Protein AF-0000000078515571 (afdb_homodimer)

Radius of gyration: 32.02 Å; Cα contacts (8 Å, |Δi|>4): 1437; chains: 2; bounding box: 74×186×78 Å

Nearest PDB structures (foldseek):
  6ppr-assembly1_A  TM=2.287E-01  e=3.942E-01  Mycolicibacterium smegmatis
  6ppr-assembly1_A  TM=2.294E-01  e=5.950E-01  Mycolicibacterium smegmatis

Secondary structure (DSSP, 8-state):
---------------------------SS-SSHHHHHHHHHH----PPSS-----S---TT--GGG--GGG---PPPGGGGGG-HHHHHTTTEEEEEEE-SSHHHHHHHHHHHTT--HHHHHHHHHHHHH-HHHHHHHHHHHH-SSPPTTS----GGGHHHHHHHTTHHHHHHHHH------------------S---------------HHHHHHHHHHHHHHTT----------------------SS-HHHHHHHHHHHHHHHHHHHHHHHHTTTS--S-EEE---EEEEEEETTEEEEEEESEEEE-TT--EEEEEEEESS---TTTHHHHHHHHHHHHHHHHHHHHT--BSS-------------EEEEEEETTEEEEEEEE--HHHHHHHHH-S--S-TT-GGGSEEEEEEEEEETT-HHHHHHHHHHHHHHHHHHHHHHHHHHH-/---------------------------SS-SSHHHHHHHHHH----PPSS-----S---TT--GGG--GGG---PPPGGGGGG-HHHHHTTTEEEEEEE-SSHHHHHHHHHHHTT--HHHHHHHHHHHHH-HHHHHHHHHHHH-SSPPTTS----GGGHHHHHHHTTHHHHHHHHH------------------S-------------S-HHHHHHHHHHHHHHTT----------------------SS-HHHHHHHHHHHHHHHHHHHHHHHHTTTS--S-EEE---EEEEEEETTEEEEEEESEEEE-TT--EEEEEEEESS---TTTHHHHHHHHHHHHHHHHHHHHT--BSS-------------EEEEEEETTEEEEEEEE--HHHHHHHHH-S--S-TT-GGGSEEEEEEEEEETT-HHHHHHHHHHHHHHHHHHHHHHHHHHH-

Solvent-accessible surface area (backbone atoms only — not comparable to full-atom values): 50249 Å² total; per-residue (Å²): 136,82,79,73,74,74,74,73,71,72,72,77,76,74,72,68,73,74,72,75,76,70,79,67,76,69,50,82,60,34,60,43,40,65,50,36,52,53,48,20,64,68,36,39,29,61,80,44,75,72,82,58,88,49,58,92,44,51,65,68,67,37,35,24,73,79,42,40,44,39,52,34,30,43,57,40,50,52,94,53,39,64,76,34,57,18,58,52,51,30,68,38,60,26,48,40,74,48,77,44,87,43,63,70,57,35,50,50,50,51,38,58,73,65,63,60,53,68,68,42,49,53,51,19,50,54,48,55,73,57,33,60,43,57,51,42,42,37,50,46,24,61,77,37,42,78,38,63,74,79,61,69,57,85,38,30,50,43,14,57,40,52,53,50,53,31,45,47,60,61,46,27,35,73,73,65,66,47,61,74,76,65,80,67,84,74,69,74,76,73,70,81,73,73,80,76,81,70,78,75,71,80,71,82,80,70,83,64,64,61,61,59,57,56,46,46,50,40,47,46,57,60,43,58,71,61,71,73,82,72,88,71,95,56,90,67,74,78,49,58,64,64,83,68,83,72,80,74,66,76,62,70,61,60,58,45,40,51,50,48,22,46,53,48,41,51,31,50,35,49,44,55,32,49,74,45,53,72,53,81,57,76,55,44,52,38,63,50,70,44,80,32,55,29,35,34,37,47,21,47,39,56,35,74,37,55,17,27,33,24,40,88,88,65,48,77,61,29,41,27,42,63,39,50,50,61,85,40,77,87,47,35,36,41,52,50,53,35,52,50,51,45,49,48,14,46,52,28,52,75,52,56,50,47,44,67,63,48,51,84,55,36,58,61,72,58,72,89,68,69,48,40,34,42,33,34,26,53,61,30,33,30,46,32,37,51,46,80,36,70,47,22,50,44,30,70,48,69,40,47,88,57,73,58,74,70,36,62,48,47,21,40,38,32,36,43,40,41,72,32,37,77,46,34,29,70,40,42,52,52,46,53,37,50,52,43,23,50,52,51,50,51,45,52,54,51,53,52,62,70,74,105,134,83,79,74,76,76,73,75,72,74,72,77,78,76,72,69,75,73,74,76,76,71,79,68,78,68,49,83,62,34,59,43,39,64,52,36,52,53,47,21,63,67,36,38,28,62,80,44,77,69,82,60,89,49,58,93,46,52,63,69,65,38,35,23,72,78,43,40,45,38,53,34,30,43,57,39,50,51,93,52,39,61,76,33,57,19,59,52,51,31,67,39,60,26,47,39,74,47,78,44,88,43,65,69,56,36,52,49,49,51,39,58,73,65,64,62,51,68,68,40,48,52,49,19,50,54,49,56,72,58,32,59,43,56,50,43,44,38,50,47,24,62,76,38,42,78,39,64,73,80,60,68,56,85,37,30,53,43,14,57,39,53,55,50,54,29,46,48,58,60,46,26,36,71,74,65,67,47,61,74,79,66,78,65,84,74,70,74,75,74,72,81,72,75,79,75,83,70,77,74,73,79,72,81,79,70,81,63,66,58,64,60,56,56,46,47,48,41,48,46,57,59,44,58,70,62,70,72,81,70,90,65,94,58,89,68,74,77,49,57,69,63,83,69,81,71,76,73,64,75,64,69,61,60,55,47,41,52,50,50,23,46,53,49,42,52,32,50,35,49,44,56,30,51,75,44,54,71,52,81,58,76,54,44,51,39,66,49,69,45,81,31,54,29,34,35,35,46,22,48,37,56,34,75,38,56,18,27,32,24,39,87,86,64,48,76,60,29,41,26,43,64,39,50,52,61,82,39,77,89,47,34,36,41,51,50,53,35,50,50,51,44,52,49,13,45,51,30,53,74,55,55,50,47,43,66,63,48,50,84,54,34,57,58,70,58,70,89,68,69,48,40,34,42,33,34,25,54,60,30,33,31,46,33,38,51,46,82,38,69,45,24,51,43,29,70,47,69,38,49,88,58,73,61,74,68,37,62,49,49,21,40,38,33,35,43,38,41,71,34,38,76,46,35,29,68,41,42,52,53,46,53,38,51,52,42,22,48,53,53,50,52,46,52,53,50,53,52,63,70,75,104

Structure (mmCIF, N/CA/C/O backbone):
data_AF-0000000078515571-model_v1
#
loop_
_entity.id
_entity.type
_entity.pdbx_description
1 polymer 'Fungal-type protein kinase domain-containing protein'
#
loop_
_atom_site.group_PDB
_atom_site.id
_atom_site.type_symbol
_atom_site.label_atom_id
_atom_site.label_alt_id
_atom_site.label_comp_id
_atom_site.label_asym_id
_atom_site.label_entity_id
_atom_site.label_seq_id
_atom_site.pdbx_PDB_ins_code
_atom_site.Cartn_x
_atom_site.Cartn_y
_atom_site.Cartn_z
_atom_site.occupancy
_atom_site.B_iso_or_equiv
_atom_site.auth_seq_id
_atom_site.auth_comp_id
_atom_site.auth_asym_id
_atom_site.auth_atom_id
_atom_site.pdbx_PDB_model_num
ATOM 1 N N . MET A 1 1 ? 4.625 94.375 -12.891 1 25.77 1 MET A N 1
ATOM 2 C CA . MET A 1 1 ? 4.766 93.375 -11.828 1 25.77 1 MET A CA 1
ATOM 3 C C . MET A 1 1 ? 4.125 92 -12.234 1 25.77 1 MET A C 1
ATOM 5 O O . MET A 1 1 ? 2.902 91.938 -12.359 1 25.77 1 MET A O 1
ATOM 9 N N . ASP A 1 2 ? 4.746 91.375 -13.234 1 27.42 2 ASP A N 1
ATOM 10 C CA . ASP A 1 2 ? 4.445 90.25 -14.109 1 27.42 2 ASP A CA 1
ATOM 11 C C . ASP A 1 2 ? 4.305 89 -13.312 1 27.42 2 ASP A C 1
ATOM 13 O O . ASP A 1 2 ? 5.254 88.562 -12.656 1 27.42 2 ASP A O 1
ATOM 17 N N . LEU A 1 3 ? 3.184 88.938 -12.617 1 28.89 3 LEU A N 1
ATOM 18 C CA . LEU A 1 3 ? 2.787 87.812 -11.75 1 28.89 3 LEU A CA 1
ATOM 19 C C . LEU A 1 3 ? 2.891 86.5 -12.492 1 28.89 3 LEU A C 1
ATOM 21 O O . LEU A 1 3 ? 2.107 86.188 -13.406 1 28.89 3 LEU A O 1
ATOM 25 N N . SER A 1 4 ? 4.121 86.062 -12.805 1 28.28 4 SER A N 1
ATOM 26 C CA . SER A 1 4 ? 4.496 84.812 -13.453 1 28.28 4 SER A CA 1
ATOM 27 C C . SER A 1 4 ? 3.928 83.625 -12.711 1 28.28 4 SER A C 1
ATOM 29 O O . SER A 1 4 ? 4.23 83.438 -11.531 1 28.28 4 SER A O 1
ATOM 31 N N . THR A 1 5 ? 2.674 83.438 -12.867 1 29.8 5 THR A N 1
ATOM 32 C CA . THR A 1 5 ? 1.928 82.312 -12.289 1 29.8 5 THR A CA 1
ATOM 33 C C . THR A 1 5 ? 2.604 81 -12.617 1 29.8 5 THR A C 1
ATOM 35 O O . THR A 1 5 ? 2.625 80.562 -13.773 1 29.8 5 THR A O 1
ATOM 38 N N . SER A 1 6 ? 3.775 80.75 -12.109 1 27.47 6 SER A N 1
ATOM 39 C CA . SER A 1 6 ? 4.512 79.5 -12.312 1 27.47 6 SER A CA 1
ATOM 40 C C . SER A 1 6 ? 3.652 78.312 -11.977 1 27.47 6 SER A C 1
ATOM 42 O O . SER A 1 6 ? 3.129 78.188 -10.867 1 27.47 6 SER A O 1
ATOM 44 N N . SER A 1 7 ? 2.867 77.938 -12.914 1 27.05 7 SER A N 1
ATOM 45 C CA . SER A 1 7 ? 2.043 76.688 -12.805 1 27.05 7 SER A CA 1
ATOM 46 C C . SER A 1 7 ? 2.881 75.5 -12.422 1 27.05 7 SER A C 1
ATOM 48 O O . SER A 1 7 ? 3.779 75.062 -13.164 1 27.05 7 SER A O 1
ATOM 50 N N . LYS A 1 8 ? 3.27 75.438 -11.219 1 25.72 8 LYS A N 1
ATOM 51 C CA . LYS A 1 8 ? 3.957 74.25 -10.719 1 25.72 8 LYS A CA 1
ATOM 52 C C . LYS A 1 8 ? 3.26 72.938 -11.188 1 25.72 8 LYS A C 1
ATOM 54 O O . LYS A 1 8 ? 2.113 72.688 -10.812 1 25.72 8 LYS A O 1
ATOM 59 N N . ARG A 1 9 ? 3.619 72.5 -12.312 1 24.89 9 ARG A N 1
ATOM 60 C CA . ARG A 1 9 ? 3.205 71.188 -12.82 1 24.89 9 ARG A CA 1
ATOM 61 C C . ARG A 1 9 ? 3.387 70.125 -11.758 1 24.89 9 ARG A C 1
ATOM 63 O O . ARG A 1 9 ? 4.492 69.938 -11.25 1 24.89 9 ARG A O 1
ATOM 70 N N . ARG A 1 10 ? 2.365 69.938 -10.969 1 25.02 10 ARG A N 1
ATOM 71 C CA . ARG A 1 10 ? 2.377 68.875 -10.008 1 25.02 10 ARG A CA 1
ATOM 72 C C . ARG A 1 10 ? 2.932 67.562 -10.641 1 25.02 10 ARG A C 1
ATOM 74 O O . ARG A 1 10 ? 2.549 67.188 -11.75 1 25.02 10 ARG A O 1
ATOM 81 N N . SER A 1 11 ? 4.184 67.312 -10.391 1 27.19 11 SER A N 1
ATOM 82 C CA . SER A 1 11 ? 4.832 66.062 -10.836 1 27.19 11 SER A CA 1
ATOM 83 C C . SER A 1 11 ? 3.893 64.875 -10.711 1 27.19 11 SER A C 1
ATOM 85 O O . SER A 1 11 ? 3.062 64.812 -9.805 1 27.19 11 SER A O 1
ATOM 87 N N . PRO A 1 12 ? 3.592 64.188 -11.867 1 28.16 12 PRO A N 1
ATOM 88 C CA . PRO A 1 12 ? 2.717 63 -11.859 1 28.16 12 PRO A CA 1
ATOM 89 C C . PRO A 1 12 ? 3.035 62.031 -10.719 1 28.16 12 PRO A C 1
ATOM 91 O O . PRO A 1 12 ? 4.176 62 -10.25 1 28.16 12 PRO A O 1
ATOM 94 N N . TYR A 1 13 ? 2.121 61.906 -9.766 1 26.89 13 TYR A N 1
ATOM 95 C CA . TYR A 1 13 ? 2.158 60.906 -8.695 1 26.89 13 TYR A CA 1
ATOM 96 C C . TYR A 1 13 ? 2.75 59.594 -9.18 1 26.89 13 TYR A C 1
ATOM 98 O O . TYR A 1 13 ? 2.336 59.062 -10.219 1 26.89 13 TYR A O 1
ATOM 106 N N . HIS A 1 14 ? 4.012 59.406 -9.023 1 28.05 14 HIS A N 1
ATOM 107 C CA . HIS A 1 14 ? 4.617 58.094 -9.211 1 28.05 14 HIS A CA 1
ATOM 108 C C . HIS A 1 14 ? 3.695 56.969 -8.719 1 28.05 14 HIS A C 1
ATOM 110 O O . HIS A 1 14 ? 3.273 56.969 -7.559 1 28.05 14 HIS A O 1
ATOM 116 N N . LEU A 1 15 ? 2.875 56.469 -9.562 1 29.05 15 LEU A N 1
ATOM 117 C CA . LEU A 1 15 ? 2.139 55.25 -9.273 1 29.05 15 LEU A CA 1
ATOM 118 C C . LEU A 1 15 ? 3.008 54.25 -8.5 1 29.05 15 LEU A C 1
ATOM 120 O O . LEU A 1 15 ? 4.117 53.938 -8.93 1 29.05 15 LEU A O 1
ATOM 124 N N . ARG A 1 16 ? 2.904 54.281 -7.199 1 30.78 16 ARG A N 1
ATOM 125 C CA . ARG A 1 16 ? 3.549 53.25 -6.41 1 30.78 16 ARG A CA 1
ATOM 126 C C . ARG A 1 16 ? 3.49 51.906 -7.129 1 30.78 16 ARG A C 1
ATOM 128 O O . ARG A 1 16 ? 2.473 51.562 -7.734 1 30.78 16 ARG A O 1
ATOM 135 N N . PRO A 1 17 ? 4.625 51.5 -7.605 1 31.58 17 PRO A N 1
ATOM 136 C CA . PRO A 1 17 ? 4.551 50.156 -8.234 1 31.58 17 PRO A CA 1
ATOM 137 C C . PRO A 1 17 ? 3.586 49.219 -7.52 1 31.58 17 PRO A C 1
ATOM 139 O O . PRO A 1 17 ? 3.383 49.344 -6.309 1 31.58 17 PRO A O 1
ATOM 142 N N . SER A 1 18 ? 2.531 48.781 -8.227 1 29.52 18 SER A N 1
ATOM 143 C CA . SER A 1 18 ? 1.609 47.75 -7.754 1 29.52 18 SER A CA 1
ATOM 144 C C . SER A 1 18 ? 2.336 46.688 -6.945 1 29.52 18 SER A C 1
ATOM 146 O O . SER A 1 18 ? 3.408 46.219 -7.34 1 29.52 18 SER A O 1
ATOM 148 N N . LYS A 1 19 ? 2.207 46.719 -5.645 1 34.25 19 LYS A N 1
ATOM 149 C CA . LYS A 1 19 ? 2.605 45.594 -4.797 1 34.25 19 LYS A CA 1
ATOM 150 C C . LYS A 1 19 ? 2.535 44.281 -5.562 1 34.25 19 LYS A C 1
ATOM 152 O O . LYS A 1 19 ? 1.531 43.969 -6.215 1 34.25 19 LYS A O 1
ATOM 157 N N . SER A 1 20 ? 3.531 43.844 -6.098 1 34.34 20 SER A N 1
ATOM 158 C CA . SER A 1 20 ? 3.615 42.5 -6.711 1 34.34 20 SER A CA 1
ATOM 159 C C . SER A 1 20 ? 2.682 41.531 -6.027 1 34.34 20 SER A C 1
ATOM 161 O O . SER A 1 20 ? 2.729 41.375 -4.805 1 34.34 20 SER A O 1
ATOM 163 N N . GLU A 1 21 ? 1.4 41.375 -6.348 1 34.38 21 GLU A N 1
ATOM 164 C CA . GLU A 1 21 ? 0.427 40.344 -6.043 1 34.38 21 GLU A CA 1
ATOM 165 C C . GLU A 1 21 ? 1.118 39 -5.766 1 34.38 21 GLU A C 1
ATOM 167 O O . GLU A 1 21 ? 1.519 38.312 -6.695 1 34.38 21 GLU A O 1
ATOM 172 N N . GLU A 1 22 ? 2.156 38.875 -5 1 37.94 22 GLU A N 1
ATOM 173 C CA . GLU A 1 22 ? 2.598 37.594 -4.469 1 37.94 22 GLU A CA 1
ATOM 174 C C . GLU A 1 22 ? 1.439 36.594 -4.383 1 37.94 22 GLU A C 1
ATOM 176 O O . GLU A 1 22 ? 0.415 36.875 -3.758 1 37.94 22 GLU A O 1
ATOM 181 N N . ASP A 1 23 ? 1.099 35.906 -5.332 1 42.66 23 ASP A N 1
ATOM 182 C CA . ASP A 1 23 ? 0.073 34.906 -5.621 1 42.66 23 ASP A CA 1
ATOM 183 C C . ASP A 1 23 ? -0.23 34.062 -4.387 1 42.66 23 ASP A C 1
ATOM 185 O O . ASP A 1 23 ? 0.432 33.062 -4.145 1 42.66 23 ASP A O 1
ATOM 189 N N . GLU A 1 24 ? -0.408 34.594 -3.248 1 51.16 24 GLU A N 1
ATOM 190 C CA . GLU A 1 24 ? -0.956 33.875 -2.096 1 51.16 24 GLU A CA 1
ATOM 191 C C . GLU A 1 24 ? -2.129 33 -2.498 1 51.16 24 GLU A C 1
ATOM 193 O O . GLU A 1 24 ? -3.094 33.469 -3.104 1 51.16 24 GLU A O 1
ATOM 198 N N . MET A 1 25 ? -1.872 31.719 -2.707 1 57.31 25 MET A N 1
ATOM 199 C CA . MET A 1 25 ? -2.947 30.781 -3.008 1 57.31 25 MET A CA 1
ATOM 200 C C . MET A 1 25 ? -4.137 31 -2.08 1 57.31 25 MET A C 1
ATOM 202 O O . MET A 1 25 ? -3.984 30.984 -0.857 1 57.31 25 MET A O 1
ATOM 206 N N . GLU A 1 26 ? -5.141 31.641 -2.596 1 71 26 GLU A N 1
ATOM 207 C CA . GLU A 1 26 ? -6.398 31.688 -1.854 1 71 26 GLU A CA 1
ATOM 208 C C . GLU A 1 26 ? -6.902 30.266 -1.559 1 71 26 GLU A C 1
ATOM 210 O O . GLU A 1 26 ? -7.195 29.5 -2.479 1 71 26 GLU A O 1
ATOM 215 N N . LEU A 1 27 ? -6.871 29.891 -0.291 1 82.69 27 LEU A N 1
ATOM 216 C CA . LEU A 1 27 ? -7.199 28.531 0.107 1 82.69 27 LEU A CA 1
ATOM 217 C C . LEU A 1 27 ? -8.688 28.25 -0.073 1 82.69 27 LEU A C 1
ATOM 219 O O . LEU A 1 27 ? -9.094 27.109 -0.239 1 82.69 27 LEU A O 1
ATOM 223 N N . GLY A 1 28 ? -9.539 29.328 -0.109 1 86.62 28 GLY A N 1
ATOM 224 C CA . GLY A 1 28 ? -10.977 29.141 -0.272 1 86.62 28 GLY A CA 1
ATOM 225 C C . GLY A 1 28 ? -11.664 28.688 1.004 1 86.62 28 GLY A C 1
ATOM 226 O O . GLY A 1 28 ? -12.852 28.344 0.987 1 86.62 28 GLY A O 1
ATOM 227 N N . VAL A 1 29 ? -10.898 28.562 2.096 1 93.06 29 VAL A N 1
ATOM 228 C CA . VAL A 1 29 ? -11.422 28.25 3.422 1 93.06 29 VAL A CA 1
ATOM 229 C C . VAL A 1 29 ? -10.977 29.312 4.418 1 93.06 29 VAL A C 1
ATOM 231 O O . VAL A 1 29 ? -9.961 29.984 4.207 1 93.06 29 VAL A O 1
ATOM 234 N N . PRO A 1 30 ? -11.781 29.562 5.465 1 94.69 30 PRO A N 1
ATOM 235 C CA . PRO A 1 30 ? -11.422 30.625 6.395 1 94.69 30 PRO A CA 1
ATOM 236 C C . PRO A 1 30 ? -10.133 30.344 7.156 1 94.69 30 PRO A C 1
ATOM 238 O O . PRO A 1 30 ? -9.867 29.203 7.535 1 94.69 30 PRO A O 1
ATOM 241 N N . ASP A 1 31 ? -9.383 31.422 7.406 1 93.88 31 ASP A N 1
ATOM 242 C CA . ASP A 1 31 ? -8.125 31.297 8.133 1 93.88 31 ASP A CA 1
ATOM 243 C C . ASP A 1 31 ? -8.203 32 9.484 1 93.88 31 ASP A C 1
ATOM 245 O O . ASP A 1 31 ? -7.281 31.891 10.305 1 93.88 31 ASP A O 1
ATOM 249 N N . ARG A 1 32 ? -9.352 32.719 9.719 1 94.19 32 ARG A N 1
ATOM 250 C CA . ARG A 1 32 ? -9.594 33.438 10.969 1 94.19 32 ARG A CA 1
ATOM 251 C C . ARG A 1 32 ? -11.062 33.312 11.383 1 94.19 32 ARG A C 1
ATOM 253 O O . ARG A 1 32 ? -11.938 33.125 10.539 1 94.19 32 ARG A O 1
ATOM 260 N N . PRO A 1 33 ? -11.25 33.469 12.664 1 94.5 33 PRO A N 1
ATOM 261 C CA . PRO A 1 33 ? -12.625 33.344 13.148 1 94.5 33 PRO A CA 1
ATOM 262 C C . PRO A 1 33 ? -13.594 34.312 12.5 1 94.5 33 PRO A C 1
ATOM 264 O O . PRO A 1 33 ? -14.719 33.969 12.164 1 94.5 33 PRO A O 1
ATOM 267 N N . TYR A 1 34 ? -13.141 35.531 12.305 1 93.62 34 TYR A N 1
ATOM 268 C CA . TYR A 1 34 ? -14.047 36.531 11.727 1 93.62 34 TYR A CA 1
ATOM 269 C C . TYR A 1 34 ? -14.422 36.156 10.297 1 93.62 34 TYR A C 1
ATOM 271 O O . TYR A 1 34 ? -15.555 36.375 9.867 1 93.62 34 TYR A O 1
ATOM 279 N N . LYS A 1 35 ? -13.461 35.656 9.547 1 94.5 35 LYS A N 1
ATOM 280 C CA . LYS A 1 35 ? -13.758 35.219 8.195 1 94.5 35 LYS A CA 1
ATOM 281 C C . LYS A 1 35 ? -14.703 34 8.211 1 94.5 35 LYS A C 1
ATOM 283 O O . LYS A 1 35 ? -15.586 33.906 7.352 1 94.5 35 LYS A O 1
ATOM 288 N N . TRP A 1 36 ? -14.445 33.188 9.102 1 95.5 36 TRP A N 1
ATOM 289 C CA . TRP A 1 36 ? -15.352 32.062 9.25 1 95.5 36 TRP A CA 1
ATOM 290 C C . TRP A 1 36 ? -16.781 32.531 9.492 1 95.5 36 TRP A C 1
ATOM 292 O O . TRP A 1 36 ? -17.719 32.031 8.852 1 95.5 36 TRP A O 1
ATOM 302 N N . GLU A 1 37 ? -16.969 33.469 10.43 1 94.12 37 GLU A N 1
ATOM 303 C CA . GLU A 1 37 ? -18.297 34 10.742 1 94.12 37 GLU A CA 1
ATOM 304 C C . GLU A 1 37 ? -18.969 34.562 9.5 1 94.12 37 GLU A C 1
ATOM 306 O O . GLU A 1 37 ? -20.156 34.344 9.281 1 94.12 37 GLU A O 1
ATOM 311 N N . LYS A 1 38 ? -18.219 35.25 8.797 1 94.56 38 LYS A N 1
ATOM 312 C CA . LYS A 1 38 ? -18.734 35.844 7.57 1 94.56 38 LYS A CA 1
ATOM 313 C C . LYS A 1 38 ? -19.188 34.781 6.586 1 94.56 38 LYS A C 1
ATOM 315 O O . LYS A 1 38 ? -20.266 34.875 6.012 1 94.56 38 LYS A O 1
ATOM 320 N N . GLU A 1 39 ? -18.359 33.812 6.402 1 95.19 39 GLU A N 1
ATOM 321 C CA . GLU A 1 39 ? -18.672 32.75 5.457 1 95.19 39 GLU A CA 1
ATOM 322 C C . GLU A 1 39 ? -19.844 31.906 5.961 1 95.19 39 GLU A C 1
ATOM 324 O O . GLU A 1 39 ? -20.688 31.484 5.18 1 95.19 39 GLU A O 1
ATOM 329 N N . ALA A 1 40 ? -19.844 31.672 7.238 1 94.31 40 ALA A N 1
ATOM 330 C CA . ALA A 1 40 ? -20.906 30.859 7.836 1 94.31 40 ALA A CA 1
ATOM 331 C C . ALA A 1 40 ? -22.25 31.562 7.75 1 94.31 40 ALA A C 1
ATOM 333 O O . ALA A 1 40 ? -23.297 30.922 7.727 1 94.31 40 ALA A O 1
ATOM 334 N N . ALA A 1 41 ? -22.188 32.844 7.695 1 93.94 41 ALA A N 1
ATOM 335 C CA . ALA A 1 41 ? -23.406 33.625 7.582 1 93.94 41 ALA A CA 1
ATOM 336 C C . ALA A 1 41 ? -23.922 33.656 6.141 1 93.94 41 ALA A C 1
ATOM 338 O O . ALA A 1 41 ? -25.109 33.875 5.898 1 93.94 41 ALA A O 1
ATOM 339 N N . ARG A 1 42 ? -23.047 33.406 5.246 1 94.12 42 ARG A N 1
ATOM 340 C CA . ARG A 1 42 ? -23.406 33.531 3.834 1 94.12 42 ARG A CA 1
ATOM 341 C C . ARG A 1 42 ? -23.719 32.156 3.238 1 94.12 42 ARG A C 1
ATOM 343 O O . ARG A 1 42 ? -24.578 32.031 2.359 1 94.12 42 ARG A O 1
ATOM 350 N N . ALA A 1 43 ? -23 31.156 3.658 1 94.69 43 ALA A N 1
ATOM 351 C CA . ALA A 1 43 ? -23.172 29.812 3.105 1 94.69 43 ALA A CA 1
ATOM 352 C C . ALA A 1 43 ? -24.5 29.203 3.559 1 94.69 43 ALA A C 1
ATOM 354 O O . ALA A 1 43 ? -25.188 29.75 4.418 1 94.69 43 ALA A O 1
ATOM 355 N N . THR A 1 44 ? -24.828 28.078 2.873 1 93.31 44 THR A N 1
ATOM 356 C CA . THR A 1 44 ? -26.047 27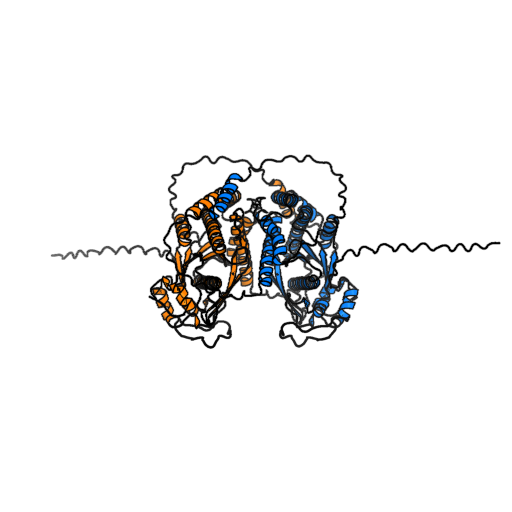.359 3.219 1 93.31 44 THR A CA 1
ATOM 357 C C . THR A 1 44 ? -25.797 25.859 3.242 1 93.31 44 THR A C 1
ATOM 359 O O . THR A 1 44 ? -24.906 25.359 2.557 1 93.31 44 THR A O 1
ATOM 362 N N . ILE A 1 45 ? -26.531 25.219 4.102 1 92.62 45 ILE A N 1
ATOM 363 C CA . ILE A 1 45 ? -26.516 23.75 4.121 1 92.62 45 ILE A CA 1
ATOM 364 C C . ILE A 1 45 ? -27.203 23.219 2.865 1 92.62 45 ILE A C 1
ATOM 366 O O . ILE A 1 45 ? -28.328 23.625 2.537 1 92.62 45 ILE A O 1
ATOM 370 N N . THR A 1 46 ? -26.5 22.359 2.15 1 87.56 46 THR A N 1
ATOM 371 C CA . THR A 1 46 ? -27 21.828 0.892 1 87.56 46 THR A CA 1
ATOM 372 C C . THR A 1 46 ? -27.266 20.328 1.004 1 87.56 46 THR A C 1
ATOM 374 O O . THR A 1 46 ? -26.812 19.688 1.953 1 87.56 46 THR A O 1
ATOM 377 N N . GLU A 1 47 ? -27.938 19.812 0.01 1 83 47 GLU A N 1
ATOM 378 C CA . GLU A 1 47 ? -28.281 18.391 -0.031 1 83 47 GLU A CA 1
ATOM 379 C C . GLU A 1 47 ? -27.047 17.547 -0.388 1 83 47 GLU A C 1
ATOM 381 O O . GLU A 1 47 ? -26.219 17.969 -1.188 1 83 47 GLU A O 1
ATOM 386 N N . PRO A 1 48 ? -26.953 16.391 0.344 1 78.44 48 PRO A N 1
ATOM 387 C CA . PRO A 1 48 ? -25.859 15.477 -0.035 1 78.44 48 PRO A CA 1
ATOM 388 C C . PRO A 1 48 ? -26 14.961 -1.466 1 78.44 48 PRO A C 1
ATOM 390 O O . PRO A 1 48 ? -27.125 14.875 -1.991 1 78.44 48 PRO A O 1
ATOM 393 N N . ARG A 1 49 ? -24.812 14.82 -2.188 1 66.31 49 ARG A N 1
ATOM 394 C CA . ARG A 1 49 ? -24.797 14.195 -3.506 1 66.31 49 ARG A CA 1
ATOM 395 C C . ARG A 1 49 ? -24.359 12.734 -3.416 1 66.31 49 ARG A C 1
ATOM 397 O O . ARG A 1 49 ? -23.406 12.406 -2.691 1 66.31 49 ARG A O 1
ATOM 404 N N . PRO A 1 50 ? -24.734 11.742 -4.277 1 59.38 50 PRO A N 1
ATOM 405 C CA . PRO A 1 50 ? -26.031 11.18 -4.652 1 59.38 50 PRO A CA 1
ATOM 406 C C . PRO A 1 50 ? -26.969 11.016 -3.459 1 59.38 50 PRO A C 1
ATOM 408 O O . PRO A 1 50 ? -26.516 11 -2.311 1 59.38 50 PRO A O 1
ATOM 411 N N . GLY A 1 51 ? -28.203 11.008 -3.701 1 55.16 51 GLY A N 1
ATOM 412 C CA . GLY A 1 51 ? -29.391 11.023 -2.855 1 55.16 51 GLY A CA 1
ATOM 413 C C . GLY A 1 51 ? -29.297 10.07 -1.678 1 55.16 51 GLY A C 1
ATOM 414 O O . GLY A 1 51 ? -30.078 9.125 -1.575 1 55.16 51 GLY A O 1
ATOM 415 N N . LYS A 1 52 ? -28.125 10.148 -0.983 1 55.09 52 LYS A N 1
ATOM 416 C CA . LYS A 1 52 ? -28.094 9.258 0.175 1 55.09 52 LYS A CA 1
ATOM 417 C C . LYS A 1 52 ? -29.188 9.633 1.177 1 55.09 52 LYS A C 1
ATOM 419 O O . LYS A 1 52 ? -29.484 10.82 1.354 1 55.09 52 LYS A O 1
ATOM 424 N N . PRO A 1 53 ? -29.891 8.617 1.546 1 53.97 53 PRO A N 1
ATOM 425 C CA . PRO A 1 53 ? -30.891 8.898 2.584 1 53.97 53 PRO A CA 1
ATOM 426 C C . PRO A 1 53 ? -30.297 9.641 3.779 1 53.97 53 PRO A C 1
ATOM 428 O O . PRO A 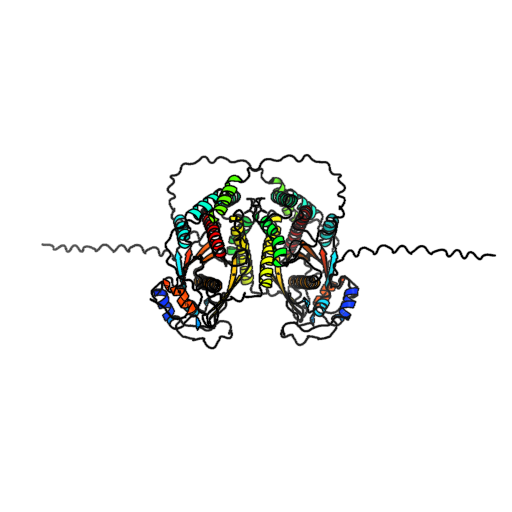1 53 ? -29.156 9.391 4.164 1 53.97 53 PRO A O 1
ATOM 431 N N . HIS A 1 54 ? -30.719 10.867 3.963 1 59.41 54 HIS A N 1
ATOM 432 C CA . HIS A 1 54 ? -30.281 11.625 5.125 1 59.41 54 HIS A CA 1
ATOM 433 C C . HIS A 1 54 ? -31.359 11.68 6.199 1 59.41 54 HIS A C 1
ATOM 435 O O . HIS A 1 54 ? -32.531 11.438 5.918 1 59.41 54 HIS A O 1
ATOM 441 N N . GLY A 1 55 ? -30.891 11.688 7.363 1 57.34 55 GLY A N 1
ATOM 442 C CA . GLY A 1 55 ? -31.812 11.734 8.492 1 57.34 55 GLY A CA 1
ATOM 443 C C . GLY A 1 55 ? -32.688 12.977 8.508 1 57.34 55 GLY A C 1
ATOM 444 O O . GLY A 1 55 ? -32.5 13.883 7.699 1 57.34 55 GLY A O 1
ATOM 445 N N . PRO A 1 56 ? -33.688 12.977 9.258 1 59.25 56 PRO A N 1
ATOM 446 C CA . PRO A 1 56 ? -34.656 14.062 9.391 1 59.25 56 PRO A CA 1
ATOM 447 C C . PRO A 1 56 ? -34.031 15.383 9.789 1 59.25 56 PRO A C 1
ATOM 449 O O . PRO A 1 56 ? -34.594 16.453 9.578 1 59.25 56 PRO A O 1
ATOM 452 N N . SER A 1 57 ? -32.812 15.328 10.203 1 66.94 57 SER A N 1
ATOM 453 C CA . SER A 1 57 ? -32.25 16.547 10.781 1 66.94 57 SER A CA 1
ATOM 454 C C . SER A 1 57 ? -31.328 17.25 9.789 1 66.94 57 SER A C 1
ATOM 456 O O . SER A 1 57 ? -30.203 17.625 10.117 1 66.94 57 SER A O 1
ATOM 458 N N . LEU A 1 58 ? -31.797 17.391 8.57 1 78.19 58 LEU A N 1
ATOM 459 C CA . LEU A 1 58 ? -31.031 18.156 7.594 1 78.19 58 LEU A CA 1
ATOM 460 C C . LEU A 1 58 ? -31.703 19.5 7.32 1 78.19 58 LEU A C 1
ATOM 462 O O . LEU A 1 58 ? -32.656 19.578 6.555 1 78.19 58 LEU A O 1
ATOM 466 N N . PRO A 1 59 ? -31.203 20.562 8.039 1 83.69 59 PRO A N 1
ATOM 467 C CA . PRO A 1 59 ? -31.812 21.891 7.859 1 83.69 59 PRO A CA 1
ATOM 468 C C . PRO A 1 59 ? -31.375 22.562 6.562 1 83.69 59 PRO A C 1
ATOM 470 O O . PRO A 1 59 ? -30.594 23.516 6.59 1 83.69 59 PRO A O 1
ATOM 473 N N . LEU A 1 60 ? -31.984 22.172 5.465 1 87.81 60 LEU A N 1
ATOM 474 C CA . LEU A 1 60 ? -31.625 22.672 4.145 1 87.81 60 LEU A CA 1
ATOM 475 C C . LEU A 1 60 ? -31.828 24.172 4.047 1 87.81 60 LEU A C 1
ATOM 477 O O . LEU A 1 60 ? -32.844 24.688 4.535 1 87.81 60 LEU A O 1
ATOM 481 N N . GLY A 1 61 ? -30.844 24.828 3.555 1 89.75 61 GLY A N 1
ATOM 482 C CA . GLY A 1 61 ? -30.969 26.266 3.32 1 89.75 61 GLY A CA 1
ATOM 483 C C . GLY A 1 61 ? -30.562 27.094 4.523 1 89.75 61 GLY A C 1
ATOM 484 O O . GLY A 1 61 ? -30.375 28.312 4.41 1 89.75 61 GLY A O 1
ATOM 485 N N . GLU A 1 62 ? -30.422 26.469 5.656 1 92.31 62 GLU A N 1
ATOM 486 C CA . GLU A 1 62 ? -30 27.188 6.859 1 92.31 62 GLU A CA 1
ATOM 487 C C . GLU A 1 62 ? -28.531 27.562 6.801 1 92.31 62 GLU A C 1
ATOM 489 O O . GLU A 1 62 ? -27.75 26.938 6.09 1 92.31 62 GLU A O 1
ATOM 494 N N . GLN A 1 63 ? -28.281 28.609 7.512 1 93.94 63 GLN A N 1
ATOM 495 C CA . GLN A 1 63 ? -26.891 29.047 7.609 1 93.94 63 GLN A CA 1
ATOM 496 C C . GLN A 1 63 ? -26.125 28.203 8.633 1 93.94 63 GLN A C 1
ATOM 498 O O . GLN A 1 63 ? -26.641 27.922 9.711 1 93.94 63 GLN A O 1
ATOM 503 N N . PRO A 1 64 ? -24.906 27.812 8.273 1 92.88 64 PRO A N 1
ATOM 504 C CA . PRO A 1 64 ? -24.094 27.047 9.211 1 92.88 64 PRO A CA 1
ATOM 505 C C . PRO A 1 64 ? -23.906 27.75 10.555 1 92.88 64 PRO A C 1
ATOM 507 O O . PRO A 1 64 ? -23.719 27.094 11.586 1 92.88 64 PRO A O 1
ATOM 510 N N . LEU A 1 65 ? -23.984 29.062 10.562 1 89.81 65 LEU A N 1
ATOM 511 C CA . LEU A 1 65 ? -23.828 29.844 11.789 1 89.81 65 LEU A CA 1
ATOM 512 C C . LEU A 1 65 ? -24.875 29.438 12.82 1 89.81 65 LEU A C 1
ATOM 514 O O . LEU A 1 65 ? -24.625 29.531 14.023 1 89.81 65 LEU A O 1
ATOM 518 N N . ASN A 1 66 ? -25.969 28.891 12.344 1 88.12 66 ASN A N 1
ATOM 519 C CA . ASN A 1 66 ? -27.094 28.609 13.211 1 88.12 66 ASN A CA 1
ATOM 520 C C . ASN A 1 66 ? -27.297 27.109 13.414 1 88.12 66 ASN A C 1
ATOM 522 O O . ASN A 1 66 ? -28.297 26.688 13.984 1 88.12 66 ASN A O 1
ATOM 526 N N . VAL A 1 67 ? -26.438 26.359 12.906 1 88.5 67 VAL A N 1
ATOM 527 C CA . VAL A 1 67 ? -26.594 24.922 12.961 1 88.5 67 VAL A CA 1
ATOM 528 C C . VAL A 1 67 ? -25.391 24.297 13.688 1 88.5 67 VAL A C 1
ATOM 530 O O . VAL A 1 67 ? -24.25 24.609 13.375 1 88.5 67 VAL A O 1
ATOM 533 N N . SER A 1 68 ? -25.719 23.5 14.648 1 85.31 68 SER A N 1
ATOM 534 C CA . SER A 1 68 ? -24.656 22.766 15.344 1 85.31 68 SER A CA 1
ATOM 535 C C . SER A 1 68 ? -24.203 21.547 14.547 1 85.31 68 SER A C 1
ATOM 537 O O . SER A 1 68 ? -25.016 20.875 13.906 1 85.31 68 SER A O 1
ATOM 539 N N . LEU A 1 69 ? -22.938 21.297 14.648 1 89.81 69 LEU A N 1
ATOM 540 C CA . LEU A 1 69 ? -22.375 20.109 14 1 89.81 69 LEU A CA 1
ATOM 541 C C . LEU A 1 69 ? -23.125 18.859 14.414 1 89.81 69 LEU A C 1
ATOM 543 O O . LEU A 1 69 ? -23.375 17.969 13.586 1 89.81 69 LEU A O 1
ATOM 547 N N . ARG A 1 70 ? -23.578 18.766 15.609 1 87.06 70 ARG A N 1
ATOM 548 C CA . ARG A 1 70 ? -24.203 17.578 16.172 1 87.06 70 ARG A CA 1
ATOM 549 C C . ARG A 1 70 ? -25.578 17.328 15.578 1 87.06 70 ARG A C 1
ATOM 551 O O . ARG A 1 70 ? -26.109 16.219 15.633 1 87.06 70 ARG A O 1
ATOM 558 N N . GLU A 1 71 ? -26.109 18.359 15.062 1 84.25 71 GLU A N 1
ATOM 559 C CA . GLU A 1 71 ? -27.469 18.25 14.562 1 84.25 71 GLU A CA 1
ATOM 560 C C . GLU A 1 71 ? -27.5 18.062 13.047 1 84.25 71 GLU A C 1
ATOM 562 O O . GLU A 1 71 ? -28.562 17.906 12.453 1 84.25 71 GLU A O 1
ATOM 567 N N . LEU A 1 72 ? -26.391 18.016 12.555 1 86.75 72 LEU A N 1
ATOM 568 C CA . LEU A 1 72 ? -26.312 18.078 11.102 1 86.75 72 LEU A CA 1
ATOM 569 C C . LEU A 1 72 ? -26.094 16.688 10.516 1 86.75 72 LEU A C 1
ATOM 571 O O . LEU A 1 72 ? -25.031 16.094 10.711 1 86.75 72 LEU A O 1
ATOM 575 N N . SER A 1 73 ? -27.031 16.156 9.789 1 84.94 73 SER A N 1
ATOM 576 C CA . SER A 1 73 ? -26.906 14.898 9.07 1 84.94 73 SER A CA 1
ATOM 577 C C . SER A 1 73 ? -26.641 15.133 7.586 1 84.94 73 SER A C 1
ATOM 579 O O . SER A 1 73 ? -26.406 16.266 7.168 1 84.94 73 SER A O 1
ATOM 581 N N . GLY A 1 74 ? -26.438 14.078 6.836 1 81.62 74 GLY A N 1
ATOM 582 C CA . GLY A 1 74 ? -26.391 14.188 5.387 1 81.62 74 GLY A CA 1
ATOM 583 C C . GLY A 1 74 ? -25 14.5 4.863 1 81.62 74 GLY A C 1
ATOM 584 O O . GLY A 1 74 ? -24.844 15.219 3.871 1 81.62 74 GLY A O 1
ATOM 585 N N . TRP A 1 75 ? -24.016 14.086 5.527 1 84.94 75 TRP A N 1
ATOM 586 C CA . TRP A 1 75 ? -22.641 14.312 5.094 1 84.94 75 TRP A CA 1
ATOM 587 C C . TRP A 1 75 ? -22.281 13.406 3.92 1 84.94 75 TRP A C 1
ATOM 589 O O . TRP A 1 75 ? -22.625 12.219 3.922 1 84.94 75 TRP A O 1
ATOM 599 N N . ASN A 1 76 ? -21.672 14.023 2.939 1 75.38 76 ASN A N 1
ATOM 600 C CA . ASN A 1 76 ? -21.094 13.227 1.861 1 75.38 76 ASN A CA 1
ATOM 601 C C . ASN A 1 76 ? -19.797 12.539 2.303 1 75.38 76 ASN A C 1
ATOM 603 O O . ASN A 1 76 ? -19.234 12.891 3.338 1 75.38 76 ASN A O 1
ATOM 607 N N . SER A 1 77 ? -19.422 11.578 1.411 1 71.75 77 SER A N 1
ATOM 608 C CA . SER A 1 77 ? -18.125 10.961 1.642 1 71.75 77 SER A CA 1
ATOM 609 C C . SER A 1 77 ? -17 11.961 1.44 1 71.75 77 SER A C 1
ATOM 611 O O . SER A 1 77 ? -17.219 13.062 0.931 1 71.75 77 SER A O 1
ATOM 613 N N . ALA A 1 78 ? -15.797 11.641 1.883 1 66.06 78 ALA A N 1
ATOM 614 C CA . ALA A 1 78 ? -14.625 12.516 1.855 1 66.06 78 ALA A CA 1
ATOM 615 C C . ALA A 1 78 ? -14.352 13.016 0.44 1 66.06 78 ALA A C 1
ATOM 617 O O . ALA A 1 78 ? -14.062 14.195 0.236 1 66.06 78 ALA A O 1
ATOM 618 N N . SER A 1 79 ? -14.562 12.188 -0.552 1 64.5 79 SER A N 1
ATOM 619 C CA . SER A 1 79 ? -14.203 12.547 -1.92 1 64.5 79 SER A CA 1
ATOM 620 C C . SER A 1 79 ? -15.219 13.508 -2.523 1 64.5 79 SER A C 1
ATOM 622 O O . SER A 1 79 ? -14.938 14.172 -3.523 1 64.5 79 SER A O 1
ATOM 624 N N . LYS A 1 80 ? -16.375 13.758 -1.829 1 72.75 80 LYS A N 1
ATOM 625 C CA . LYS A 1 80 ? -17.422 14.594 -2.398 1 72.75 80 LYS A CA 1
ATOM 626 C C . LYS A 1 80 ? -17.734 15.773 -1.483 1 72.75 80 LYS A C 1
ATOM 628 O O . LYS A 1 80 ? -18.703 16.5 -1.72 1 72.75 80 LYS A O 1
ATOM 633 N N . ILE A 1 81 ? -16.938 15.953 -0.534 1 79.88 81 ILE A N 1
ATOM 634 C CA . ILE A 1 81 ? -17.219 16.969 0.472 1 79.88 81 ILE A CA 1
ATOM 635 C C . ILE A 1 81 ? -17.094 18.359 -0.15 1 79.88 81 ILE A C 1
ATOM 637 O O . ILE A 1 81 ? -17.609 19.344 0.384 1 79.88 81 ILE A O 1
ATOM 641 N N . GLY A 1 82 ? -16.5 18.438 -1.282 1 79.25 82 GLY A N 1
ATOM 642 C CA . GLY A 1 82 ? -16.281 19.719 -1.937 1 79.25 82 GLY A CA 1
ATOM 643 C C . GLY A 1 82 ? -17.562 20.469 -2.223 1 79.25 82 GLY A C 1
ATOM 644 O O . GLY A 1 82 ? -17.562 21.703 -2.254 1 79.25 82 GLY A O 1
ATOM 645 N N . SER A 1 83 ? -18.594 19.766 -2.318 1 81.88 83 SER A N 1
ATOM 646 C CA . SER A 1 83 ? -19.859 20.391 -2.674 1 81.88 83 SER A CA 1
ATOM 647 C C . SER A 1 83 ? -20.656 20.797 -1.432 1 81.88 83 SER A C 1
ATOM 649 O O . SER A 1 83 ? -21.703 21.422 -1.533 1 81.88 83 SER A O 1
ATOM 651 N N . GLN A 1 84 ? -20.141 20.5 -0.325 1 90.25 84 GLN A N 1
ATOM 652 C CA . GLN A 1 84 ? -20.875 20.766 0.912 1 90.25 84 GLN A CA 1
ATOM 653 C C . GLN A 1 84 ? -20.078 21.703 1.818 1 90.25 84 GLN A C 1
ATOM 655 O O . GLN A 1 84 ? -19.859 21.406 2.992 1 90.25 84 GLN A O 1
ATOM 660 N N . TYR A 1 85 ? -19.906 22.859 1.296 1 92.81 85 TYR A N 1
ATOM 661 C CA . TYR A 1 85 ? -19.141 23.859 2.037 1 92.81 85 TYR A CA 1
ATOM 662 C C . TYR A 1 85 ? -19.859 24.266 3.312 1 92.81 85 TYR A C 1
ATOM 664 O O . TYR A 1 85 ? -19.234 24.5 4.348 1 92.81 85 TYR A O 1
ATOM 672 N N . GLY A 1 86 ? -21.156 24.359 3.27 1 93.31 86 GLY A N 1
ATOM 673 C CA . GLY A 1 86 ? -21.938 24.672 4.457 1 93.31 86 GLY A CA 1
ATOM 674 C C . GLY A 1 86 ? -21.766 23.672 5.574 1 93.31 86 GLY A C 1
ATOM 675 O O . GLY A 1 86 ? -21.609 24.031 6.742 1 93.31 86 GLY A O 1
ATOM 676 N N . HIS A 1 87 ? -21.781 22.438 5.195 1 92.25 87 HIS A N 1
ATOM 677 C CA . HIS A 1 87 ? -21.516 21.375 6.168 1 92.25 87 HIS A CA 1
ATOM 678 C C . HIS A 1 87 ? -20.141 21.531 6.812 1 92.25 87 HIS A C 1
ATOM 680 O O . HIS A 1 87 ? -20.016 21.469 8.039 1 92.25 87 HIS A O 1
ATOM 686 N N . PHE A 1 88 ? -19.219 21.859 6.012 1 94.12 88 PHE A N 1
ATOM 687 C CA . PHE A 1 88 ? -17.844 22 6.477 1 94.12 88 PHE A CA 1
ATOM 688 C C . PHE A 1 88 ? -17.719 23.125 7.492 1 94.12 88 PHE A C 1
ATOM 690 O O . PHE A 1 88 ? -17.031 22.984 8.5 1 94.12 88 PHE A O 1
ATOM 697 N N . LEU A 1 89 ? -18.391 24.141 7.238 1 94.69 89 LEU A N 1
ATOM 698 C CA . LEU A 1 89 ? -18.281 25.312 8.102 1 94.69 89 LEU A CA 1
ATOM 699 C C . LEU A 1 89 ? -18.828 25.031 9.492 1 94.69 89 LEU A C 1
ATOM 701 O O . LEU A 1 89 ? -18.438 25.672 10.469 1 94.69 89 LEU A O 1
ATOM 705 N N . THR A 1 90 ? -19.656 24.031 9.625 1 93.12 90 THR A N 1
ATOM 706 C CA . THR A 1 90 ? -20.188 23.688 10.938 1 93.12 90 THR A CA 1
ATOM 707 C C . THR A 1 90 ? -19.109 23.047 11.805 1 93.12 90 THR A C 1
ATOM 709 O O . THR A 1 90 ? -19.25 22.969 13.023 1 93.12 90 THR A O 1
ATOM 712 N N . THR A 1 91 ? -18.078 22.609 11.195 1 94.31 91 THR A N 1
ATOM 713 C CA . THR A 1 91 ? -16.984 22 11.945 1 94.31 91 THR A CA 1
ATOM 714 C C . THR A 1 91 ? -16.125 23.062 12.625 1 94.31 91 THR A C 1
ATOM 716 O O . THR A 1 91 ? -15.328 22.75 13.508 1 94.31 91 THR A O 1
ATOM 719 N N . LYS A 1 92 ? -16.141 24.297 12.148 1 95.06 92 LYS A N 1
ATOM 720 C CA . LYS A 1 92 ? -15.383 25.438 12.672 1 95.06 92 LYS A CA 1
ATOM 721 C C . LYS A 1 92 ? -13.875 25.219 12.5 1 95.06 92 LYS A C 1
ATOM 723 O O . LYS A 1 92 ? -13.086 25.609 13.359 1 95.06 92 LYS A O 1
ATOM 728 N N . ILE A 1 93 ? -13.477 24.625 11.414 1 95.88 93 ILE A N 1
ATOM 729 C CA . ILE A 1 93 ? -12.07 24.422 11.102 1 95.88 93 ILE A CA 1
ATOM 730 C C . ILE A 1 93 ? -11.508 25.656 10.398 1 95.88 93 ILE A C 1
ATOM 732 O O . ILE A 1 93 ? -12.125 26.172 9.469 1 95.88 93 ILE A O 1
ATOM 736 N N . LEU A 1 94 ? -10.398 26.094 10.883 1 96.25 94 LEU A N 1
ATOM 737 C CA . LEU A 1 94 ? -9.656 27.188 10.266 1 96.25 94 LEU A CA 1
ATOM 738 C C . LEU A 1 94 ? -8.367 26.688 9.633 1 96.25 94 LEU A C 1
ATOM 740 O O . LEU A 1 94 ? -7.711 25.797 10.18 1 96.25 94 LEU A O 1
ATOM 744 N N . TRP A 1 95 ? -7.969 27.219 8.508 1 95.62 95 TRP A N 1
ATOM 745 C CA . TRP A 1 95 ? -6.738 26.828 7.828 1 95.62 95 TRP A CA 1
ATOM 746 C C . TRP A 1 95 ? -5.777 28 7.707 1 95.62 95 TRP A C 1
ATOM 748 O O . TRP A 1 95 ? -6.121 29.031 7.125 1 95.62 95 TRP A O 1
ATOM 758 N N . LYS A 1 96 ? -4.633 27.797 8.234 1 91.12 96 LYS A N 1
ATOM 759 C CA . LYS A 1 96 ? -3.541 28.75 8.07 1 91.12 96 LYS A CA 1
ATOM 760 C C . LYS A 1 96 ? -2.453 28.188 7.16 1 91.12 96 LYS A C 1
ATOM 762 O O . LYS A 1 96 ? -2.061 27.031 7.293 1 91.12 96 LYS A O 1
ATOM 767 N N . TYR A 1 97 ? -2.168 28.922 6.152 1 85.12 97 TYR A N 1
ATOM 768 C CA . TYR A 1 97 ? -1.108 28.5 5.246 1 85.12 97 TYR A CA 1
ATOM 769 C C . TYR A 1 97 ? 0.11 29.406 5.359 1 85.12 97 TYR A C 1
ATOM 771 O O . TYR A 1 97 ? -0.017 30.641 5.332 1 85.12 97 TYR A O 1
ATOM 779 N N . SER A 1 98 ? 1.154 28.875 5.664 1 70.19 98 SER A N 1
ATOM 780 C CA . SER A 1 98 ? 2.418 29.609 5.676 1 70.19 98 SER A CA 1
ATOM 781 C C . SER A 1 98 ? 3.33 29.156 4.543 1 70.19 98 SER A C 1
ATOM 783 O O . SER A 1 98 ? 3.84 28.031 4.562 1 70.19 98 SER A O 1
ATOM 785 N N . GLN A 1 99 ? 3.195 29.875 3.488 1 65.06 99 GLN A N 1
ATOM 786 C CA . GLN A 1 99 ? 4.199 29.594 2.463 1 65.06 99 GLN A CA 1
ATOM 787 C C . GLN A 1 99 ? 5.582 30.062 2.91 1 65.06 99 GLN A C 1
ATOM 789 O O . GLN A 1 99 ? 5.773 31.219 3.264 1 65.06 99 GLN A O 1
ATOM 794 N N . VAL A 1 100 ? 6.301 29.219 3.316 1 60.19 100 VAL A N 1
ATOM 795 C CA . VAL A 1 100 ? 7.605 29.656 3.799 1 60.19 100 VAL A CA 1
ATOM 796 C C . VAL A 1 100 ? 8.617 29.609 2.658 1 60.19 100 VAL A C 1
ATOM 798 O O . VAL A 1 100 ? 8.914 28.531 2.125 1 60.19 100 VAL A O 1
ATOM 801 N N . LYS A 1 101 ? 8.859 30.734 2.193 1 62.34 101 LYS A N 1
ATOM 802 C CA . LYS A 1 101 ? 9.805 30.844 1.089 1 62.34 101 LYS A CA 1
ATOM 803 C C . LYS A 1 101 ? 11.203 30.406 1.517 1 62.34 101 LYS A C 1
ATOM 805 O O . LYS A 1 101 ? 11.953 29.844 0.721 1 62.34 101 LYS A O 1
ATOM 810 N N . ASP A 1 102 ? 11.414 30.656 2.73 1 80.38 102 ASP A N 1
ATOM 811 C CA . ASP A 1 102 ? 12.75 30.375 3.244 1 80.38 102 ASP A CA 1
ATOM 812 C C . ASP A 1 102 ? 12.758 29.078 4.051 1 80.38 102 ASP A C 1
ATOM 814 O O . ASP A 1 102 ? 11.938 28.891 4.953 1 80.38 102 ASP A O 1
ATOM 818 N N . LEU A 1 103 ? 13.664 28.203 3.68 1 81.19 103 LEU A N 1
ATOM 819 C CA . LEU A 1 103 ? 13.742 26.875 4.285 1 81.19 103 LEU A CA 1
ATOM 820 C C . LEU A 1 103 ? 13.992 26.984 5.785 1 81.19 103 LEU A C 1
ATOM 822 O O . LEU A 1 103 ? 13.438 26.188 6.562 1 81.19 103 LEU A O 1
ATOM 826 N N . ALA A 1 104 ? 14.883 27.906 6.113 1 80.69 104 ALA A N 1
ATOM 827 C CA . ALA A 1 104 ? 15.18 28.078 7.531 1 80.69 104 ALA A CA 1
ATOM 828 C C . ALA A 1 104 ? 13.93 28.469 8.312 1 80.69 104 ALA A C 1
ATOM 830 O O . ALA A 1 104 ? 13.672 27.922 9.391 1 80.69 104 ALA A O 1
ATOM 831 N N . ASN A 1 105 ? 13.227 29.344 7.734 1 80.06 105 ASN A N 1
ATOM 832 C CA . ASN A 1 105 ? 11.977 29.766 8.367 1 80.06 105 ASN A CA 1
ATOM 833 C C . ASN A 1 105 ? 10.953 28.625 8.359 1 80.06 105 ASN A C 1
ATOM 835 O O . ASN A 1 105 ? 10.188 28.484 9.32 1 80.06 105 ASN A O 1
ATOM 839 N N . MET A 1 106 ? 11.062 27.906 7.328 1 84.88 106 MET A N 1
ATOM 840 C CA . MET A 1 106 ? 10.148 26.766 7.25 1 84.88 106 MET A CA 1
ATOM 841 C C . MET A 1 106 ? 10.438 25.75 8.359 1 84.88 106 MET A C 1
ATOM 843 O O . MET A 1 106 ? 9.523 25.312 9.047 1 84.88 106 MET A O 1
ATOM 847 N N . ASN A 1 107 ? 11.656 25.516 8.516 1 88.25 107 ASN A N 1
ATOM 848 C CA . ASN A 1 107 ? 12.07 24.594 9.57 1 88.25 107 ASN A CA 1
ATOM 849 C C . ASN A 1 107 ? 11.641 25.078 10.945 1 88.25 107 ASN A C 1
ATOM 851 O O . ASN A 1 107 ? 11.125 24.312 11.758 1 88.25 107 ASN A O 1
ATOM 855 N N . THR A 1 108 ? 11.859 26.312 11.094 1 88.62 108 THR A N 1
ATOM 856 C CA . THR A 1 108 ? 11.5 26.906 12.367 1 88.62 108 THR A CA 1
ATOM 857 C C . THR A 1 108 ? 9.984 26.844 12.586 1 88.62 108 THR A C 1
ATOM 859 O O . THR A 1 108 ? 9.523 26.516 13.68 1 88.62 108 THR A O 1
ATOM 862 N N . ALA A 1 109 ? 9.305 27.188 11.555 1 89.31 109 ALA A N 1
ATOM 863 C CA . ALA A 1 109 ? 7.852 27.188 11.648 1 89.31 109 ALA A CA 1
ATOM 864 C C . ALA A 1 109 ? 7.316 25.797 11.969 1 89.31 109 ALA A C 1
ATOM 866 O O . ALA A 1 109 ? 6.418 25.641 12.797 1 89.31 109 ALA A O 1
ATOM 867 N N . VAL A 1 110 ? 7.855 24.797 11.328 1 92.94 110 VAL A N 1
ATOM 868 C CA . VAL A 1 110 ? 7.406 23.422 11.555 1 92.94 110 VAL A CA 1
ATOM 869 C C . VAL A 1 110 ? 7.777 23 12.977 1 92.94 110 VAL A C 1
ATOM 871 O O . VAL A 1 110 ? 6.961 22.391 13.68 1 92.94 110 VAL A O 1
ATOM 874 N N . CYS A 1 111 ? 8.938 23.344 13.414 1 93 111 CYS A N 1
ATOM 875 C CA . CYS A 1 111 ? 9.367 23 14.766 1 93 111 CYS A CA 1
ATOM 876 C C . CYS A 1 111 ? 8.445 23.625 15.812 1 93 111 CYS A C 1
ATOM 878 O O . CYS A 1 111 ? 8.094 22.984 16.797 1 93 111 CYS A O 1
ATOM 880 N N . GLU A 1 112 ? 8.078 24.828 15.586 1 91.12 112 GLU A N 1
ATOM 881 C CA . GLU A 1 112 ? 7.191 25.531 16.5 1 91.12 112 GLU A CA 1
ATOM 882 C C . GLU A 1 112 ? 5.793 24.922 16.484 1 91.12 112 GLU A C 1
ATOM 884 O O . GLU A 1 112 ? 5.195 24.688 17.547 1 91.12 112 GLU A O 1
ATOM 889 N N . ALA A 1 113 ? 5.355 24.688 15.289 1 92.06 113 ALA A N 1
ATOM 890 C CA . ALA A 1 113 ? 4.016 24.109 15.164 1 92.06 113 ALA A CA 1
ATOM 891 C C . ALA A 1 113 ? 3.939 22.734 15.836 1 92.06 113 ALA A C 1
ATOM 893 O O . ALA A 1 113 ? 2.918 22.391 16.438 1 92.06 113 ALA A O 1
ATOM 894 N N . LEU A 1 114 ? 5.035 22 15.742 1 93.31 114 LEU A N 1
ATOM 895 C CA . LEU A 1 114 ? 5.09 20.656 16.312 1 93.31 114 LEU A CA 1
ATOM 896 C C . LEU A 1 114 ? 5.5 20.719 17.781 1 93.31 114 LEU A C 1
ATOM 898 O O . LEU A 1 114 ? 5.508 19.688 18.469 1 93.31 114 LEU A O 1
ATOM 902 N N . ASP A 1 115 ? 5.852 21.891 18.266 1 90.12 115 ASP A N 1
ATOM 903 C CA . ASP A 1 115 ? 6.348 22.062 19.625 1 90.12 115 ASP A CA 1
ATOM 904 C C . ASP A 1 115 ? 7.457 21.047 19.938 1 90.12 115 ASP A C 1
ATOM 906 O O . ASP A 1 115 ? 7.379 20.312 20.922 1 90.12 115 ASP A O 1
ATOM 910 N N . LEU A 1 116 ? 8.406 20.953 19.031 1 92.88 116 LEU A N 1
ATOM 911 C CA . LEU A 1 116 ? 9.508 20.016 19.203 1 92.88 116 LEU A CA 1
ATOM 912 C C . LEU A 1 116 ? 10.484 20.5 20.266 1 92.88 116 LEU A C 1
ATOM 914 O O . LEU A 1 116 ? 11.047 21.578 20.156 1 92.88 116 LEU A O 1
ATOM 918 N N . PRO A 1 117 ? 10.711 19.703 21.281 1 92.06 117 PRO A N 1
ATOM 919 C CA . PRO A 1 117 ? 11.68 20.109 22.312 1 92.06 117 PRO A CA 1
ATOM 920 C C . PRO A 1 117 ? 13.117 20.062 21.812 1 92.06 117 PRO A C 1
ATOM 922 O O . PRO A 1 117 ? 13.422 19.344 20.859 1 92.06 117 PRO A O 1
ATOM 925 N N . ASN A 1 118 ? 13.977 20.734 22.484 1 92.38 118 ASN A N 1
ATOM 926 C CA . ASN A 1 118 ? 15.367 20.859 22.078 1 92.38 118 ASN A CA 1
ATOM 927 C C . ASN A 1 118 ? 16.078 19.5 22.094 1 92.38 118 ASN A C 1
ATOM 929 O O . ASN A 1 118 ? 16.891 19.203 21.234 1 92.38 118 ASN A O 1
ATOM 933 N N . TRP A 1 119 ? 15.805 18.672 23.047 1 90.94 119 TRP A N 1
ATOM 934 C CA . TRP A 1 119 ? 16.469 17.375 23.141 1 90.94 119 TRP A CA 1
ATOM 935 C C . TRP A 1 119 ? 16.109 16.5 21.938 1 90.94 119 TRP A C 1
ATOM 937 O O . TRP A 1 119 ? 16.953 15.766 21.422 1 90.94 119 TRP A O 1
ATOM 947 N N . ALA A 1 120 ? 14.852 16.531 21.5 1 91.69 120 ALA A N 1
ATOM 948 C CA . ALA A 1 120 ? 14.422 15.766 20.344 1 91.69 120 ALA A CA 1
ATOM 949 C C . ALA A 1 120 ? 15.117 16.25 19.062 1 91.69 120 ALA A C 1
ATOM 951 O O . ALA A 1 120 ? 15.523 15.453 18.234 1 91.69 120 ALA A O 1
ATOM 952 N N . LYS A 1 121 ? 15.242 17.562 18.969 1 93.56 121 LYS A N 1
ATOM 953 C CA . LYS A 1 121 ? 15.938 18.156 17.828 1 93.56 121 LYS A CA 1
ATOM 954 C C . LYS A 1 121 ? 17.406 17.734 17.797 1 93.56 121 LYS A C 1
ATOM 956 O O . LYS A 1 121 ? 17.922 17.359 16.734 1 93.56 121 LYS A O 1
ATOM 961 N N . ALA A 1 122 ? 18 17.812 18.906 1 92.62 122 ALA A N 1
ATOM 962 C CA . ALA A 1 122 ? 19.406 17.438 19 1 92.62 122 ALA A CA 1
ATOM 963 C C . ALA A 1 122 ? 19.594 15.961 18.656 1 92.62 122 ALA A C 1
ATOM 965 O O . ALA A 1 122 ? 20.531 15.602 17.938 1 92.62 122 ALA A O 1
ATOM 966 N N . THR A 1 123 ? 18.734 15.125 19.172 1 91.38 123 THR A N 1
ATOM 967 C CA . THR A 1 123 ? 18.812 13.688 18.891 1 91.38 123 THR A CA 1
ATOM 968 C C . THR A 1 123 ? 18.594 13.414 17.406 1 91.38 123 THR A C 1
ATOM 970 O O . THR A 1 123 ? 19.281 12.578 16.828 1 91.38 123 THR A O 1
ATOM 973 N N . ALA A 1 124 ? 17.609 14.047 16.844 1 94.12 124 ALA A N 1
ATOM 974 C CA . ALA A 1 124 ? 17.312 13.883 15.414 1 94.12 124 ALA A CA 1
ATOM 975 C C . ALA A 1 124 ? 18.516 14.297 14.562 1 94.12 124 ALA A C 1
ATOM 977 O O . ALA A 1 124 ? 18.844 13.625 13.586 1 94.12 124 ALA A O 1
ATOM 978 N N . GLN A 1 125 ? 19.141 15.414 14.953 1 91.94 125 GLN A N 1
ATOM 979 C CA . GLN A 1 125 ? 20.312 15.898 14.219 1 91.94 125 GLN A CA 1
ATOM 980 C C . GLN A 1 125 ? 21.453 14.883 14.266 1 91.94 125 GLN A C 1
ATOM 982 O O . GLN A 1 125 ? 22.094 14.633 13.258 1 91.94 125 GLN A O 1
ATOM 987 N N . GLU A 1 126 ? 21.672 14.383 15.367 1 89.5 126 GLU A N 1
ATOM 988 C CA . GLU A 1 126 ? 22.703 13.367 15.523 1 89.5 126 GLU A CA 1
ATOM 989 C C . GLU A 1 126 ? 22.391 12.117 14.711 1 89.5 126 GLU A C 1
ATOM 991 O O . GLU A 1 126 ? 23.266 11.547 14.062 1 89.5 126 GLU A O 1
ATOM 996 N N . TYR A 1 127 ? 21.141 11.703 14.727 1 91.19 127 TYR A N 1
ATOM 997 C CA . TYR A 1 127 ? 20.688 10.523 14.016 1 91.19 127 TYR A CA 1
ATOM 998 C C . TYR A 1 127 ? 20.891 10.672 12.508 1 91.19 127 TYR A C 1
ATOM 1000 O O . TYR A 1 127 ? 21.5 9.812 11.867 1 91.19 127 TYR A O 1
ATOM 1008 N N . VAL A 1 128 ? 20.422 11.789 11.977 1 92.81 128 VAL A N 1
ATOM 1009 C CA . VAL A 1 128 ? 20.453 11.961 10.531 1 92.81 128 VAL A CA 1
ATOM 1010 C C . VAL A 1 128 ? 21.891 12.148 10.07 1 92.81 128 VAL A C 1
ATOM 1012 O O . VAL A 1 128 ? 22.266 11.711 8.977 1 92.81 128 VAL A O 1
ATOM 1015 N N . SER A 1 129 ? 22.672 12.805 10.867 1 89.25 129 SER A N 1
ATOM 1016 C CA . SER A 1 129 ? 24.078 13.023 10.516 1 89.25 129 SER A CA 1
ATOM 1017 C C . SER A 1 129 ? 24.844 11.711 10.516 1 89.25 129 SER A C 1
ATOM 1019 O O . SER A 1 129 ? 25.828 11.562 9.781 1 89.25 129 SER A O 1
ATOM 1021 N N . GLY A 1 130 ? 24.406 10.781 11.281 1 88.25 130 GLY A N 1
ATOM 1022 C CA . GLY A 1 130 ? 25.109 9.516 11.391 1 88.25 130 GLY A CA 1
ATOM 1023 C C . GLY A 1 130 ? 24.547 8.453 10.453 1 88.25 130 GLY A C 1
ATOM 1024 O O . GLY A 1 130 ? 25.125 7.363 10.344 1 88.25 130 GLY A O 1
ATOM 1025 N N . TYR A 1 131 ? 23.516 8.766 9.797 1 91.88 131 TYR A N 1
ATOM 1026 C CA . TYR A 1 131 ? 22.875 7.801 8.914 1 91.88 131 TYR A CA 1
ATOM 1027 C C . TYR A 1 131 ? 23.422 7.891 7.5 1 91.88 131 TYR A C 1
ATOM 1029 O O . TYR A 1 131 ? 22.891 8.602 6.652 1 91.88 131 TYR A O 1
ATOM 1037 N N . GLY A 1 132 ? 24.469 7.078 7.219 1 90.12 132 GLY A N 1
ATOM 1038 C CA . GLY A 1 132 ? 25.219 7.137 5.98 1 90.12 132 GLY A CA 1
ATOM 1039 C C . GLY A 1 132 ? 24.344 7.016 4.742 1 90.12 132 GLY A C 1
ATOM 1040 O O . GLY A 1 132 ? 24.484 7.801 3.803 1 90.12 132 GLY A O 1
ATOM 1041 N N . ASP A 1 133 ? 23.438 6.027 4.699 1 92.62 133 ASP A N 1
ATOM 1042 C CA . ASP A 1 133 ? 22.578 5.832 3.533 1 92.62 133 ASP A CA 1
ATOM 1043 C C . ASP A 1 133 ? 21.703 7.059 3.283 1 92.62 133 ASP A C 1
ATOM 1045 O O . ASP A 1 133 ? 21.391 7.379 2.137 1 92.62 133 ASP A O 1
ATOM 1049 N N . TRP A 1 134 ? 21.312 7.738 4.402 1 95.44 134 TRP A N 1
ATOM 1050 C CA . TRP A 1 134 ? 20.547 8.977 4.266 1 95.44 134 TRP A CA 1
ATOM 1051 C C . TRP A 1 134 ? 21.375 10.062 3.604 1 95.44 134 TRP A C 1
ATOM 1053 O O . TRP A 1 134 ? 20.906 10.758 2.703 1 95.44 134 TRP A O 1
ATOM 1063 N N . SER A 1 135 ? 22.625 10.18 4.016 1 94.31 135 SER A N 1
ATOM 1064 C CA . SER A 1 135 ? 23.516 11.156 3.406 1 94.31 135 SER A CA 1
ATOM 1065 C C . SER A 1 135 ? 23.719 10.867 1.92 1 94.31 135 SER A C 1
ATOM 1067 O O . SER A 1 135 ? 23.75 11.797 1.105 1 94.31 135 SER A O 1
ATOM 1069 N N . GLN A 1 136 ? 23.781 9.609 1.614 1 94.44 136 GLN A N 1
ATOM 1070 C CA . GLN A 1 136 ? 23.938 9.227 0.214 1 94.44 136 GLN A CA 1
ATOM 1071 C C . GLN A 1 136 ? 22.688 9.594 -0.591 1 94.44 136 GLN A C 1
ATOM 1073 O O . GLN A 1 136 ? 22.797 10.031 -1.74 1 94.44 136 GLN A O 1
ATOM 1078 N N . PHE A 1 137 ? 21.641 9.367 0.035 1 96.75 137 PHE A N 1
ATOM 1079 C CA . PHE A 1 137 ? 20.359 9.711 -0.583 1 96.75 137 PHE A CA 1
ATOM 1080 C C . PHE A 1 137 ? 20.297 11.203 -0.881 1 96.75 137 PHE A C 1
ATOM 1082 O O . PHE A 1 137 ? 19.938 11.602 -1.991 1 96.75 137 PHE A O 1
ATOM 1089 N N . ILE A 1 138 ? 20.625 12.031 0.059 1 97.31 138 ILE A N 1
ATOM 1090 C CA . ILE A 1 138 ? 20.609 13.484 -0.083 1 97.31 138 ILE A CA 1
ATOM 1091 C C . ILE A 1 138 ? 21.609 13.914 -1.148 1 97.31 138 ILE A C 1
ATOM 1093 O O . ILE A 1 138 ? 21.312 14.758 -1.994 1 97.31 138 ILE A O 1
ATOM 1097 N N . ASP A 1 139 ? 22.75 13.328 -1.159 1 95.31 139 ASP A N 1
ATOM 1098 C CA . ASP A 1 139 ? 23.781 13.641 -2.145 1 95.31 139 ASP A CA 1
ATOM 1099 C C . ASP A 1 139 ? 23.312 13.305 -3.557 1 95.31 139 ASP A C 1
ATOM 1101 O O . ASP A 1 139 ? 23.609 14.031 -4.504 1 95.31 139 ASP A O 1
ATOM 1105 N N . HIS A 1 140 ? 22.672 12.18 -3.623 1 95.12 140 HIS A N 1
ATOM 1106 C CA . HIS A 1 140 ? 22.172 11.773 -4.934 1 95.12 140 HIS A CA 1
ATOM 1107 C C . HIS A 1 140 ? 21.156 12.781 -5.469 1 95.12 140 HIS A C 1
ATOM 1109 O O . HIS A 1 140 ? 21.172 13.102 -6.66 1 95.12 140 HIS A O 1
ATOM 1115 N N . ILE A 1 141 ? 20.266 13.25 -4.609 1 95.44 141 ILE A N 1
ATOM 1116 C CA . ILE A 1 141 ? 19.281 14.266 -5.016 1 95.44 141 ILE A CA 1
ATOM 1117 C C . ILE A 1 141 ? 20.016 15.531 -5.465 1 95.44 141 ILE A C 1
ATOM 1119 O O . ILE A 1 141 ? 19.625 16.156 -6.445 1 95.44 141 ILE A O 1
ATOM 1123 N N . ALA A 1 142 ? 21 15.906 -4.699 1 94.75 142 ALA A N 1
ATOM 1124 C CA . ALA A 1 142 ? 21.75 17.109 -5.027 1 94.75 142 ALA A CA 1
ATOM 1125 C C . ALA A 1 142 ? 22.375 17 -6.418 1 94.75 142 ALA A C 1
ATOM 1127 O O . ALA A 1 142 ? 22.391 17.984 -7.168 1 94.75 142 ALA A O 1
ATOM 1128 N N . LYS A 1 143 ? 22.828 15.875 -6.785 1 92.38 143 LYS A N 1
ATOM 1129 C CA . LYS A 1 143 ? 23.484 15.648 -8.07 1 92.38 143 LYS A CA 1
ATOM 1130 C C . LYS A 1 143 ? 22.469 15.438 -9.188 1 92.38 143 LYS A C 1
ATOM 1132 O O . LYS A 1 143 ? 22.672 15.883 -10.312 1 92.38 143 LYS A O 1
ATOM 1137 N N . TYR A 1 144 ? 21.422 14.656 -8.789 1 91.44 144 TYR A N 1
ATOM 1138 C CA . TYR A 1 144 ? 20.391 14.305 -9.766 1 91.44 144 TYR A CA 1
ATOM 1139 C C . TYR A 1 144 ? 19 14.617 -9.227 1 91.44 144 TYR A C 1
ATOM 1141 O O . TYR A 1 144 ? 18.25 13.711 -8.859 1 91.44 144 TYR A O 1
ATOM 1149 N N . PRO A 1 145 ? 18.625 15.836 -9.25 1 86.69 145 PRO A N 1
ATOM 1150 C CA . PRO A 1 145 ? 17.312 16.172 -8.695 1 86.69 145 PRO A CA 1
ATOM 1151 C C . PRO A 1 145 ? 16.172 15.414 -9.375 1 86.69 145 PRO A C 1
ATOM 1153 O O . PRO A 1 145 ? 15.359 14.789 -8.695 1 86.69 145 PRO A O 1
ATOM 1156 N N . ILE A 1 146 ? 16.203 15.477 -10.68 1 80.94 146 ILE A N 1
ATOM 1157 C CA . ILE A 1 146 ? 15.25 14.672 -11.438 1 80.94 146 ILE A CA 1
ATOM 1158 C C . ILE A 1 146 ? 15.984 13.516 -12.125 1 80.94 146 ILE A C 1
ATOM 1160 O O . ILE A 1 146 ? 16.578 13.703 -13.188 1 80.94 146 ILE A O 1
ATOM 1164 N N . ALA A 1 147 ? 16.016 12.469 -11.422 1 76.81 147 ALA A N 1
ATOM 1165 C CA . ALA A 1 147 ? 16.734 11.32 -11.961 1 76.81 147 ALA A CA 1
ATOM 1166 C C . ALA A 1 147 ? 16 10.734 -13.164 1 76.81 147 ALA A C 1
ATOM 1168 O O . ALA A 1 147 ? 14.773 10.719 -13.211 1 76.81 147 ALA A O 1
ATOM 1169 N N . LYS A 1 148 ? 16.75 10.367 -14.156 1 74.62 148 LYS A N 1
ATOM 1170 C CA . LYS A 1 148 ? 16.172 9.711 -15.32 1 74.62 148 LYS A CA 1
ATOM 1171 C C . LYS A 1 148 ? 15.711 8.297 -14.977 1 74.62 148 LYS A C 1
ATOM 1173 O O . LYS A 1 148 ? 16.484 7.492 -14.453 1 74.62 148 LYS A O 1
ATOM 1178 N N . PRO A 1 149 ? 14.445 8.141 -15.344 1 68.88 149 PRO A N 1
ATOM 1179 C CA . PRO A 1 149 ? 13.961 6.781 -15.086 1 68.88 149 PRO A CA 1
ATOM 1180 C C . PRO A 1 149 ? 14.742 5.719 -15.852 1 68.88 149 PRO A C 1
ATOM 1182 O O . PRO A 1 149 ? 15.164 5.953 -16.984 1 68.88 149 PRO A O 1
ATOM 1185 N N . GLY A 1 150 ? 15.117 4.621 -15.25 1 66.75 150 GLY A N 1
ATOM 1186 C CA . GLY A 1 150 ? 15.781 3.527 -15.938 1 66.75 150 GLY A CA 1
ATOM 1187 C C . GLY A 1 150 ? 17.25 3.391 -15.562 1 66.75 150 GLY A C 1
ATOM 1188 O O . GLY A 1 150 ? 17.844 2.33 -15.75 1 66.75 150 GLY A O 1
ATOM 1189 N N . ASN A 1 151 ? 17.766 4.523 -15.117 1 73.06 151 ASN A N 1
ATOM 1190 C CA . ASN A 1 151 ? 19.125 4.398 -14.633 1 73.06 151 ASN A CA 1
ATOM 1191 C C . ASN A 1 151 ? 19.172 3.75 -13.258 1 73.06 151 ASN A C 1
ATOM 1193 O O . ASN A 1 151 ? 18.422 4.125 -12.359 1 73.06 151 ASN A O 1
ATOM 1197 N N . PRO A 1 152 ? 19.984 2.725 -13.234 1 75.38 152 PRO A N 1
ATOM 1198 C CA . PRO A 1 152 ? 20.062 2.053 -11.93 1 75.38 152 PRO A CA 1
ATOM 1199 C C . PRO A 1 152 ? 20.562 2.971 -10.82 1 75.38 152 PRO A C 1
ATOM 1201 O O . PRO A 1 152 ? 21.547 3.686 -11.008 1 75.38 152 PRO A O 1
ATOM 1204 N N . ILE A 1 153 ? 19.875 3.043 -9.797 1 83.38 153 ILE A N 1
ATOM 1205 C CA . ILE A 1 153 ? 20.234 3.83 -8.617 1 83.38 153 ILE A CA 1
ATOM 1206 C C . ILE A 1 153 ? 20.562 2.898 -7.457 1 83.38 153 ILE A C 1
ATOM 1208 O O . ILE A 1 153 ? 19.703 2.148 -6.988 1 83.38 153 ILE A O 1
ATOM 1212 N N . LEU A 1 154 ? 21.812 2.814 -7.062 1 88.62 154 LEU A N 1
ATOM 1213 C CA . LEU A 1 154 ? 22.219 2.029 -5.906 1 88.62 154 LEU A CA 1
ATOM 1214 C C . LEU A 1 154 ? 22.859 2.92 -4.84 1 88.62 154 LEU A C 1
ATOM 1216 O O . LEU A 1 154 ? 24.062 3.16 -4.863 1 88.62 154 LEU A O 1
ATOM 1220 N N . ILE A 1 155 ? 22.031 3.354 -3.945 1 92.25 155 ILE A N 1
ATOM 1221 C CA . ILE A 1 155 ? 22.484 4.277 -2.908 1 92.25 155 ILE A CA 1
ATOM 1222 C C . ILE A 1 155 ? 22.078 3.74 -1.535 1 92.25 155 ILE A C 1
ATOM 1224 O O . ILE A 1 155 ? 21.562 4.484 -0.696 1 92.25 155 ILE A O 1
ATOM 1228 N N . GLY A 1 156 ? 22.188 2.422 -1.382 1 93.56 156 GLY A N 1
ATOM 1229 C CA . GLY A 1 156 ? 21.891 1.82 -0.092 1 93.56 156 GLY A CA 1
ATOM 1230 C C . GLY A 1 156 ? 20.406 1.618 0.143 1 93.56 156 GLY A C 1
ATOM 1231 O O . GLY A 1 156 ? 19.672 1.217 -0.766 1 93.56 156 GLY A O 1
ATOM 1232 N N . ALA A 1 157 ? 19.953 1.872 1.34 1 95 157 ALA A N 1
ATOM 1233 C CA . ALA A 1 157 ? 18.594 1.549 1.773 1 95 157 ALA A CA 1
ATOM 1234 C C . ALA A 1 157 ? 17.562 2.359 0.995 1 95 157 ALA A C 1
ATOM 1236 O O . ALA A 1 157 ? 16.391 1.993 0.944 1 95 157 ALA A O 1
ATOM 1237 N N . PHE A 1 158 ? 18 3.469 0.351 1 96.56 158 PHE A N 1
ATOM 1238 C CA . PHE A 1 158 ? 17.062 4.383 -0.277 1 96.56 158 PHE A CA 1
ATOM 1239 C C . PHE A 1 158 ? 17.016 4.168 -1.785 1 96.56 158 PHE A C 1
ATOM 1241 O O . PHE A 1 158 ? 16.375 4.934 -2.51 1 96.56 158 PHE A O 1
ATOM 1248 N N . SER A 1 159 ? 17.656 3.086 -2.299 1 94.5 159 SER A N 1
ATOM 1249 C CA . SER A 1 159 ? 17.797 2.859 -3.732 1 94.5 159 SER A CA 1
ATOM 1250 C C . SER A 1 159 ? 16.438 2.748 -4.422 1 94.5 159 SER A C 1
ATOM 1252 O O . SER A 1 159 ? 16.172 3.455 -5.395 1 94.5 159 SER A O 1
ATOM 1254 N N . SER A 1 160 ? 15.602 1.862 -3.893 1 93.56 160 SER A N 1
ATOM 1255 C CA . SER A 1 160 ? 14.297 1.66 -4.512 1 93.56 160 SER A CA 1
ATOM 1256 C C . SER A 1 160 ? 13.43 2.906 -4.391 1 93.56 160 SER A C 1
ATOM 1258 O O . SER A 1 160 ? 12.664 3.229 -5.305 1 93.56 160 SER A O 1
ATOM 1260 N N . ILE A 1 161 ? 13.555 3.627 -3.291 1 95.12 161 ILE A N 1
ATOM 1261 C CA . ILE A 1 161 ? 12.766 4.832 -3.041 1 95.12 161 ILE A CA 1
ATOM 1262 C C . ILE A 1 161 ? 13.117 5.898 -4.074 1 95.12 161 ILE A C 1
ATOM 1264 O O . ILE A 1 161 ? 12.227 6.523 -4.66 1 95.12 161 ILE A O 1
ATOM 1268 N N . ARG A 1 162 ? 14.367 6.059 -4.285 1 94.75 162 ARG A N 1
ATOM 1269 C CA . ARG A 1 162 ? 14.82 7.062 -5.242 1 94.75 162 ARG A CA 1
ATOM 1270 C C . ARG A 1 162 ? 14.367 6.719 -6.656 1 94.75 162 ARG A C 1
ATOM 1272 O O . ARG A 1 162 ? 13.992 7.602 -7.426 1 94.75 162 ARG A O 1
ATOM 1279 N N . ASP A 1 163 ? 14.445 5.5 -6.996 1 92.31 163 ASP A N 1
ATOM 1280 C CA . ASP A 1 163 ? 13.953 5.055 -8.297 1 92.31 163 ASP A CA 1
ATOM 1281 C C . ASP A 1 163 ? 12.461 5.344 -8.445 1 92.31 163 ASP A C 1
ATOM 1283 O O . ASP A 1 163 ? 12.023 5.828 -9.492 1 92.31 163 ASP A O 1
ATOM 1287 N N . GLN A 1 164 ? 11.711 5.023 -7.422 1 91.44 164 GLN A N 1
ATOM 1288 C CA . GLN A 1 164 ? 10.273 5.285 -7.43 1 91.44 164 GLN A CA 1
ATOM 1289 C C . GLN A 1 164 ? 9.984 6.777 -7.582 1 91.44 164 GLN A C 1
ATOM 1291 O O . GLN A 1 164 ? 9.102 7.168 -8.352 1 91.44 164 GLN A O 1
ATOM 1296 N N . GLN A 1 165 ? 10.719 7.598 -6.875 1 93 165 GLN A N 1
ATOM 1297 C CA . GLN A 1 165 ? 10.523 9.039 -6.91 1 93 165 GLN A CA 1
ATOM 1298 C C . GLN A 1 165 ? 10.82 9.602 -8.297 1 93 165 GLN A C 1
ATOM 1300 O O . GLN A 1 165 ? 10.172 10.555 -8.742 1 93 165 GLN A O 1
ATOM 1305 N N . SER A 1 166 ? 11.781 9.062 -8.945 1 88.88 166 SER A N 1
ATOM 1306 C CA . SER A 1 166 ? 12.188 9.555 -10.258 1 88.88 166 SER A CA 1
ATOM 1307 C C . SER A 1 166 ? 11.07 9.398 -11.281 1 88.88 166 SER A C 1
ATOM 1309 O O . SER A 1 166 ? 11.094 10.047 -12.336 1 88.88 166 SER A O 1
ATOM 1311 N N . ARG A 1 167 ? 10.125 8.633 -10.969 1 86 167 ARG A N 1
ATOM 1312 C CA . ARG A 1 167 ? 9.07 8.336 -11.93 1 86 167 ARG A CA 1
ATOM 1313 C C . ARG A 1 167 ? 7.84 9.203 -11.688 1 86 167 ARG A C 1
ATOM 1315 O O . ARG A 1 167 ? 6.914 9.227 -12.5 1 86 167 ARG A O 1
ATOM 1322 N N . ILE A 1 168 ? 7.832 9.938 -10.594 1 88.44 168 ILE A N 1
ATOM 1323 C CA . ILE A 1 168 ? 6.633 10.656 -10.188 1 88.44 168 ILE A CA 1
ATOM 1324 C C . ILE A 1 168 ? 6.395 11.836 -11.125 1 88.44 168 ILE A C 1
ATOM 1326 O O . ILE A 1 168 ? 5.297 12 -11.656 1 88.44 168 ILE A O 1
ATOM 1330 N N . GLU A 1 169 ? 7.363 12.625 -11.391 1 80.31 169 GLU A N 1
ATOM 1331 C CA . GLU A 1 169 ? 7.176 13.844 -12.172 1 80.31 169 GLU A CA 1
ATOM 1332 C C . GLU A 1 169 ? 6.762 13.523 -13.609 1 80.31 169 GLU A C 1
ATOM 1334 O O . GLU A 1 169 ? 5.836 14.141 -14.141 1 80.31 169 GLU A O 1
ATOM 1339 N N . GLY A 1 170 ? 7.473 12.641 -14.195 1 77.62 170 GLY A N 1
ATOM 1340 C CA . GLY A 1 170 ? 7.117 12.258 -15.555 1 77.62 170 GLY A CA 1
ATOM 1341 C C . GLY A 1 170 ? 5.676 11.797 -15.688 1 77.62 170 GLY A C 1
ATOM 1342 O O . GLY A 1 170 ? 4.988 12.164 -16.641 1 77.62 170 GLY A O 1
ATOM 1343 N N . ALA A 1 171 ? 5.273 11.117 -14.742 1 78.56 171 ALA A N 1
ATOM 1344 C CA . ALA A 1 171 ? 3.9 10.617 -14.766 1 78.56 171 ALA A CA 1
ATOM 1345 C C . ALA A 1 171 ? 2.904 11.758 -14.578 1 78.56 171 ALA A C 1
ATOM 1347 O O . ALA A 1 171 ? 1.838 11.773 -15.195 1 78.56 171 ALA A O 1
ATOM 1348 N N . CYS A 1 172 ? 3.248 12.711 -13.719 1 81.44 172 CYS A N 1
ATOM 1349 C CA . CYS A 1 172 ? 2.371 13.852 -13.492 1 81.44 172 CYS A CA 1
ATOM 1350 C C . CYS A 1 172 ? 2.156 14.641 -14.773 1 81.44 172 CYS A C 1
ATOM 1352 O O . CYS A 1 172 ? 1.032 15.047 -15.078 1 81.44 172 CYS A O 1
ATOM 1354 N N . VAL A 1 173 ? 3.184 14.773 -15.5 1 76.94 173 VAL A N 1
ATOM 1355 C CA . VAL A 1 173 ? 3.127 15.547 -16.734 1 76.94 173 VAL A CA 1
ATOM 1356 C C . VAL A 1 173 ? 2.393 14.75 -17.812 1 76.94 173 VAL A C 1
ATOM 1358 O O . VAL A 1 173 ? 1.481 15.266 -18.453 1 76.94 173 VAL A O 1
ATOM 1361 N N . GLU A 1 174 ? 2.725 13.578 -17.922 1 75.12 174 GLU A N 1
ATOM 1362 C CA . GLU A 1 174 ? 2.199 12.734 -18.984 1 75.12 174 GLU A CA 1
ATOM 1363 C C . GLU A 1 174 ? 0.717 12.438 -18.781 1 75.12 174 GLU A C 1
ATOM 1365 O O . GLU A 1 174 ? -0.069 12.469 -19.719 1 75.12 174 GLU A O 1
ATOM 1370 N N . LEU A 1 175 ? 0.442 12.227 -17.562 1 73.12 175 LEU A N 1
ATOM 1371 C CA . LEU A 1 175 ? -0.91 11.742 -17.297 1 73.12 175 LEU A CA 1
ATOM 1372 C C . LEU A 1 175 ? -1.868 12.914 -17.094 1 73.12 175 LEU A C 1
ATOM 1374 O O . LEU A 1 175 ? -3.043 12.836 -17.453 1 73.12 175 LEU A O 1
ATOM 1378 N N . PHE A 1 176 ? -1.283 14.023 -16.516 1 73.38 176 PHE A N 1
ATOM 1379 C CA . PHE A 1 176 ? -2.225 15.031 -16.047 1 73.38 176 PHE A CA 1
ATOM 1380 C C . PHE A 1 176 ? -1.836 16.406 -16.547 1 73.38 176 PHE A C 1
ATOM 1382 O O . PHE A 1 176 ? -2.547 17.391 -16.297 1 73.38 176 PHE A O 1
ATOM 1389 N N . GLY A 1 177 ? -0.757 16.453 -17.266 1 74.94 177 GLY A N 1
ATOM 1390 C CA . GLY A 1 177 ? -0.274 17.766 -17.656 1 74.94 177 GLY A CA 1
ATOM 1391 C C . GLY A 1 177 ? 0.092 18.641 -16.484 1 74.94 177 GLY A C 1
ATOM 1392 O O . GLY A 1 177 ? 0.104 19.875 -16.594 1 74.94 177 GLY A O 1
ATOM 1393 N N . ASP A 1 178 ? 0.192 18.031 -15.32 1 77.62 178 ASP A N 1
ATOM 1394 C CA . ASP A 1 178 ? 0.499 18.703 -14.062 1 77.62 178 ASP A CA 1
ATOM 1395 C C . ASP A 1 178 ? 1.999 18.953 -13.93 1 77.62 178 ASP A C 1
ATOM 1397 O O . ASP A 1 178 ? 2.787 18 -13.836 1 77.62 178 ASP A O 1
ATOM 1401 N N . ARG A 1 179 ? 2.354 20.156 -14.172 1 69.75 179 ARG A N 1
ATOM 1402 C CA . ARG A 1 179 ? 3.752 20.531 -14.008 1 69.75 179 ARG A CA 1
ATOM 1403 C C . ARG A 1 179 ? 3.996 21.141 -12.633 1 69.75 179 ARG A C 1
ATOM 1405 O O . ARG A 1 179 ? 3.135 21.828 -12.094 1 69.75 179 ARG A O 1
ATOM 1412 N N . PRO A 1 180 ? 5.035 20.609 -12.125 1 63.06 180 PRO A N 1
ATOM 1413 C CA . PRO A 1 180 ? 5.305 21.234 -10.828 1 63.06 180 PRO A CA 1
ATOM 1414 C C . PRO A 1 180 ? 5.281 22.766 -10.891 1 63.06 180 PRO A C 1
ATOM 1416 O O . PRO A 1 180 ? 5.598 23.344 -11.938 1 63.06 180 PRO A O 1
ATOM 1419 N N . PRO A 1 181 ? 4.438 23.422 -10.094 1 53.16 181 PRO A N 1
ATOM 1420 C CA . PRO A 1 181 ? 4.535 24.891 -10.125 1 53.16 181 PRO A CA 1
ATOM 1421 C C . PRO A 1 181 ? 5.973 25.391 -10.281 1 53.16 181 PRO A C 1
ATOM 1423 O O . PRO A 1 181 ? 6.906 24.734 -9.805 1 53.16 181 PRO A O 1
ATOM 1426 N N . SER A 1 182 ? 6.277 25.891 -11.516 1 41.97 182 SER A N 1
ATOM 1427 C CA . SER A 1 182 ? 7.582 26.469 -11.82 1 41.97 182 SER A CA 1
ATOM 1428 C C . SER A 1 182 ? 8.273 26.984 -10.555 1 41.97 182 SER A C 1
ATOM 1430 O O . SER A 1 182 ? 7.617 27.5 -9.656 1 41.97 182 SER A O 1
ATOM 1432 N N . PRO A 1 183 ? 9.43 26.469 -10.32 1 36 183 PRO A N 1
ATOM 1433 C CA . PRO A 1 183 ? 10.094 27.281 -9.297 1 36 183 PRO A CA 1
ATOM 1434 C C . PRO A 1 183 ? 9.719 28.75 -9.367 1 36 183 PRO A C 1
ATOM 1436 O O . PRO A 1 183 ? 9.883 29.375 -10.422 1 36 183 PRO A O 1
ATOM 1439 N N . ILE A 1 184 ? 8.766 29.422 -9.125 1 29.45 184 ILE A N 1
ATOM 1440 C CA . ILE A 1 184 ? 8.844 30.875 -9.062 1 29.45 184 ILE A CA 1
ATOM 1441 C C . ILE A 1 184 ? 10.305 31.312 -8.969 1 29.45 184 ILE A C 1
ATOM 1443 O O . ILE A 1 184 ? 11.164 30.531 -8.555 1 29.45 184 ILE A O 1
ATOM 1447 N N . ALA A 1 185 ? 10.602 32.844 -8.805 1 29.78 185 ALA A N 1
ATOM 1448 C CA . ALA A 1 185 ? 11.812 33.594 -8.469 1 29.78 185 ALA A CA 1
ATOM 1449 C C . ALA A 1 185 ? 12.578 32.938 -7.336 1 29.78 185 ALA A C 1
ATOM 1451 O O . ALA A 1 185 ? 12.102 32.875 -6.199 1 29.78 185 ALA A O 1
ATOM 1452 N N . LYS A 1 186 ? 13.367 32.031 -7.406 1 31.45 186 LYS A N 1
ATOM 1453 C CA . LYS A 1 186 ? 14.562 32.062 -6.559 1 31.45 186 LYS A CA 1
ATOM 1454 C C . LYS A 1 186 ? 14.945 33.5 -6.203 1 31.45 186 LYS A C 1
ATOM 1456 O O . LYS A 1 186 ? 15.609 34.188 -6.988 1 31.45 186 LYS A O 1
ATOM 1461 N N . LYS A 1 187 ? 14.258 34.375 -5.668 1 30.16 187 LYS A N 1
ATOM 1462 C CA . LYS A 1 187 ? 15.047 35.25 -4.801 1 30.16 187 LYS A CA 1
ATOM 1463 C C . LYS A 1 187 ? 16.062 34.469 -4.004 1 30.16 187 LYS A C 1
ATOM 1465 O O . LYS A 1 187 ? 15.719 33.469 -3.34 1 30.16 187 LYS A O 1
ATOM 1470 N N . ARG A 1 188 ? 17.344 34.5 -4.301 1 28.3 188 ARG A N 1
ATOM 1471 C CA . ARG A 1 188 ? 18.594 34.125 -3.656 1 28.3 188 ARG A CA 1
ATOM 1472 C C . ARG A 1 188 ? 18.438 34.094 -2.139 1 28.3 188 ARG A C 1
ATOM 1474 O O . ARG A 1 188 ? 18.312 35.125 -1.506 1 28.3 188 ARG A O 1
ATOM 1481 N N . ARG A 1 189 ? 17.672 33.312 -1.575 1 30.25 189 ARG A N 1
ATOM 1482 C CA . ARG A 1 189 ? 18.031 33.219 -0.162 1 30.25 189 ARG A CA 1
ATOM 1483 C C . ARG A 1 189 ? 19.547 33.281 0.024 1 30.25 189 ARG A C 1
ATOM 1485 O O . ARG A 1 189 ? 20.266 32.406 -0.501 1 30.25 189 ARG A O 1
ATOM 1492 N N . ARG A 1 190 ? 20.188 34.438 0.093 1 24.25 190 ARG A N 1
ATOM 1493 C CA . ARG A 1 190 ? 21.594 34.75 0.375 1 24.25 190 ARG A CA 1
ATOM 1494 C C . ARG A 1 190 ? 22.156 33.844 1.451 1 24.25 190 ARG A C 1
ATOM 1496 O O . ARG A 1 190 ? 21.688 33.844 2.592 1 24.25 190 ARG A O 1
ATOM 1503 N N . LEU A 1 191 ? 22.484 32.625 1.212 1 26.22 191 LEU A N 1
ATOM 1504 C CA . LEU A 1 191 ? 23.438 32 2.109 1 26.22 191 LEU A CA 1
ATOM 1505 C C . LEU A 1 191 ? 24.562 32.938 2.482 1 26.22 191 LEU A C 1
ATOM 1507 O O . LEU A 1 191 ? 25.281 33.438 1.608 1 26.22 191 LEU A O 1
ATOM 1511 N N . THR A 1 192 ? 24.484 33.781 3.436 1 22.92 192 THR A N 1
ATOM 1512 C CA . THR A 1 192 ? 25.734 34.25 4.02 1 22.92 192 THR A CA 1
ATOM 1513 C C . THR A 1 192 ? 26.703 33.094 4.238 1 22.92 192 THR A C 1
ATOM 1515 O O . THR A 1 192 ? 26.359 32.094 4.867 1 22.92 192 THR A O 1
ATOM 1518 N N . ASN A 1 193 ? 27.797 32.906 3.436 1 24.77 193 ASN A N 1
ATOM 1519 C CA . ASN A 1 193 ? 28.984 32.094 3.174 1 24.77 193 ASN A CA 1
ATOM 1520 C C . ASN A 1 193 ? 29.859 31.969 4.418 1 24.77 193 ASN A C 1
ATOM 1522 O O . ASN A 1 193 ? 31.062 31.688 4.312 1 24.77 193 ASN A O 1
ATOM 1526 N N . THR A 1 194 ? 29.594 32.219 5.637 1 23.42 194 THR A N 1
ATOM 1527 C CA . THR A 1 194 ? 30.844 32.281 6.387 1 23.42 194 THR A CA 1
ATOM 1528 C C . THR A 1 194 ? 31.547 30.922 6.371 1 23.42 194 THR A C 1
ATOM 1530 O O . THR A 1 194 ? 32.688 30.797 6.812 1 23.42 194 THR A O 1
ATOM 1533 N N . SER A 1 195 ? 30.875 29.812 6.691 1 22.28 195 SER A N 1
ATOM 1534 C CA . SER A 1 195 ? 31.766 28.828 7.309 1 22.28 195 SER A CA 1
ATOM 1535 C C . SER A 1 195 ? 32.75 28.266 6.293 1 22.28 195 SER A C 1
ATOM 1537 O O . SER A 1 195 ? 32.5 28.281 5.09 1 22.28 195 SER A O 1
ATOM 1539 N N . SER A 1 196 ? 34.062 28.031 6.719 1 21.73 196 SER A N 1
ATOM 1540 C CA . SER A 1 196 ? 35.344 27.547 6.156 1 21.73 196 SER A CA 1
ATOM 1541 C C . SER A 1 196 ? 35.125 26.281 5.332 1 21.73 196 SER A C 1
ATOM 1543 O O . SER A 1 196 ? 34.219 25.484 5.621 1 21.73 196 SER A O 1
ATOM 1545 N N . PRO A 1 197 ? 35.75 26.266 4.148 1 24.14 197 PRO A N 1
ATOM 1546 C CA . PRO A 1 197 ? 35.812 25.219 3.123 1 24.14 197 PRO A CA 1
ATOM 1547 C C . PRO A 1 197 ? 36.25 23.875 3.686 1 24.14 197 PRO A C 1
ATOM 1549 O O . PRO A 1 197 ? 37.406 23.719 4.086 1 24.14 197 PRO A O 1
ATOM 1552 N N . GLY A 1 198 ? 35.719 23.406 4.801 1 21.48 198 GLY A N 1
ATOM 1553 C CA . GLY A 1 198 ? 36.438 22.203 5.207 1 21.48 198 GLY A CA 1
ATOM 1554 C C . GLY A 1 198 ? 36.656 21.234 4.07 1 21.48 198 GLY A C 1
ATOM 1555 O O . GLY A 1 198 ? 35.938 21.25 3.072 1 21.48 198 GLY A O 1
ATOM 1556 N N . GLN A 1 199 ? 37.906 20.781 3.908 1 22.45 199 GLN A N 1
ATOM 1557 C CA . GLN A 1 199 ? 38.531 19.828 2.994 1 22.45 199 GLN A CA 1
ATOM 1558 C C . GLN A 1 199 ? 37.656 18.609 2.76 1 22.45 199 GLN A C 1
ATOM 1560 O O . GLN A 1 199 ? 37.188 17.984 3.713 1 22.45 199 GLN A O 1
ATOM 1565 N N . LEU A 1 200 ? 37 18.672 1.67 1 21.69 200 LEU A N 1
ATOM 1566 C CA . LEU A 1 200 ? 36.281 17.578 1.036 1 21.69 200 LEU A CA 1
ATOM 1567 C C . LEU A 1 200 ? 37.062 16.281 1.065 1 21.69 200 LEU A C 1
ATOM 1569 O O . LEU A 1 200 ? 38.094 16.172 0.381 1 21.69 200 LEU A O 1
ATOM 1573 N N . MET A 1 201 ? 37.406 15.82 2.301 1 20.53 201 MET A N 1
ATOM 1574 C CA . MET A 1 201 ? 38.156 14.555 2.219 1 20.53 201 MET A CA 1
ATOM 1575 C C . MET A 1 201 ? 37.469 13.594 1.259 1 20.53 201 MET A C 1
ATOM 1577 O O . MET A 1 201 ? 36.219 13.555 1.184 1 20.53 201 MET A O 1
ATOM 1581 N N . THR A 1 202 ? 38.125 13.258 0.13 1 22.28 202 THR A N 1
ATOM 1582 C CA . THR A 1 202 ? 37.938 12.305 -0.964 1 22.28 202 THR A CA 1
ATOM 1583 C C . THR A 1 202 ? 37.562 10.93 -0.432 1 22.28 202 THR A C 1
ATOM 1585 O O . THR A 1 202 ? 38.406 10.227 0.147 1 22.28 202 THR A O 1
ATOM 1588 N N . SER A 1 203 ? 36.688 10.844 0.452 1 23.38 203 SER A N 1
ATOM 1589 C CA . SER A 1 203 ? 36.5 9.531 1.064 1 23.38 203 SER A CA 1
ATOM 1590 C C . SER A 1 203 ? 36.438 8.43 0.009 1 23.38 203 SER A C 1
ATOM 1592 O O . SER A 1 203 ? 36.188 8.703 -1.164 1 23.38 203 SER A O 1
ATOM 1594 N N . GLY A 1 204 ? 36.812 7.121 0.402 1 22.8 204 GLY A N 1
ATOM 1595 C CA . GLY A 1 204 ? 37.156 5.812 -0.134 1 22.8 204 GLY A CA 1
ATOM 1596 C C . GLY A 1 204 ? 36.094 5.254 -1.071 1 22.8 204 GLY A C 1
ATOM 1597 O O . GLY A 1 204 ? 34.938 5.676 -1.035 1 22.8 204 GLY A O 1
ATOM 1598 N N . THR A 1 205 ? 36.594 4.727 -2.236 1 23.41 205 THR A N 1
ATOM 1599 C CA . THR A 1 205 ? 36.188 4.012 -3.441 1 23.41 205 THR A CA 1
ATOM 1600 C C . THR A 1 205 ? 35.25 2.854 -3.09 1 23.41 205 THR A C 1
ATOM 1602 O O . THR A 1 205 ? 35.688 1.88 -2.463 1 23.41 205 THR A O 1
ATOM 1605 N N . THR A 1 206 ? 34.219 3.053 -2.459 1 26.14 206 THR A N 1
ATOM 1606 C CA . THR A 1 206 ? 33.438 1.83 -2.35 1 26.14 206 THR A CA 1
ATOM 1607 C C . THR A 1 206 ? 33.375 1.108 -3.693 1 26.14 206 THR A C 1
ATOM 1609 O O . THR A 1 206 ? 33.219 1.744 -4.738 1 26.14 206 THR A O 1
ATOM 1612 N N . THR A 1 207 ? 34.031 -0.038 -3.844 1 26.2 207 THR A N 1
ATOM 1613 C CA . THR A 1 207 ? 34.094 -0.923 -5 1 26.2 207 THR A CA 1
ATOM 1614 C C . THR A 1 207 ? 32.688 -1.065 -5.625 1 26.2 207 THR A C 1
ATOM 1616 O O . THR A 1 207 ? 31.75 -1.468 -4.949 1 26.2 207 THR A O 1
ATOM 1619 N N . PRO A 1 208 ? 32.375 -0.193 -6.566 1 29.2 208 PRO A N 1
ATOM 1620 C CA . PRO A 1 208 ? 31.172 -0.166 -7.406 1 29.2 208 PRO A CA 1
ATOM 1621 C C . PRO A 1 208 ? 30.703 -1.562 -7.809 1 29.2 208 PRO A C 1
ATOM 1623 O O . PRO A 1 208 ? 31.5 -2.5 -7.844 1 29.2 208 PRO A O 1
ATOM 1626 N N . PHE A 1 209 ? 29.656 -2.045 -7.504 1 32.75 209 PHE A N 1
ATOM 1627 C CA . PHE A 1 209 ? 29 -3.104 -8.258 1 32.75 209 PHE A CA 1
ATOM 1628 C C . PHE A 1 209 ? 29.484 -3.117 -9.703 1 32.75 209 PHE A C 1
ATOM 1630 O O . PHE A 1 209 ? 29.578 -2.066 -10.344 1 32.75 209 PHE A O 1
ATOM 1637 N N . THR A 1 210 ? 30.391 -3.939 -10.133 1 37.22 210 THR A N 1
ATOM 1638 C CA . THR A 1 210 ? 31.109 -3.826 -11.398 1 37.22 210 THR A CA 1
ATOM 1639 C C . THR A 1 210 ? 30.156 -3.418 -12.516 1 37.22 210 THR A C 1
ATOM 1641 O O . THR A 1 210 ? 29.172 -4.109 -12.781 1 37.22 210 THR A O 1
ATOM 1644 N N . ALA A 1 211 ? 29.844 -2.107 -12.766 1 38.38 211 ALA A N 1
ATOM 1645 C CA . ALA A 1 211 ? 29.219 -1.459 -13.914 1 38.38 211 ALA A CA 1
ATOM 1646 C C . ALA A 1 211 ? 29.281 -2.348 -15.148 1 38.38 211 ALA A C 1
ATOM 1648 O O . ALA A 1 211 ? 28.359 -2.371 -15.961 1 38.38 211 ALA A O 1
ATOM 1649 N N . GLU A 1 212 ? 30.297 -3.092 -15.062 1 44.41 212 GLU A N 1
ATOM 1650 C CA . GLU A 1 212 ? 30.5 -3.879 -16.266 1 44.41 212 GLU A CA 1
ATOM 1651 C C . GLU A 1 212 ? 29.469 -5 -16.391 1 44.41 212 GLU A C 1
ATOM 1653 O O . GLU A 1 212 ? 28.922 -5.227 -17.469 1 44.41 212 GLU A O 1
ATOM 1658 N N . LYS A 1 213 ? 29.25 -5.629 -15.281 1 44.47 213 LYS A N 1
ATOM 1659 C CA . LYS A 1 213 ? 28.297 -6.738 -15.352 1 44.47 213 LYS A CA 1
ATOM 1660 C C . LYS A 1 213 ? 26.875 -6.227 -15.586 1 44.47 213 LYS A C 1
ATOM 1662 O O . LYS A 1 213 ? 26.125 -6.809 -16.375 1 44.47 213 LYS A O 1
ATOM 1667 N N . LEU A 1 214 ? 26.5 -5.168 -14.867 1 49.03 214 LEU A N 1
ATOM 1668 C CA . LEU A 1 214 ? 25.203 -4.57 -15.109 1 49.03 214 LEU A CA 1
ATOM 1669 C C . LEU A 1 214 ? 25.062 -4.117 -16.562 1 49.03 214 LEU A C 1
ATOM 1671 O O . LEU A 1 214 ? 24 -4.258 -17.172 1 49.03 214 LEU A O 1
ATOM 1675 N N . GLU A 1 215 ? 26.156 -3.576 -17 1 51.66 215 GLU A N 1
ATOM 1676 C CA . GLU A 1 215 ? 26.156 -3.176 -18.391 1 51.66 215 GLU A CA 1
ATOM 1677 C C . GLU A 1 215 ? 25.938 -4.379 -19.312 1 51.66 215 GLU A C 1
ATOM 1679 O O . GLU A 1 215 ? 25.219 -4.289 -20.312 1 51.66 215 GLU A O 1
ATOM 1684 N N . ARG A 1 216 ? 26.516 -5.449 -18.891 1 50.41 216 ARG A N 1
ATOM 1685 C CA . ARG A 1 216 ? 26.359 -6.645 -19.719 1 50.41 216 ARG A CA 1
ATOM 1686 C C . ARG A 1 216 ? 24.938 -7.164 -19.672 1 50.41 216 ARG A C 1
ATOM 1688 O O . ARG A 1 216 ? 24.359 -7.516 -20.703 1 50.41 216 ARG A O 1
ATOM 1695 N N . VAL A 1 217 ? 24.469 -7.164 -18.531 1 51.56 217 VAL A N 1
ATOM 1696 C CA . VAL A 1 217 ? 23.094 -7.648 -18.375 1 51.56 217 VAL A CA 1
ATOM 1697 C C . VAL A 1 217 ? 22.125 -6.695 -19.062 1 51.56 217 VAL A C 1
ATOM 1699 O O . VAL A 1 217 ? 21.219 -7.133 -19.781 1 51.56 217 VAL A O 1
ATOM 1702 N N . THR A 1 218 ? 22.406 -5.461 -18.844 1 54.41 218 THR A N 1
ATOM 1703 C CA . THR A 1 218 ? 21.578 -4.461 -19.5 1 54.41 218 THR A CA 1
ATOM 1704 C C . THR A 1 218 ? 21.672 -4.582 -21.016 1 54.41 218 THR A C 1
ATOM 1706 O O . THR A 1 218 ? 20.672 -4.516 -21.719 1 54.41 218 THR A O 1
ATOM 1709 N N . ARG A 1 219 ? 22.906 -4.711 -21.438 1 52.97 219 ARG A N 1
ATOM 1710 C CA . ARG A 1 219 ? 23.141 -4.867 -22.875 1 52.97 219 ARG A CA 1
ATOM 1711 C C . ARG A 1 219 ? 22.469 -6.133 -23.406 1 52.97 219 ARG A C 1
ATOM 1713 O O . ARG A 1 219 ? 21.859 -6.121 -24.484 1 52.97 219 ARG A O 1
ATOM 1720 N N . ARG A 1 220 ? 22.578 -7.125 -22.672 1 49.59 220 ARG A N 1
ATOM 1721 C CA . ARG A 1 220 ? 21.969 -8.383 -23.078 1 49.59 220 ARG A CA 1
ATOM 1722 C C . ARG A 1 220 ? 20.438 -8.281 -23.094 1 49.59 220 ARG A C 1
ATOM 1724 O O . ARG A 1 220 ? 19.797 -8.781 -24.016 1 49.59 220 ARG A O 1
ATOM 1731 N N . LEU A 1 221 ? 20.062 -7.715 -22.109 1 51.03 221 LEU A N 1
ATOM 1732 C CA . LEU A 1 221 ? 18.609 -7.57 -22.031 1 51.03 221 LEU A CA 1
ATOM 1733 C C . LEU A 1 221 ? 18.094 -6.633 -23.109 1 51.03 221 LEU A C 1
ATOM 1735 O O . LEU A 1 221 ? 17.016 -6.852 -23.672 1 51.03 221 LEU A O 1
ATOM 1739 N N . GLN A 1 222 ? 18.859 -5.594 -23.297 1 49.72 222 GLN A N 1
ATOM 1740 C CA . GLN A 1 222 ? 18.516 -4.711 -24.406 1 49.72 222 GLN A CA 1
ATOM 1741 C C . GLN A 1 222 ? 18.594 -5.438 -25.75 1 49.72 222 GLN A C 1
ATOM 1743 O O . GLN A 1 222 ? 17.797 -5.191 -26.656 1 49.72 222 GLN A O 1
ATOM 1748 N N . ASN A 1 223 ? 19.625 -6.277 -25.875 1 45.38 223 ASN A N 1
ATOM 1749 C CA . ASN A 1 223 ? 19.828 -7.023 -27.109 1 45.38 223 ASN A CA 1
ATOM 1750 C C . ASN A 1 223 ? 18.828 -8.18 -27.234 1 45.38 223 ASN A C 1
ATOM 1752 O O . ASN A 1 223 ? 18.672 -8.758 -28.312 1 45.38 223 ASN A O 1
ATOM 1756 N N . LEU A 1 224 ? 18.5 -8.664 -26.266 1 42.47 224 LEU A N 1
ATOM 1757 C CA . LEU A 1 224 ? 17.5 -9.711 -26.359 1 42.47 224 LEU A CA 1
ATOM 1758 C C . LEU A 1 224 ? 16.266 -9.211 -27.125 1 42.47 224 LEU A C 1
ATOM 1760 O O . LEU A 1 224 ? 15.523 -10.008 -27.703 1 42.47 224 LEU A O 1
ATOM 1764 N N . THR A 1 225 ? 16.062 -7.93 -27.078 1 38.19 225 THR A N 1
ATOM 1765 C CA . THR A 1 225 ? 14.969 -7.488 -27.938 1 38.19 225 THR A CA 1
ATOM 1766 C C . THR A 1 225 ? 15.312 -7.727 -29.406 1 38.19 225 THR A C 1
ATOM 1768 O O . THR A 1 225 ? 14.422 -7.805 -30.266 1 38.19 225 THR A O 1
ATOM 1771 N N . LEU A 1 226 ? 16.562 -7.66 -29.781 1 30.42 226 LEU A N 1
ATOM 1772 C CA . LEU A 1 226 ? 16.844 -7.609 -31.203 1 30.42 226 LEU A CA 1
ATOM 1773 C C . LEU A 1 226 ? 16.906 -9.016 -31.797 1 30.42 226 LEU A C 1
ATOM 1775 O O . LEU A 1 226 ? 16.828 -9.18 -33 1 30.42 226 LEU A O 1
ATOM 1779 N N . GLU A 1 227 ? 17.469 -10 -31.219 1 29.25 227 GLU A N 1
ATOM 1780 C CA . GLU A 1 227 ? 17.734 -11.18 -32.031 1 29.25 227 GLU A CA 1
ATOM 1781 C C . GLU A 1 227 ? 16.453 -11.969 -32.281 1 29.25 227 GLU A C 1
ATOM 1783 O O . GLU A 1 227 ? 15.859 -12.531 -31.359 1 29.25 227 GLU A O 1
ATOM 1788 N N . SER A 1 228 ? 15.688 -11.625 -33.375 1 29.64 228 SER A N 1
ATOM 1789 C CA . SER A 1 228 ? 14.609 -12.312 -34.094 1 29.64 228 SER A CA 1
ATOM 1790 C C . SER A 1 228 ? 15.055 -13.688 -34.562 1 29.64 228 SER A C 1
ATOM 1792 O O . SER A 1 228 ? 15.664 -13.82 -35.625 1 29.64 228 SER A O 1
ATOM 1794 N N . ARG A 1 229 ? 15.766 -14.609 -34.062 1 25.98 229 ARG A N 1
ATOM 1795 C CA . ARG A 1 229 ? 15.891 -15.805 -34.906 1 25.98 229 ARG A CA 1
ATOM 1796 C C . ARG A 1 229 ? 14.516 -16.328 -35.312 1 25.98 229 ARG A C 1
ATOM 1798 O O . ARG A 1 229 ? 13.562 -16.266 -34.531 1 25.98 229 ARG A O 1
ATOM 1805 N N . GLU A 1 230 ? 14.352 -16.828 -36.719 1 24.81 230 GLU A N 1
ATOM 1806 C CA . GLU A 1 230 ? 13.438 -17.328 -37.75 1 24.81 230 GLU A CA 1
ATOM 1807 C C . GLU A 1 230 ? 12.766 -18.625 -37.281 1 24.81 230 GLU A C 1
ATOM 1809 O O . GLU A 1 230 ? 11.93 -19.172 -38 1 24.81 230 GLU A O 1
ATOM 1814 N N . THR A 1 231 ? 13.312 -19.547 -36.625 1 24.5 231 THR A N 1
ATOM 1815 C CA . THR A 1 231 ? 12.789 -20.844 -37.031 1 24.5 231 THR A CA 1
ATOM 1816 C C . THR A 1 231 ? 11.266 -20.859 -37 1 24.5 231 THR A C 1
ATOM 1818 O O . THR A 1 231 ? 10.656 -20.078 -36.281 1 24.5 231 THR A O 1
ATOM 1821 N N . ASP A 1 232 ? 10.586 -21.984 -37.812 1 22.7 232 ASP A N 1
ATOM 1822 C CA . ASP A 1 232 ? 9.445 -22.375 -38.625 1 22.7 232 ASP A CA 1
ATOM 1823 C C . ASP A 1 232 ? 8.156 -22.391 -37.812 1 22.7 232 ASP A C 1
ATOM 1825 O O . ASP A 1 232 ? 7.125 -21.891 -38.281 1 22.7 232 ASP A O 1
ATOM 1829 N N . ASN A 1 233 ? 7.883 -23.625 -37.125 1 22.36 233 ASN A N 1
ATOM 1830 C CA . ASN A 1 233 ? 6.586 -24.266 -37.312 1 22.36 233 ASN A CA 1
ATOM 1831 C C . ASN A 1 233 ? 5.445 -23.391 -36.812 1 22.36 233 ASN A C 1
ATOM 1833 O O . ASN A 1 233 ? 5.391 -23.062 -35.625 1 22.36 233 ASN A O 1
ATOM 1837 N N . THR A 1 234 ? 4.742 -22.703 -37.781 1 23.8 234 THR A N 1
ATOM 1838 C CA . THR A 1 234 ? 3.66 -21.75 -38 1 23.8 234 THR A CA 1
ATOM 1839 C C . THR A 1 234 ? 2.35 -22.281 -37.406 1 23.8 234 THR A C 1
ATOM 1841 O O . THR A 1 234 ? 1.272 -21.781 -37.75 1 23.8 234 THR A O 1
ATOM 1844 N N . GLY A 1 235 ? 2.148 -23.422 -36.906 1 22.67 235 GLY A N 1
ATOM 1845 C CA . GLY A 1 235 ? 0.716 -23.672 -36.875 1 22.67 235 GLY A CA 1
ATOM 1846 C C . GLY A 1 235 ? -0.085 -22.5 -36.344 1 22.67 235 GLY A C 1
ATOM 1847 O O . GLY A 1 235 ? 0.088 -22.078 -35.219 1 22.67 235 GLY A O 1
ATOM 1848 N N . GLY A 1 236 ? -0.387 -21.609 -37.375 1 23.11 236 GLY A N 1
ATOM 1849 C CA . GLY A 1 236 ? -1.037 -20.312 -37.5 1 23.11 236 GLY A CA 1
ATOM 1850 C C . GLY A 1 236 ? -2.424 -20.281 -36.875 1 23.11 236 GLY A C 1
ATOM 1851 O O . GLY A 1 236 ? -3.322 -21 -37.344 1 23.11 236 GLY A O 1
ATOM 1852 N N . PHE A 1 237 ? -2.543 -20.453 -35.688 1 22.73 237 PHE A N 1
ATOM 1853 C CA . PHE A 1 237 ? -3.939 -20.156 -35.406 1 22.73 237 PHE A CA 1
ATOM 1854 C C . PHE A 1 237 ? -4.305 -18.75 -35.844 1 22.73 237 PHE A C 1
ATOM 1856 O O . PHE A 1 237 ? -3.529 -17.797 -35.688 1 22.73 237 PHE A O 1
ATOM 1863 N N . THR A 1 238 ? -4.848 -18.703 -37.062 1 20.92 238 THR A N 1
ATOM 1864 C CA . THR A 1 238 ? -5.461 -17.547 -37.719 1 20.92 238 THR A CA 1
ATOM 1865 C C . THR A 1 238 ? -6.379 -16.812 -36.75 1 20.92 238 THR A C 1
ATOM 1867 O O . THR A 1 238 ? -7.34 -17.391 -36.219 1 20.92 238 THR A O 1
ATOM 1870 N N . ALA A 1 239 ? -5.77 -16.016 -36.031 1 23.56 239 ALA A N 1
ATOM 1871 C CA . ALA A 1 239 ? -6.52 -15.188 -35.094 1 23.56 239 ALA A CA 1
ATOM 1872 C C . ALA A 1 239 ? -7.375 -14.164 -35.844 1 23.56 239 ALA A C 1
ATOM 1874 O O . ALA A 1 239 ? -6.883 -13.461 -36.719 1 23.56 239 ALA A O 1
ATOM 1875 N N . LEU A 1 240 ? -8.516 -14.594 -36.094 1 20.92 240 LEU A N 1
ATOM 1876 C CA . LEU A 1 240 ? -9.477 -13.617 -36.594 1 20.92 240 LEU A CA 1
ATOM 1877 C C . LEU A 1 240 ? -9.648 -12.477 -35.594 1 20.92 240 LEU A C 1
ATOM 1879 O O . LEU A 1 240 ? -10.062 -12.703 -34.469 1 20.92 240 LEU A O 1
ATOM 1883 N N . VAL A 1 241 ? -8.711 -11.57 -35.531 1 22.75 241 VAL A N 1
ATOM 1884 C CA . VAL A 1 241 ? -8.688 -10.414 -34.656 1 22.75 241 VAL A CA 1
ATOM 1885 C C . VAL A 1 241 ? -9.797 -9.438 -35.031 1 22.75 241 VAL A C 1
ATOM 1887 O O . VAL A 1 241 ? -9.773 -8.852 -36.125 1 22.75 241 VAL A O 1
ATOM 1890 N N . THR A 1 242 ? -11.047 -9.852 -34.844 1 22.38 242 THR A N 1
ATOM 1891 C CA . THR A 1 242 ? -11.953 -8.727 -35.094 1 22.38 242 THR A CA 1
ATOM 1892 C C . THR A 1 242 ? -11.734 -7.633 -34.031 1 22.38 242 THR A C 1
ATOM 1894 O O . THR A 1 242 ? -11.422 -7.926 -32.875 1 22.38 242 THR A O 1
ATOM 1897 N N . SER A 1 243 ? -11.5 -6.355 -34.375 1 23.92 243 SER A N 1
ATOM 1898 C CA . SER A 1 243 ? -11.234 -5.059 -33.781 1 23.92 243 SER A CA 1
ATOM 1899 C C . SER A 1 243 ? -12.281 -4.707 -32.719 1 23.92 243 SER A C 1
ATOM 1901 O O . SER A 1 243 ? -13.383 -4.277 -33.062 1 23.92 243 SER A O 1
ATOM 1903 N N . ILE A 1 244 ? -12.781 -5.602 -32 1 23.73 244 ILE A N 1
ATOM 1904 C CA . ILE A 1 244 ? -13.844 -5.039 -31.172 1 23.73 244 ILE A CA 1
ATOM 1905 C C . ILE A 1 244 ? -13.25 -4.031 -30.188 1 23.73 244 ILE A C 1
ATOM 1907 O O . ILE A 1 244 ? -12.289 -4.336 -29.484 1 23.73 244 ILE A O 1
ATOM 1911 N N . ARG A 1 245 ? -13.664 -2.836 -30.266 1 24.78 245 ARG A N 1
ATOM 1912 C CA . ARG A 1 245 ? -13.414 -1.66 -29.438 1 24.78 245 ARG A CA 1
ATOM 1913 C C . ARG A 1 245 ? -13.797 -1.926 -27.984 1 24.78 245 ARG A C 1
ATOM 1915 O O . ARG A 1 245 ? -14.977 -2.111 -27.672 1 24.78 245 ARG A O 1
ATOM 1922 N N . ILE A 1 246 ? -13.203 -2.736 -27.266 1 25.66 246 ILE A N 1
ATOM 1923 C CA . ILE A 1 246 ? -13.375 -2.936 -25.828 1 25.66 246 ILE A CA 1
ATOM 1924 C C . ILE A 1 246 ? -13.5 -1.582 -25.125 1 25.66 246 ILE A C 1
ATOM 1926 O O . ILE A 1 246 ? -12.578 -0.761 -25.188 1 25.66 246 ILE A O 1
ATOM 1930 N N . LYS A 1 247 ? -14.672 -1.18 -24.875 1 28.8 247 LYS A N 1
ATOM 1931 C CA . LYS A 1 247 ? -14.898 -0.002 -24.047 1 28.8 247 LYS A CA 1
ATOM 1932 C C . LYS A 1 247 ? -14.109 -0.086 -22.734 1 28.8 247 LYS A C 1
ATOM 1934 O O . LYS A 1 247 ? -14.148 -1.105 -22.047 1 28.8 247 LYS A O 1
ATOM 1939 N N . LYS A 1 248 ? -13.125 0.668 -22.531 1 33 248 LYS A N 1
ATOM 1940 C CA . LYS A 1 248 ? -12.164 0.922 -21.453 1 33 248 LYS A CA 1
ATOM 1941 C C . LYS A 1 248 ? -12.883 1.147 -20.125 1 33 248 LYS A C 1
ATOM 1943 O O . LYS A 1 248 ? -13.758 2.01 -20.016 1 33 248 LYS A O 1
ATOM 1948 N N . PRO A 1 249 ? -13.195 0.163 -19.234 1 34.44 249 PRO A N 1
ATOM 1949 C CA . PRO A 1 249 ? -13.914 0.34 -17.969 1 34.44 249 PRO A CA 1
ATOM 1950 C C . PRO A 1 249 ? -13.859 1.775 -17.453 1 34.44 249 PRO A C 1
ATOM 1952 O O . PRO A 1 249 ? -13.117 2.6 -18 1 34.44 249 PRO A O 1
ATOM 1955 N N . PHE A 1 250 ? -13.773 2.02 -15.961 1 36.25 250 PHE A N 1
ATOM 1956 C CA . PHE A 1 250 ? -13.812 3.357 -15.383 1 36.25 250 PHE A CA 1
ATOM 1957 C C . PHE A 1 250 ? -12.969 4.328 -16.203 1 36.25 250 PHE A C 1
ATOM 1959 O O . PHE A 1 250 ? -11.969 3.936 -16.797 1 36.25 250 PHE A O 1
ATOM 1966 N N . GLY A 1 251 ? -13.523 5.383 -16.547 1 44.06 251 GLY A N 1
ATOM 1967 C CA . GLY A 1 251 ? -12.859 6.395 -17.344 1 44.06 251 GLY A CA 1
ATOM 1968 C C . GLY A 1 251 ? -11.383 6.551 -17.016 1 44.06 251 GLY A C 1
ATOM 1969 O O . GLY A 1 251 ? -11 6.492 -15.844 1 44.06 251 GLY A O 1
ATOM 1970 N N . ASN A 1 252 ? -10.43 6.27 -17.953 1 59.78 252 ASN A N 1
ATOM 1971 C CA . ASN A 1 252 ? -8.992 6.121 -18.141 1 59.78 252 ASN A CA 1
ATOM 1972 C C . ASN A 1 252 ? -8.203 7.074 -17.25 1 59.78 252 ASN A C 1
ATOM 1974 O O . ASN A 1 252 ? -7.203 6.684 -16.641 1 59.78 252 ASN A O 1
ATOM 1978 N N . SER A 1 253 ? -9.023 8.117 -16.906 1 67.38 253 SER A N 1
ATOM 1979 C CA . SER A 1 253 ? -8.211 9.125 -16.234 1 67.38 253 SER A CA 1
ATOM 1980 C C . SER A 1 253 ? -8.211 8.922 -14.727 1 67.38 253 SER A C 1
ATOM 1982 O O . SER A 1 253 ? -7.176 9.055 -14.07 1 67.38 253 SER A O 1
ATOM 1984 N N . GLU A 1 254 ? -9.438 8.445 -14.211 1 73 254 GLU A N 1
ATOM 1985 C CA . GLU A 1 254 ? -9.531 8.242 -12.773 1 73 254 GLU A CA 1
ATOM 1986 C C . GLU A 1 254 ? -8.734 7.023 -12.328 1 73 254 GLU A C 1
ATOM 1988 O O . GLU A 1 254 ? -8.094 7.047 -11.273 1 73 254 GLU A O 1
ATOM 1993 N N . ALA A 1 255 ? -8.781 6.059 -13.094 1 71 255 ALA A N 1
ATOM 1994 C CA . ALA A 1 255 ? -8.008 4.859 -12.797 1 71 255 ALA A CA 1
ATOM 1995 C C . ALA A 1 255 ? -6.508 5.148 -12.844 1 71 255 ALA A C 1
ATOM 1997 O O . ALA A 1 255 ? -5.75 4.68 -11.992 1 71 255 ALA A O 1
ATOM 1998 N N . LYS A 1 256 ? -6.191 5.961 -13.773 1 77.12 256 LYS A N 1
ATOM 1999 C CA . LYS A 1 256 ? -4.793 6.355 -13.891 1 77.12 256 LYS A CA 1
ATOM 2000 C C . LYS A 1 256 ? -4.355 7.203 -12.703 1 77.12 256 LYS A C 1
ATOM 2002 O O . LYS A 1 256 ? -3.24 7.051 -12.195 1 77.12 256 LYS A O 1
ATOM 2007 N N . LYS A 1 257 ? -5.258 8.008 -12.312 1 83.25 257 LYS A N 1
ATOM 2008 C CA . LYS A 1 257 ? -4.969 8.859 -11.164 1 83.25 257 LYS A CA 1
ATOM 2009 C C . LYS A 1 257 ? -4.789 8.031 -9.898 1 83.25 257 LYS A C 1
ATOM 2011 O O . LYS A 1 257 ? -3.859 8.266 -9.125 1 83.25 257 LYS A O 1
ATOM 2016 N N . ARG A 1 258 ? -5.57 7.141 -9.742 1 79.19 258 ARG A N 1
ATOM 2017 C CA . ARG A 1 258 ? -5.488 6.277 -8.57 1 79.19 258 ARG A CA 1
ATOM 2018 C C . ARG A 1 258 ? -4.199 5.461 -8.586 1 79.19 258 ARG A C 1
ATOM 2020 O O . ARG A 1 258 ? -3.559 5.289 -7.543 1 79.19 258 ARG A O 1
ATOM 2027 N N . THR A 1 259 ? -3.895 5.035 -9.734 1 79.31 259 THR A N 1
ATOM 2028 C CA . THR A 1 259 ? -2.668 4.262 -9.883 1 79.31 259 THR A CA 1
ATOM 2029 C C . THR A 1 259 ? -1.446 5.121 -9.562 1 79.31 259 THR A C 1
ATOM 2031 O O . THR A 1 259 ? -0.526 4.668 -8.875 1 79.31 259 THR A O 1
ATOM 2034 N N . HIS A 1 260 ? -1.476 6.25 -10.078 1 86.88 260 HIS A N 1
ATOM 2035 C CA . HIS A 1 260 ? -0.361 7.16 -9.836 1 86.88 260 HIS A CA 1
ATOM 2036 C C . HIS A 1 260 ? -0.279 7.543 -8.359 1 86.88 260 HIS A C 1
ATOM 2038 O O . HIS A 1 260 ? 0.815 7.629 -7.797 1 86.88 260 HIS A O 1
ATOM 2044 N N . GLU A 1 261 ? -1.385 7.734 -7.781 1 88.31 261 GLU A N 1
ATOM 2045 C CA . GLU A 1 261 ? -1.449 8.047 -6.355 1 88.31 261 GLU A CA 1
ATOM 2046 C C . GLU A 1 261 ? -0.877 6.914 -5.512 1 88.31 261 GLU A C 1
ATOM 2048 O O . GLU A 1 261 ? -0.163 7.156 -4.539 1 88.31 261 GLU A O 1
ATOM 2053 N N . ALA A 1 262 ? -1.177 5.77 -5.859 1 84.12 262 ALA A N 1
ATOM 2054 C CA . ALA A 1 262 ? -0.674 4.605 -5.137 1 84.12 262 ALA A CA 1
ATOM 2055 C C . ALA A 1 262 ? 0.847 4.523 -5.219 1 84.12 262 ALA A C 1
ATOM 2057 O O . ALA A 1 262 ? 1.508 4.133 -4.25 1 84.12 262 ALA A O 1
ATOM 2058 N N . LYS A 1 263 ? 1.374 4.84 -6.363 1 88.06 263 LYS A N 1
ATOM 2059 C CA . LYS A 1 263 ? 2.822 4.84 -6.539 1 88.06 263 LYS A CA 1
ATOM 2060 C C . LYS A 1 263 ? 3.484 5.895 -5.66 1 88.06 263 LYS A C 1
ATOM 2062 O O . LYS A 1 263 ? 4.531 5.645 -5.059 1 88.06 263 LYS A O 1
ATOM 2067 N N . ILE A 1 264 ? 2.861 7.004 -5.633 1 93.38 264 ILE A N 1
ATOM 2068 C CA . ILE A 1 264 ? 3.381 8.062 -4.777 1 93.38 264 ILE A CA 1
ATOM 2069 C C . ILE A 1 264 ? 3.32 7.629 -3.316 1 93.38 264 ILE A C 1
ATOM 2071 O O . ILE A 1 264 ? 4.285 7.801 -2.568 1 93.38 264 ILE A O 1
ATOM 2075 N N . ASN A 1 265 ? 2.244 7.059 -2.949 1 91.75 265 ASN A N 1
ATOM 2076 C CA . ASN A 1 265 ? 2.076 6.617 -1.568 1 91.75 265 ASN A CA 1
ATOM 2077 C C . ASN A 1 265 ? 3.129 5.582 -1.179 1 91.75 265 ASN A C 1
ATOM 2079 O O . ASN A 1 265 ? 3.699 5.652 -0.088 1 91.75 265 ASN A O 1
ATOM 2083 N N . MET A 1 266 ? 3.373 4.684 -2.053 1 89.94 266 MET A N 1
ATOM 2084 C CA . MET A 1 266 ? 4.375 3.656 -1.79 1 89.94 266 MET A CA 1
ATOM 2085 C C . MET A 1 266 ? 5.746 4.285 -1.556 1 89.94 266 MET A C 1
ATOM 2087 O O . MET A 1 266 ? 6.434 3.945 -0.589 1 89.94 266 MET A O 1
ATOM 2091 N N . SER A 1 267 ? 6.117 5.137 -2.447 1 94.12 267 SER A N 1
ATOM 2092 C CA . SER A 1 267 ? 7.406 5.809 -2.318 1 94.12 267 SER A CA 1
ATOM 2093 C C . SER A 1 267 ? 7.477 6.629 -1.034 1 94.12 267 SER A C 1
ATOM 2095 O O . SER A 1 267 ? 8.516 6.656 -0.366 1 94.12 267 SER A O 1
ATOM 2097 N N . PHE A 1 268 ? 6.375 7.266 -0.743 1 96.88 268 PHE A N 1
ATOM 2098 C CA . PHE A 1 268 ? 6.312 8.148 0.412 1 96.88 268 PHE A CA 1
ATOM 2099 C C . PHE A 1 268 ? 6.43 7.359 1.709 1 96.88 268 PHE A C 1
ATOM 2101 O O . PHE A 1 268 ? 7.242 7.691 2.574 1 96.88 268 PHE A O 1
ATOM 2108 N N . VAL A 1 269 ? 5.688 6.348 1.878 1 95.19 269 VAL A N 1
ATOM 2109 C CA . VAL A 1 269 ? 5.699 5.531 3.088 1 95.19 269 VAL A CA 1
ATOM 2110 C C . VAL A 1 269 ? 7.055 4.848 3.236 1 95.19 269 VAL A C 1
ATOM 2112 O O . VAL A 1 269 ? 7.602 4.77 4.34 1 95.19 269 VAL A O 1
ATOM 2115 N N . ASN A 1 270 ? 7.578 4.348 2.117 1 95.12 270 ASN A N 1
ATOM 2116 C CA . ASN A 1 270 ? 8.898 3.729 2.168 1 95.12 270 ASN A CA 1
ATOM 2117 C C . ASN A 1 270 ? 9.969 4.723 2.611 1 95.12 270 ASN A C 1
ATOM 2119 O O . ASN A 1 270 ? 10.906 4.355 3.324 1 95.12 270 ASN A O 1
ATOM 2123 N N . LEU A 1 271 ? 9.836 5.906 2.125 1 97.88 271 LEU A N 1
ATOM 2124 C CA . LEU A 1 271 ? 10.766 6.949 2.537 1 97.88 271 LEU A CA 1
ATOM 2125 C C . LEU A 1 271 ? 10.711 7.164 4.047 1 97.88 271 LEU A C 1
ATOM 2127 O O . LEU A 1 271 ? 11.742 7.152 4.719 1 97.88 271 LEU A O 1
ATOM 2131 N N . LEU A 1 272 ? 9.523 7.34 4.559 1 98.06 272 LEU A N 1
ATOM 2132 C CA . LEU A 1 272 ? 9.344 7.598 5.984 1 98.06 272 LEU A CA 1
ATOM 2133 C C . LEU A 1 272 ? 9.844 6.418 6.812 1 98.06 272 LEU A C 1
ATOM 2135 O O . LEU A 1 272 ? 10.531 6.609 7.82 1 98.06 272 LEU A O 1
ATOM 2139 N N . TYR A 1 273 ? 9.516 5.223 6.348 1 95.31 273 TYR A N 1
ATOM 2140 C CA . TYR A 1 273 ? 9.953 4.012 7.035 1 95.31 273 TYR A CA 1
ATOM 2141 C C . TYR A 1 273 ? 11.477 3.93 7.074 1 95.31 273 TYR A C 1
ATOM 2143 O O . TYR A 1 273 ? 12.055 3.646 8.125 1 95.31 273 TYR A O 1
ATOM 2151 N N . THR A 1 274 ? 12.102 4.18 5.973 1 96.31 274 THR A N 1
ATOM 2152 C CA . THR A 1 274 ? 13.539 3.988 5.832 1 96.31 274 THR A CA 1
ATOM 2153 C C . THR A 1 274 ? 14.305 5.09 6.555 1 96.31 274 THR A C 1
ATOM 2155 O O . THR A 1 274 ? 15.375 4.848 7.113 1 96.31 274 THR A O 1
ATOM 2158 N N . ILE A 1 275 ? 13.758 6.324 6.539 1 96.81 275 ILE A N 1
ATOM 2159 C CA . ILE A 1 275 ? 14.375 7.406 7.297 1 96.81 275 ILE A CA 1
ATOM 2160 C C . ILE A 1 275 ? 14.469 7.02 8.773 1 96.81 275 ILE A C 1
ATOM 2162 O O . ILE A 1 275 ? 15.453 7.332 9.438 1 96.81 275 ILE A O 1
ATOM 2166 N N . CYS A 1 276 ? 13.5 6.324 9.258 1 95 276 CYS A N 1
ATOM 2167 C CA . CYS A 1 276 ? 13.414 6.023 10.68 1 95 276 CYS A CA 1
ATOM 2168 C C . CYS A 1 276 ? 13.852 4.594 10.969 1 95 276 CYS A C 1
ATOM 2170 O O . CYS A 1 276 ? 13.633 4.074 12.062 1 95 276 CYS A O 1
ATOM 2172 N N . LEU A 1 277 ? 14.422 3.949 10.039 1 92.44 277 LEU A N 1
ATOM 2173 C CA . LEU A 1 277 ? 14.734 2.525 10.07 1 92.44 277 LEU A CA 1
ATOM 2174 C C . LEU A 1 277 ? 15.562 2.178 11.305 1 92.44 277 LEU A C 1
ATOM 2176 O O . LEU A 1 277 ? 15.312 1.165 11.961 1 92.44 277 LEU A O 1
ATOM 2180 N N . LEU A 1 278 ? 16.484 2.984 11.656 1 88.94 278 LEU A N 1
ATOM 2181 C CA . LEU A 1 278 ? 17.469 2.645 12.688 1 88.94 278 LEU A CA 1
ATOM 2182 C C . LEU A 1 278 ? 17.031 3.174 14.047 1 88.94 278 LEU A C 1
ATOM 2184 O O . LEU A 1 278 ? 17.719 2.953 15.047 1 88.94 278 LEU A O 1
ATOM 2188 N N . LEU A 1 279 ? 15.906 3.893 14.078 1 89 279 LEU A N 1
ATOM 2189 C CA . LEU A 1 279 ? 15.406 4.426 15.344 1 89 279 LEU A CA 1
ATOM 2190 C C . LEU A 1 279 ? 14.875 3.309 16.234 1 89 279 LEU A C 1
ATOM 2192 O O . LEU A 1 279 ? 14.125 2.443 15.766 1 89 279 LEU A O 1
ATOM 2196 N N . PRO A 1 280 ? 15.32 3.314 17.438 1 85.12 280 PRO A N 1
ATOM 2197 C CA . PRO A 1 280 ? 14.734 2.344 18.375 1 85.12 280 PRO A CA 1
ATOM 2198 C C . PRO A 1 280 ? 13.328 2.727 18.812 1 85.12 280 PRO A C 1
ATOM 2200 O O . PRO A 1 280 ? 13.141 3.188 19.953 1 85.12 280 PRO A O 1
ATOM 2203 N N . THR A 1 281 ? 12.422 2.631 18.016 1 88.44 281 THR A N 1
ATOM 2204 C CA . THR A 1 281 ? 11.039 3.002 18.281 1 88.44 281 THR A CA 1
ATOM 2205 C C . THR A 1 281 ? 10.102 1.832 18 1 88.44 281 THR A C 1
ATOM 2207 O O . THR A 1 281 ? 10.359 1.028 17.109 1 88.44 281 THR A O 1
ATOM 2210 N N . GLU A 1 282 ? 9.102 1.757 18.766 1 87.62 282 GLU A N 1
ATOM 2211 C CA . GLU A 1 282 ? 8.062 0.755 18.531 1 87.62 282 GLU A CA 1
ATOM 2212 C C . GLU A 1 282 ? 7.031 1.24 17.516 1 87.62 282 GLU A C 1
ATOM 2214 O O . GLU A 1 282 ? 6.238 0.449 17 1 87.62 282 GLU A O 1
ATOM 2219 N N . LEU A 1 283 ? 7.086 2.533 17.25 1 92.25 283 LEU A N 1
ATOM 2220 C CA . LEU A 1 283 ? 6.199 3.09 16.234 1 92.25 283 LEU A CA 1
ATOM 2221 C C . LEU A 1 283 ? 6.75 2.842 14.828 1 92.25 283 LEU A C 1
ATOM 2223 O O . LEU A 1 283 ? 7.957 2.932 14.609 1 92.25 283 LEU A O 1
ATOM 2227 N N . LYS A 1 284 ? 5.879 2.514 13.93 1 90.62 284 LYS A N 1
ATOM 2228 C CA . LYS A 1 284 ? 6.324 2.24 12.57 1 90.62 284 LYS A CA 1
ATOM 2229 C C . LYS A 1 284 ? 5.445 2.955 11.547 1 90.62 284 LYS A C 1
ATOM 2231 O O . LYS A 1 284 ? 4.227 3.037 11.719 1 90.62 284 LYS A O 1
ATOM 2236 N N . TRP A 1 285 ? 6.105 3.467 10.562 1 93.62 285 TRP A N 1
ATOM 2237 C CA . TRP A 1 285 ? 5.395 4.031 9.414 1 93.62 285 TRP A CA 1
ATOM 2238 C C . TRP A 1 285 ? 4.844 2.928 8.523 1 93.62 285 TRP A C 1
ATOM 2240 O O . TRP A 1 285 ? 5.551 1.975 8.188 1 93.62 285 TRP A O 1
ATOM 2250 N N . ASP A 1 286 ? 3.643 3.002 8.195 1 87.75 286 ASP A N 1
ATOM 2251 C CA . ASP A 1 286 ? 3.066 1.959 7.355 1 87.75 286 ASP A CA 1
ATOM 2252 C C . ASP A 1 286 ? 1.997 2.529 6.426 1 87.75 286 ASP A C 1
ATOM 2254 O O . ASP A 1 286 ? 1.564 3.672 6.598 1 87.75 286 ASP A O 1
ATOM 2258 N N . SER A 1 287 ? 1.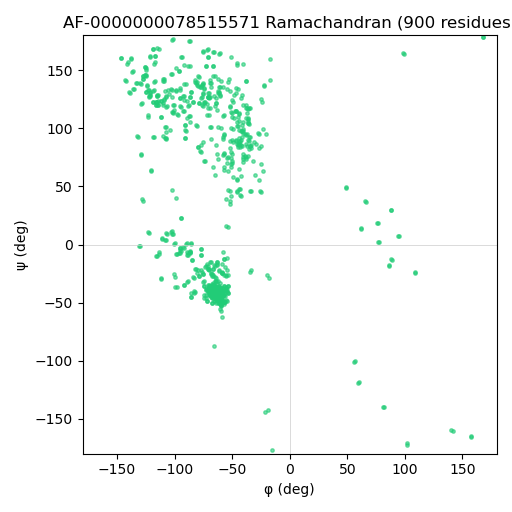7 1.8 5.371 1 84.5 287 SER A N 1
ATOM 2259 C CA . SER A 1 287 ? 0.735 2.211 4.359 1 84.5 287 SER A CA 1
ATOM 2260 C C . SER A 1 287 ? -0.647 1.635 4.645 1 84.5 287 SER A C 1
ATOM 2262 O O . SER A 1 287 ? -1.484 1.537 3.744 1 84.5 287 SER A O 1
ATOM 2264 N N . LEU A 1 288 ? -0.874 1.31 5.836 1 77.56 288 LEU A N 1
ATOM 2265 C CA . LEU A 1 288 ? -2.172 0.727 6.16 1 77.56 288 LEU A CA 1
ATOM 2266 C C . LEU A 1 288 ? -3.275 1.775 6.074 1 77.56 288 LEU A C 1
ATOM 2268 O O . LEU A 1 288 ? -3.162 2.852 6.668 1 77.56 288 LEU A O 1
ATOM 2272 N N . GLN A 1 289 ? -4.25 1.371 5.297 1 76.12 289 GLN A N 1
ATOM 2273 C CA . GLN A 1 289 ? -5.414 2.25 5.242 1 76.12 289 GLN A CA 1
ATOM 2274 C C . GLN A 1 289 ? -6.242 2.148 6.52 1 76.12 289 GLN A C 1
ATOM 2276 O O . GLN A 1 289 ? -6.531 1.047 6.992 1 76.12 289 GLN A O 1
ATOM 2281 N N . HIS A 1 290 ? -6.422 3.199 7.168 1 76.88 290 HIS A N 1
ATOM 2282 C CA . HIS A 1 290 ? -7.227 3.256 8.383 1 76.88 290 HIS A CA 1
ATOM 2283 C C . HIS A 1 290 ? -8.547 3.98 8.133 1 76.88 290 HIS A C 1
ATOM 2285 O O . HIS A 1 290 ? -8.57 5.02 7.473 1 76.88 290 HIS A O 1
ATOM 2291 N N . HIS A 1 291 ? -9.555 3.305 8.625 1 77.25 291 HIS A N 1
ATOM 2292 C CA . HIS A 1 291 ? -10.875 3.914 8.547 1 77.25 291 HIS A CA 1
ATOM 2293 C C . HIS A 1 291 ? -11.148 4.793 9.766 1 77.25 291 HIS A C 1
ATOM 2295 O O . HIS A 1 291 ? -11.055 4.328 10.906 1 77.25 291 HIS A O 1
ATOM 2301 N N . LEU A 1 292 ? -11.352 6.012 9.469 1 80.62 292 LEU A N 1
ATOM 2302 C CA . LEU A 1 292 ? -11.719 6.965 10.516 1 80.62 292 LEU A CA 1
ATOM 2303 C C . LEU A 1 292 ? -13.188 7.352 10.406 1 80.62 292 LEU A C 1
ATOM 2305 O O . LEU A 1 292 ? -13.68 7.652 9.32 1 80.62 292 LEU A O 1
ATOM 2309 N N . ASN A 1 293 ? -13.836 7.199 11.508 1 79.12 293 ASN A N 1
ATOM 2310 C CA . ASN A 1 293 ? -15.266 7.523 11.531 1 79.12 293 ASN A CA 1
ATOM 2311 C C . ASN A 1 293 ? -15.555 8.688 12.477 1 79.12 293 ASN A C 1
ATOM 2313 O O . ASN A 1 293 ? -15.164 8.656 13.641 1 79.12 293 ASN A O 1
ATOM 2317 N N . LEU A 1 294 ? -16.078 9.641 11.859 1 83 294 LEU A N 1
ATOM 2318 C CA . LEU A 1 294 ? -16.656 10.727 12.656 1 83 294 LEU A CA 1
ATOM 2319 C C . LEU A 1 294 ? -18.141 10.484 12.914 1 83 294 LEU A C 1
ATOM 2321 O O . LEU A 1 294 ? -18.922 10.352 11.969 1 83 294 LEU A O 1
ATOM 2325 N N . HIS A 1 295 ? -18.469 10.289 14.148 1 84.56 295 HIS A N 1
ATOM 2326 C CA . HIS A 1 295 ? -19.859 10.148 14.555 1 84.56 295 HIS A CA 1
ATOM 2327 C C . HIS A 1 295 ? -20.156 11.023 15.766 1 84.56 295 HIS A C 1
ATOM 2329 O O . HIS A 1 295 ? -20.062 10.578 16.906 1 84.56 295 HIS A O 1
ATOM 2335 N N . ILE A 1 296 ? -20.625 12.172 15.461 1 84.38 296 ILE A N 1
ATOM 2336 C CA . ILE A 1 296 ? -20.984 13.148 16.484 1 84.38 296 ILE A CA 1
ATOM 2337 C C . ILE A 1 296 ? -22.438 13.555 16.312 1 84.38 296 ILE A C 1
ATOM 2339 O O . ILE A 1 296 ? -22.781 14.297 15.375 1 84.38 296 ILE A O 1
ATOM 2343 N N . GLY A 1 297 ? -23.234 13.109 17.25 1 82.38 297 GLY A N 1
ATOM 2344 C CA . GLY A 1 297 ? -24.641 13.359 17.047 1 82.38 297 GLY A CA 1
ATOM 2345 C C . GLY A 1 297 ? -25.172 12.727 15.773 1 82.38 297 GLY A C 1
ATOM 2346 O O . GLY A 1 297 ? -25.031 11.523 15.57 1 82.38 297 GLY A O 1
ATOM 2347 N N . GLU A 1 298 ? -25.641 13.672 14.945 1 82.56 298 GLU A N 1
ATOM 2348 C CA . GLU A 1 298 ? -26.188 13.203 13.672 1 82.56 298 GLU A CA 1
ATOM 2349 C C . GLU A 1 298 ? -25.141 13.266 12.562 1 82.56 298 GLU A C 1
ATOM 2351 O O . GLU A 1 298 ? -25.375 12.766 11.461 1 82.56 298 GLU A O 1
ATOM 2356 N N . ALA A 1 299 ? -24.062 13.852 12.938 1 86.19 299 ALA A N 1
ATOM 2357 C CA . ALA A 1 299 ? -23 13.984 11.93 1 86.19 299 ALA A CA 1
ATOM 2358 C C . ALA A 1 299 ? -22.234 12.68 11.75 1 86.19 299 ALA A C 1
ATOM 2360 O O . ALA A 1 299 ? -21.719 12.117 12.719 1 86.19 299 ALA A O 1
ATOM 2361 N N . GLU A 1 300 ? -22.266 12.203 10.492 1 83.75 300 GLU A N 1
ATOM 2362 C CA . GLU A 1 300 ? -21.531 10.984 10.156 1 83.75 300 GLU A CA 1
ATOM 2363 C C . GLU A 1 300 ? -20.641 11.188 8.938 1 83.75 300 GLU A C 1
ATOM 2365 O O . GLU A 1 300 ? -21.125 11.594 7.875 1 83.75 300 GLU A O 1
ATOM 2370 N N . TYR A 1 301 ? -19.391 10.945 9.227 1 83.44 301 TYR A N 1
ATOM 2371 C CA . TYR A 1 301 ? -18.391 11.078 8.172 1 83.44 301 TYR A CA 1
ATOM 2372 C C . TYR A 1 301 ? -17.359 9.953 8.25 1 83.44 301 TYR A C 1
ATOM 2374 O O . TYR A 1 301 ? -16.922 9.578 9.344 1 83.44 301 TYR A O 1
ATOM 2382 N N . LYS A 1 302 ? -17.172 9.375 7.055 1 81.75 302 LYS A N 1
ATOM 2383 C CA . LYS A 1 302 ? -16.172 8.312 6.977 1 81.75 302 LYS A CA 1
ATOM 2384 C C . LYS A 1 302 ? -15.008 8.727 6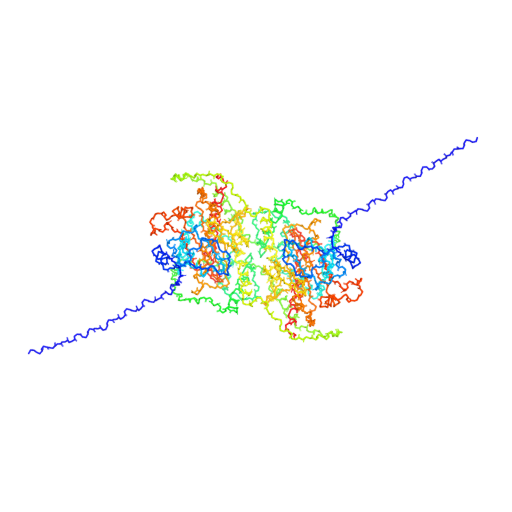.078 1 81.75 302 LYS A C 1
ATOM 2386 O O . LYS A 1 302 ? -15.219 9.281 5 1 81.75 302 LYS A O 1
ATOM 2391 N N . ALA A 1 303 ? -13.836 8.547 6.691 1 81.31 303 ALA A N 1
ATOM 2392 C CA . ALA A 1 303 ? -12.617 8.844 5.945 1 81.31 303 ALA A CA 1
ATOM 2393 C C . ALA A 1 303 ? -11.648 7.668 5.984 1 81.31 303 ALA A C 1
ATOM 2395 O O . ALA A 1 303 ? -11.594 6.934 6.973 1 81.31 303 ALA A O 1
ATOM 2396 N N . ILE A 1 304 ? -10.977 7.477 4.82 1 82.12 304 ILE A N 1
ATOM 2397 C CA . ILE A 1 304 ? -9.906 6.488 4.75 1 82.12 304 ILE A CA 1
ATOM 2398 C C . ILE A 1 304 ? -8.57 7.191 4.504 1 82.12 304 ILE A C 1
ATOM 2400 O O . ILE A 1 304 ? -8.43 7.949 3.539 1 82.12 304 ILE A O 1
ATOM 2404 N N . VAL A 1 305 ? -7.672 7.027 5.387 1 87.06 305 VAL A N 1
ATOM 2405 C CA . VAL A 1 305 ? -6.375 7.672 5.227 1 87.06 305 VAL A CA 1
ATOM 2406 C C . VAL A 1 305 ? -5.398 6.711 4.551 1 87.06 305 VAL A C 1
ATOM 2408 O O . VAL A 1 305 ? -5.594 5.496 4.586 1 87.06 305 VAL A O 1
ATOM 2411 N N . ASP A 1 306 ? -4.32 7.211 3.982 1 87.94 306 ASP A N 1
ATOM 2412 C CA . ASP A 1 306 ? -3.424 6.457 3.113 1 87.94 306 ASP A CA 1
ATOM 2413 C C . ASP A 1 306 ? -2.33 5.766 3.924 1 87.94 306 ASP A C 1
ATOM 2415 O O . ASP A 1 306 ? -1.568 4.957 3.387 1 87.94 306 ASP A O 1
ATOM 2419 N N . GLY A 1 307 ? -2.205 6.047 5.164 1 91.5 307 GLY A N 1
ATOM 2420 C CA . GLY A 1 307 ? -1.206 5.473 6.051 1 91.5 307 GLY A CA 1
ATOM 2421 C C . GLY A 1 307 ? -0.924 6.328 7.27 1 91.5 307 GLY A C 1
ATOM 2422 O O . GLY A 1 307 ? -1.763 7.137 7.676 1 91.5 307 GLY A O 1
ATOM 2423 N N . GLY A 1 308 ? 0.191 5.984 7.934 1 94.12 308 GLY A N 1
ATOM 2424 C CA . GLY A 1 308 ? 0.561 6.777 9.094 1 94.12 308 GLY A CA 1
ATOM 2425 C C . GLY A 1 308 ? 1.654 6.141 9.93 1 94.12 308 GLY A C 1
ATOM 2426 O O . GLY A 1 308 ? 2.279 5.168 9.5 1 94.12 308 GLY A O 1
ATOM 2427 N N . LEU A 1 309 ? 1.98 6.871 10.922 1 95.75 309 LEU A N 1
ATOM 2428 C CA . LEU A 1 309 ? 2.766 6.316 12.016 1 95.75 309 LEU A CA 1
ATOM 2429 C C . LEU A 1 309 ? 1.869 5.602 13.023 1 95.75 309 LEU A C 1
ATOM 2431 O O . LEU A 1 309 ? 0.904 6.18 13.523 1 95.75 309 LEU A O 1
ATOM 2435 N N . VAL A 1 310 ? 2.178 4.336 13.227 1 91.12 310 VAL A N 1
ATOM 2436 C CA . VAL A 1 310 ? 1.257 3.523 14.016 1 91.12 310 VAL A CA 1
ATOM 2437 C C . VAL A 1 310 ? 2.006 2.867 15.172 1 91.12 310 VAL A C 1
ATOM 2439 O O . VAL A 1 310 ? 3.195 2.559 15.055 1 91.12 310 VAL A O 1
ATOM 2442 N N . ASP A 1 311 ? 1.311 2.719 16.266 1 88.75 311 ASP A N 1
ATOM 2443 C CA . ASP A 1 311 ? 1.882 2.004 17.406 1 88.75 311 ASP A CA 1
ATOM 2444 C C . ASP A 1 311 ? 1.622 0.504 17.297 1 88.75 311 ASP A C 1
ATOM 2446 O O . ASP A 1 311 ? 0.99 0.045 16.344 1 88.75 311 ASP A O 1
ATOM 2450 N N . PRO A 1 312 ? 2.154 -0.307 18.203 1 80.31 312 PRO A N 1
ATOM 2451 C CA . PRO A 1 312 ? 2.021 -1.763 18.109 1 80.31 312 PRO A CA 1
ATOM 2452 C C . PRO A 1 312 ? 0.568 -2.227 18.172 1 80.31 312 PRO A C 1
ATOM 2454 O O . PRO A 1 312 ? 0.244 -3.314 17.688 1 80.31 312 PRO A O 1
ATOM 2457 N N . ASP A 1 313 ? -0.321 -1.406 18.734 1 77.31 313 ASP A N 1
ATOM 2458 C CA . ASP A 1 313 ? -1.73 -1.768 18.859 1 77.31 313 ASP A CA 1
ATOM 2459 C C . ASP A 1 313 ? -2.514 -1.343 17.609 1 77.31 313 ASP A C 1
ATOM 2461 O O . ASP A 1 313 ? -3.707 -1.627 17.5 1 77.31 313 ASP A O 1
ATOM 2465 N N . GLY A 1 314 ? -1.843 -0.648 16.781 1 78.25 314 GLY A N 1
ATOM 2466 C CA . GLY A 1 314 ? -2.484 -0.245 15.539 1 78.25 314 GLY A CA 1
ATOM 2467 C C . GLY A 1 314 ? -3.1 1.141 15.609 1 78.25 314 GLY A C 1
ATOM 2468 O O . GLY A 1 314 ? -3.775 1.572 14.672 1 78.25 314 GLY A O 1
ATOM 2469 N N . GLU A 1 315 ? -2.885 1.826 16.625 1 83.81 315 GLU A N 1
ATOM 2470 C CA . GLU A 1 315 ? -3.428 3.176 16.766 1 83.81 315 GLU A CA 1
ATOM 2471 C C . GLU A 1 315 ? -2.553 4.195 16.047 1 83.81 315 GLU A C 1
ATOM 2473 O O . GLU A 1 315 ? -1.323 4.129 16.109 1 83.81 315 GLU A O 1
ATOM 2478 N N . MET A 1 316 ? -3.197 5.109 15.453 1 89.5 316 MET A N 1
ATOM 2479 C CA . MET A 1 316 ? -2.502 6.121 14.656 1 89.5 316 MET A CA 1
ATOM 2480 C C . MET A 1 316 ? -1.879 7.184 15.555 1 89.5 316 MET A C 1
ATOM 2482 O O . MET A 1 316 ? -2.518 7.66 16.5 1 89.5 316 MET A O 1
ATOM 2486 N N . GLN A 1 317 ? -0.681 7.492 15.211 1 92.31 317 GLN A N 1
ATOM 2487 C CA . GLN A 1 317 ? 0.022 8.57 15.898 1 92.31 317 GLN A CA 1
ATOM 2488 C C . GLN A 1 317 ? 0.239 9.766 14.977 1 92.31 317 GLN A C 1
ATOM 2490 O O . GLN A 1 317 ? 0.398 10.891 15.445 1 92.31 317 GLN A O 1
ATOM 2495 N N . VAL A 1 318 ? 0.359 9.523 13.727 1 96 318 VAL A N 1
ATOM 2496 C CA . VAL A 1 318 ? 0.452 10.508 12.656 1 96 318 VAL A CA 1
ATOM 2497 C C . VAL A 1 318 ? -0.312 10.016 11.43 1 96 318 VAL A C 1
ATOM 2499 O O . VAL A 1 318 ? -0.283 8.828 11.109 1 96 318 VAL A O 1
ATOM 2502 N N . LEU A 1 319 ? -1.006 10.914 10.734 1 96 319 LEU A N 1
ATOM 2503 C CA . LEU A 1 319 ? -1.737 10.547 9.523 1 96 319 LEU A CA 1
ATOM 2504 C C . LEU A 1 319 ? -0.907 10.836 8.281 1 96 319 LEU A C 1
ATOM 2506 O O . LEU A 1 319 ? -0.091 11.758 8.273 1 96 319 LEU A O 1
ATOM 2510 N N . LEU A 1 320 ? -1.136 10.039 7.277 1 96.69 320 LEU A N 1
ATOM 2511 C CA . LEU A 1 320 ? -0.586 10.312 5.953 1 96.69 320 LEU A CA 1
ATOM 2512 C C . LEU A 1 320 ? -1.702 10.523 4.934 1 96.69 320 LEU A C 1
ATOM 2514 O O . LEU A 1 320 ? -2.734 9.852 4.988 1 96.69 320 LEU A O 1
ATOM 2518 N N . GLU A 1 321 ? -1.5 11.461 4.07 1 94.25 321 GLU A N 1
ATOM 2519 C CA . GLU A 1 321 ? -2.391 11.727 2.943 1 94.25 321 GLU A CA 1
ATOM 2520 C C . GLU A 1 321 ? -1.601 11.961 1.657 1 94.25 321 GLU A C 1
ATOM 2522 O O . GLU A 1 321 ? -0.601 12.68 1.659 1 94.25 321 GLU A O 1
ATOM 2527 N N . VAL A 1 322 ? -2.055 11.305 0.595 1 94.31 322 VAL A N 1
ATOM 2528 C CA . VAL A 1 322 ? -1.331 11.422 -0.666 1 94.31 322 VAL A CA 1
ATOM 2529 C C . VAL A 1 322 ? -2.303 11.789 -1.786 1 94.31 322 VAL A C 1
ATOM 2531 O O . VAL A 1 322 ? -3.436 11.305 -1.816 1 94.31 322 VAL A O 1
ATOM 2534 N N . LYS A 1 323 ? -1.875 12.695 -2.645 1 90.62 323 LYS A N 1
ATOM 2535 C CA . LYS A 1 323 ? -2.598 13.039 -3.867 1 90.62 323 LYS A CA 1
ATOM 2536 C C . LYS A 1 323 ? -1.699 12.898 -5.094 1 90.62 323 LYS A C 1
ATOM 2538 O O . LYS A 1 323 ? -0.489 13.117 -5.008 1 90.62 323 LYS A O 1
ATOM 2543 N N . ALA A 1 324 ? -2.35 12.633 -6.215 1 90.75 324 ALA A N 1
ATOM 2544 C CA . ALA A 1 324 ? -1.628 12.375 -7.457 1 90.75 324 ALA A CA 1
ATOM 2545 C C . ALA A 1 324 ? -1.083 13.664 -8.055 1 90.75 324 ALA A C 1
ATOM 2547 O O . ALA A 1 324 ? -0.098 13.648 -8.797 1 90.75 324 ALA A O 1
ATOM 2548 N N . MET A 1 325 ? -1.732 14.766 -7.73 1 90.81 325 MET A N 1
ATOM 2549 C CA . MET A 1 325 ? -1.386 16.031 -8.367 1 90.81 325 MET A CA 1
ATOM 2550 C C . MET A 1 325 ? -0.973 17.062 -7.328 1 90.81 325 MET A C 1
ATOM 2552 O O . MET A 1 325 ? -1.272 16.922 -6.141 1 90.81 325 MET A O 1
ATOM 2556 N N . HIS A 1 326 ? -0.296 18.047 -7.875 1 90.62 326 HIS A N 1
ATOM 2557 C CA . HIS A 1 326 ? 0.073 19.172 -7.02 1 90.62 326 HIS A CA 1
ATOM 2558 C C . HIS A 1 326 ? -1.158 19.953 -6.566 1 90.62 326 HIS A C 1
ATOM 2560 O O . HIS A 1 326 ? -2.213 19.875 -7.199 1 90.62 326 HIS A O 1
ATOM 2566 N N . LEU A 1 327 ? -0.923 20.547 -5.441 1 86.75 327 LEU A N 1
ATOM 2567 C CA . LEU A 1 327 ? -1.976 21.438 -4.98 1 86.75 327 LEU A CA 1
ATOM 2568 C C . LEU A 1 327 ? -2.154 22.609 -5.941 1 86.75 327 LEU A C 1
ATOM 2570 O O . LEU A 1 327 ? -1.175 23.234 -6.348 1 86.75 327 LEU A O 1
ATOM 2574 N N . SER A 1 328 ? -3.344 22.734 -6.441 1 83.75 328 SER A N 1
ATOM 2575 C CA . SER A 1 328 ? -3.656 23.844 -7.344 1 83.75 328 SER A CA 1
ATOM 2576 C C . SER A 1 328 ? -4.75 24.734 -6.77 1 83.75 328 SER A C 1
ATOM 2578 O O . SER A 1 328 ? -5.414 24.359 -5.797 1 83.75 328 SER A O 1
ATOM 2580 N N . SER A 1 329 ? -4.887 25.828 -7.395 1 80.81 329 SER A N 1
ATOM 2581 C CA . SER A 1 329 ? -5.91 26.781 -6.957 1 80.81 329 SER A CA 1
ATOM 2582 C C . SER A 1 329 ? -7.309 26.203 -7.129 1 80.81 329 SER A C 1
ATOM 2584 O O . SER A 1 329 ? -8.219 26.5 -6.352 1 80.81 329 SER A O 1
ATOM 2586 N N . SER A 1 330 ? -7.422 25.344 -8.062 1 80.25 330 SER A N 1
ATOM 2587 C CA . SER A 1 330 ? -8.742 24.797 -8.352 1 80.25 330 SER A CA 1
ATOM 2588 C C . SER A 1 330 ? -9.094 23.656 -7.395 1 80.25 330 SER A C 1
ATOM 2590 O O . SER A 1 330 ? -10.273 23.391 -7.145 1 80.25 330 SER A O 1
ATOM 2592 N N . SER A 1 331 ? -8.109 23.078 -6.816 1 84.06 331 SER A N 1
ATOM 2593 C CA . SER A 1 331 ? -8.398 21.875 -6.039 1 84.06 331 SER A CA 1
ATOM 2594 C C . SER A 1 331 ? -8.117 22.094 -4.555 1 84.06 331 SER A C 1
ATOM 2596 O O . SER A 1 331 ? -8.539 21.297 -3.713 1 84.06 331 SER A O 1
ATOM 2598 N N . VAL A 1 332 ? -7.512 23.156 -4.211 1 88.69 332 VAL A N 1
ATOM 2599 C CA . VAL A 1 332 ? -6.973 23.359 -2.869 1 88.69 332 VAL A CA 1
ATOM 2600 C C . VAL A 1 332 ? -8.109 23.375 -1.854 1 88.69 332 VAL A C 1
ATOM 2602 O O . VAL A 1 332 ? -8.008 22.781 -0.779 1 88.69 332 VAL A O 1
ATOM 2605 N N . LYS A 1 333 ? -9.164 24.094 -2.189 1 90.5 333 LYS A N 1
ATOM 2606 C CA . LYS A 1 333 ? -10.289 24.219 -1.263 1 90.5 333 LYS A CA 1
ATOM 2607 C C . LYS A 1 333 ? -10.836 22.844 -0.891 1 90.5 333 LYS A C 1
ATOM 2609 O O . LYS A 1 333 ? -10.992 22.531 0.292 1 90.5 333 LYS A O 1
ATOM 2614 N N . GLU A 1 334 ? -11.062 22.078 -1.844 1 90.19 334 GLU A N 1
ATOM 2615 C CA . GLU A 1 334 ? -11.625 20.75 -1.624 1 90.19 334 GLU A CA 1
ATOM 2616 C C . GLU A 1 334 ? -10.664 19.859 -0.838 1 90.19 334 GLU A C 1
ATOM 2618 O O . GLU A 1 334 ? -11.086 19.109 0.05 1 90.19 334 GLU A O 1
ATOM 2623 N N . VAL A 1 335 ? -9.445 19.922 -1.125 1 90.94 335 VAL A N 1
ATOM 2624 C CA . VAL A 1 335 ? -8.43 19.109 -0.468 1 90.94 335 VAL A CA 1
ATOM 2625 C C . VAL A 1 335 ? -8.344 19.484 1.01 1 90.94 335 VAL A C 1
ATOM 2627 O O . VAL A 1 335 ? -8.273 18.609 1.877 1 90.94 335 VAL A O 1
ATOM 2630 N N . LEU A 1 336 ? -8.414 20.766 1.251 1 93.25 336 LEU A N 1
ATOM 2631 C CA . LEU A 1 336 ? -8.297 21.234 2.627 1 93.25 336 LEU A CA 1
ATOM 2632 C C . LEU A 1 336 ? -9.531 20.844 3.438 1 93.25 336 LEU A C 1
ATOM 2634 O O . LEU A 1 336 ? -9.414 20.484 4.609 1 93.25 336 LEU A O 1
ATOM 2638 N N . MET A 1 337 ? -10.68 20.922 2.793 1 93.5 337 MET A N 1
ATOM 2639 C CA . MET A 1 337 ? -11.891 20.469 3.467 1 93.5 337 MET A CA 1
ATOM 2640 C C . MET A 1 337 ? -11.781 19 3.836 1 93.5 337 MET A C 1
ATOM 2642 O O . MET A 1 337 ? -12.086 18.609 4.969 1 93.5 337 MET A O 1
ATOM 2646 N N . GLN A 1 338 ? -11.312 18.234 2.932 1 91.19 338 GLN A N 1
ATOM 2647 C CA . GLN A 1 338 ? -11.18 16.797 3.156 1 91.19 338 GLN A CA 1
ATOM 2648 C C . GLN A 1 338 ? -10.195 16.5 4.285 1 91.19 338 GLN A C 1
ATOM 2650 O O . GLN A 1 338 ? -10.5 15.719 5.188 1 91.19 338 GLN A O 1
ATOM 2655 N N . GLN A 1 339 ? -9.102 17.141 4.27 1 93.19 339 GLN A N 1
ATOM 2656 C CA . GLN A 1 339 ? -8.062 16.906 5.27 1 93.19 339 GLN A CA 1
ATOM 2657 C C . GLN A 1 339 ? -8.508 17.391 6.645 1 93.19 339 GLN A C 1
ATOM 2659 O O . GLN A 1 339 ? -8.18 16.781 7.66 1 93.19 339 GLN A O 1
ATOM 2664 N N . GLY A 1 340 ? -9.18 18.484 6.613 1 93.5 340 GLY A N 1
ATOM 2665 C CA . GLY A 1 340 ? -9.734 18.953 7.875 1 93.5 340 GLY A CA 1
ATOM 2666 C C . GLY A 1 340 ? -10.672 17.938 8.516 1 93.5 340 GLY A C 1
ATOM 2667 O O . GLY A 1 340 ? -10.586 17.672 9.719 1 93.5 340 GLY A O 1
ATOM 2668 N N . LEU A 1 341 ? -11.516 17.391 7.734 1 93 341 LEU A N 1
ATOM 2669 C CA . LEU A 1 341 ? -12.477 16.406 8.242 1 93 341 LEU A CA 1
ATOM 2670 C C . LEU A 1 341 ? -11.773 15.133 8.672 1 93 341 LEU A C 1
ATOM 2672 O O . LEU A 1 341 ? -12.195 14.477 9.633 1 93 341 LEU A O 1
ATOM 2676 N N . GLU A 1 342 ? -10.75 14.758 7.91 1 92.62 342 GLU A N 1
ATOM 2677 C CA . GLU A 1 342 ? -9.961 13.594 8.305 1 92.62 342 GLU A CA 1
ATOM 2678 C C . GLU A 1 342 ? -9.312 13.797 9.664 1 92.62 342 GLU A C 1
ATOM 2680 O O . GLU A 1 342 ? -9.352 12.914 10.523 1 92.62 342 GLU A O 1
ATOM 2685 N N . MET A 1 343 ? -8.773 14.938 9.82 1 94.19 343 MET A N 1
ATOM 2686 C CA . MET A 1 343 ? -8.156 15.281 11.102 1 94.19 343 MET A CA 1
ATOM 2687 C C . MET A 1 343 ? -9.195 15.266 12.219 1 94.19 343 MET A C 1
ATOM 2689 O O . MET A 1 343 ? -8.953 14.703 13.297 1 94.19 343 MET A O 1
ATOM 2693 N N . LEU A 1 344 ? -10.32 15.844 11.938 1 92.56 344 LEU A N 1
ATOM 2694 C CA . LEU A 1 344 ? -11.391 15.891 12.93 1 92.56 344 LEU A CA 1
ATOM 2695 C C . LEU A 1 344 ? -11.852 14.484 13.289 1 92.56 344 LEU A C 1
ATOM 2697 O O . LEU A 1 344 ? -12.078 14.18 14.469 1 92.56 344 LEU A O 1
ATOM 2701 N N . ALA A 1 345 ? -12.008 13.688 12.305 1 90.88 345 ALA A N 1
ATOM 2702 C CA . ALA A 1 345 ? -12.406 12.305 12.555 1 90.88 345 ALA A CA 1
ATOM 2703 C C . ALA A 1 345 ? -11.383 11.594 13.43 1 90.88 345 ALA A C 1
ATOM 2705 O O . ALA A 1 345 ? -11.75 10.844 14.336 1 90.88 345 ALA A O 1
ATOM 2706 N N . TRP A 1 346 ? -10.156 11.797 13.148 1 91.69 346 TRP A N 1
ATOM 2707 C CA . TRP A 1 346 ? -9.094 11.195 13.938 1 91.69 346 TRP A CA 1
ATOM 2708 C C . TRP A 1 346 ? -9.141 11.688 15.383 1 91.69 346 TRP A C 1
ATOM 2710 O O . TRP A 1 346 ? -9.086 10.883 16.312 1 91.69 346 TRP A O 1
ATOM 2720 N N . ILE A 1 347 ? -9.266 12.945 15.555 1 88.5 347 ILE A N 1
ATOM 2721 C CA . ILE A 1 347 ? -9.305 13.562 16.875 1 88.5 347 ILE A CA 1
ATOM 2722 C C . ILE A 1 347 ? -10.492 13 17.672 1 88.5 347 ILE A C 1
ATOM 2724 O O . ILE A 1 347 ? -10.328 12.555 18.812 1 88.5 347 ILE A O 1
ATOM 2728 N N . THR A 1 348 ? -11.633 12.953 17.078 1 87.31 348 THR A N 1
ATOM 2729 C CA . THR A 1 348 ? -12.844 12.539 17.781 1 87.31 348 THR A CA 1
ATOM 2730 C C . THR A 1 348 ? -12.797 11.047 18.109 1 87.31 348 THR A C 1
ATOM 2732 O O . THR A 1 348 ? -13.258 10.617 19.172 1 87.31 348 THR A O 1
ATOM 2735 N N . THR A 1 349 ? -12.227 10.32 17.188 1 81.75 349 THR A N 1
ATOM 2736 C CA . THR A 1 349 ? -12.07 8.891 17.438 1 81.75 349 THR A CA 1
ATOM 2737 C C . THR A 1 349 ? -11.086 8.641 18.562 1 81.75 349 THR A C 1
ATOM 2739 O O . THR A 1 349 ? -11.344 7.828 19.469 1 81.75 349 THR A O 1
ATOM 2742 N N . THR A 1 350 ? -10.008 9.305 18.516 1 81.12 350 THR A N 1
ATOM 2743 C CA . THR A 1 350 ? -8.953 9.117 19.516 1 81.12 350 THR A CA 1
ATOM 2744 C C . THR A 1 350 ? -9.414 9.578 20.891 1 81.12 350 THR A C 1
ATOM 2746 O O . THR A 1 350 ? -9.117 8.93 21.891 1 81.12 350 THR A O 1
ATOM 2749 N N . LEU A 1 351 ? -10.188 10.68 20.922 1 79.81 351 LEU A N 1
ATOM 2750 C CA . LEU A 1 351 ? -10.625 11.258 22.188 1 79.81 351 LEU A CA 1
ATOM 2751 C C . LEU A 1 351 ? -11.906 10.586 22.672 1 79.81 351 LEU A C 1
ATOM 2753 O O . LEU A 1 351 ? -12.391 10.891 23.766 1 79.81 351 LEU A O 1
ATOM 2757 N N . GLY A 1 352 ? -12.438 9.742 21.812 1 75.88 352 GLY A N 1
ATOM 2758 C CA . GLY A 1 352 ? -13.648 9.031 22.203 1 75.88 352 GLY A CA 1
ATOM 2759 C C . GLY A 1 352 ? -14.891 9.898 22.141 1 75.88 352 GLY A C 1
ATOM 2760 O O . GLY A 1 352 ? -15.867 9.633 22.844 1 75.88 352 GLY A O 1
ATOM 2761 N N . ILE A 1 353 ? -14.797 10.984 21.422 1 79.88 353 ILE A N 1
ATOM 2762 C CA . ILE A 1 353 ? -15.969 11.836 21.219 1 79.88 353 ILE A CA 1
ATOM 2763 C C . ILE A 1 353 ? -16.859 11.242 20.125 1 79.88 353 ILE A C 1
ATOM 2765 O O . ILE A 1 353 ? -16.656 11.531 18.938 1 79.88 353 ILE A O 1
ATOM 2769 N N . GLN A 1 354 ? -17.734 10.273 20.5 1 77.5 354 GLN A N 1
ATOM 2770 C CA . GLN A 1 354 ? -18.594 9.578 19.547 1 77.5 354 GLN A CA 1
ATOM 2771 C C . GLN A 1 354 ? -20 9.398 20.094 1 77.5 354 GLN A C 1
ATOM 2773 O O . GLN A 1 354 ? -20.203 9.383 21.312 1 77.5 354 GLN A O 1
ATOM 2778 N N . GLY A 1 355 ? -21 9.156 19.219 1 72.44 355 GLY A N 1
ATOM 2779 C CA . GLY A 1 355 ? -22.344 8.773 19.625 1 72.44 355 GLY A CA 1
ATOM 2780 C C . GLY A 1 355 ? -23.312 9.945 19.641 1 72.44 355 GLY A C 1
ATOM 2781 O O . GLY A 1 355 ? -22.938 11.078 19.344 1 72.44 355 GLY A O 1
ATOM 2782 N N . PRO A 1 356 ? -24.641 9.5 19.703 1 64.56 356 PRO A N 1
ATOM 2783 C CA . PRO A 1 356 ? -25.734 10.477 19.625 1 64.56 356 PRO A CA 1
ATOM 2784 C C . PRO A 1 356 ? -25.688 11.5 20.766 1 64.56 356 PRO A C 1
ATOM 2786 O O . PRO A 1 356 ? -26.031 12.664 20.562 1 64.56 356 PRO A O 1
ATOM 2789 N N . LYS A 1 357 ? -25.688 10.82 22.031 1 57.41 357 LYS A N 1
ATOM 2790 C CA . LYS A 1 357 ? -25.625 11.734 23.172 1 57.41 357 LYS A CA 1
ATOM 2791 C C . LYS A 1 357 ? -24.172 12.023 23.562 1 57.41 357 LYS A C 1
ATOM 2793 O O . LYS A 1 357 ? -23.297 11.164 23.406 1 57.41 357 LYS A O 1
ATOM 2798 N N . GLY A 1 358 ? -23.766 13.148 23.312 1 49.47 358 GLY A N 1
ATOM 2799 C CA . GLY A 1 358 ? -22.375 13.414 23.672 1 49.47 358 GLY A CA 1
ATOM 2800 C C . GLY A 1 358 ? -21.984 12.805 25.016 1 49.47 358 GLY A C 1
ATOM 2801 O O . GLY A 1 358 ? -22.609 13.086 26.031 1 49.47 358 GLY A O 1
ATOM 2802 N N . PRO A 1 359 ? -21.734 11.492 25 1 45 359 PRO A N 1
ATOM 2803 C CA . PRO A 1 359 ? -21.328 11.18 26.375 1 45 359 PRO A CA 1
ATOM 2804 C C . PRO A 1 359 ? -20.469 12.281 27 1 45 359 PRO A C 1
ATOM 2806 O O . PRO A 1 359 ? -19.875 13.086 26.281 1 45 359 PRO A O 1
ATOM 2809 N N . ARG A 1 360 ? -20.797 12.445 28.266 1 41.69 360 ARG A N 1
ATOM 2810 C CA . ARG A 1 360 ? -19.844 13.227 29.047 1 41.69 360 ARG A CA 1
ATOM 2811 C C . ARG A 1 360 ? -18.406 12.859 28.688 1 41.69 360 ARG A C 1
ATOM 2813 O O . ARG A 1 360 ? -18 11.703 28.828 1 41.69 360 ARG A O 1
ATOM 2820 N N . VAL A 1 361 ? -17.938 13.266 27.578 1 43.84 361 VAL A N 1
ATOM 2821 C CA . VAL A 1 361 ? -16.594 13.109 27.047 1 43.84 361 VAL A CA 1
ATOM 2822 C C . VAL A 1 361 ? -15.578 13.156 28.172 1 43.84 361 VAL A C 1
ATOM 2824 O O . VAL A 1 361 ? -15.586 14.086 28.984 1 43.84 361 VAL A O 1
ATOM 2827 N N . GLN A 1 362 ? -15.352 12.047 28.797 1 39.66 362 GLN A N 1
ATOM 2828 C CA . GLN A 1 362 ? -14.133 12.133 29.594 1 39.66 362 GLN A CA 1
ATOM 2829 C C . GLN A 1 362 ? -12.969 12.656 28.766 1 39.66 362 GLN A C 1
ATOM 2831 O O . GLN A 1 362 ? -12.562 12.023 27.781 1 39.66 362 GLN A O 1
ATOM 2836 N N . ILE A 1 363 ? -12.961 13.961 28.562 1 41.16 363 ILE A N 1
ATOM 2837 C CA . ILE A 1 363 ? -11.742 14.531 28 1 41.16 363 ILE A CA 1
ATOM 2838 C C . ILE A 1 363 ? -10.523 13.836 28.594 1 41.16 363 ILE A C 1
ATOM 2840 O O . ILE A 1 363 ? -10.281 13.922 29.812 1 41.16 363 ILE A O 1
ATOM 2844 N N . ILE A 1 364 ? -10.258 12.656 28.219 1 39.97 364 ILE A N 1
ATOM 2845 C CA . ILE A 1 364 ? -9 12.055 28.656 1 39.97 364 ILE A CA 1
ATOM 2846 C C . ILE A 1 364 ? -7.848 13.016 28.391 1 39.97 364 ILE A C 1
ATOM 2848 O O . ILE A 1 364 ? -7.703 13.531 27.266 1 39.97 364 ILE A O 1
ATOM 2852 N N . HIS A 1 365 ? -7.453 13.703 29.453 1 39.44 365 HIS A N 1
ATOM 2853 C CA . HIS A 1 365 ? -6.207 14.461 29.391 1 39.44 365 HIS A CA 1
ATOM 2854 C C . HIS A 1 365 ? -5.105 13.648 28.719 1 39.44 365 HIS A C 1
ATOM 2856 O O . HIS A 1 365 ? -4.422 12.859 29.375 1 39.44 365 HIS A O 1
ATOM 2862 N N . SER A 1 366 ? -5.387 12.984 27.688 1 43.25 366 SER A N 1
ATOM 2863 C CA . SER A 1 366 ? -4.203 12.383 27.094 1 43.25 366 SER A CA 1
ATOM 2864 C C . SER A 1 366 ? -3.109 13.422 26.859 1 43.25 366 SER A C 1
ATOM 2866 O O . SER A 1 366 ? -3.4 14.594 26.609 1 43.25 366 SER A O 1
ATOM 2868 N N . PRO A 1 367 ? -1.9 13.234 27.516 1 46.19 367 PRO A N 1
ATOM 2869 C CA . PRO A 1 367 ? -0.782 14.102 27.141 1 46.19 367 PRO A CA 1
ATOM 2870 C C . PRO A 1 367 ? -0.942 14.695 25.734 1 46.19 367 PRO A C 1
ATOM 2872 O O . PRO A 1 367 ? -1.642 14.117 24.906 1 46.19 367 PRO A O 1
ATOM 2875 N N . ILE A 1 368 ? -0.607 15.984 25.719 1 52.31 368 ILE A N 1
ATOM 2876 C CA . ILE A 1 368 ? -0.593 16.828 24.531 1 52.31 368 ILE A CA 1
ATOM 2877 C C . ILE A 1 368 ? -0.198 16.016 23.312 1 52.31 368 ILE A C 1
ATOM 2879 O O . ILE A 1 368 ? 0.933 15.523 23.219 1 52.31 368 ILE A O 1
ATOM 2883 N N . ARG A 1 369 ? -1.148 15.375 22.781 1 68.75 369 ARG A N 1
ATOM 2884 C CA . ARG A 1 369 ? -0.932 14.68 21.516 1 68.75 369 ARG A CA 1
ATOM 2885 C C . ARG A 1 369 ? -0.802 15.664 20.359 1 68.75 369 ARG A C 1
ATOM 2887 O O . ARG A 1 369 ? -1.521 16.672 20.312 1 68.75 369 ARG A O 1
ATOM 2894 N N . ARG A 1 370 ? 0.263 15.539 19.812 1 86.44 370 ARG A N 1
ATOM 2895 C CA . ARG A 1 370 ? 0.438 16.281 18.578 1 86.44 370 ARG A CA 1
ATOM 2896 C C . ARG A 1 370 ? -0.408 15.695 17.453 1 86.44 370 ARG A C 1
ATOM 2898 O O . ARG A 1 370 ? -0.29 14.508 17.141 1 86.44 370 ARG A O 1
ATOM 2905 N N . TRP A 1 371 ? -1.305 16.531 17.016 1 93.75 371 TRP A N 1
ATOM 2906 C CA . TRP A 1 371 ? -2.143 16.125 15.891 1 93.75 371 TRP A CA 1
ATOM 2907 C C . TRP A 1 371 ? -1.503 16.516 14.562 1 93.75 371 TRP A C 1
ATOM 2909 O O . TRP A 1 371 ? -1.635 17.656 14.117 1 93.75 371 TRP A O 1
ATOM 2919 N N . VAL A 1 372 ? -0.826 15.531 13.969 1 96.94 372 VAL A N 1
ATOM 2920 C CA . VAL A 1 372 ? -0.021 15.844 12.797 1 96.94 372 VAL A CA 1
ATOM 2921 C C . VAL A 1 372 ? -0.453 14.953 11.625 1 96.94 372 VAL A C 1
ATOM 2923 O O . VAL A 1 372 ? -0.757 13.773 11.82 1 96.94 372 VAL A O 1
ATOM 2926 N N . MET A 1 373 ? -0.553 15.547 10.5 1 97.19 373 MET A N 1
ATOM 2927 C CA . MET A 1 373 ? -0.719 14.859 9.219 1 97.19 373 MET A CA 1
ATOM 2928 C C . MET A 1 373 ? 0.402 15.227 8.258 1 97.19 373 MET A C 1
ATOM 2930 O O . MET A 1 373 ? 0.773 16.391 8.141 1 97.19 373 MET A O 1
ATOM 2934 N N . LEU A 1 374 ? 1.056 14.242 7.707 1 97.94 374 LEU A N 1
ATOM 2935 C CA . LEU A 1 374 ? 1.968 14.453 6.59 1 97.94 374 LEU A CA 1
ATOM 2936 C C . LEU A 1 374 ? 1.268 14.203 5.262 1 97.94 374 LEU A C 1
ATOM 2938 O O . LEU A 1 374 ? 0.667 13.141 5.062 1 97.94 374 LEU A O 1
ATOM 2942 N N . ALA A 1 375 ? 1.343 15.18 4.398 1 96.75 375 ALA A N 1
ATOM 2943 C CA . ALA A 1 375 ? 0.677 15.055 3.105 1 96.75 375 ALA A CA 1
ATOM 2944 C C . ALA A 1 375 ? 1.667 15.227 1.957 1 96.75 375 ALA A C 1
ATOM 2946 O O . ALA A 1 375 ? 2.516 16.125 1.996 1 96.75 375 ALA A O 1
ATOM 2947 N N . GLN A 1 376 ? 1.581 14.344 1.021 1 96.69 376 GLN A N 1
ATOM 2948 C CA . GLN A 1 376 ? 2.363 14.531 -0.198 1 96.69 376 GLN A CA 1
ATOM 2949 C C . GLN A 1 376 ? 1.455 14.742 -1.405 1 96.69 376 GLN A C 1
ATOM 2951 O O . GLN A 1 376 ? 0.594 13.914 -1.697 1 96.69 376 GLN A O 1
ATOM 2956 N N . TYR A 1 377 ? 1.651 15.867 -2.082 1 94 377 TYR A N 1
ATOM 2957 C CA . TYR A 1 377 ? 1.016 16.188 -3.354 1 94 377 TYR A CA 1
ATOM 2958 C C . TYR A 1 377 ? 2.016 16.109 -4.5 1 94 377 TYR A C 1
ATOM 2960 O O . TYR A 1 377 ? 2.771 17.047 -4.742 1 94 377 TYR A O 1
ATOM 2968 N N . ALA A 1 378 ? 1.921 14.969 -5.23 1 94.19 378 ALA A N 1
ATOM 2969 C CA . ALA A 1 378 ? 2.875 14.703 -6.305 1 94.19 378 ALA A CA 1
ATOM 2970 C C . ALA A 1 378 ? 4.309 14.75 -5.789 1 94.19 378 ALA A C 1
ATOM 2972 O O . ALA A 1 378 ? 4.746 13.859 -5.062 1 94.19 378 ALA A O 1
ATOM 2973 N N . THR A 1 379 ? 5.02 15.898 -6.035 1 94.31 379 THR A N 1
ATOM 2974 C CA . THR A 1 379 ? 6.434 15.953 -5.68 1 94.31 379 THR A CA 1
ATOM 2975 C C . THR A 1 379 ? 6.652 16.828 -4.457 1 94.31 379 THR A C 1
ATOM 2977 O O . THR A 1 379 ? 7.793 17.125 -4.082 1 94.31 379 THR A O 1
ATOM 2980 N N . GLN A 1 380 ? 5.555 17.266 -3.777 1 94 380 GLN A N 1
ATOM 2981 C CA . GLN A 1 380 ? 5.633 18.219 -2.67 1 94 380 GLN A CA 1
ATOM 2982 C C . GLN A 1 380 ? 5.051 17.625 -1.393 1 94 380 GLN A C 1
ATOM 2984 O O . GLN A 1 380 ? 3.945 17.078 -1.404 1 94 380 GLN A O 1
ATOM 2989 N N . ILE A 1 381 ? 5.805 17.734 -0.292 1 96.25 381 ILE A N 1
ATOM 2990 C CA . ILE A 1 381 ? 5.363 17.203 0.995 1 96.25 381 ILE A CA 1
ATOM 2991 C C . ILE A 1 381 ? 5.02 18.359 1.935 1 96.25 381 ILE A C 1
ATOM 2993 O O . ILE A 1 381 ? 5.723 19.375 1.964 1 96.25 381 ILE A O 1
ATOM 2997 N N . TYR A 1 382 ? 3.975 18.234 2.707 1 95.12 382 TYR A N 1
ATOM 2998 C CA . TYR A 1 382 ? 3.521 19.234 3.664 1 95.12 382 TYR A CA 1
ATOM 2999 C C . TYR A 1 382 ? 3.336 18.625 5.047 1 95.12 382 TYR A C 1
ATOM 3001 O O . TYR A 1 382 ? 2.943 17.453 5.172 1 95.12 382 TYR A O 1
ATOM 3009 N N . PHE A 1 383 ? 3.65 19.438 6.062 1 96.38 383 PHE A N 1
ATOM 3010 C CA . PHE A 1 383 ? 3.207 19.172 7.422 1 96.38 383 PHE A CA 1
ATOM 3011 C C . PHE A 1 383 ? 1.881 19.859 7.711 1 96.38 383 PHE A C 1
ATOM 3013 O O . PHE A 1 383 ? 1.727 21.062 7.438 1 96.38 383 PHE A O 1
ATOM 3020 N N . ILE A 1 384 ? 0.978 19.109 8.172 1 96.44 384 ILE A N 1
ATOM 3021 C CA . ILE A 1 384 ? -0.291 19.672 8.625 1 96.44 384 ILE A CA 1
ATOM 3022 C C . ILE A 1 384 ? -0.454 19.438 10.125 1 96.44 384 ILE A C 1
ATOM 3024 O O . ILE A 1 384 ? -0.422 18.297 10.586 1 96.44 384 ILE A O 1
ATOM 3028 N N . VAL A 1 385 ? -0.631 20.5 10.852 1 96 385 VAL A N 1
ATOM 3029 C CA . VAL A 1 385 ? -0.703 20.406 12.305 1 96 385 VAL A CA 1
ATOM 3030 C C . VAL A 1 385 ? -2.004 21.047 12.797 1 96 385 VAL A C 1
ATOM 3032 O O . VAL A 1 385 ? -2.365 22.141 12.383 1 96 385 VAL A O 1
ATOM 3035 N N . ALA A 1 386 ? -2.689 20.312 13.648 1 95.31 386 ALA A N 1
ATOM 3036 C CA . ALA A 1 386 ? -3.922 20.844 14.234 1 95.31 386 ALA A CA 1
ATOM 3037 C C . ALA A 1 386 ? -3.691 21.312 15.664 1 95.31 386 ALA A C 1
ATOM 3039 O O . ALA A 1 386 ? -3.025 20.641 16.453 1 95.31 386 ALA A O 1
ATOM 3040 N N . GLU A 1 387 ? -4.195 22.469 15.914 1 91.56 387 GLU A N 1
ATOM 3041 C CA . GLU A 1 387 ? -4.23 23 17.266 1 91.56 387 GLU A CA 1
ATOM 3042 C C . GLU A 1 387 ? -5.613 22.844 17.891 1 91.56 387 GLU A C 1
ATOM 3044 O O . GLU A 1 387 ? -6.598 23.375 17.391 1 91.56 387 GLU A O 1
ATOM 3049 N N . LEU A 1 388 ? -5.586 22.141 18.938 1 89.25 388 LEU A N 1
ATOM 3050 C CA . LEU A 1 388 ? -6.84 21.797 19.609 1 89.25 388 LEU A CA 1
ATOM 3051 C C . LEU A 1 388 ? -6.91 22.422 20.984 1 89.25 388 LEU A C 1
ATOM 3053 O O . LEU A 1 388 ? -5.973 22.297 21.781 1 89.25 388 LEU A O 1
ATOM 3057 N N . HIS A 1 389 ? -8.008 23.125 21.234 1 84.31 389 HIS A N 1
ATOM 3058 C CA . HIS A 1 389 ? -8.227 23.75 22.531 1 84.31 389 HIS A CA 1
ATOM 3059 C C . HIS A 1 389 ? -9.453 23.156 23.219 1 84.31 389 HIS A C 1
ATOM 3061 O O . HIS A 1 389 ? -10.305 22.562 22.578 1 84.31 389 HIS A O 1
ATOM 3067 N N . GLU A 1 390 ? -9.547 23.359 24.484 1 81.31 390 GLU A N 1
ATOM 3068 C CA . GLU A 1 390 ? -10.648 22.828 25.281 1 81.31 390 GLU A CA 1
ATOM 3069 C C . GLU A 1 390 ? -11.984 23.406 24.828 1 81.31 390 GLU A C 1
ATOM 3071 O O . GLU A 1 390 ? -13.008 22.719 24.875 1 81.31 390 GLU A O 1
ATOM 3076 N N . GLU A 1 391 ? -11.922 24.641 24.484 1 83.5 391 GLU A N 1
ATOM 3077 C CA . GLU A 1 391 ? -13.148 25.297 24.047 1 83.5 391 GLU A CA 1
ATOM 3078 C C . GLU A 1 391 ? -13.734 24.594 22.812 1 83.5 391 GLU A C 1
ATOM 3080 O O . GLU A 1 391 ? -14.953 24.484 22.688 1 83.5 391 GLU A O 1
ATOM 3085 N N . TYR A 1 392 ? -12.891 24.188 21.984 1 89.19 392 TYR A N 1
ATOM 3086 C CA . TYR A 1 392 ? -13.359 23.484 20.797 1 89.19 392 TYR A CA 1
ATOM 3087 C C . TYR A 1 392 ? -13.891 22.109 21.141 1 89.19 392 TYR A C 1
ATOM 3089 O O . TYR A 1 392 ? -14.859 21.641 20.531 1 89.19 392 TYR A O 1
ATOM 3097 N N . ILE A 1 393 ? -13.273 21.453 22 1 86.25 393 ILE A N 1
ATOM 3098 C CA . ILE A 1 393 ? -13.742 20.156 22.453 1 86.25 393 ILE A CA 1
ATOM 3099 C C . ILE A 1 393 ? -15.148 20.281 23.016 1 86.25 393 ILE A C 1
ATOM 3101 O O . ILE A 1 393 ? -16 19.438 22.766 1 86.25 393 ILE A O 1
ATOM 3105 N N . GLU A 1 394 ? -15.328 21.312 23.781 1 82 394 GLU A N 1
ATOM 3106 C CA . GLU A 1 394 ? -16.656 21.562 24.328 1 82 394 GLU A CA 1
ATOM 3107 C C . GLU A 1 394 ? -17.688 21.703 23.203 1 82 394 GLU A C 1
ATOM 3109 O O . GLU A 1 394 ? -18.812 21.219 23.328 1 82 394 GLU A O 1
ATOM 3114 N N . TYR A 1 395 ? -17.25 22.422 22.25 1 85.56 395 TYR A N 1
ATOM 3115 C CA . TYR A 1 395 ? -18.125 22.578 21.094 1 85.56 395 TYR A CA 1
ATOM 3116 C C . TYR A 1 395 ? -18.5 21.234 20.5 1 85.56 395 TYR A C 1
ATOM 3118 O O . TYR A 1 395 ? -19.656 20.984 20.156 1 85.56 395 TYR A O 1
ATOM 3126 N N . LEU A 1 396 ? -17.578 20.344 20.359 1 86.88 396 LEU A N 1
ATOM 3127 C CA . LEU A 1 396 ? -17.797 19.031 19.781 1 86.88 396 LEU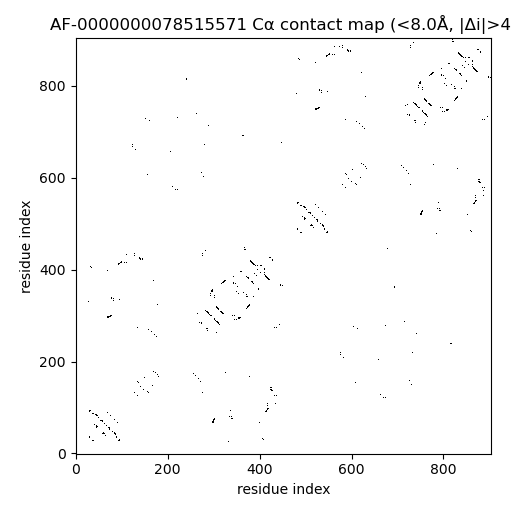 A CA 1
ATOM 3128 C C . LEU A 1 396 ? -18.719 18.188 20.656 1 86.88 396 LEU A C 1
ATOM 3130 O O . LEU A 1 396 ? -19.516 17.406 20.141 1 86.88 396 LEU A O 1
ATOM 3134 N N . VAL A 1 397 ? -18.594 18.359 21.906 1 83.19 397 VAL A N 1
ATOM 3135 C CA . VAL A 1 397 ? -19.297 17.5 22.859 1 83.19 397 VAL A CA 1
ATOM 3136 C C . VAL A 1 397 ? -20.703 18.047 23.094 1 83.19 397 VAL A C 1
ATOM 3138 O O . VAL A 1 397 ? -21.672 17.281 23.109 1 83.19 397 VAL A O 1
ATOM 3141 N N . ILE A 1 398 ? -20.781 19.344 23.281 1 77.88 398 ILE A N 1
ATOM 3142 C CA . ILE A 1 398 ? -22.047 19.922 23.734 1 77.88 398 ILE A CA 1
ATOM 3143 C C . ILE A 1 398 ? -22.797 20.547 22.547 1 77.88 398 ILE A C 1
ATOM 3145 O O . ILE A 1 398 ? -24.031 20.578 22.531 1 77.88 398 ILE A O 1
ATOM 3149 N N . GLY A 1 399 ? -22.141 20.922 21.594 1 75.19 399 GLY A N 1
ATOM 3150 C CA . GLY A 1 399 ? -22.766 21.531 20.422 1 75.19 399 GLY A CA 1
ATOM 3151 C C . GLY A 1 399 ? -22.984 23.016 20.562 1 75.19 399 GLY A C 1
ATOM 3152 O O . GLY A 1 399 ? -23.391 23.688 19.609 1 75.19 399 GLY A O 1
ATOM 3153 N N . THR A 1 400 ? -22.938 23.453 21.734 1 67.5 400 THR A N 1
ATOM 3154 C CA . THR A 1 400 ? -23.266 24.859 21.922 1 67.5 400 THR A CA 1
ATOM 3155 C C . THR A 1 400 ? -22 25.719 21.844 1 67.5 400 THR A C 1
ATOM 3157 O O . THR A 1 400 ? -20.891 25.234 22.109 1 67.5 400 THR A O 1
ATOM 3160 N N . ARG A 1 401 ? -22.125 26.859 21.156 1 61.69 401 ARG A N 1
ATOM 3161 C CA . ARG A 1 401 ? -21.062 27.859 21.078 1 61.69 401 ARG A CA 1
ATOM 3162 C C . ARG A 1 401 ? -20.656 28.344 22.469 1 61.69 401 ARG A C 1
ATOM 3164 O O . ARG A 1 401 ? -21.5 28.828 23.219 1 61.69 401 ARG A O 1
ATOM 3171 N N . SER A 1 402 ? -19.641 27.656 23 1 59.16 402 SER A N 1
ATOM 3172 C CA . SER A 1 402 ? -19.188 28.234 24.266 1 59.16 402 SER A CA 1
ATOM 3173 C C . SER A 1 402 ? -18.062 29.234 24.031 1 59.16 402 SER A C 1
ATOM 3175 O O . SER A 1 402 ? -17.141 28.984 23.25 1 59.16 402 SER A O 1
ATOM 3177 N N . GLY A 1 403 ? -18.25 30.469 24.5 1 65.06 403 GLY A N 1
ATOM 3178 C CA . GLY A 1 403 ? -17.203 31.469 24.531 1 65.06 403 GLY A CA 1
ATOM 3179 C C . GLY A 1 403 ? -17.328 32.469 23.406 1 65.06 403 GLY A C 1
ATOM 3180 O O . GLY A 1 403 ? -18.344 32.531 22.703 1 65.06 403 GLY A O 1
ATOM 3181 N N . ASN A 1 404 ? -16.328 33.281 23.266 1 76.19 404 ASN A N 1
ATOM 3182 C CA . ASN A 1 404 ? -16.234 34.312 22.234 1 76.19 404 ASN A CA 1
ATOM 3183 C C . ASN A 1 404 ? -16 33.688 20.859 1 76.19 404 ASN A C 1
ATOM 3185 O O . ASN A 1 404 ? -14.984 33.031 20.625 1 76.19 404 ASN A O 1
ATOM 3189 N N . PRO A 1 405 ? -17.047 33.812 20 1 74.81 405 PRO A N 1
ATOM 3190 C CA . PRO A 1 405 ? -16.922 33.219 18.672 1 74.81 405 PRO A CA 1
ATOM 3191 C C . PRO A 1 405 ? -15.719 33.719 17.891 1 74.81 405 PRO A C 1
ATOM 3193 O O . PRO A 1 405 ? -15.281 33.094 16.922 1 74.81 405 PRO A O 1
ATOM 3196 N N . LEU A 1 406 ? -15.266 34.812 18.328 1 83.75 406 LEU A N 1
ATOM 3197 C CA . LEU A 1 406 ? -14.133 35.406 17.625 1 83.75 406 LEU A CA 1
ATOM 3198 C C . LEU A 1 406 ? -12.812 34.906 18.203 1 83.75 406 LEU A C 1
ATOM 3200 O O . LEU A 1 406 ? -11.742 35.25 17.688 1 83.75 406 LEU A O 1
ATOM 3204 N N . ASP A 1 407 ? -12.977 34.062 19.141 1 88.5 407 ASP A N 1
ATOM 3205 C CA . ASP A 1 407 ? -11.789 33.438 19.719 1 88.5 407 ASP A CA 1
ATOM 3206 C C . ASP A 1 407 ? -11.367 32.188 18.922 1 88.5 407 ASP A C 1
ATOM 3208 O O . ASP A 1 407 ? -12.172 31.281 18.719 1 88.5 407 ASP A O 1
ATOM 3212 N N . SER A 1 408 ? -10.102 32.219 18.547 1 89.56 408 SER A N 1
ATOM 3213 C CA . SER A 1 408 ? -9.57 31.125 17.766 1 89.56 408 SER A CA 1
ATOM 3214 C C . SER A 1 408 ? -9.617 29.812 18.562 1 89.56 408 SER A C 1
ATOM 3216 O O . SER A 1 408 ? -9.609 28.734 17.969 1 89.56 408 SER A O 1
ATOM 3218 N N . LYS A 1 409 ? -9.766 29.922 19.844 1 89.06 409 LYS A N 1
ATOM 3219 C CA . LYS A 1 409 ? -9.758 28.734 20.688 1 89.06 409 LYS A CA 1
ATOM 3220 C C . LYS A 1 409 ? -11.047 27.938 20.516 1 89.06 409 LYS A C 1
ATOM 3222 O O . LYS A 1 409 ? -11.102 26.766 20.891 1 89.06 409 LYS A O 1
ATOM 3227 N N . THR A 1 410 ? -12.047 28.562 20 1 91 410 THR A N 1
ATOM 3228 C CA . THR A 1 410 ? -13.32 27.875 19.797 1 91 410 THR A CA 1
ATOM 3229 C C . THR A 1 410 ? -13.32 27.141 18.469 1 91 410 THR A C 1
ATOM 3231 O O . THR A 1 410 ? -14.336 26.547 18.078 1 91 410 THR A O 1
ATOM 3234 N N . HIS A 1 411 ? -12.195 27.25 17.766 1 94.62 411 HIS A N 1
ATOM 3235 C CA . HIS A 1 411 ? -12.031 26.625 16.453 1 94.62 411 HIS A CA 1
ATOM 3236 C C . HIS A 1 411 ? -10.922 25.578 16.484 1 94.62 411 HIS A C 1
ATOM 3238 O O . HIS A 1 411 ? -10.102 25.562 17.406 1 94.62 411 HIS A O 1
ATOM 3244 N N . LEU A 1 412 ? -11 24.672 15.578 1 94.94 412 LEU A N 1
ATOM 3245 C CA . LEU A 1 412 ? -9.852 23.828 15.273 1 94.94 412 LEU A CA 1
ATOM 3246 C C . LEU A 1 412 ? -8.961 24.484 14.227 1 94.94 412 LEU A C 1
ATOM 3248 O O . LEU A 1 412 ? -9.328 24.578 13.055 1 94.94 412 LEU A O 1
ATOM 3252 N N . THR A 1 413 ? -7.809 24.891 14.641 1 95.38 413 THR A N 1
ATOM 3253 C CA . THR A 1 413 ? -6.922 25.594 13.711 1 95.38 413 THR A CA 1
ATOM 3254 C C . THR A 1 413 ? -5.934 24.609 13.078 1 95.38 413 THR A C 1
ATOM 3256 O O . THR A 1 413 ? -5.152 23.969 13.781 1 95.38 413 THR A O 1
ATOM 3259 N N . MET A 1 414 ? -5.996 24.5 11.789 1 95.88 414 MET A N 1
ATOM 3260 C CA . MET A 1 414 ? -5.086 23.688 10.992 1 95.88 414 MET A CA 1
ATOM 3261 C C . MET A 1 414 ? -3.988 24.531 10.367 1 95.88 414 MET A C 1
ATOM 3263 O O . MET A 1 414 ? -4.27 25.578 9.773 1 95.88 414 MET A O 1
ATOM 3267 N N . GLN A 1 415 ? -2.779 24.125 10.461 1 94.06 415 GLN A N 1
ATOM 3268 C CA . GLN A 1 415 ? -1.658 24.797 9.82 1 94.06 415 GLN A CA 1
ATOM 3269 C C . GLN A 1 415 ? -1.073 23.938 8.695 1 94.06 415 GLN A C 1
ATOM 3271 O O . GLN A 1 415 ? -0.732 22.781 8.906 1 94.06 415 GLN A O 1
ATOM 3276 N N . LEU A 1 416 ? -1.044 24.484 7.562 1 93.88 416 LEU A N 1
ATOM 3277 C CA . LEU A 1 416 ? -0.399 23.875 6.41 1 93.88 416 LEU A CA 1
ATOM 3278 C C . LEU A 1 416 ? 1.007 24.438 6.211 1 93.88 416 LEU A C 1
ATOM 3280 O O . LEU A 1 416 ? 1.171 25.594 5.852 1 93.88 416 LEU A O 1
ATOM 3284 N N . LEU A 1 417 ? 2.018 23.609 6.414 1 92.88 417 LEU A N 1
ATOM 3285 C CA . LEU A 1 417 ? 3.402 24.078 6.367 1 92.88 417 LEU A CA 1
ATOM 3286 C C . LEU A 1 417 ? 4.176 23.359 5.266 1 92.88 417 LEU A C 1
ATOM 3288 O O . LEU A 1 417 ? 4.172 22.125 5.199 1 92.88 417 LEU A O 1
ATOM 3292 N N . GLY A 1 418 ? 4.887 24.031 4.465 1 90.25 418 GLY A N 1
ATOM 3293 C CA . GLY A 1 418 ? 5.617 23.516 3.314 1 90.25 418 GLY A CA 1
ATOM 3294 C C . GLY A 1 418 ? 5.582 24.469 2.123 1 90.25 418 GLY A C 1
ATOM 3295 O O . GLY A 1 418 ? 5.379 25.672 2.283 1 90.25 418 GLY A O 1
ATOM 3296 N N . PRO A 1 419 ? 5.855 23.875 1.026 1 90.88 419 PRO A N 1
ATOM 3297 C CA . PRO A 1 419 ? 6.129 22.484 0.675 1 90.88 419 PRO A CA 1
ATOM 3298 C C . PRO A 1 419 ? 7.605 22.125 0.804 1 90.88 419 PRO A C 1
ATOM 3300 O O . PRO A 1 419 ? 8.461 23 0.811 1 90.88 419 PRO A O 1
ATOM 3303 N N . PHE A 1 420 ? 7.887 20.828 1.044 1 94.19 420 PHE A N 1
ATOM 3304 C CA . PHE A 1 420 ? 9.203 20.234 0.86 1 94.19 420 PHE A CA 1
ATOM 3305 C C . PHE A 1 420 ? 9.258 19.438 -0.442 1 94.19 420 PHE A C 1
ATOM 3307 O O . PHE A 1 420 ? 8.578 18.422 -0.584 1 94.19 420 PHE A O 1
ATOM 3314 N N . SER A 1 421 ? 10.047 19.891 -1.35 1 93.38 421 SER A N 1
ATOM 3315 C CA . SER A 1 421 ? 10.172 19.188 -2.625 1 93.38 421 SER A CA 1
ATOM 3316 C C . SER A 1 421 ? 11.031 17.938 -2.484 1 93.38 421 SER A C 1
ATOM 3318 O O . SER A 1 421 ? 12.133 17.984 -1.935 1 93.38 421 SER A O 1
ATOM 3320 N N . ILE A 1 422 ? 10.594 16.844 -3.107 1 95.44 422 ILE A N 1
ATOM 3321 C CA . ILE A 1 422 ? 11.336 15.594 -3.025 1 95.44 422 ILE A CA 1
ATOM 3322 C C . ILE A 1 422 ? 12.547 15.656 -3.959 1 95.44 422 ILE A C 1
ATOM 3324 O O . ILE A 1 422 ? 13.422 14.789 -3.906 1 95.44 422 ILE A O 1
ATOM 3328 N N . TYR A 1 423 ? 12.688 16.75 -4.734 1 93.25 423 TYR A N 1
ATOM 3329 C CA . TYR A 1 423 ? 13.789 16.875 -5.684 1 93.25 423 TYR A CA 1
ATOM 3330 C C . TYR A 1 423 ? 14.797 17.906 -5.211 1 93.25 423 TYR A C 1
ATOM 3332 O O . TYR A 1 423 ? 15.742 18.25 -5.93 1 93.25 423 TYR A O 1
ATOM 3340 N N . SER A 1 424 ? 14.578 18.438 -4.059 1 93.19 424 SER A N 1
ATOM 3341 C CA . SER A 1 424 ? 15.523 19.375 -3.453 1 93.19 424 SER A CA 1
ATOM 3342 C C . SER A 1 424 ? 16.281 18.719 -2.305 1 93.19 424 SER A C 1
ATOM 3344 O O . SER A 1 424 ? 15.695 18.359 -1.288 1 93.19 424 SER A O 1
ATOM 3346 N N . ALA A 1 425 ? 17.578 18.688 -2.502 1 95.19 425 ALA A N 1
ATOM 3347 C CA . ALA A 1 425 ? 18.422 18.062 -1.481 1 95.19 425 ALA A CA 1
ATOM 3348 C C . ALA A 1 425 ? 18.281 18.781 -0.143 1 95.19 425 ALA A C 1
ATOM 3350 O O . ALA A 1 425 ? 18.156 18.141 0.904 1 95.19 425 ALA A O 1
ATOM 3351 N N . GLU A 1 426 ? 18.297 20.078 -0.156 1 93 426 GLU A N 1
ATOM 3352 C CA . GLU A 1 426 ? 18.219 20.875 1.069 1 93 426 GLU A CA 1
ATOM 3353 C C . GLU A 1 426 ? 16.875 20.688 1.76 1 93 426 GLU A C 1
ATOM 3355 O O . GLU A 1 426 ? 16.812 20.547 2.982 1 93 426 GLU A O 1
ATOM 3360 N N . GLU A 1 427 ? 15.859 20.688 0.984 1 94.25 427 GLU A N 1
ATOM 3361 C CA . GLU A 1 427 ? 14.523 20.531 1.552 1 94.25 427 GLU A CA 1
ATOM 3362 C C . GLU A 1 427 ? 14.328 19.125 2.104 1 94.25 427 GLU A C 1
ATOM 3364 O O . GLU A 1 427 ? 13.719 18.938 3.162 1 94.25 427 GLU A O 1
ATOM 3369 N N . MET A 1 428 ? 14.883 18.141 1.42 1 95.94 428 MET A N 1
ATOM 3370 C CA . MET A 1 428 ? 14.766 16.766 1.895 1 95.94 428 MET A CA 1
ATOM 3371 C C . MET A 1 428 ? 15.602 16.547 3.156 1 95.94 428 MET A C 1
ATOM 3373 O O . MET A 1 428 ? 15.219 15.781 4.035 1 95.94 428 MET A O 1
ATOM 3377 N N . ARG A 1 429 ? 16.719 17.219 3.211 1 95.38 429 ARG A N 1
ATOM 3378 C CA . ARG A 1 429 ? 17.5 17.156 4.434 1 95.38 429 ARG A CA 1
ATOM 3379 C C . ARG A 1 429 ? 16.719 17.688 5.625 1 95.38 429 ARG A C 1
ATOM 3381 O O . ARG A 1 429 ? 16.703 17.078 6.691 1 95.38 429 ARG A O 1
ATOM 3388 N N . ALA A 1 430 ? 16.125 18.828 5.414 1 94.88 430 ALA A N 1
ATOM 3389 C CA . ALA A 1 430 ? 15.289 19.422 6.461 1 94.88 430 ALA A CA 1
ATOM 3390 C C . ALA A 1 430 ? 14.109 18.516 6.809 1 94.88 430 ALA A C 1
ATOM 3392 O O . ALA A 1 430 ? 13.805 18.312 7.984 1 94.88 430 ALA A O 1
ATOM 3393 N N . PHE A 1 431 ? 13.547 18.031 5.805 1 96.81 431 PHE A N 1
ATOM 3394 C CA . PHE A 1 431 ? 12.391 17.156 5.988 1 96.81 431 PHE A CA 1
ATOM 3395 C C . PHE A 1 431 ? 12.766 15.922 6.812 1 96.81 431 PHE A C 1
ATOM 3397 O O . PHE A 1 431 ? 12.047 15.555 7.742 1 96.81 431 PHE A O 1
ATOM 3404 N N . GLY A 1 432 ? 13.852 15.227 6.41 1 97.38 432 GLY A N 1
ATOM 3405 C CA . GLY A 1 432 ? 14.305 14.062 7.16 1 97.38 432 GLY A CA 1
ATOM 3406 C C . GLY A 1 432 ? 14.531 14.352 8.633 1 97.38 432 GLY A C 1
ATOM 3407 O O . GLY A 1 432 ? 14.125 13.57 9.492 1 97.38 432 GLY A O 1
ATOM 3408 N N . PHE A 1 433 ? 15.125 15.508 8.867 1 96.38 433 PHE A N 1
ATOM 3409 C CA . PHE A 1 433 ? 15.359 15.945 10.234 1 96.38 433 PHE A CA 1
ATOM 3410 C C . PHE A 1 433 ? 14.047 16.094 10.992 1 96.38 433 PHE A C 1
ATOM 3412 O O . PHE A 1 433 ? 13.914 15.594 12.117 1 96.38 433 PHE A O 1
ATOM 3419 N N . LEU A 1 434 ? 13.109 16.703 10.414 1 97 434 LEU A N 1
ATOM 3420 C CA . LEU A 1 434 ? 11.828 16.969 11.055 1 97 434 LEU A CA 1
ATOM 3421 C C . LEU A 1 434 ? 11.055 15.672 11.297 1 97 434 LEU A C 1
ATOM 3423 O O . LEU A 1 434 ? 10.43 15.508 12.344 1 97 434 LEU A O 1
ATOM 3427 N N . VAL A 1 435 ? 11.109 14.773 10.336 1 97.81 435 VAL A N 1
ATOM 3428 C CA . VAL A 1 435 ? 10.391 13.5 10.445 1 97.81 435 VAL A CA 1
ATOM 3429 C C . VAL A 1 435 ? 10.977 12.68 11.594 1 97.81 435 VAL A C 1
ATOM 3431 O O . VAL A 1 435 ? 10.234 12.078 12.375 1 97.81 435 VAL A O 1
ATOM 3434 N N . VAL A 1 436 ? 12.266 12.641 11.656 1 97 436 VAL A N 1
ATOM 3435 C CA . VAL A 1 436 ? 12.93 11.898 12.727 1 97 436 VAL A CA 1
ATOM 3436 C C . VAL A 1 436 ? 12.57 12.508 14.078 1 97 436 VAL A C 1
ATOM 3438 O O . VAL A 1 436 ? 12.211 11.789 15.016 1 97 436 VAL A O 1
ATOM 3441 N N . ALA A 1 437 ? 12.648 13.812 14.164 1 96.31 437 ALA A N 1
ATOM 3442 C CA . ALA A 1 437 ? 12.312 14.484 15.414 1 96.31 437 ALA A CA 1
ATOM 3443 C C . ALA A 1 437 ? 10.867 14.211 15.812 1 96.31 437 ALA A C 1
ATOM 3445 O O . ALA A 1 437 ? 10.578 13.922 16.969 1 96.31 437 ALA A O 1
ATOM 3446 N N . LEU A 1 438 ? 10 14.312 14.867 1 96.44 438 LEU A N 1
ATOM 3447 C CA . LEU A 1 438 ? 8.586 14.031 15.102 1 96.44 438 LEU A CA 1
ATOM 3448 C C . LEU A 1 438 ? 8.391 12.609 15.617 1 96.44 438 LEU A C 1
ATOM 3450 O O . LEU A 1 438 ? 7.656 12.383 16.578 1 96.44 438 LEU A O 1
ATOM 3454 N N . THR A 1 439 ? 9.023 11.648 14.93 1 96.19 439 THR A N 1
ATOM 3455 C CA . THR A 1 439 ? 8.883 10.242 15.297 1 96.19 439 THR A CA 1
ATOM 3456 C C . THR A 1 439 ? 9.383 10.008 16.719 1 96.19 439 THR A C 1
ATOM 3458 O O . THR A 1 439 ? 8.75 9.273 17.484 1 96.19 439 THR A O 1
ATOM 3461 N N . ILE A 1 440 ? 10.453 10.656 17.078 1 93.69 440 ILE A N 1
ATOM 3462 C CA . ILE A 1 440 ? 11.039 10.531 18.406 1 93.69 440 ILE A CA 1
ATOM 3463 C C . ILE A 1 440 ? 10.062 11.07 19.453 1 93.69 440 ILE A C 1
ATOM 3465 O O . ILE A 1 440 ? 9.797 10.406 20.453 1 93.69 440 ILE A O 1
ATOM 3469 N N . VAL A 1 441 ? 9.508 12.18 19.234 1 92.75 441 VAL A N 1
ATOM 3470 C CA . VAL A 1 441 ? 8.641 12.812 20.234 1 92.75 441 VAL A CA 1
ATOM 3471 C C . VAL A 1 441 ? 7.332 12.039 20.344 1 92.75 441 VAL A C 1
ATOM 3473 O O . VAL A 1 441 ? 6.797 11.859 21.438 1 92.75 441 VAL A O 1
ATOM 3476 N N . GLN A 1 442 ? 6.812 11.625 19.203 1 93.25 442 GLN A N 1
ATOM 3477 C CA . GLN A 1 442 ? 5.594 10.82 19.234 1 93.25 442 GLN A CA 1
ATOM 3478 C C . GLN A 1 442 ? 5.805 9.531 20.031 1 93.25 442 GLN A C 1
ATOM 3480 O O . GLN A 1 442 ? 4.914 9.094 20.75 1 93.25 442 GLN A O 1
ATOM 3485 N N . HIS A 1 443 ? 6.93 8.93 19.844 1 91.81 443 HIS A N 1
ATOM 3486 C CA . HIS A 1 443 ? 7.246 7.711 20.578 1 91.81 443 HIS A CA 1
ATOM 3487 C C . HIS A 1 443 ? 7.293 7.977 22.094 1 91.81 443 HIS A C 1
ATOM 3489 O O . HIS A 1 443 ? 6.766 7.191 22.875 1 91.81 443 HIS A O 1
ATOM 3495 N N . ARG A 1 444 ? 7.949 8.992 22.453 1 87.31 444 ARG A N 1
ATOM 3496 C CA . ARG A 1 444 ? 8.031 9.359 23.859 1 87.31 444 ARG A CA 1
ATOM 3497 C C . ARG A 1 444 ? 6.641 9.602 24.453 1 87.31 444 ARG A C 1
ATOM 3499 O O . ARG A 1 444 ? 6.328 9.109 25.531 1 87.31 444 ARG A O 1
ATOM 3506 N N . ASP A 1 445 ? 5.895 10.398 23.734 1 83.31 445 ASP A N 1
ATOM 3507 C CA . ASP A 1 445 ? 4.551 10.711 24.219 1 83.31 445 ASP A CA 1
ATOM 3508 C C . ASP A 1 445 ? 3.701 9.445 24.328 1 83.31 445 ASP A C 1
ATOM 3510 O O . ASP A 1 445 ? 2.918 9.297 25.266 1 83.31 445 ASP A O 1
ATOM 3514 N N . TRP A 1 446 ? 3.83 8.602 23.375 1 86.19 446 TRP A N 1
ATOM 3515 C CA . TRP A 1 446 ? 3.117 7.328 23.375 1 86.19 446 TRP A CA 1
ATOM 3516 C C . TRP A 1 446 ? 3.547 6.469 24.562 1 86.19 446 TRP A C 1
ATOM 3518 O O . TRP A 1 446 ? 2.707 5.895 25.25 1 86.19 446 TRP A O 1
ATOM 3528 N N . LYS A 1 447 ? 4.793 6.34 24.828 1 84.75 447 LYS A N 1
ATOM 3529 C CA . LYS A 1 447 ? 5.285 5.562 25.953 1 84.75 447 LYS A CA 1
ATOM 3530 C C . LYS A 1 447 ? 4.746 6.117 27.281 1 84.75 447 LYS A C 1
ATOM 3532 O O . LYS A 1 447 ? 4.367 5.352 28.172 1 84.75 447 LYS A O 1
ATOM 3537 N N . LYS A 1 448 ? 4.742 7.359 27.375 1 79.44 448 LYS A N 1
ATOM 3538 C CA . LYS A 1 448 ? 4.227 8.008 28.578 1 79.44 448 LYS A CA 1
ATOM 3539 C C . LYS A 1 448 ? 2.746 7.699 28.781 1 79.44 448 LYS A C 1
ATOM 3541 O O . LYS A 1 448 ? 2.289 7.535 29.906 1 79.44 448 LYS A O 1
ATOM 3546 N N . SER A 1 449 ? 2.07 7.645 27.719 1 75.62 449 SER A N 1
ATOM 3547 C CA . SER A 1 449 ? 0.637 7.379 27.797 1 75.62 449 SER A CA 1
ATOM 3548 C C . SER A 1 449 ? 0.363 5.953 28.266 1 75.62 449 SER A C 1
ATOM 3550 O O . SER A 1 449 ? -0.706 5.664 28.797 1 75.62 449 SER A O 1
ATOM 3552 N N . LYS A 1 450 ? 1.264 5.059 28.062 1 76.81 450 LYS A N 1
ATOM 3553 C CA . LYS A 1 450 ? 1.096 3.672 28.5 1 76.81 450 LYS A CA 1
ATOM 3554 C C . LYS A 1 450 ? 1.485 3.502 29.969 1 76.81 450 LYS A C 1
ATOM 3556 O O . LYS A 1 450 ? 1.036 2.564 30.625 1 76.81 450 LYS A O 1
ATOM 3561 N N . GLU A 1 451 ? 2.316 4.223 30.484 1 68.56 451 GLU A N 1
ATOM 3562 C CA . GLU A 1 451 ? 2.742 4.156 31.875 1 68.56 451 GLU A CA 1
ATOM 3563 C C . GLU A 1 451 ? 1.72 4.82 32.781 1 68.56 451 GLU A C 1
ATOM 3565 O O . GLU A 1 451 ? 1.591 4.441 33.969 1 68.56 451 GLU A O 1
ATOM 3570 N N . ASP A 1 452 ? 1.029 5.719 32.281 1 56.78 452 ASP A N 1
ATOM 3571 C CA . ASP A 1 452 ? 0.006 6.371 33.094 1 56.78 452 ASP A CA 1
ATOM 3572 C C . ASP A 1 452 ? -1.291 5.566 33.094 1 56.78 452 ASP A C 1
ATOM 3574 O O . ASP A 1 452 ? -1.994 5.508 34.125 1 56.78 452 ASP A O 1
ATOM 3578 N N . MET B 1 1 ? 0.589 -93.875 20.859 1 26.8 1 MET B N 1
ATOM 3579 C CA . MET B 1 1 ? 0.948 -93.125 19.641 1 26.8 1 MET B CA 1
ATOM 3580 C C . MET B 1 1 ? 0.522 -91.688 19.703 1 26.8 1 MET B C 1
ATOM 3582 O O . MET B 1 1 ? -0.671 -91.375 19.703 1 26.8 1 MET B O 1
ATOM 3586 N N . ASP B 1 2 ? 1.21 -90.938 20.594 1 28.45 2 ASP B N 1
ATOM 3587 C CA . ASP B 1 2 ? 1.059 -89.625 21.203 1 28.45 2 ASP B CA 1
ATOM 3588 C C . ASP B 1 2 ? 1.124 -88.5 20.156 1 28.45 2 ASP B C 1
ATOM 3590 O O . ASP B 1 2 ? 2.129 -88.375 19.453 1 28.45 2 ASP B O 1
ATOM 3594 N N . LEU B 1 3 ? -0.003 -88.312 19.422 1 27.78 3 LEU B N 1
ATOM 3595 C CA . LEU B 1 3 ? -0.268 -87.375 18.312 1 27.78 3 LEU B CA 1
ATOM 3596 C C . LEU B 1 3 ? 0.13 -86 18.672 1 27.78 3 LEU B C 1
ATOM 3598 O O . LEU B 1 3 ? -0.508 -85.312 19.516 1 27.78 3 LEU B O 1
ATOM 3602 N N . SER B 1 4 ? 1.451 -85.688 18.797 1 28.2 4 SER B N 1
ATOM 3603 C CA . SER B 1 4 ? 2.131 -84.438 19.109 1 28.2 4 SER B CA 1
ATOM 3604 C C . SER B 1 4 ? 1.759 -83.312 18.125 1 28.2 4 SER B C 1
ATOM 3606 O O . SER B 1 4 ? 2.129 -83.438 16.953 1 28.2 4 SER B O 1
ATOM 3608 N N . THR B 1 5 ? 0.498 -82.938 18.141 1 29.09 5 THR B N 1
ATOM 3609 C CA . THR B 1 5 ? -0.054 -81.938 17.234 1 29.09 5 THR B CA 1
ATOM 3610 C C . THR B 1 5 ? 0.758 -80.625 17.297 1 29.09 5 THR B C 1
ATOM 3612 O O . THR B 1 5 ? 0.826 -80 18.344 1 29.09 5 THR B O 1
ATOM 3615 N N . SER B 1 6 ? 1.939 -80.625 16.688 1 27.7 6 SER B N 1
ATOM 3616 C CA . SER B 1 6 ? 2.869 -79.5 16.547 1 27.7 6 SER B CA 1
ATOM 3617 C C . SER B 1 6 ? 2.166 -78.25 16.016 1 27.7 6 SER B C 1
ATOM 3619 O O . SER B 1 6 ? 1.661 -78.25 14.891 1 27.7 6 SER B O 1
ATOM 3621 N N . SER B 1 7 ? 1.337 -77.625 16.859 1 26.45 7 SER B N 1
ATOM 3622 C CA . SER B 1 7 ? 0.609 -76.438 16.453 1 26.45 7 SER B CA 1
ATOM 3623 C C . SER B 1 7 ? 1.561 -75.312 15.969 1 26.45 7 SER B C 1
ATOM 3625 O O . SER B 1 7 ? 2.41 -74.875 16.719 1 26.45 7 SER B O 1
ATOM 3627 N N . LYS B 1 8 ? 2.035 -75.438 14.75 1 25.12 8 LYS B N 1
ATOM 3628 C CA . LYS B 1 8 ? 2.836 -74.438 14.094 1 25.12 8 LYS B CA 1
ATOM 3629 C C . LYS B 1 8 ? 2.238 -73.062 14.32 1 25.12 8 LYS B C 1
ATOM 3631 O O . LYS B 1 8 ? 1.137 -72.75 13.852 1 25.12 8 LYS B O 1
ATOM 3636 N N . ARG B 1 9 ? 2.617 -72.438 15.383 1 26.14 9 ARG B N 1
ATOM 3637 C CA . ARG B 1 9 ? 2.285 -71.062 15.688 1 26.14 9 ARG B CA 1
ATOM 3638 C C . ARG B 1 9 ? 2.578 -70.125 14.5 1 26.14 9 ARG B C 1
ATOM 3640 O O . ARG B 1 9 ? 3.719 -70.062 14.039 1 26.14 9 ARG B O 1
ATOM 3647 N N . ARG B 1 10 ? 1.575 -70 13.641 1 25.73 10 ARG B N 1
ATOM 3648 C CA . ARG B 1 10 ? 1.658 -69.062 12.523 1 25.73 10 ARG B CA 1
ATOM 3649 C C . ARG B 1 10 ? 2.275 -67.75 12.969 1 25.73 10 ARG B C 1
ATOM 3651 O O . ARG B 1 10 ? 1.926 -67.188 14.023 1 25.73 10 ARG B O 1
ATOM 3658 N N . SER B 1 11 ? 3.533 -67.562 12.625 1 27.5 11 SER B N 1
ATOM 3659 C CA . SER B 1 11 ? 4.273 -66.312 12.891 1 27.5 11 SER B CA 1
ATOM 3660 C C . SER B 1 11 ? 3.412 -65.125 12.633 1 27.5 11 SER B C 1
ATOM 3662 O O . SER B 1 11 ? 2.578 -65.125 11.727 1 27.5 11 SER B O 1
ATOM 3664 N N . PRO B 1 12 ? 3.17 -64.25 13.703 1 27.92 12 PRO B N 1
ATOM 3665 C CA . PRO B 1 12 ? 2.35 -63.062 13.586 1 27.92 12 PRO B CA 1
ATOM 3666 C C . PRO B 1 12 ? 2.701 -62.25 12.352 1 27.92 12 PRO B C 1
ATOM 3668 O O . PRO B 1 12 ? 3.84 -62.281 11.875 1 27.92 12 PRO B O 1
ATOM 3671 N N . TYR B 1 13 ? 1.775 -62.125 11.367 1 27.08 13 TYR B N 1
ATOM 3672 C CA . TYR B 1 13 ? 1.828 -61.25 10.203 1 27.08 13 TYR B CA 1
ATOM 3673 C C . TYR B 1 13 ? 2.467 -59.906 10.555 1 27.08 13 TYR B C 1
ATOM 3675 O O . TYR B 1 13 ? 2.098 -59.281 11.547 1 27.08 13 TYR B O 1
ATOM 3683 N N . HIS B 1 14 ? 3.742 -59.75 10.328 1 28.12 14 HIS B N 1
ATOM 3684 C CA . HIS B 1 14 ? 4.414 -58.469 10.367 1 28.12 14 HIS B CA 1
ATOM 3685 C C . HIS B 1 14 ? 3.531 -57.375 9.789 1 28.12 14 HIS B C 1
ATOM 3687 O O . HIS B 1 14 ? 3.117 -57.438 8.625 1 28.12 14 HIS B O 1
ATOM 3693 N N . LEU B 1 15 ? 2.695 -56.781 10.57 1 28.98 15 LEU B N 1
ATOM 3694 C CA . LEU B 1 15 ? 1.979 -55.562 10.188 1 28.98 15 LEU B CA 1
ATOM 3695 C C . LEU B 1 15 ? 2.881 -54.625 9.391 1 28.98 15 LEU B C 1
ATOM 3697 O O . LEU B 1 15 ? 3.971 -54.281 9.844 1 28.98 15 LEU B O 1
ATOM 3701 N N . ARG B 1 16 ? 2.807 -54.719 8.062 1 30.94 16 ARG B N 1
ATOM 3702 C CA . ARG B 1 16 ? 3.473 -53.719 7.215 1 30.94 16 ARG B CA 1
ATOM 3703 C C . ARG B 1 16 ? 3.4 -52.344 7.82 1 30.94 16 ARG B C 1
ATOM 3705 O O . ARG B 1 16 ? 2.361 -51.938 8.359 1 30.94 16 ARG B O 1
ATOM 3712 N N . PRO B 1 17 ? 4.531 -51.875 8.281 1 31.33 17 PRO B N 1
ATOM 3713 C CA . PRO B 1 17 ? 4.465 -50.531 8.836 1 31.33 17 PRO B CA 1
ATOM 3714 C C . PRO B 1 17 ? 3.533 -49.594 8.047 1 31.33 17 PRO B C 1
ATOM 3716 O O . PRO B 1 17 ? 3.371 -49.781 6.832 1 31.33 17 PRO B O 1
ATOM 3719 N N . SER B 1 18 ? 2.449 -49.094 8.672 1 29.14 18 SER B N 1
ATOM 3720 C CA . SER B 1 18 ? 1.547 -48.094 8.141 1 29.14 18 SER B CA 1
ATOM 3721 C C . SER B 1 18 ? 2.309 -47.062 7.32 1 29.14 18 SER B C 1
ATOM 3723 O O . SER B 1 18 ? 3.359 -46.562 7.746 1 29.14 18 SER B O 1
ATOM 3725 N N . LYS B 1 19 ? 2.229 -47.125 6.012 1 34.25 19 LYS B N 1
ATOM 3726 C CA . LYS B 1 19 ? 2.662 -46.031 5.121 1 34.25 19 LYS B CA 1
ATOM 3727 C C . LYS B 1 19 ? 2.557 -44.688 5.805 1 34.25 19 LYS B C 1
ATOM 3729 O O . LYS B 1 19 ? 1.521 -44.344 6.387 1 34.25 19 LYS B O 1
ATOM 3734 N N . SER B 1 20 ? 3.535 -44.188 6.355 1 34.03 20 SER B N 1
ATOM 3735 C CA . SER B 1 20 ? 3.607 -42.844 6.918 1 34.03 20 SER B CA 1
ATOM 3736 C C . SER B 1 20 ? 2.711 -41.875 6.148 1 34.03 20 SER B C 1
ATOM 3738 O O . SER B 1 20 ? 2.793 -41.812 4.922 1 34.03 20 SER B O 1
ATOM 3740 N N . GLU B 1 21 ? 1.434 -41.688 6.449 1 33.56 21 GLU B N 1
ATOM 3741 C CA . GLU B 1 21 ? 0.505 -40.625 6.07 1 33.56 21 GLU B CA 1
ATOM 3742 C C . GLU B 1 21 ? 1.247 -39.344 5.746 1 33.56 21 GLU B C 1
ATOM 3744 O O . GLU B 1 21 ? 1.646 -38.594 6.652 1 33.56 21 GLU B O 1
ATOM 3749 N N . GLU B 1 22 ? 2.299 -39.281 5.012 1 37.84 22 GLU B N 1
ATOM 3750 C CA . GLU B 1 22 ? 2.758 -38.031 4.43 1 37.84 22 GLU B CA 1
ATOM 3751 C C . GLU B 1 22 ? 1.596 -37.062 4.227 1 37.84 22 GLU B C 1
ATOM 3753 O O . GLU B 1 22 ? 0.62 -37.375 3.547 1 37.84 22 GLU B O 1
ATOM 3758 N N . ASP B 1 23 ? 1.161 -36.344 5.129 1 42.38 23 ASP B N 1
ATOM 3759 C CA . ASP B 1 23 ? 0.098 -35.344 5.293 1 42.38 23 ASP B CA 1
ATOM 3760 C C . ASP B 1 23 ? -0.092 -34.531 4.023 1 42.38 23 ASP B C 1
ATOM 3762 O O . ASP B 1 23 ? 0.585 -33.531 3.824 1 42.38 23 ASP B O 1
ATOM 3766 N N . GLU B 1 24 ? -0.153 -35.062 2.875 1 50.91 24 GLU B N 1
ATOM 3767 C CA . GLU B 1 24 ? -0.618 -34.375 1.671 1 50.91 24 GLU B CA 1
ATOM 3768 C C . GLU B 1 24 ? -1.831 -33.5 1.968 1 50.91 24 GLU B C 1
ATOM 3770 O O . GLU B 1 24 ? -2.834 -33.969 2.502 1 50.91 24 GLU B O 1
ATOM 3775 N N . MET B 1 25 ? -1.609 -32.219 2.17 1 57.34 25 MET B N 1
ATOM 3776 C CA . MET B 1 25 ? -2.713 -31.281 2.385 1 57.34 25 MET B CA 1
ATOM 3777 C C . MET B 1 25 ? -3.826 -31.516 1.367 1 57.34 25 MET B C 1
ATOM 3779 O O . MET B 1 25 ? -3.58 -31.5 0.16 1 57.34 25 MET B O 1
ATOM 3783 N N . GLU B 1 26 ? -4.859 -32.156 1.797 1 71.25 26 GLU B N 1
ATOM 3784 C CA . GLU B 1 26 ? -6.055 -32.219 0.958 1 71.25 26 GLU B CA 1
ATOM 3785 C C . GLU B 1 26 ? -6.551 -30.812 0.631 1 71.25 26 GLU B C 1
ATOM 3787 O O . GLU B 1 26 ? -6.918 -30.047 1.531 1 71.25 26 GLU B O 1
ATOM 3792 N N . LEU B 1 27 ? -6.426 -30.422 -0.628 1 82.69 27 LEU B N 1
ATOM 3793 C CA . LEU B 1 27 ? -6.742 -29.062 -1.046 1 82.69 27 LEU B CA 1
ATOM 3794 C C . LEU B 1 27 ? -8.242 -28.812 -0.982 1 82.69 27 LEU B C 1
ATOM 3796 O O . LEU B 1 27 ? -8.68 -27.656 -0.854 1 82.69 27 LEU B O 1
ATOM 3800 N N . GLY B 1 28 ? -9.086 -29.875 -1.001 1 86.88 28 GLY B N 1
ATOM 3801 C CA . GLY B 1 28 ? -10.523 -29.719 -0.948 1 86.88 28 GLY B CA 1
ATOM 3802 C C . GLY B 1 28 ? -11.125 -29.281 -2.275 1 86.88 28 GLY B C 1
ATOM 3803 O O . GLY B 1 28 ? -12.32 -28.969 -2.354 1 86.88 28 GLY B O 1
ATOM 3804 N N . VAL B 1 29 ? -10.297 -29.141 -3.305 1 93.12 29 VAL B N 1
ATOM 3805 C CA . VAL B 1 29 ? -10.727 -28.844 -4.668 1 93.12 29 VAL B CA 1
ATOM 3806 C C . VAL B 1 29 ? -10.188 -29.906 -5.625 1 93.12 29 VAL B C 1
ATOM 3808 O O . VAL B 1 29 ? -9.188 -30.562 -5.336 1 93.12 29 VAL B O 1
ATOM 3811 N N . PRO B 1 30 ? -10.891 -30.141 -6.73 1 94.75 30 PRO B N 1
ATOM 3812 C CA . PRO B 1 30 ? -10.445 -31.219 -7.633 1 94.75 30 PRO B CA 1
ATOM 3813 C C . PRO B 1 30 ? -9.102 -30.906 -8.289 1 94.75 30 PRO B C 1
ATOM 3815 O O . PRO B 1 30 ? -8.836 -29.766 -8.648 1 94.75 30 PRO B O 1
ATOM 3818 N N . ASP B 1 31 ? -8.328 -31.969 -8.484 1 93.94 31 ASP B N 1
ATOM 3819 C CA . ASP B 1 31 ? -7.016 -31.844 -9.109 1 93.94 31 ASP B CA 1
ATOM 3820 C C . ASP B 1 31 ? -6.98 -32.531 -10.469 1 93.94 31 ASP B C 1
ATOM 3822 O O . ASP B 1 31 ? -6.004 -32.438 -11.211 1 93.94 31 ASP B O 1
ATOM 3826 N N . ARG B 1 32 ? -8.094 -33.281 -10.797 1 94.25 32 ARG B N 1
ATOM 3827 C CA . ARG B 1 32 ? -8.242 -34 -12.062 1 94.25 32 ARG B CA 1
ATOM 3828 C C . ARG B 1 32 ? -9.664 -33.906 -12.586 1 94.25 32 ARG B C 1
ATOM 3830 O O . ARG B 1 32 ? -10.609 -33.719 -11.812 1 94.25 32 ARG B O 1
ATOM 3837 N N . PRO B 1 33 ? -9.75 -34.094 -13.867 1 94.5 33 PRO B N 1
ATOM 3838 C CA . PRO B 1 33 ? -11.086 -33.969 -14.461 1 94.5 33 PRO B CA 1
ATOM 3839 C C . PRO B 1 33 ? -12.086 -34.938 -13.883 1 94.5 33 PRO B C 1
ATOM 3841 O O . PRO B 1 33 ? -13.242 -34.594 -13.633 1 94.5 33 PRO B O 1
ATOM 3844 N N . TYR B 1 34 ? -11.656 -36.156 -13.656 1 93.75 34 TYR B N 1
ATOM 3845 C CA . TYR B 1 34 ? -12.594 -37.156 -13.156 1 93.75 34 TYR B CA 1
ATOM 3846 C C . TYR B 1 34 ? -13.07 -36.781 -11.75 1 93.75 34 TYR B C 1
ATOM 3848 O O . TYR B 1 34 ? -14.234 -37.031 -11.406 1 93.75 34 TYR B O 1
ATOM 3856 N N . LYS B 1 35 ? -12.172 -36.312 -10.93 1 94.56 35 LYS B N 1
ATOM 3857 C CA . LYS B 1 35 ? -12.57 -35.844 -9.594 1 94.56 35 LYS B CA 1
ATOM 3858 C C . LYS B 1 35 ? -13.531 -34.656 -9.688 1 94.56 35 LYS B C 1
ATOM 3860 O O . LYS B 1 35 ? -14.477 -34.562 -8.898 1 94.56 35 LYS B O 1
ATOM 3865 N N . TRP B 1 36 ? -13.227 -33.812 -10.555 1 95.44 36 TRP B N 1
ATOM 3866 C CA . TRP B 1 36 ? -14.141 -32.688 -10.781 1 95.44 36 TRP B CA 1
ATOM 3867 C C . TRP B 1 36 ? -15.539 -33.188 -11.125 1 95.44 36 TRP B C 1
ATOM 3869 O O . TRP B 1 36 ? -16.531 -32.719 -10.562 1 95.44 36 TRP B O 1
ATOM 3879 N N . GLU B 1 37 ? -15.633 -34.125 -12.078 1 94.12 37 GLU B N 1
ATOM 3880 C CA . GLU B 1 37 ? -16.922 -34.656 -12.492 1 94.12 37 GLU B CA 1
ATOM 3881 C C . GLU B 1 37 ? -17.688 -35.25 -11.312 1 94.12 37 GLU B C 1
ATOM 3883 O O . GLU B 1 37 ? -18.891 -35.031 -11.18 1 94.12 37 GLU B O 1
ATOM 3888 N N . LYS B 1 38 ? -16.969 -35.938 -10.547 1 94.44 38 LYS B N 1
ATOM 3889 C CA . LYS B 1 38 ? -17.594 -36.562 -9.367 1 94.44 38 LYS B CA 1
ATOM 3890 C C . LYS B 1 38 ? -18.125 -35.469 -8.422 1 94.44 38 LYS B C 1
ATOM 3892 O O . LYS B 1 38 ? -19.25 -35.594 -7.926 1 94.44 38 LYS B O 1
ATOM 3897 N N . GLU B 1 39 ? -17.328 -34.5 -8.172 1 95.19 39 GLU B N 1
ATOM 3898 C CA . GLU B 1 39 ? -17.719 -33.469 -7.25 1 95.19 39 GLU B CA 1
ATOM 3899 C C . GLU B 1 39 ? -18.859 -32.625 -7.84 1 95.19 39 GLU B C 1
ATOM 3901 O O . GLU B 1 39 ? -19.766 -32.219 -7.121 1 95.19 39 GLU B O 1
ATOM 3906 N N . ALA B 1 40 ? -18.781 -32.375 -9.117 1 94.19 40 ALA B N 1
ATOM 3907 C CA . ALA B 1 40 ? -19.797 -31.562 -9.797 1 94.19 40 ALA B CA 1
ATOM 3908 C C . ALA B 1 40 ? -21.141 -32.312 -9.812 1 94.19 40 ALA B C 1
ATOM 3910 O O . ALA B 1 40 ? -22.203 -31.672 -9.875 1 94.19 40 ALA B O 1
ATOM 3911 N N . ALA B 1 41 ? -21.047 -33.562 -9.734 1 94 41 ALA B N 1
ATOM 3912 C CA . ALA B 1 41 ? -22.266 -34.375 -9.711 1 94 41 ALA B CA 1
ATOM 3913 C C . ALA B 1 41 ? -22.875 -34.406 -8.312 1 94 41 ALA B C 1
ATOM 3915 O O . ALA B 1 41 ? -24.078 -34.656 -8.164 1 94 41 ALA B O 1
ATOM 3916 N N . ARG B 1 42 ? -22.094 -34.188 -7.359 1 94.25 42 ARG B N 1
ATOM 3917 C CA . ARG B 1 42 ? -22.547 -34.312 -5.977 1 94.25 42 ARG B CA 1
ATOM 3918 C C . ARG B 1 42 ? -22.922 -32.938 -5.402 1 94.25 42 ARG B C 1
ATOM 3920 O O . ARG B 1 42 ? -23.844 -32.844 -4.598 1 94.25 42 ARG B O 1
ATOM 3927 N N . ALA B 1 43 ? -22.203 -31.922 -5.773 1 94.81 43 ALA B N 1
ATOM 3928 C CA . ALA B 1 43 ? -22.438 -30.578 -5.238 1 94.81 43 ALA B CA 1
ATOM 3929 C C . ALA B 1 43 ? -23.719 -29.984 -5.793 1 94.81 43 ALA B C 1
ATOM 3931 O O . ALA B 1 43 ? -24.344 -30.547 -6.699 1 94.81 43 ALA B O 1
ATOM 3932 N N . THR B 1 44 ? -24.141 -28.859 -5.145 1 93.5 44 THR B N 1
ATOM 3933 C CA . THR B 1 44 ? -25.328 -28.156 -5.582 1 93.5 44 THR B CA 1
ATOM 3934 C C . THR B 1 44 ? -25.094 -26.641 -5.594 1 93.5 44 THR B C 1
ATOM 3936 O O . THR B 1 44 ? -24.25 -26.141 -4.855 1 93.5 44 THR B O 1
ATOM 3939 N N . ILE B 1 45 ? -25.781 -26.031 -6.5 1 92.81 45 ILE B N 1
ATOM 3940 C CA . ILE B 1 45 ? -25.797 -24.562 -6.516 1 92.81 45 ILE B CA 1
ATOM 3941 C C . ILE B 1 45 ? -26.578 -24.047 -5.309 1 92.81 45 ILE B C 1
ATOM 3943 O O . ILE B 1 45 ? -27.703 -24.469 -5.059 1 92.81 45 ILE B O 1
ATOM 3947 N N . THR B 1 46 ? -25.922 -23.156 -4.547 1 87.62 46 THR B N 1
ATOM 3948 C CA . THR B 1 46 ? -26.531 -22.641 -3.328 1 87.62 46 THR B CA 1
ATOM 3949 C C . THR B 1 46 ? -26.797 -21.141 -3.455 1 87.62 46 THR B C 1
ATOM 3951 O O . THR B 1 46 ? -26.281 -20.484 -4.367 1 87.62 46 THR B O 1
ATOM 3954 N N . GLU B 1 47 ? -27.547 -20.625 -2.516 1 83.19 47 GLU B N 1
ATOM 3955 C CA . GLU B 1 47 ? -27.891 -19.203 -2.5 1 83.19 47 GLU B CA 1
ATOM 3956 C C . GLU B 1 47 ? -26.719 -18.359 -2.049 1 83.19 47 GLU B C 1
ATOM 3958 O O . GLU B 1 47 ? -25.938 -18.766 -1.187 1 83.19 47 GLU B O 1
ATOM 3963 N N . PRO B 1 48 ? -26.547 -17.219 -2.766 1 78.75 48 PRO B N 1
ATOM 3964 C CA . PRO B 1 48 ? -25.5 -16.297 -2.297 1 78.75 48 PRO B CA 1
ATOM 3965 C C . PRO B 1 48 ? -25.75 -15.805 -0.875 1 78.75 48 PRO B C 1
ATOM 3967 O O . PRO B 1 48 ? -26.906 -15.742 -0.432 1 78.75 48 PRO B O 1
ATOM 3970 N N . ARG B 1 49 ? -24.594 -15.695 -0.053 1 66.69 49 ARG B N 1
ATOM 3971 C CA . ARG B 1 49 ? -24.703 -15.102 1.278 1 66.69 49 ARG B CA 1
ATOM 3972 C C . ARG B 1 49 ? -24.438 -13.602 1.233 1 66.69 49 ARG B C 1
ATOM 3974 O O . ARG B 1 49 ? -23.547 -13.141 0.507 1 66.69 49 ARG B O 1
ATOM 3981 N N . PRO B 1 50 ? -24.922 -12.773 2.121 1 60.5 50 PRO B N 1
ATOM 3982 C CA . PRO B 1 50 ? -26.141 -11.977 2.318 1 60.5 50 PRO B CA 1
ATOM 3983 C C . PRO B 1 50 ? -26.953 -11.797 1.032 1 60.5 50 PRO B C 1
ATOM 3985 O O . PRO B 1 50 ? -26.391 -11.859 -0.065 1 60.5 50 PRO B O 1
ATOM 3988 N N . GLY B 1 51 ? -28.219 -11.836 1.17 1 55.03 51 GLY B N 1
ATOM 3989 C CA . GLY B 1 51 ? -29.328 -11.867 0.232 1 55.03 51 GLY B CA 1
ATOM 3990 C C . GLY B 1 51 ? -29.156 -10.906 -0.934 1 55.03 51 GLY B C 1
ATOM 3991 O O . GLY B 1 51 ? -29.984 -10.023 -1.153 1 55.03 51 GLY B O 1
ATOM 3992 N N . LYS B 1 52 ? -27.891 -10.977 -1.545 1 55.22 52 LYS B N 1
ATOM 3993 C CA . LYS B 1 52 ? -27.781 -10.086 -2.699 1 55.22 52 LYS B CA 1
ATOM 3994 C C . LYS B 1 52 ? -28.797 -10.469 -3.777 1 55.22 52 LYS B C 1
ATOM 3996 O O . LYS B 1 52 ? -29.078 -11.648 -3.982 1 55.22 52 LYS B O 1
ATOM 4001 N N . PRO B 1 53 ? -29.5 -9.453 -4.207 1 54.72 53 PRO B N 1
ATOM 4002 C CA . PRO B 1 53 ? -30.422 -9.75 -5.309 1 54.72 53 PRO B CA 1
ATOM 4003 C C . PRO B 1 53 ? -29.734 -10.484 -6.465 1 54.72 53 PRO B C 1
ATOM 4005 O O . PRO B 1 53 ? -28.562 -10.219 -6.766 1 54.72 53 PRO B O 1
ATOM 4008 N N . HIS B 1 54 ? -30.125 -11.719 -6.691 1 59.66 54 HIS B N 1
ATOM 4009 C CA . HIS B 1 54 ? -29.594 -12.477 -7.816 1 59.66 54 HIS B CA 1
ATOM 4010 C C . HIS B 1 54 ? -30.594 -12.547 -8.961 1 59.66 54 HIS B C 1
ATOM 4012 O O . HIS B 1 54 ? -31.797 -12.32 -8.758 1 59.66 54 HIS B O 1
ATOM 4018 N N . GLY B 1 55 ? -30.062 -12.562 -10.094 1 57.78 55 GLY B N 1
ATOM 4019 C CA . GLY B 1 55 ? -30.906 -12.625 -11.281 1 57.78 55 GLY B CA 1
ATOM 4020 C C . GLY B 1 55 ? -31.766 -13.883 -11.344 1 57.78 55 GLY B C 1
ATOM 4021 O O . GLY B 1 55 ? -31.609 -14.781 -10.516 1 57.78 55 GLY B O 1
ATOM 4022 N N . PRO B 1 56 ? -32.719 -13.891 -12.125 1 59.56 56 PRO B N 1
ATOM 4023 C CA . PRO B 1 56 ? -33.688 -14.992 -12.305 1 59.56 56 PRO B CA 1
ATOM 4024 C C . PRO B 1 56 ? -33 -16.312 -12.68 1 59.56 56 PRO B C 1
ATOM 4026 O O . PRO B 1 56 ? -33.562 -17.391 -12.508 1 59.56 56 PRO B O 1
ATOM 4029 N N . SER B 1 57 ? -31.797 -16.25 -13.016 1 67.38 57 SER B N 1
ATOM 4030 C CA . SER B 1 57 ? -31.156 -17.438 -13.57 1 67.38 57 SER B CA 1
ATOM 4031 C C . SER B 1 57 ? -30.344 -18.172 -12.516 1 67.38 57 SER B C 1
ATOM 4033 O O . SER B 1 57 ? -29.234 -18.641 -12.797 1 67.38 57 SER B O 1
ATOM 4035 N N . LEU B 1 58 ? -30.859 -18.25 -11.312 1 78.94 58 LEU B N 1
ATOM 4036 C CA . LEU B 1 58 ? -30.141 -19.016 -10.297 1 78.94 58 LEU B CA 1
ATOM 4037 C C . LEU B 1 58 ? -30.812 -20.359 -10.07 1 78.94 58 LEU B C 1
ATOM 4039 O O . LEU B 1 58 ? -31.828 -20.453 -9.383 1 78.94 58 LEU B O 1
ATOM 4043 N N . PRO B 1 59 ? -30.25 -21.422 -10.727 1 84.12 59 PRO B N 1
ATOM 4044 C CA . PRO B 1 59 ? -30.844 -22.75 -10.586 1 84.12 59 PRO B CA 1
ATOM 4045 C C . PRO B 1 59 ? -30.484 -23.422 -9.266 1 84.12 59 PRO B C 1
ATOM 4047 O O . PRO B 1 59 ? -29.703 -24.375 -9.242 1 84.12 59 PRO B O 1
ATOM 4050 N N . LEU B 1 60 ? -31.172 -23.047 -8.227 1 88.06 60 LEU B N 1
ATOM 4051 C CA . LEU B 1 60 ? -30.891 -23.547 -6.883 1 88.06 60 LEU B CA 1
ATOM 4052 C C . LEU B 1 60 ? -31.094 -25.062 -6.801 1 88.06 60 LEU B C 1
ATOM 4054 O O . LEU B 1 60 ? -32.062 -25.594 -7.352 1 88.06 60 LEU B O 1
ATOM 4058 N N . GLY B 1 61 ? -30.125 -25.688 -6.238 1 90.25 61 GLY B N 1
ATOM 4059 C CA . GLY B 1 61 ? -30.234 -27.125 -6.012 1 90.25 61 GLY B CA 1
ATOM 4060 C C . GLY B 1 61 ? -29.75 -27.953 -7.184 1 90.25 61 GLY B C 1
ATOM 4061 O O . GLY B 1 61 ? -29.531 -29.156 -7.055 1 90.25 61 GLY B O 1
ATOM 4062 N N . GLU B 1 62 ? -29.531 -27.344 -8.312 1 92.44 62 GLU B N 1
ATOM 4063 C CA . GLU B 1 62 ? -29.031 -28.047 -9.484 1 92.44 62 GLU B CA 1
ATOM 4064 C C . GLU B 1 62 ? -27.547 -28.406 -9.312 1 92.44 62 GLU B C 1
ATOM 4066 O O . GLU B 1 62 ? -26.828 -27.75 -8.555 1 92.44 62 GLU B O 1
ATOM 4071 N N . GLN B 1 63 ? -27.219 -29.438 -10.016 1 94.06 63 GLN B N 1
ATOM 4072 C CA . GLN B 1 63 ? -25.828 -29.844 -10.008 1 94.06 63 GLN B CA 1
ATOM 4073 C C . GLN B 1 63 ? -25 -29 -10.969 1 94.06 63 GLN B C 1
ATOM 4075 O O . GLN B 1 63 ? -25.438 -28.719 -12.086 1 94.06 63 GLN B O 1
ATOM 4080 N N . PRO B 1 64 ? -23.812 -28.609 -10.516 1 92.88 64 PRO B N 1
ATOM 4081 C CA . PRO B 1 64 ? -22.938 -27.812 -11.391 1 92.88 64 PRO B CA 1
ATOM 4082 C C . PRO B 1 64 ? -22.641 -28.516 -12.719 1 92.88 64 PRO B C 1
ATOM 4084 O O . PRO B 1 64 ? -22.391 -27.859 -13.727 1 92.88 64 PRO B O 1
ATOM 4087 N N . LEU B 1 65 ? -22.703 -29.828 -12.734 1 89.94 65 LEU B N 1
ATOM 4088 C CA . LEU B 1 65 ? -22.453 -30.609 -13.938 1 89.94 65 LEU B CA 1
ATOM 4089 C C . LEU B 1 65 ? -23.422 -30.219 -15.047 1 89.94 65 LEU B C 1
ATOM 4091 O O . LEU B 1 65 ? -23.078 -30.312 -16.234 1 89.94 65 LEU B O 1
ATOM 4095 N N . ASN B 1 66 ? -24.547 -29.688 -14.648 1 88.12 66 ASN B N 1
ATOM 4096 C CA . ASN B 1 66 ? -25.625 -29.422 -15.602 1 88.12 66 ASN B CA 1
ATOM 4097 C C . ASN B 1 66 ? -25.828 -27.922 -15.812 1 88.12 66 ASN B C 1
ATOM 4099 O O . ASN B 1 66 ? -26.797 -27.5 -16.453 1 88.12 66 ASN B O 1
ATOM 4103 N N . VAL B 1 67 ? -25.016 -27.156 -15.25 1 88.62 67 VAL B N 1
ATOM 4104 C CA . VAL B 1 67 ? -25.188 -25.719 -15.305 1 88.62 67 VAL B CA 1
ATOM 4105 C C . VAL B 1 67 ? -23.953 -25.078 -15.945 1 88.62 67 VAL B C 1
ATOM 4107 O O . VAL B 1 67 ? -22.812 -25.375 -15.539 1 88.62 67 VAL B O 1
ATOM 4110 N N . SER B 1 68 ? -24.203 -24.297 -16.922 1 85.19 68 SER B N 1
ATOM 4111 C CA . SER B 1 68 ? -23.109 -23.547 -17.547 1 85.19 68 SER B CA 1
ATOM 4112 C C . SER B 1 68 ? -22.734 -22.328 -16.719 1 85.19 68 SER B C 1
ATOM 4114 O O . SER B 1 68 ? -23.594 -21.672 -16.156 1 85.19 68 SER B O 1
ATOM 4116 N N . LEU B 1 69 ? -21.469 -22.062 -16.734 1 89.75 69 LEU B N 1
ATOM 4117 C CA . LEU B 1 69 ? -20.969 -20.875 -16.047 1 89.75 69 LEU B CA 1
ATOM 4118 C C . LEU B 1 69 ? -21.703 -19.625 -16.516 1 89.75 69 LEU B C 1
ATOM 4120 O O . LEU B 1 69 ? -22.016 -18.75 -15.719 1 89.75 69 LEU B O 1
ATOM 4124 N N . ARG B 1 70 ? -22.062 -19.531 -17.75 1 87.06 70 ARG B N 1
ATOM 4125 C CA . ARG B 1 70 ? -22.641 -18.344 -18.375 1 87.06 70 ARG B CA 1
ATOM 4126 C C . ARG B 1 70 ? -24.062 -18.125 -17.875 1 87.06 70 ARG B C 1
ATOM 4128 O O . ARG B 1 70 ? -24.594 -17.016 -17.984 1 87.06 70 ARG B O 1
ATOM 4135 N N . GLU B 1 71 ? -24.625 -19.141 -17.391 1 84.25 71 GLU B N 1
ATOM 4136 C CA . GLU B 1 71 ? -26.016 -19.047 -17 1 84.25 71 GLU B CA 1
ATOM 4137 C C . GLU B 1 71 ? -26.156 -18.859 -15.492 1 84.25 71 GLU B C 1
ATOM 4139 O O . GLU B 1 71 ? -27.266 -18.719 -14.984 1 84.25 71 GLU B O 1
ATOM 4144 N N . LEU B 1 72 ? -25.094 -18.812 -14.914 1 86.94 72 LEU B N 1
ATOM 4145 C CA . LEU B 1 72 ? -25.141 -18.875 -13.453 1 86.94 72 LEU B CA 1
ATOM 4146 C C . LEU B 1 72 ? -24.984 -17.469 -12.859 1 86.94 72 LEU B C 1
ATOM 4148 O O . LEU B 1 72 ? -23.922 -16.859 -12.984 1 86.94 72 LEU B O 1
ATOM 4152 N N . SER B 1 73 ? -25.969 -16.953 -12.195 1 85 73 SER B N 1
ATOM 4153 C CA . SER B 1 73 ? -25.922 -15.695 -11.469 1 85 73 SER B CA 1
ATOM 4154 C C . SER B 1 73 ? -25.766 -15.922 -9.969 1 85 73 SER B C 1
ATOM 4156 O O . SER B 1 73 ? -25.516 -17.047 -9.531 1 85 73 SER B O 1
ATOM 4158 N N . GLY B 1 74 ? -25.625 -14.867 -9.203 1 81.94 74 GLY B N 1
ATOM 4159 C CA . GLY B 1 74 ? -25.672 -14.977 -7.75 1 81.94 74 GLY B CA 1
ATOM 4160 C C . GLY B 1 74 ? -24.328 -15.273 -7.133 1 81.94 74 GLY B C 1
ATOM 4161 O O . GLY B 1 74 ? -24.234 -16 -6.141 1 81.94 74 GLY B O 1
ATOM 4162 N N . TRP B 1 75 ? -23.312 -14.844 -7.723 1 84.94 75 TRP B N 1
ATOM 4163 C CA . TRP B 1 75 ? -21.969 -15.055 -7.191 1 84.94 75 TRP B CA 1
ATOM 4164 C C . TRP B 1 75 ? -21.703 -14.148 -5.996 1 84.94 75 TRP B C 1
ATOM 4166 O O . TRP B 1 75 ? -22.047 -12.961 -6.02 1 84.94 75 TRP B O 1
ATOM 4176 N N . ASN B 1 76 ? -21.141 -14.727 -4.969 1 75 76 ASN B N 1
ATOM 4177 C CA . ASN B 1 76 ? -20.641 -13.93 -3.854 1 75 76 ASN B CA 1
ATOM 4178 C C . ASN B 1 76 ? -19.328 -13.234 -4.207 1 75 76 ASN B C 1
ATOM 4180 O O . ASN B 1 76 ? -18.688 -13.57 -5.207 1 75 76 ASN B O 1
ATOM 4184 N N . SER B 1 77 ? -19.047 -12.266 -3.297 1 71.75 77 SER B N 1
ATOM 4185 C CA . SER B 1 77 ? -17.734 -11.648 -3.438 1 71.75 77 SER B CA 1
ATOM 4186 C C . SER B 1 77 ? -16.609 -12.641 -3.156 1 71.75 77 SER B C 1
ATOM 4188 O O . SER B 1 77 ? -16.859 -13.742 -2.664 1 71.75 77 SER B O 1
ATOM 4190 N N . ALA B 1 78 ? -15.391 -12.305 -3.516 1 65.81 78 ALA B N 1
ATOM 4191 C CA . ALA B 1 78 ? -14.227 -13.18 -3.406 1 65.81 78 ALA B CA 1
ATOM 4192 C C . ALA B 1 78 ? -14.047 -13.672 -1.974 1 65.81 78 ALA B C 1
ATOM 4194 O O . ALA B 1 78 ? -13.781 -14.859 -1.749 1 65.81 78 ALA B O 1
ATOM 4195 N N . SER B 1 79 ? -14.328 -12.852 -0.996 1 64.44 79 SER B N 1
ATOM 4196 C CA . SER B 1 79 ? -14.062 -13.203 0.394 1 64.44 79 SER B CA 1
ATOM 4197 C C . SER B 1 79 ? -15.117 -14.18 0.925 1 64.44 79 SER B C 1
ATOM 4199 O O . SER B 1 79 ? -14.898 -14.844 1.939 1 64.44 79 SER B O 1
ATOM 4201 N N . LYS B 1 80 ? -16.203 -14.414 0.142 1 72.38 80 LYS B N 1
ATOM 4202 C CA . LYS B 1 80 ? -17.297 -15.258 0.638 1 72.38 80 LYS B CA 1
ATOM 4203 C C . LYS B 1 80 ? -17.531 -16.453 -0.291 1 72.38 80 LYS B C 1
ATOM 4205 O O . LYS B 1 80 ? -18.5 -17.188 -0.119 1 72.38 80 LYS B O 1
ATOM 4210 N N . ILE B 1 81 ? -16.656 -16.625 -1.184 1 80.12 81 ILE B N 1
ATOM 4211 C CA . ILE B 1 81 ? -16.859 -17.641 -2.203 1 80.12 81 ILE B CA 1
ATOM 4212 C C . ILE B 1 81 ? -16.75 -19.031 -1.569 1 80.12 81 ILE B C 1
ATOM 4214 O O . ILE B 1 81 ? -17.234 -20.016 -2.137 1 80.12 81 ILE B O 1
ATOM 4218 N N . GLY B 1 82 ? -16.234 -19.109 -0.404 1 79.38 82 GLY B N 1
ATOM 4219 C CA . GLY B 1 82 ? -16.062 -20.391 0.269 1 79.38 82 GLY B CA 1
ATOM 4220 C C . GLY B 1 82 ? -17.344 -21.141 0.469 1 79.38 82 GLY B C 1
ATOM 4221 O O . GLY B 1 82 ? -17.359 -22.375 0.507 1 79.38 82 GLY B O 1
ATOM 4222 N N . SER B 1 83 ? -18.391 -20.453 0.492 1 81.62 83 SER B N 1
ATOM 4223 C CA . SER B 1 83 ? -19.672 -21.078 0.762 1 81.62 83 SER B CA 1
ATOM 4224 C C . SER B 1 83 ? -20.375 -21.5 -0.531 1 81.62 83 SER B C 1
ATOM 4226 O O . SER B 1 83 ? -21.422 -22.141 -0.5 1 81.62 83 SER B O 1
ATOM 4228 N N . GLN B 1 84 ? -19.781 -21.203 -1.611 1 90.12 84 GLN B N 1
ATOM 4229 C CA . GLN B 1 84 ? -20.422 -21.484 -2.893 1 90.12 84 GLN B CA 1
ATOM 4230 C C . GLN B 1 84 ? -19.562 -22.422 -3.736 1 90.12 84 GLN B C 1
ATOM 4232 O O . GLN B 1 84 ? -19.25 -22.125 -4.891 1 90.12 84 GLN B O 1
ATOM 4237 N N . TYR B 1 85 ? -19.406 -23.578 -3.209 1 92.81 85 TYR B N 1
ATOM 4238 C CA . TYR B 1 85 ? -18.578 -24.562 -3.889 1 92.81 85 TYR B CA 1
ATOM 4239 C C . TYR B 1 85 ? -19.203 -24.984 -5.215 1 92.81 85 TYR B C 1
ATOM 4241 O O . TYR B 1 85 ? -18.484 -25.203 -6.203 1 92.81 85 TYR B O 1
ATOM 4249 N N . GLY B 1 86 ? -20.484 -25.094 -5.266 1 93.38 86 GLY B N 1
ATOM 4250 C CA . GLY B 1 86 ? -21.172 -25.406 -6.508 1 93.38 86 GLY B CA 1
ATOM 4251 C C . GLY B 1 86 ? -20.922 -24.406 -7.609 1 93.38 86 GLY B C 1
ATOM 4252 O O . GLY B 1 86 ? -20.688 -24.766 -8.758 1 93.38 86 GLY B O 1
ATOM 4253 N N . HIS B 1 87 ? -20.984 -23.172 -7.238 1 92.31 87 HIS B N 1
ATOM 4254 C CA . HIS B 1 87 ? -20.656 -22.109 -8.188 1 92.31 87 HIS B CA 1
ATOM 4255 C C . HIS B 1 87 ? -19.25 -22.25 -8.727 1 92.31 87 HIS B C 1
ATOM 4257 O O . HIS B 1 87 ? -19.016 -22.172 -9.938 1 92.31 87 HIS B O 1
ATOM 4263 N N . PHE B 1 88 ? -18.375 -22.562 -7.859 1 94.19 88 PHE B N 1
ATOM 4264 C CA . PHE B 1 88 ? -16.969 -22.672 -8.219 1 94.19 88 PHE B CA 1
ATOM 4265 C C . PHE B 1 88 ? -16.75 -23.797 -9.219 1 94.19 88 PHE B C 1
ATOM 4267 O O . PHE B 1 88 ? -15.992 -23.656 -10.18 1 94.19 88 PHE B O 1
ATOM 4274 N N . LEU B 1 89 ? -17.438 -24.844 -9.016 1 94.69 89 LEU B N 1
ATOM 4275 C CA . LEU B 1 89 ? -17.234 -26.016 -9.859 1 94.69 89 LEU B CA 1
ATOM 4276 C C . LEU B 1 89 ? -17.688 -25.719 -11.289 1 94.69 89 LEU B C 1
ATOM 4278 O O . LEU B 1 89 ? -17.219 -26.375 -12.234 1 94.69 89 LEU B O 1
ATOM 4282 N N . THR B 1 90 ? -18.516 -24.75 -11.477 1 93.06 90 THR B N 1
ATOM 4283 C CA . THR B 1 90 ? -18.953 -24.406 -12.828 1 93.06 90 THR B CA 1
ATOM 4284 C C . THR B 1 90 ? -17.812 -23.766 -13.617 1 93.06 90 THR B C 1
ATOM 4286 O O . THR B 1 90 ? -17.875 -23.672 -14.844 1 93.06 90 THR B O 1
ATOM 4289 N N . THR B 1 91 ? -16.828 -23.297 -12.938 1 94.19 91 THR B N 1
ATOM 4290 C CA . THR B 1 91 ? -15.688 -22.672 -13.602 1 94.19 91 THR B CA 1
ATOM 4291 C C . THR B 1 91 ? -14.773 -23.734 -14.219 1 94.19 91 THR B C 1
ATOM 4293 O O . THR B 1 91 ? -13.914 -23.406 -15.039 1 94.19 91 THR B O 1
ATOM 4296 N N . LYS B 1 92 ? -14.797 -24.969 -13.734 1 95 92 LYS B N 1
ATOM 4297 C CA . LYS B 1 92 ? -13.984 -26.094 -14.195 1 95 92 LYS B CA 1
ATOM 4298 C C . LYS B 1 92 ? -12.508 -25.859 -13.914 1 95 92 LYS B C 1
ATOM 4300 O O . LYS B 1 92 ? -11.648 -26.234 -14.711 1 95 92 LYS B O 1
ATOM 4305 N N . ILE B 1 93 ? -12.195 -25.25 -12.812 1 95.75 93 ILE B N 1
ATOM 4306 C CA . ILE B 1 93 ? -10.82 -25.031 -12.398 1 95.75 93 ILE B CA 1
ATOM 4307 C C . ILE B 1 93 ? -10.297 -26.25 -11.648 1 95.75 93 ILE B C 1
ATOM 4309 O O . ILE B 1 93 ? -10.977 -26.781 -10.766 1 95.75 93 ILE B O 1
ATOM 4313 N N . LEU B 1 94 ? -9.141 -26.688 -12.047 1 96.25 94 LEU B N 1
ATOM 4314 C CA . LEU B 1 94 ? -8.43 -27.766 -11.375 1 96.25 94 LEU B CA 1
ATOM 4315 C C . LEU B 1 94 ? -7.199 -27.234 -10.641 1 96.25 94 LEU B C 1
ATOM 4317 O O . LEU B 1 94 ? -6.512 -26.344 -11.148 1 96.25 94 LEU B O 1
ATOM 4321 N N . TRP B 1 95 ? -6.895 -27.766 -9.484 1 95.69 95 TRP B N 1
ATOM 4322 C CA . TRP B 1 95 ? -5.727 -27.344 -8.719 1 95.69 95 TRP B CA 1
ATOM 4323 C C . TRP B 1 95 ? -4.762 -28.516 -8.523 1 95.69 95 TRP B C 1
ATOM 4325 O O . TRP B 1 95 ? -5.129 -29.547 -7.957 1 95.69 95 TRP B O 1
ATOM 4335 N N . LYS B 1 96 ? -3.592 -28.281 -8.977 1 91.31 96 LYS B N 1
ATOM 4336 C CA . LYS B 1 96 ? -2.506 -29.234 -8.742 1 91.31 96 LYS B CA 1
ATOM 4337 C C . LYS B 1 96 ? -1.492 -28.656 -7.75 1 91.31 96 LYS B C 1
ATOM 4339 O O . LYS B 1 96 ? -1.118 -27.484 -7.84 1 91.31 96 LYS B O 1
ATOM 4344 N N . TYR B 1 97 ? -1.266 -29.391 -6.734 1 85.31 97 TYR B N 1
ATOM 4345 C CA . TYR B 1 97 ? -0.279 -28.969 -5.754 1 85.31 97 TYR B CA 1
ATOM 4346 C C . TYR B 1 97 ? 0.955 -29.859 -5.789 1 85.31 97 TYR B C 1
ATOM 4348 O O . TYR B 1 97 ? 0.841 -31.078 -5.758 1 85.31 97 TYR B O 1
ATOM 4356 N N . SER B 1 98 ? 2.004 -29.312 -6.035 1 69.44 98 SER B N 1
ATOM 4357 C CA . SER B 1 98 ? 3.273 -30.016 -5.965 1 69.44 98 SER B CA 1
ATOM 4358 C C . SER B 1 98 ? 4.094 -29.578 -4.758 1 69.44 98 SER B C 1
ATOM 4360 O O . SER B 1 98 ? 4.586 -28.438 -4.723 1 69.44 98 SER B O 1
ATOM 4362 N N . GLN B 1 99 ? 3.896 -30.297 -3.713 1 64.44 99 GLN B N 1
ATOM 4363 C CA . GLN B 1 99 ? 4.812 -30.031 -2.611 1 64.44 99 GLN B CA 1
ATOM 4364 C C . GLN B 1 99 ? 6.234 -30.469 -2.957 1 64.44 99 GLN B C 1
ATOM 4366 O O . GLN B 1 99 ? 6.465 -31.609 -3.326 1 64.44 99 GLN B O 1
ATOM 4371 N N . VAL B 1 100 ? 6.973 -29.594 -3.283 1 59.66 100 VAL B N 1
ATOM 4372 C CA . VAL B 1 100 ? 8.32 -30 -3.662 1 59.66 100 VAL B CA 1
ATOM 4373 C C . VAL B 1 100 ? 9.234 -29.969 -2.438 1 59.66 100 VAL B C 1
ATOM 4375 O O . VAL B 1 100 ? 9.461 -28.906 -1.852 1 59.66 100 VAL B O 1
ATOM 4378 N N . LYS B 1 101 ? 9.453 -31.094 -1.985 1 61.94 101 LYS B N 1
ATOM 4379 C CA . LYS B 1 101 ? 10.305 -31.234 -0.804 1 61.94 101 LYS B CA 1
ATOM 4380 C C . LYS B 1 101 ? 11.727 -30.766 -1.091 1 61.94 101 LYS B C 1
ATOM 4382 O O . LYS B 1 101 ? 12.398 -30.219 -0.21 1 61.94 101 LYS B O 1
ATOM 4387 N N . ASP B 1 102 ? 12.047 -30.969 -2.301 1 80.38 102 ASP B N 1
ATOM 4388 C CA . ASP B 1 102 ? 13.422 -30.625 -2.68 1 80.38 102 ASP B CA 1
ATOM 4389 C C . ASP B 1 102 ? 13.469 -29.328 -3.482 1 80.38 102 ASP B C 1
ATOM 4391 O O . ASP B 1 102 ? 12.703 -29.156 -4.438 1 80.38 102 ASP B O 1
ATOM 4395 N N . LEU B 1 103 ? 14.328 -28.438 -3.045 1 81.12 103 LEU B N 1
ATOM 4396 C CA . LEU B 1 103 ? 14.438 -27.109 -3.646 1 81.12 103 LEU B CA 1
ATOM 4397 C C . LEU B 1 103 ? 14.789 -27.219 -5.125 1 81.12 103 LEU B C 1
ATOM 4399 O O . LEU B 1 103 ? 14.281 -26.438 -5.941 1 81.12 103 LEU B O 1
ATOM 4403 N N . ALA B 1 104 ? 15.711 -28.125 -5.395 1 80.31 104 ALA B N 1
ATOM 4404 C CA . ALA B 1 104 ? 16.109 -28.297 -6.789 1 80.31 104 ALA B CA 1
ATOM 4405 C C . ALA B 1 104 ? 14.922 -28.703 -7.656 1 80.31 104 ALA B C 1
ATOM 4407 O O . ALA B 1 104 ? 14.734 -28.172 -8.75 1 80.31 104 ALA B O 1
ATOM 4408 N N . ASN B 1 105 ? 14.195 -29.609 -7.133 1 79.44 105 ASN B N 1
ATOM 4409 C CA . ASN B 1 105 ? 13 -30.031 -7.848 1 79.44 105 ASN B CA 1
ATOM 4410 C C . ASN B 1 105 ? 11.961 -28.922 -7.926 1 79.44 105 ASN B C 1
ATOM 4412 O O . ASN B 1 105 ? 11.266 -28.781 -8.938 1 79.44 105 ASN B O 1
ATOM 4416 N N . MET B 1 106 ? 11.984 -28.172 -6.879 1 84.88 106 MET B N 1
ATOM 4417 C CA . MET B 1 106 ? 11.055 -27.031 -6.867 1 84.88 106 MET B CA 1
ATOM 4418 C C . MET B 1 106 ? 11.422 -26.031 -7.953 1 84.88 106 MET B C 1
ATOM 4420 O O . MET B 1 106 ? 10.555 -25.594 -8.711 1 84.88 106 MET B O 1
ATOM 4424 N N . ASN B 1 107 ? 12.648 -25.781 -8.023 1 88.12 107 ASN B N 1
ATOM 4425 C CA . ASN B 1 107 ? 13.133 -24.844 -9.039 1 88.12 107 ASN B CA 1
ATOM 4426 C C . ASN B 1 107 ? 12.812 -25.344 -10.445 1 88.12 107 ASN B C 1
ATOM 4428 O O . ASN B 1 107 ? 12.352 -24.578 -11.289 1 88.12 107 ASN B O 1
ATOM 4432 N N . THR B 1 108 ? 13.055 -26.578 -10.562 1 88.75 108 THR B N 1
ATOM 4433 C CA . THR B 1 108 ? 12.797 -27.188 -11.867 1 88.75 108 THR B CA 1
ATOM 4434 C C . THR B 1 108 ? 11.312 -27.141 -12.203 1 88.75 108 THR B C 1
ATOM 4436 O O . THR B 1 108 ? 10.93 -26.797 -13.32 1 88.75 108 THR B O 1
ATOM 4439 N N . ALA B 1 109 ? 10.562 -27.5 -11.219 1 89.44 109 ALA B N 1
ATOM 4440 C CA . ALA B 1 109 ? 9.117 -27.516 -11.43 1 89.44 109 ALA B CA 1
ATOM 4441 C C . ALA B 1 109 ? 8.586 -26.125 -11.789 1 89.44 109 ALA B C 1
ATOM 4443 O O . ALA B 1 109 ? 7.754 -25.984 -12.68 1 89.44 109 ALA B O 1
ATOM 4444 N N . VAL B 1 110 ? 9.055 -25.109 -11.102 1 93 110 VAL B N 1
ATOM 4445 C CA . VAL B 1 110 ? 8.609 -23.75 -11.375 1 93 110 VAL B CA 1
ATOM 4446 C C . VAL B 1 110 ? 9.086 -23.312 -12.758 1 93 110 VAL B C 1
ATOM 4448 O O . VAL B 1 110 ? 8.32 -22.734 -13.531 1 93 110 VAL B O 1
ATOM 4451 N N . CYS B 1 111 ? 10.281 -23.641 -13.109 1 93 111 CYS B N 1
ATOM 4452 C CA . CYS B 1 111 ? 10.812 -23.297 -14.43 1 93 111 CYS B CA 1
ATOM 4453 C C . CYS B 1 111 ? 9.977 -23.938 -15.531 1 93 111 CYS B C 1
ATOM 4455 O O . CYS B 1 111 ? 9.695 -23.297 -16.547 1 93 111 CYS B O 1
ATOM 4457 N N . GLU B 1 112 ? 9.617 -25.156 -15.328 1 91 112 GLU B N 1
ATOM 4458 C CA . GLU B 1 112 ? 8.812 -25.875 -16.312 1 91 112 GLU B CA 1
ATOM 4459 C C . GLU B 1 112 ? 7.406 -25.281 -16.406 1 91 112 GLU B C 1
ATOM 4461 O O . GLU B 1 112 ? 6.895 -25.062 -17.516 1 91 112 GLU B O 1
ATOM 4466 N N . ALA B 1 113 ? 6.875 -25.047 -15.258 1 92.06 113 ALA B N 1
ATOM 4467 C CA . ALA B 1 113 ? 5.523 -24.484 -15.234 1 92.06 113 ALA B CA 1
ATOM 4468 C C . ALA B 1 113 ? 5.48 -23.125 -15.914 1 92.06 113 ALA B C 1
ATOM 4470 O O . ALA B 1 113 ? 4.504 -22.797 -16.594 1 92.06 113 ALA B O 1
ATOM 4471 N N . LEU B 1 114 ? 6.547 -22.375 -15.734 1 93.25 114 LEU B N 1
ATOM 4472 C CA . LEU B 1 114 ? 6.625 -21.031 -16.312 1 93.25 114 LEU B CA 1
ATOM 4473 C C . LEU B 1 114 ? 7.152 -21.078 -17.734 1 93.25 114 LEU B C 1
ATOM 4475 O O . LEU B 1 114 ? 7.211 -20.062 -18.422 1 93.25 114 LEU B O 1
ATOM 4479 N N . ASP B 1 115 ? 7.559 -22.25 -18.188 1 90.25 115 ASP B N 1
ATOM 4480 C CA . ASP B 1 115 ? 8.164 -22.422 -19.5 1 90.25 115 ASP B CA 1
ATOM 4481 C C . ASP B 1 115 ? 9.281 -21.391 -19.719 1 90.25 115 ASP B C 1
ATOM 4483 O O . ASP B 1 115 ? 9.273 -20.656 -20.719 1 90.25 115 ASP B O 1
ATOM 4487 N N . LEU B 1 116 ? 10.156 -21.281 -18.766 1 92.88 116 LEU B N 1
ATOM 4488 C CA . LEU B 1 116 ? 11.25 -20.312 -18.844 1 92.88 116 LEU B CA 1
ATOM 4489 C C . LEU B 1 116 ? 12.312 -20.781 -19.828 1 92.88 116 LEU B C 1
ATOM 4491 O O . LEU B 1 116 ? 12.891 -21.859 -19.672 1 92.88 116 LEU B O 1
ATOM 4495 N N . PRO B 1 117 ? 12.617 -19.984 -20.828 1 92.12 117 PRO B N 1
ATOM 4496 C CA . PRO B 1 117 ? 13.664 -20.375 -21.766 1 92.12 117 PRO B CA 1
ATOM 4497 C C . PRO B 1 117 ? 15.062 -20.312 -21.156 1 92.12 117 PRO B C 1
ATOM 4499 O O . PRO B 1 117 ? 15.281 -19.594 -20.188 1 92.12 117 PRO B O 1
ATOM 4502 N N . ASN B 1 118 ? 15.977 -20.984 -21.781 1 92.38 118 ASN B N 1
ATOM 4503 C CA . ASN B 1 118 ? 17.344 -21.078 -21.266 1 92.38 118 ASN B CA 1
ATOM 4504 C C . ASN B 1 118 ? 18.016 -19.703 -21.234 1 92.38 118 ASN B C 1
ATOM 4506 O O . ASN B 1 118 ? 18.766 -19.406 -20.297 1 92.38 118 ASN B O 1
ATOM 4510 N N . TRP B 1 119 ? 17.812 -18.891 -22.203 1 90.88 119 TRP B N 1
ATOM 4511 C CA . TRP B 1 119 ? 18.453 -17.578 -22.234 1 90.88 119 TRP B CA 1
ATOM 4512 C C . TRP B 1 119 ? 17.984 -16.719 -21.062 1 90.88 119 TRP B C 1
ATOM 4514 O O . TRP B 1 119 ? 18.781 -15.969 -20.5 1 90.88 119 TRP B O 1
ATOM 4524 N N . ALA B 1 120 ? 16.703 -16.766 -20.734 1 91.81 120 ALA B N 1
ATOM 4525 C CA . ALA B 1 120 ? 16.188 -16 -19.609 1 91.81 120 ALA B CA 1
ATOM 4526 C C . ALA B 1 120 ? 16.781 -16.484 -18.297 1 91.81 120 ALA B C 1
ATOM 4528 O O . ALA B 1 120 ? 17.109 -15.672 -17.422 1 91.81 120 ALA B O 1
ATOM 4529 N N . LYS B 1 121 ? 16.922 -17.781 -18.172 1 93.5 121 LYS B N 1
ATOM 4530 C CA . LYS B 1 121 ? 17.516 -18.375 -16.984 1 93.5 121 LYS B CA 1
ATOM 4531 C C . LYS B 1 121 ? 18.984 -17.938 -16.844 1 93.5 121 LYS B C 1
ATOM 4533 O O . LYS B 1 121 ? 19.406 -17.562 -15.75 1 93.5 121 LYS B O 1
ATOM 4538 N N . ALA B 1 122 ? 19.672 -18 -17.891 1 92.44 122 ALA B N 1
ATOM 4539 C CA . ALA B 1 122 ? 21.078 -17.609 -17.891 1 92.44 122 ALA B CA 1
ATOM 4540 C C . ALA B 1 122 ? 21.219 -16.141 -17.531 1 92.44 122 ALA B C 1
ATOM 4542 O O . ALA B 1 122 ? 22.094 -15.766 -16.734 1 92.44 122 ALA B O 1
ATOM 4543 N N . THR B 1 123 ? 20.391 -15.305 -18.109 1 91.38 123 THR B N 1
ATOM 4544 C CA . THR B 1 123 ? 20.422 -13.875 -17.828 1 91.38 123 THR B CA 1
ATOM 4545 C C . THR B 1 123 ? 20.078 -13.594 -16.359 1 91.38 123 THR B C 1
ATOM 4547 O O . THR B 1 123 ? 20.719 -12.758 -15.727 1 91.38 123 THR B O 1
ATOM 4550 N N . ALA B 1 124 ? 19.062 -14.25 -15.875 1 94.31 124 ALA B N 1
ATOM 4551 C CA . ALA B 1 124 ? 18.656 -14.086 -14.477 1 94.31 124 ALA B CA 1
ATOM 4552 C C . ALA B 1 124 ? 19.781 -14.492 -13.539 1 94.31 124 ALA B C 1
ATOM 4554 O O . ALA B 1 124 ? 20.047 -13.812 -12.539 1 94.31 124 ALA B O 1
ATOM 4555 N N . GLN B 1 125 ? 20.469 -15.602 -13.875 1 91.94 125 GLN B N 1
ATOM 4556 C CA . GLN B 1 125 ? 21.578 -16.078 -13.055 1 91.94 125 GLN B CA 1
ATOM 4557 C C . GLN B 1 125 ? 22.703 -15.039 -13.023 1 91.94 125 GLN B C 1
ATOM 4559 O O . GLN B 1 125 ? 23.266 -14.773 -11.961 1 91.94 125 GLN B O 1
ATOM 4564 N N . GLU B 1 126 ? 23 -14.539 -14.109 1 89.62 126 GLU B N 1
ATOM 4565 C CA . GLU B 1 126 ? 24.031 -13.508 -14.18 1 89.62 126 GLU B CA 1
ATOM 4566 C C . GLU B 1 126 ? 23.625 -12.266 -13.398 1 89.62 126 GLU B C 1
ATOM 4568 O O . GLU B 1 126 ? 24.438 -11.68 -12.688 1 89.62 126 GLU B O 1
ATOM 4573 N N . TYR B 1 127 ? 22.375 -11.859 -13.508 1 91.19 127 TYR B N 1
ATOM 4574 C CA . TYR B 1 127 ? 21.844 -10.68 -12.836 1 91.19 127 TYR B CA 1
ATOM 4575 C C . TYR B 1 127 ? 21.938 -10.82 -11.32 1 91.19 127 TYR B C 1
ATOM 4577 O O . TYR B 1 127 ? 22.484 -9.953 -10.641 1 91.19 127 TYR B O 1
ATOM 4585 N N . VAL B 1 128 ? 21.453 -11.945 -10.812 1 92.88 128 VAL B N 1
ATOM 4586 C CA . VAL B 1 128 ? 21.375 -12.117 -9.367 1 92.88 128 VAL B CA 1
ATOM 4587 C C . VAL B 1 128 ? 22.781 -12.281 -8.797 1 92.88 128 VAL B C 1
ATOM 4589 O O . VAL B 1 128 ? 23.062 -11.836 -7.68 1 92.88 128 VAL B O 1
ATOM 4592 N N . SER B 1 129 ? 23.641 -12.914 -9.539 1 89.25 129 SER B N 1
ATOM 4593 C CA . SER B 1 129 ? 25.016 -13.109 -9.086 1 89.25 129 SER B CA 1
ATOM 4594 C C . SER B 1 129 ? 25.766 -11.789 -9.031 1 89.25 129 SER B C 1
ATOM 4596 O O . SER B 1 129 ? 26.688 -11.625 -8.234 1 89.25 129 SER B O 1
ATOM 4598 N N . GLY B 1 130 ? 25.359 -10.875 -9.828 1 88.31 130 GLY B N 1
ATOM 4599 C CA . GLY B 1 130 ? 26.047 -9.594 -9.891 1 88.31 130 GLY B CA 1
ATOM 4600 C C . GLY B 1 130 ? 25.422 -8.539 -9.008 1 88.31 130 GLY B C 1
ATOM 4601 O O . GLY B 1 130 ? 25.969 -7.441 -8.852 1 88.31 130 GLY B O 1
ATOM 4602 N N . TYR B 1 131 ? 24.344 -8.859 -8.422 1 91.94 131 TYR B N 1
ATOM 4603 C CA . TYR B 1 131 ? 23.609 -7.906 -7.598 1 91.94 131 TYR B CA 1
ATOM 4604 C C . TYR B 1 131 ? 24.062 -7.992 -6.145 1 91.94 131 TYR B C 1
ATOM 4606 O O . TYR B 1 131 ? 23.469 -8.719 -5.344 1 91.94 131 TYR B O 1
ATOM 4614 N N . GLY B 1 132 ? 25.062 -7.16 -5.777 1 90.19 132 GLY B N 1
ATOM 4615 C CA . GLY B 1 132 ? 25.719 -7.211 -4.48 1 90.19 132 GLY B CA 1
ATOM 4616 C C . GLY B 1 132 ? 24.766 -7.105 -3.314 1 90.19 132 GLY B C 1
ATOM 4617 O O . GLY B 1 132 ? 24.844 -7.891 -2.367 1 90.19 132 GLY B O 1
ATOM 4618 N N . ASP B 1 133 ? 23.828 -6.133 -3.34 1 92.81 133 ASP B N 1
ATOM 4619 C CA . ASP B 1 133 ? 22.891 -5.949 -2.244 1 92.81 133 ASP B CA 1
ATOM 4620 C C . ASP B 1 133 ? 22 -7.188 -2.066 1 92.81 133 ASP B C 1
ATOM 4622 O O . ASP B 1 133 ? 21.609 -7.516 -0.947 1 92.81 133 ASP B O 1
ATOM 4626 N N . TRP B 1 134 ? 21.734 -7.867 -3.209 1 95.5 134 TRP B N 1
ATOM 4627 C CA . TRP B 1 134 ? 20.969 -9.109 -3.133 1 95.5 134 TRP B CA 1
ATOM 4628 C C . TRP B 1 134 ? 21.766 -10.188 -2.406 1 95.5 134 TRP B C 1
ATOM 4630 O O . TRP B 1 134 ? 21.234 -10.891 -1.547 1 95.5 134 TRP B O 1
ATOM 4640 N N . SER B 1 135 ? 23.031 -10.289 -2.721 1 94.44 135 SER B N 1
ATOM 4641 C CA . SER B 1 135 ? 23.891 -11.25 -2.041 1 94.44 135 SER B CA 1
ATOM 4642 C C . SER B 1 135 ? 23.969 -10.961 -0.545 1 94.44 135 SER B C 1
ATOM 4644 O O . SER B 1 135 ? 23.953 -11.891 0.272 1 94.44 135 SER B O 1
ATOM 4646 N N . GLN B 1 136 ? 24 -9.703 -0.239 1 94.62 136 GLN B N 1
ATOM 4647 C CA . GLN B 1 136 ? 24.031 -9.32 1.168 1 94.62 136 GLN B CA 1
ATOM 4648 C C . GLN B 1 136 ? 22.734 -9.703 1.874 1 94.62 136 GLN B C 1
ATOM 4650 O O . GLN B 1 136 ? 22.75 -10.141 3.029 1 94.62 136 GLN B O 1
ATOM 4655 N N . PHE B 1 137 ? 21.734 -9.508 1.168 1 96.81 137 PHE B N 1
ATOM 4656 C CA . PHE B 1 137 ? 20.406 -9.867 1.688 1 96.81 137 PHE B CA 1
ATOM 4657 C C . PHE B 1 137 ? 20.344 -11.359 1.981 1 96.81 137 PHE B C 1
ATOM 4659 O O . PHE B 1 137 ? 19.906 -11.766 3.062 1 96.81 137 PHE B O 1
ATOM 4666 N N . ILE B 1 138 ? 20.766 -12.172 1.065 1 97.38 138 ILE B N 1
ATOM 4667 C CA . ILE B 1 138 ? 20.75 -13.625 1.207 1 97.38 138 ILE B CA 1
ATOM 4668 C C . ILE B 1 138 ? 21.688 -14.039 2.346 1 97.38 138 ILE B C 1
ATOM 4670 O O . ILE B 1 138 ? 21.328 -14.891 3.166 1 97.38 138 ILE B O 1
ATOM 4674 N N . ASP B 1 139 ? 22.797 -13.438 2.449 1 95.5 139 ASP B N 1
ATOM 4675 C CA . ASP B 1 139 ? 23.75 -13.734 3.51 1 95.5 139 ASP B CA 1
ATOM 4676 C C . ASP B 1 139 ? 23.172 -13.406 4.883 1 95.5 139 ASP B C 1
ATOM 4678 O O . ASP B 1 139 ? 23.406 -14.133 5.852 1 95.5 139 ASP B O 1
ATOM 4682 N N . HIS B 1 140 ? 22.516 -12.297 4.898 1 95.19 140 HIS B N 1
ATOM 4683 C CA . HIS B 1 140 ? 21.906 -11.898 6.164 1 95.19 140 HIS B CA 1
ATOM 4684 C C . HIS B 1 140 ? 20.875 -12.922 6.621 1 95.19 140 HIS B C 1
ATOM 4686 O O . HIS B 1 140 ? 20.797 -13.242 7.809 1 95.19 140 HIS B O 1
ATOM 4692 N N . ILE B 1 141 ? 20.062 -13.406 5.703 1 95.38 141 ILE B N 1
ATOM 4693 C CA . ILE B 1 141 ? 19.078 -14.43 6.035 1 95.38 141 ILE B CA 1
ATOM 4694 C C . ILE B 1 141 ? 19.781 -15.68 6.539 1 95.38 141 ILE B C 1
ATOM 4696 O O . ILE B 1 141 ? 19.328 -16.328 7.492 1 95.38 141 ILE B O 1
ATOM 4700 N N . ALA B 1 142 ? 20.828 -16.047 5.852 1 94.88 142 ALA B N 1
ATOM 4701 C CA . ALA B 1 142 ? 21.578 -17.234 6.234 1 94.88 142 ALA B CA 1
ATOM 4702 C C . ALA B 1 142 ? 22.094 -17.125 7.672 1 94.88 142 ALA B C 1
ATOM 4704 O O . ALA B 1 142 ? 22.062 -18.109 8.422 1 94.88 142 ALA B O 1
ATOM 4705 N N . LYS B 1 143 ? 22.484 -15.984 8.07 1 92.5 143 LYS B N 1
ATOM 4706 C CA . LYS B 1 143 ? 23.047 -15.75 9.406 1 92.5 143 LYS B CA 1
ATOM 4707 C C . LYS B 1 143 ? 21.938 -15.562 10.438 1 92.5 143 LYS B C 1
ATOM 4709 O O . LYS B 1 143 ? 22.078 -16 11.578 1 92.5 143 LYS B O 1
ATOM 4714 N N . TYR B 1 144 ? 20.922 -14.789 9.945 1 91.56 144 TYR B N 1
ATOM 4715 C CA . TYR B 1 144 ? 19.812 -14.453 10.844 1 91.56 144 TYR B CA 1
ATOM 4716 C C . TYR B 1 144 ? 18.469 -14.781 10.195 1 91.56 144 TYR B C 1
ATOM 4718 O O . TYR B 1 144 ? 17.734 -13.883 9.797 1 91.56 144 TYR B O 1
ATOM 4726 N N . PRO B 1 145 ? 18.125 -16.016 10.18 1 87 145 PRO B N 1
ATOM 4727 C CA . PRO B 1 145 ? 16.859 -16.375 9.523 1 87 145 PRO B CA 1
ATOM 4728 C C . PRO B 1 145 ? 15.664 -15.625 10.109 1 87 145 PRO B C 1
ATOM 4730 O O . PRO B 1 145 ? 14.891 -15.008 9.375 1 87 145 PRO B O 1
ATOM 4733 N N . ILE B 1 146 ? 15.562 -15.688 11.414 1 81.44 146 ILE B N 1
ATOM 4734 C CA . ILE B 1 146 ? 14.547 -14.898 12.102 1 81.44 146 ILE B CA 1
ATOM 4735 C C . ILE B 1 146 ? 15.211 -13.734 12.844 1 81.44 146 ILE B C 1
ATOM 4737 O O . ILE B 1 146 ? 15.727 -13.914 13.945 1 81.44 146 ILE B O 1
ATOM 4741 N N . ALA B 1 147 ? 15.297 -12.68 12.148 1 77.19 147 ALA B N 1
ATOM 4742 C CA . ALA B 1 147 ? 15.961 -11.523 12.742 1 77.19 147 ALA B CA 1
ATOM 4743 C C . ALA B 1 147 ? 15.133 -10.953 13.891 1 77.19 147 ALA B C 1
ATOM 4745 O O . ALA B 1 147 ? 13.906 -10.969 13.844 1 77.19 147 ALA B O 1
ATOM 4746 N N . LYS B 1 148 ? 15.805 -10.578 14.93 1 75 148 LYS B N 1
ATOM 4747 C CA . LYS B 1 148 ? 15.125 -9.938 16.047 1 75 148 LYS B CA 1
ATOM 4748 C C . LYS B 1 148 ? 14.672 -8.523 15.688 1 75 148 LYS B C 1
ATOM 4750 O O . LYS B 1 148 ? 15.469 -7.707 15.227 1 75 148 LYS B O 1
ATOM 4755 N N . PRO B 1 149 ? 13.383 -8.391 15.945 1 69.31 149 PRO B N 1
ATOM 4756 C CA . PRO B 1 149 ? 12.891 -7.035 15.664 1 69.31 149 PRO B CA 1
ATOM 4757 C C . PRO B 1 149 ? 13.602 -5.969 16.5 1 69.31 149 PRO B C 1
ATOM 4759 O O . PRO B 1 149 ? 13.922 -6.207 17.656 1 69.31 149 PRO B O 1
ATOM 4762 N N . GLY B 1 150 ? 14 -4.844 15.93 1 67.06 150 GLY B N 1
ATOM 4763 C CA . GLY B 1 150 ? 14.602 -3.748 16.672 1 67.06 150 GLY B CA 1
ATOM 4764 C C . GLY B 1 150 ? 16.094 -3.586 16.406 1 67.06 150 GLY B C 1
ATOM 4765 O O . GLY B 1 150 ? 16.656 -2.518 16.641 1 67.06 150 GLY B O 1
ATOM 4766 N N . ASN B 1 151 ? 16.656 -4.707 16 1 73.38 151 ASN B N 1
ATOM 4767 C CA . ASN B 1 151 ? 18.047 -4.566 15.617 1 73.38 151 ASN B CA 1
ATOM 4768 C C . ASN B 1 151 ? 18.203 -3.918 14.242 1 73.38 151 ASN B C 1
ATOM 4770 O O . ASN B 1 151 ? 17.516 -4.305 13.297 1 73.38 151 ASN B O 1
ATOM 4774 N N . PRO B 1 152 ? 18.969 -2.887 14.281 1 75.69 152 PRO B N 1
ATOM 4775 C CA . PRO B 1 152 ? 19.125 -2.211 12.992 1 75.69 152 PRO B CA 1
ATOM 4776 C C . PRO B 1 152 ? 19.734 -3.119 11.922 1 75.69 152 PRO B C 1
ATOM 4778 O O . PRO B 1 152 ? 20.719 -3.818 12.18 1 75.69 152 PRO B O 1
ATOM 4781 N N . ILE B 1 153 ? 19.141 -3.193 10.844 1 83.5 153 ILE B N 1
ATOM 4782 C CA . ILE B 1 153 ? 19.594 -3.975 9.695 1 83.5 153 ILE B CA 1
ATOM 4783 C C . ILE B 1 153 ? 20 -3.037 8.562 1 83.5 153 ILE B C 1
ATOM 4785 O O . ILE B 1 153 ? 19.172 -2.295 8.031 1 83.5 153 ILE B O 1
ATOM 4789 N N . LEU B 1 154 ? 21.25 -2.934 8.266 1 88.81 154 LEU B N 1
ATOM 4790 C CA . LEU B 1 154 ? 21.75 -2.143 7.145 1 88.81 154 LEU B CA 1
ATOM 4791 C C . LEU B 1 154 ? 22.469 -3.025 6.137 1 88.81 154 LEU B C 1
ATOM 4793 O O . LEU B 1 154 ? 23.688 -3.244 6.25 1 88.81 154 LEU B O 1
ATOM 4797 N N . ILE B 1 155 ? 21.734 -3.473 5.184 1 92.38 155 ILE B N 1
ATOM 4798 C CA . ILE B 1 155 ? 22.266 -4.391 4.188 1 92.38 155 ILE B CA 1
ATOM 4799 C C . ILE B 1 155 ? 21.984 -3.857 2.785 1 92.38 155 ILE B C 1
ATOM 4801 O O . ILE B 1 155 ? 21.547 -4.605 1.909 1 92.38 155 ILE B O 1
ATOM 4805 N N . GLY B 1 156 ? 22.078 -2.547 2.643 1 93.56 156 GLY B N 1
ATOM 4806 C CA . GLY B 1 156 ? 21.875 -1.948 1.332 1 93.56 156 GLY B CA 1
ATOM 4807 C C . GLY B 1 156 ? 20.406 -1.765 0.981 1 93.56 156 GLY B C 1
ATOM 4808 O O . GLY B 1 156 ? 19.609 -1.373 1.83 1 93.56 156 GLY B O 1
ATOM 4809 N N . ALA B 1 157 ? 20.047 -2.033 -0.257 1 94.88 157 ALA B N 1
ATOM 4810 C CA . ALA B 1 157 ? 18.734 -1.729 -0.796 1 94.88 157 ALA B CA 1
ATOM 4811 C C . ALA B 1 157 ? 17.641 -2.555 -0.101 1 94.88 157 ALA B C 1
ATOM 4813 O O . ALA B 1 157 ? 16.469 -2.205 -0.143 1 94.88 157 ALA B O 1
ATOM 4814 N N . PHE B 1 158 ? 18.047 -3.646 0.584 1 96.62 158 PHE B N 1
ATOM 4815 C CA . PHE B 1 158 ? 17.062 -4.574 1.137 1 96.62 158 PHE B CA 1
ATOM 4816 C C . PHE B 1 158 ? 16.906 -4.355 2.637 1 96.62 158 PHE B C 1
ATOM 4818 O O . PHE B 1 158 ? 16.219 -5.129 3.307 1 96.62 158 PHE B O 1
ATOM 4825 N N . SER B 1 159 ? 17.5 -3.279 3.199 1 94.62 159 SER B N 1
ATOM 4826 C CA . SER B 1 159 ? 17.531 -3.051 4.641 1 94.62 159 SER B CA 1
ATOM 4827 C C . SER B 1 159 ? 16.125 -2.959 5.219 1 94.62 159 SER B C 1
ATOM 4829 O O . SER B 1 159 ? 15.789 -3.668 6.172 1 94.62 159 SER B O 1
ATOM 4831 N N . SER B 1 160 ? 15.305 -2.082 4.617 1 93.62 160 SER B N 1
ATOM 4832 C CA . SER B 1 160 ? 13.953 -1.899 5.137 1 93.62 160 SER B CA 1
ATOM 4833 C C . SER B 1 160 ? 13.117 -3.158 4.949 1 93.62 160 SER B C 1
ATOM 4835 O O . SER B 1 160 ? 12.289 -3.492 5.801 1 93.62 160 SER B O 1
ATOM 4837 N N . ILE B 1 161 ? 13.328 -3.871 3.871 1 95.19 161 ILE B N 1
ATOM 4838 C CA . ILE B 1 161 ? 12.586 -5.086 3.564 1 95.19 161 ILE B CA 1
ATOM 4839 C C . ILE B 1 161 ? 12.875 -6.152 4.621 1 95.19 161 ILE B C 1
ATOM 4841 O O . ILE B 1 161 ? 11.953 -6.789 5.137 1 95.19 161 ILE B O 1
ATOM 4845 N N . ARG B 1 162 ? 14.109 -6.297 4.922 1 94.81 162 ARG B N 1
ATOM 4846 C CA . ARG B 1 162 ? 14.508 -7.297 5.906 1 94.81 162 ARG B CA 1
ATOM 4847 C C . ARG B 1 162 ? 13.953 -6.961 7.285 1 94.81 162 ARG B C 1
ATOM 4849 O O . ARG B 1 162 ? 13.523 -7.852 8.023 1 94.81 162 ARG B O 1
ATOM 4856 N N . ASP B 1 163 ? 13.984 -5.742 7.625 1 92.38 163 ASP B N 1
ATOM 4857 C CA . ASP B 1 163 ? 13.391 -5.305 8.883 1 92.38 163 ASP B CA 1
ATOM 4858 C C . ASP B 1 163 ? 11.898 -5.621 8.93 1 92.38 163 ASP B C 1
ATOM 4860 O O . ASP B 1 163 ? 11.391 -6.125 9.93 1 92.38 163 ASP B O 1
ATOM 4864 N N . GLN B 1 164 ? 11.211 -5.316 7.855 1 91.56 164 GLN B N 1
ATOM 4865 C CA . GLN B 1 164 ? 9.781 -5.602 7.762 1 91.56 164 GLN B CA 1
ATOM 4866 C C . GLN B 1 164 ? 9.508 -7.098 7.891 1 91.56 164 GLN B C 1
ATOM 4868 O O . GLN B 1 164 ? 8.586 -7.508 8.594 1 91.56 164 GLN B O 1
ATOM 4873 N N . GLN B 1 165 ? 10.312 -7.902 7.23 1 93 165 GLN B N 1
ATOM 4874 C CA . GLN B 1 165 ? 10.133 -9.352 7.25 1 93 165 GLN B CA 1
ATOM 4875 C C . GLN B 1 165 ? 10.336 -9.906 8.656 1 93 165 GLN B C 1
ATOM 4877 O O . GLN B 1 165 ? 9.68 -10.875 9.047 1 93 165 GLN B O 1
ATOM 4882 N N . SER B 1 166 ? 11.234 -9.344 9.375 1 89 166 SER B N 1
ATOM 4883 C CA . SER B 1 166 ? 11.555 -9.836 10.719 1 89 166 SER B CA 1
ATOM 4884 C C . SER B 1 166 ? 10.367 -9.703 11.656 1 89 166 SER B C 1
ATOM 4886 O O . SER B 1 166 ? 10.32 -10.344 12.703 1 89 166 SER B O 1
ATOM 4888 N N . ARG B 1 167 ? 9.422 -8.953 11.266 1 86.12 167 ARG B N 1
ATOM 4889 C CA . ARG B 1 167 ? 8.297 -8.672 12.148 1 86.12 167 ARG B CA 1
ATOM 4890 C C . ARG B 1 167 ? 7.102 -9.555 11.812 1 86.12 167 ARG B C 1
ATOM 4892 O O . ARG B 1 167 ? 6.117 -9.586 12.555 1 86.12 167 ARG B O 1
ATOM 4899 N N . ILE B 1 168 ? 7.18 -10.281 10.734 1 88.56 168 ILE B N 1
ATOM 4900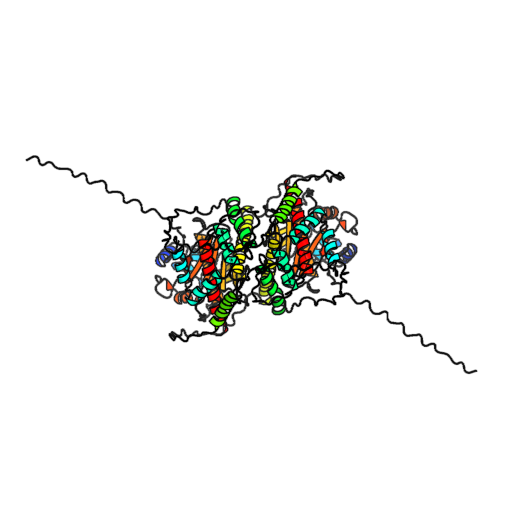 C CA . ILE B 1 168 ? 6.027 -11.016 10.234 1 88.56 168 ILE B CA 1
ATOM 4901 C C . ILE B 1 168 ? 5.73 -12.203 11.148 1 88.56 168 ILE B C 1
ATOM 4903 O O . ILE B 1 168 ? 4.598 -12.375 11.602 1 88.56 168 ILE B O 1
ATOM 4907 N N . GLU B 1 169 ? 6.688 -12.969 11.484 1 80.25 169 GLU B N 1
ATOM 4908 C CA . GLU B 1 169 ? 6.457 -14.188 12.25 1 80.25 169 GLU B CA 1
ATOM 4909 C C . GLU B 1 169 ? 5.934 -13.875 13.648 1 80.25 169 GLU B C 1
ATOM 4911 O O . GLU B 1 169 ? 4.984 -14.5 14.117 1 80.25 169 GLU B O 1
ATOM 4916 N N . GLY B 1 170 ? 6.598 -12.969 14.289 1 77.56 170 GLY B N 1
ATOM 4917 C CA . GLY B 1 170 ? 6.141 -12.594 15.617 1 77.56 170 GLY B CA 1
ATOM 4918 C C . GLY B 1 170 ? 4.688 -12.156 15.648 1 77.56 170 GLY B C 1
ATOM 4919 O O . GLY B 1 170 ? 3.941 -12.531 16.547 1 77.56 170 GLY B O 1
ATOM 4920 N N . ALA B 1 171 ? 4.336 -11.484 14.68 1 79 171 ALA B N 1
ATOM 4921 C CA . ALA B 1 171 ? 2.955 -11.008 14.602 1 79 171 ALA B CA 1
ATOM 4922 C C . ALA B 1 171 ? 1.993 -12.164 14.344 1 79 171 ALA B C 1
ATOM 4924 O O . ALA B 1 171 ? 0.887 -12.195 14.891 1 79 171 ALA B O 1
ATOM 4925 N N . CYS B 1 172 ? 2.406 -13.102 13.523 1 81.5 172 CYS B N 1
ATOM 4926 C CA . CYS B 1 172 ? 1.565 -14.258 13.234 1 81.5 172 CYS B CA 1
ATOM 4927 C C . CYS B 1 172 ? 1.271 -15.047 14.5 1 81.5 172 CYS B C 1
ATOM 4929 O O . CYS B 1 172 ? 0.134 -15.469 14.727 1 81.5 172 CYS B O 1
ATOM 4931 N N . VAL B 1 173 ? 2.248 -15.188 15.281 1 77 173 VAL B N 1
ATOM 4932 C CA . VAL B 1 173 ? 2.117 -15.961 16.516 1 77 173 VAL B CA 1
ATOM 4933 C C . VAL B 1 173 ? 1.29 -15.18 17.531 1 77 173 VAL B C 1
ATOM 4935 O O . VAL B 1 173 ? 0.347 -15.719 18.109 1 77 173 VAL B O 1
ATOM 4938 N N . GLU B 1 174 ? 1.594 -14.008 17.656 1 75 174 GLU B N 1
ATOM 4939 C CA . GLU B 1 174 ? 0.976 -13.18 18.688 1 75 174 GLU B CA 1
ATOM 4940 C C . GLU B 1 174 ? -0.492 -12.906 18.375 1 75 174 GLU B C 1
ATOM 4942 O O . GLU B 1 174 ? -1.344 -12.961 19.266 1 75 174 GLU B O 1
ATOM 4947 N N . LEU B 1 175 ? -0.674 -12.68 17.141 1 72.81 175 LEU B N 1
ATOM 4948 C CA . LEU B 1 175 ? -2.01 -12.227 16.781 1 72.81 175 LEU B CA 1
ATOM 4949 C C . LEU B 1 175 ? -2.932 -13.406 16.5 1 72.81 175 LEU B C 1
ATOM 4951 O O . LEU B 1 175 ? -4.133 -13.344 16.766 1 72.81 175 LEU B O 1
ATOM 4955 N N . PHE B 1 176 ? -2.287 -14.516 15.969 1 73.38 176 PHE B N 1
ATOM 4956 C CA . PHE B 1 176 ? -3.174 -15.531 15.422 1 73.38 176 PHE B CA 1
ATOM 4957 C C . PHE B 1 176 ? -2.805 -16.922 15.953 1 73.38 176 PHE B C 1
ATOM 4959 O O . PHE B 1 176 ? -3.477 -17.906 15.648 1 73.38 176 PHE B O 1
ATOM 4966 N N . GLY B 1 177 ? -1.785 -16.938 16.75 1 74.69 177 GLY B N 1
ATOM 4967 C CA . GLY B 1 177 ? -1.316 -18.25 17.188 1 74.69 177 GLY B CA 1
ATOM 4968 C C . GLY B 1 177 ? -0.852 -19.125 16.031 1 74.69 177 GLY B C 1
ATOM 4969 O O . GLY B 1 177 ? -0.824 -20.344 16.141 1 74.69 177 GLY B O 1
ATOM 4970 N N . ASP B 1 178 ? -0.669 -18.5 14.891 1 76.88 178 ASP B N 1
ATOM 4971 C CA . ASP B 1 178 ? -0.261 -19.172 13.656 1 76.88 178 ASP B CA 1
ATOM 4972 C C . ASP B 1 178 ? 1.248 -19.391 13.625 1 76.88 178 ASP B C 1
ATOM 4974 O O . ASP B 1 178 ? 2.027 -18.438 13.609 1 76.88 178 ASP B O 1
ATOM 4978 N N . ARG B 1 179 ? 1.607 -20.594 13.891 1 69.12 179 ARG B N 1
ATOM 4979 C CA . ARG B 1 179 ? 3.021 -20.953 13.82 1 69.12 179 ARG B CA 1
ATOM 4980 C C . ARG B 1 179 ? 3.365 -21.562 12.469 1 69.12 179 ARG B C 1
ATOM 4982 O O . ARG B 1 179 ? 2.553 -22.281 11.883 1 69.12 179 ARG B O 1
ATOM 4989 N N . PRO B 1 180 ? 4.426 -21.047 12.039 1 62.84 180 PRO B N 1
ATOM 4990 C CA . PRO B 1 180 ? 4.793 -21.672 10.766 1 62.84 180 PRO B CA 1
ATOM 4991 C C . PRO B 1 180 ? 4.785 -23.203 10.836 1 62.84 180 PRO B C 1
ATOM 4993 O O . PRO B 1 180 ? 5.035 -23.766 11.898 1 62.84 180 PRO B O 1
ATOM 4996 N N . PRO B 1 181 ? 4.035 -23.891 9.961 1 53.41 181 PRO B N 1
ATOM 4997 C CA . PRO B 1 181 ? 4.148 -25.344 10 1 53.41 181 PRO B CA 1
ATOM 4998 C C . PRO B 1 181 ? 5.574 -25.812 10.266 1 53.41 181 PRO B C 1
ATOM 5000 O O . PRO B 1 181 ? 6.535 -25.156 9.867 1 53.41 181 PRO B O 1
ATOM 5003 N N . SER B 1 182 ? 5.797 -26.375 11.516 1 42.12 182 SER B N 1
ATOM 5004 C CA . SER B 1 182 ? 7.078 -26.953 11.922 1 42.12 182 SER B CA 1
ATOM 5005 C C . SER B 1 182 ? 7.887 -27.422 10.719 1 42.12 182 SER B C 1
ATOM 5007 O O . SER B 1 182 ? 7.32 -27.906 9.742 1 42.12 182 SER B O 1
ATOM 5009 N N . PRO B 1 183 ? 9.094 -26.922 10.633 1 36.03 183 PRO B N 1
ATOM 5010 C CA . PRO B 1 183 ? 9.859 -27.672 9.633 1 36.03 183 PRO B CA 1
ATOM 5011 C C . PRO B 1 183 ? 9.516 -29.156 9.625 1 36.03 183 PRO B C 1
ATOM 5013 O O . PRO B 1 183 ? 9.5 -29.797 10.672 1 36.03 183 PRO B O 1
ATOM 5016 N N . ILE B 1 184 ? 8.664 -29.844 9.148 1 29.89 184 ILE B N 1
ATOM 5017 C CA . ILE B 1 184 ? 8.828 -31.297 9.047 1 29.89 184 ILE B CA 1
ATOM 5018 C C . ILE B 1 184 ? 10.305 -31.656 9.203 1 29.89 184 ILE B C 1
ATOM 5020 O O . ILE B 1 184 ? 11.18 -30.875 8.836 1 29.89 184 ILE B O 1
ATOM 5024 N N . ALA B 1 185 ? 10.711 -32.969 9.57 1 29.89 185 ALA B N 1
ATOM 5025 C CA . ALA B 1 185 ? 12.023 -33.594 9.477 1 29.89 185 ALA B CA 1
ATOM 5026 C C . ALA B 1 185 ? 12.781 -33.125 8.234 1 29.89 185 ALA B C 1
ATOM 5028 O O . ALA B 1 185 ? 12.32 -33.312 7.109 1 29.89 185 ALA B O 1
ATOM 5029 N N . LYS B 1 186 ? 13.555 -32.188 8.219 1 31.39 186 LYS B N 1
ATOM 5030 C CA . LYS B 1 186 ? 14.695 -32.156 7.309 1 31.39 186 LYS B CA 1
ATOM 5031 C C . LYS B 1 186 ? 15.18 -33.562 7.012 1 31.39 186 LYS B C 1
ATOM 5033 O O . LYS B 1 186 ? 15.852 -34.188 7.836 1 31.39 186 LYS B O 1
ATOM 5038 N N . LYS B 1 187 ? 14.602 -34.562 6.496 1 28.66 187 LYS B N 1
ATOM 5039 C CA . LYS B 1 187 ? 15.523 -35.375 5.719 1 28.66 187 LYS B CA 1
ATOM 5040 C C . LYS B 1 187 ? 16.547 -34.531 4.988 1 28.66 187 LYS B C 1
ATOM 5042 O O . LYS B 1 187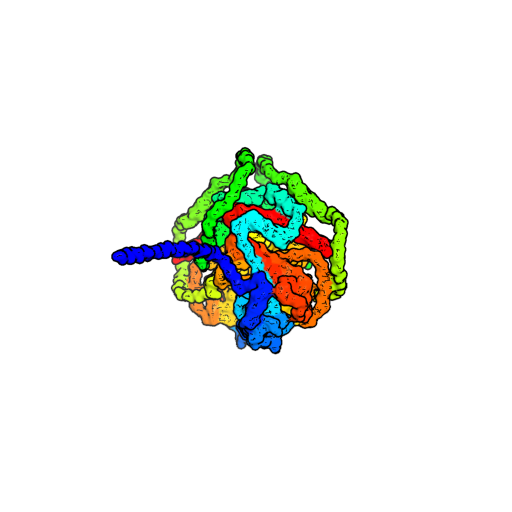 ? 16.188 -33.594 4.238 1 28.66 187 LYS B O 1
ATOM 5047 N N . ARG B 1 188 ? 17.734 -34.438 5.371 1 28.59 188 ARG B N 1
ATOM 5048 C CA . ARG B 1 188 ? 19 -33.969 4.793 1 28.59 188 ARG B CA 1
ATOM 5049 C C . ARG B 1 188 ? 18.953 -34.062 3.27 1 28.59 188 ARG B C 1
ATOM 5051 O O . ARG B 1 188 ? 18.953 -35.125 2.695 1 28.59 188 ARG B O 1
ATOM 5058 N N . ARG B 1 189 ? 18.188 -33.281 2.607 1 29.81 189 ARG B N 1
ATOM 5059 C CA . ARG B 1 189 ? 18.531 -33.219 1.192 1 29.81 189 ARG B CA 1
ATOM 5060 C C . ARG B 1 189 ? 20.047 -33.312 0.998 1 29.81 189 ARG B C 1
ATOM 5062 O O . ARG B 1 189 ? 20.781 -32.469 1.527 1 29.81 189 ARG B O 1
ATOM 5069 N N . ARG B 1 190 ? 20.656 -34.438 0.864 1 24.97 190 ARG B N 1
ATOM 5070 C CA . ARG B 1 190 ? 22.047 -34.75 0.592 1 24.97 190 ARG B CA 1
ATOM 5071 C C . ARG B 1 190 ? 22.641 -33.812 -0.442 1 24.97 190 ARG B C 1
ATOM 5073 O O . ARG B 1 190 ? 22.203 -33.781 -1.595 1 24.97 190 ARG B O 1
ATOM 5080 N N . LEU B 1 191 ? 22.969 -32.594 -0.15 1 26.8 191 LEU B N 1
ATOM 5081 C CA . LEU B 1 191 ? 23.922 -31.906 -0.995 1 26.8 191 LEU B CA 1
ATOM 5082 C C . LEU B 1 191 ? 25.094 -32.812 -1.35 1 26.8 191 LEU B C 1
ATOM 5084 O O . LEU B 1 191 ? 25.797 -33.281 -0.463 1 26.8 191 LEU B O 1
ATOM 5088 N N . THR B 1 192 ? 25.109 -33.594 -2.309 1 22.94 192 THR B N 1
ATOM 5089 C CA . THR B 1 192 ? 26.391 -34.031 -2.846 1 22.94 192 THR B CA 1
ATOM 5090 C C . THR B 1 192 ? 27.344 -32.844 -3.008 1 22.94 192 THR B C 1
ATOM 5092 O O . THR B 1 192 ? 27.016 -31.859 -3.652 1 22.94 192 THR B O 1
ATOM 5095 N N . ASN B 1 193 ? 28.375 -32.656 -2.15 1 25.19 193 ASN B N 1
ATOM 5096 C CA . ASN B 1 193 ? 29.516 -31.797 -1.817 1 25.19 193 ASN B CA 1
ATOM 5097 C C . ASN B 1 193 ? 30.469 -31.641 -2.994 1 25.19 193 ASN B C 1
ATOM 5099 O O . ASN B 1 193 ? 31.656 -31.375 -2.805 1 25.19 193 ASN B O 1
ATOM 5103 N N . THR B 1 194 ? 30.312 -31.891 -4.234 1 23.69 194 THR B N 1
ATOM 5104 C CA . THR B 1 194 ? 31.609 -31.906 -4.91 1 23.69 194 THR B CA 1
ATOM 5105 C C . THR B 1 194 ? 32.25 -30.531 -4.84 1 23.69 194 THR B C 1
ATOM 5107 O O . THR B 1 194 ? 33.375 -30.344 -5.324 1 23.69 194 THR B O 1
ATOM 5110 N N . SER B 1 195 ? 31.562 -29.422 -5.059 1 22.55 195 SER B N 1
ATOM 5111 C CA . SER B 1 195 ? 32.406 -28.359 -5.574 1 22.55 195 SER B CA 1
ATOM 5112 C C . SER B 1 195 ? 33.406 -27.859 -4.512 1 22.55 195 SER B C 1
ATOM 5114 O O . SER B 1 195 ? 33.156 -28 -3.314 1 22.55 195 SER B O 1
ATOM 5116 N N . SER B 1 196 ? 34.75 -27.641 -4.891 1 21.84 196 SER B N 1
ATOM 5117 C CA . SER B 1 196 ? 35.969 -27.172 -4.273 1 21.84 196 SER B CA 1
ATOM 5118 C C . SER B 1 196 ? 35.75 -25.922 -3.434 1 21.84 196 SER B C 1
ATOM 5120 O O . SER B 1 196 ? 34.875 -25.125 -3.74 1 21.84 196 SER B O 1
ATOM 5122 N N . PRO B 1 197 ? 36.312 -25.922 -2.227 1 24.48 197 PRO B N 1
ATOM 5123 C CA . PRO B 1 197 ? 36.312 -24.906 -1.173 1 24.48 197 PRO B CA 1
ATOM 5124 C C . PRO B 1 197 ? 36.781 -23.547 -1.67 1 24.48 197 PRO B C 1
ATOM 5126 O O . PRO B 1 197 ? 37.969 -23.391 -1.994 1 24.48 197 PRO B O 1
ATOM 5129 N N . GLY B 1 198 ? 36.281 -23.047 -2.811 1 21.48 198 GLY B N 1
ATOM 5130 C CA . GLY B 1 198 ? 37.031 -21.844 -3.145 1 21.48 198 GLY B CA 1
ATOM 5131 C C . GLY B 1 198 ? 37.188 -20.891 -1.972 1 21.48 198 GLY B C 1
ATOM 5132 O O . GLY B 1 198 ? 36.375 -20.922 -1.036 1 21.48 198 GLY B O 1
ATOM 5133 N N . GLN B 1 199 ? 38.406 -20.469 -1.685 1 22.25 199 GLN B N 1
ATOM 5134 C CA . GLN B 1 199 ? 38.969 -19.531 -0.708 1 22.25 199 GLN B CA 1
ATOM 5135 C C . GLN B 1 199 ? 38.094 -18.297 -0.558 1 22.25 199 GLN B C 1
ATOM 5137 O O . GLN B 1 199 ? 37.75 -17.641 -1.55 1 22.25 199 GLN B O 1
ATOM 5142 N N . LEU B 1 200 ? 37.281 -18.344 0.407 1 21.56 200 LEU B N 1
ATOM 5143 C CA . LEU B 1 200 ? 36.5 -17.234 0.921 1 21.56 200 LEU B CA 1
ATOM 5144 C C . LEU B 1 200 ? 37.344 -15.977 1.048 1 21.56 200 LEU B C 1
ATOM 5146 O O . LEU B 1 200 ? 38.25 -15.914 1.881 1 21.56 200 LEU B O 1
ATOM 5150 N N . MET B 1 201 ? 37.812 -15.461 -0.109 1 20.47 201 MET B N 1
ATOM 5151 C CA . MET B 1 201 ? 38.562 -14.219 0.069 1 20.47 201 MET B CA 1
ATOM 5152 C C . MET B 1 201 ? 37.812 -13.258 0.97 1 20.47 201 MET B C 1
ATOM 5154 O O . MET B 1 201 ? 36.562 -13.195 0.922 1 20.47 201 MET B O 1
ATOM 5158 N N . THR B 1 202 ? 38.344 -12.938 2.158 1 22.38 202 THR B N 1
ATOM 5159 C CA . THR B 1 202 ? 38.062 -12.008 3.254 1 22.38 202 THR B CA 1
ATOM 5160 C C . THR B 1 202 ? 37.75 -10.609 2.721 1 22.38 202 THR B C 1
ATOM 5162 O O . THR B 1 202 ? 38.656 -9.906 2.266 1 22.38 202 THR B O 1
ATOM 5165 N N . SER B 1 203 ? 36.969 -10.484 1.754 1 23.19 203 SER B N 1
ATOM 5166 C CA . SER B 1 203 ? 36.844 -9.148 1.172 1 23.19 203 SER B CA 1
ATOM 5167 C C . SER B 1 203 ? 36.688 -8.086 2.252 1 23.19 203 SER B C 1
ATOM 5169 O O . SER B 1 203 ? 36.312 -8.398 3.387 1 23.19 203 SER B O 1
ATOM 5171 N N . GLY B 1 204 ? 37.062 -6.766 1.942 1 22.72 204 GLY B N 1
ATOM 5172 C CA . GLY B 1 204 ? 37.344 -5.496 2.59 1 22.72 204 GLY B CA 1
ATOM 5173 C C . GLY B 1 204 ? 36.188 -4.984 3.428 1 22.72 204 GLY B C 1
ATOM 5174 O O . GLY B 1 204 ? 35.062 -5.398 3.234 1 22.72 204 GLY B O 1
ATOM 5175 N N . THR B 1 205 ? 36.531 -4.504 4.656 1 23.27 205 THR B N 1
ATOM 5176 C CA . THR B 1 205 ? 35.969 -3.852 5.832 1 23.27 205 THR B CA 1
ATOM 5177 C C . THR B 1 205 ? 35.062 -2.689 5.426 1 23.27 205 THR B C 1
ATOM 5179 O O . THR B 1 205 ? 35.562 -1.677 4.91 1 23.27 205 THR B O 1
ATOM 5182 N N . THR B 1 206 ? 34.125 -2.879 4.68 1 25.97 206 THR B N 1
ATOM 5183 C CA . THR B 1 206 ? 33.344 -1.667 4.504 1 25.97 206 THR B CA 1
ATOM 5184 C C . THR B 1 206 ? 33.125 -0.968 5.84 1 25.97 206 THR B C 1
ATOM 5186 O O . THR B 1 206 ? 32.875 -1.624 6.855 1 25.97 206 THR B O 1
ATOM 5189 N N . THR B 1 207 ? 33.688 0.199 6.062 1 25.88 207 THR B N 1
ATOM 5190 C CA . THR B 1 207 ? 33.594 1.075 7.227 1 25.88 207 THR B CA 1
ATOM 5191 C C . THR B 1 207 ? 32.156 1.17 7.715 1 25.88 207 THR B C 1
ATOM 5193 O O . THR B 1 207 ? 31.266 1.545 6.957 1 25.88 207 THR B O 1
ATOM 5196 N N . PRO B 1 208 ? 31.766 0.276 8.602 1 29.11 208 PRO B N 1
ATOM 5197 C CA . PRO B 1 208 ? 30.484 0.203 9.32 1 29.11 208 PRO B CA 1
ATOM 5198 C C . PRO B 1 208 ? 29.938 1.578 9.703 1 29.11 208 PRO B C 1
ATOM 5200 O O . PRO B 1 208 ? 30.719 2.531 9.852 1 29.11 208 PRO B O 1
ATOM 5203 N N . PHE B 1 209 ? 28.953 2.088 9.273 1 32.41 209 PHE B N 1
ATOM 5204 C CA . PHE B 1 209 ? 28.203 3.107 10.008 1 32.41 209 PHE B CA 1
ATOM 5205 C C . PHE B 1 209 ? 28.531 3.045 11.492 1 32.41 209 PHE B C 1
ATOM 5207 O O . PHE B 1 209 ? 28.516 1.97 12.094 1 32.41 209 PHE B O 1
ATOM 5214 N N . THR B 1 210 ? 29.438 3.801 12.062 1 37.06 210 THR B N 1
ATOM 5215 C CA . THR B 1 210 ? 30.062 3.566 13.359 1 37.06 210 THR B CA 1
ATOM 5216 C C . THR B 1 210 ? 29.031 3.15 14.398 1 37.06 210 THR B C 1
ATOM 5218 O O . THR B 1 210 ? 28.016 3.824 14.57 1 37.06 210 THR B O 1
ATOM 5221 N N . ALA B 1 211 ? 28.734 1.814 14.625 1 38.34 211 ALA B N 1
ATOM 5222 C CA . ALA B 1 211 ? 28.016 1.188 15.742 1 38.34 211 ALA B CA 1
ATOM 5223 C C . ALA B 1 211 ? 27.984 2.107 16.953 1 38.34 211 ALA B C 1
ATOM 5225 O O . ALA B 1 211 ? 26.984 2.139 17.688 1 38.34 211 ALA B O 1
ATOM 5226 N N . GLU B 1 212 ? 28.969 2.881 16.922 1 44 212 GLU B N 1
ATOM 5227 C CA . GLU B 1 212 ? 29.094 3.699 18.125 1 44 212 GLU B CA 1
ATOM 5228 C C . GLU B 1 212 ? 28.047 4.816 18.141 1 44 212 GLU B C 1
ATOM 5230 O O . GLU B 1 212 ? 27.406 5.07 19.156 1 44 212 GLU B O 1
ATOM 5235 N N . LYS B 1 213 ? 27.906 5.426 17 1 43.88 213 LYS B N 1
ATOM 5236 C CA . LYS B 1 213 ? 26.938 6.523 16.969 1 43.88 213 LYS B CA 1
ATOM 5237 C C . LYS B 1 213 ? 25.516 6.004 17.094 1 43.88 213 LYS B C 1
ATOM 5239 O O . LYS B 1 213 ? 24.688 6.59 17.812 1 43.88 213 LYS B O 1
ATOM 5244 N N . LEU B 1 214 ? 25.234 4.949 16.375 1 48.25 214 LEU B N 1
ATOM 5245 C CA . LEU B 1 214 ? 23.906 4.336 16.516 1 48.25 214 LEU B CA 1
ATOM 5246 C C . LEU B 1 214 ? 23.672 3.912 17.969 1 48.25 214 LEU B C 1
ATOM 5248 O O . LEU B 1 214 ? 22.562 4.059 18.484 1 48.25 214 LEU B O 1
ATOM 5252 N N . GLU B 1 215 ? 24.719 3.387 18.5 1 51.56 215 GLU B N 1
ATOM 5253 C CA . GLU B 1 215 ? 24.625 3.014 19.922 1 51.56 215 GLU B CA 1
ATOM 5254 C C . GLU B 1 215 ? 24.328 4.23 20.781 1 51.56 215 GLU B C 1
ATOM 5256 O O . GLU B 1 215 ? 23.531 4.156 21.719 1 51.56 215 GLU B O 1
ATOM 5261 N N . ARG B 1 216 ? 24.938 5.297 20.391 1 50.12 216 ARG B N 1
ATOM 5262 C CA . ARG B 1 216 ? 24.703 6.504 21.172 1 50.12 216 ARG B CA 1
ATOM 5263 C C . ARG B 1 216 ? 23.281 7.008 21.016 1 50.12 216 ARG B C 1
ATOM 5265 O O . ARG B 1 216 ? 22.625 7.379 21.984 1 50.12 216 ARG B O 1
ATOM 5272 N N . VAL B 1 217 ? 22.891 6.961 19.844 1 50.69 217 VAL B N 1
ATOM 5273 C CA . VAL B 1 217 ? 21.547 7.43 19.578 1 50.69 217 VAL B CA 1
ATOM 5274 C C . VAL B 1 217 ? 20.531 6.48 20.219 1 50.69 217 VAL B C 1
ATOM 5276 O O . VAL B 1 217 ? 19.562 6.922 20.844 1 50.69 217 VAL B O 1
ATOM 5279 N N . THR B 1 218 ? 20.844 5.23 20.031 1 53.62 218 THR B N 1
ATOM 5280 C CA . THR B 1 218 ? 19.969 4.234 20.641 1 53.62 218 THR B CA 1
ATOM 5281 C C . THR B 1 218 ? 19.969 4.387 22.156 1 53.62 218 THR B C 1
ATOM 5283 O O . THR B 1 218 ? 18.906 4.316 22.781 1 53.62 218 THR B O 1
ATOM 5286 N N . ARG B 1 219 ? 21.141 4.547 22.672 1 52.19 219 ARG B N 1
ATOM 5287 C CA . ARG B 1 219 ? 21.266 4.723 24.109 1 52.19 219 ARG B CA 1
ATOM 5288 C C . ARG B 1 219 ? 20.531 5.988 24.562 1 52.19 219 ARG B C 1
ATOM 5290 O O . ARG B 1 219 ? 19.859 5.992 25.594 1 52.19 219 ARG B O 1
ATOM 5297 N N . ARG B 1 220 ? 20.703 6.953 23.844 1 49 220 ARG B N 1
ATOM 5298 C CA . ARG B 1 220 ? 20.047 8.211 24.172 1 49 220 ARG B CA 1
ATOM 5299 C C . ARG B 1 220 ? 18.531 8.086 24.094 1 49 220 ARG B C 1
ATOM 5301 O O . ARG B 1 220 ? 17.812 8.602 24.938 1 49 220 ARG B O 1
ATOM 5308 N N . LEU B 1 221 ? 18.219 7.516 23.078 1 50.09 221 LEU B N 1
ATOM 5309 C CA . LEU B 1 221 ? 16.781 7.348 22.891 1 50.09 221 LEU B CA 1
ATOM 5310 C C . LEU B 1 221 ? 16.203 6.426 23.953 1 50.09 221 LEU B C 1
ATOM 5312 O O . LEU B 1 221 ? 15.078 6.641 24.438 1 50.09 221 LEU B O 1
ATOM 5316 N N . GLN B 1 222 ? 16.969 5.387 24.219 1 48.41 222 GLN B N 1
ATOM 5317 C CA . GLN B 1 222 ? 16.547 4.52 25.328 1 48.41 222 GLN B CA 1
ATOM 5318 C C . GLN B 1 222 ? 16.531 5.277 26.641 1 48.41 222 GLN B C 1
ATOM 5320 O O . GLN B 1 222 ? 15.664 5.039 27.484 1 48.41 222 GLN B O 1
ATOM 5325 N N . ASN B 1 223 ? 17.531 6.109 26.812 1 44.69 223 ASN B N 1
ATOM 5326 C CA . ASN B 1 223 ? 17.625 6.883 28.047 1 44.69 223 ASN B CA 1
ATOM 5327 C C . ASN B 1 223 ? 16.609 8.023 28.062 1 44.69 223 ASN B C 1
ATOM 5329 O O . ASN B 1 223 ? 16.344 8.602 29.125 1 44.69 223 ASN B O 1
ATOM 5333 N N . LEU B 1 224 ? 16.344 8.484 27.062 1 41.16 224 LEU B N 1
ATOM 5334 C CA . LEU B 1 224 ? 15.32 9.516 27.062 1 41.16 224 LEU B CA 1
ATOM 5335 C C . LEU B 1 224 ? 14.039 9.008 27.703 1 41.16 224 LEU B C 1
ATOM 5337 O O . LEU B 1 224 ? 13.234 9.797 28.203 1 41.16 224 LEU B O 1
ATOM 5341 N N . THR B 1 225 ? 13.836 7.715 27.641 1 37.56 225 THR B N 1
ATOM 5342 C CA . THR B 1 225 ? 12.68 7.27 28.422 1 37.56 225 THR B CA 1
ATOM 5343 C C . THR B 1 225 ? 12.883 7.547 29.906 1 37.56 225 THR B C 1
ATOM 5345 O O . THR B 1 225 ? 11.914 7.664 30.656 1 37.56 225 THR B O 1
ATOM 5348 N N . LEU B 1 226 ? 14.094 7.457 30.391 1 30.27 226 LEU B N 1
ATOM 5349 C CA . LEU B 1 226 ? 14.25 7.43 31.828 1 30.27 226 LEU B CA 1
ATOM 5350 C C . LEU B 1 226 ? 14.25 8.836 32.406 1 30.27 226 LEU B C 1
ATOM 5352 O O . LEU B 1 226 ? 14.062 9.023 33.625 1 30.27 226 LEU B O 1
ATOM 5356 N N . GLU B 1 227 ? 14.82 9.805 31.859 1 28.98 227 GLU B N 1
ATOM 5357 C CA . GLU B 1 227 ? 14.992 11 32.688 1 28.98 227 GLU B CA 1
ATOM 5358 C C . GLU B 1 227 ? 13.68 11.773 32.812 1 28.98 227 GLU B C 1
ATOM 5360 O O . GLU B 1 227 ? 13.172 12.312 31.828 1 28.98 227 GLU B O 1
ATOM 5365 N N . SER B 1 228 ? 12.836 11.383 33.781 1 29.02 228 SER B N 1
ATOM 5366 C CA . SER B 1 228 ? 11.695 12.07 34.406 1 29.02 228 SER B CA 1
ATOM 5367 C C . SER B 1 228 ? 12.086 13.461 34.875 1 29.02 228 SER B C 1
ATOM 5369 O O . SER B 1 228 ? 12.672 13.609 35.938 1 29.02 228 SER B O 1
ATOM 5371 N N . ARG B 1 229 ? 12.773 14.391 34.406 1 25.55 229 ARG B N 1
ATOM 5372 C CA . ARG B 1 229 ? 12.789 15.602 35.219 1 25.55 229 ARG B CA 1
ATOM 5373 C C . ARG B 1 229 ? 11.367 16.047 35.562 1 25.55 229 ARG B C 1
ATOM 5375 O O . ARG B 1 229 ? 10.461 15.945 34.75 1 25.55 229 ARG B O 1
ATOM 5382 N N . GLU B 1 230 ? 11.086 16.375 36.969 1 24.98 230 GLU B N 1
ATOM 5383 C CA . GLU B 1 230 ? 10.078 16.828 37.938 1 24.98 230 GLU B CA 1
ATOM 5384 C C . GLU B 1 230 ? 9.461 18.156 37.469 1 24.98 230 GLU B C 1
ATOM 5386 O O . GLU B 1 230 ? 8.672 18.75 38.219 1 24.98 230 GLU B O 1
ATOM 5391 N N . THR B 1 231 ? 9.922 18.984 36.688 1 24.19 231 THR B N 1
ATOM 5392 C CA . THR B 1 231 ? 9.352 20.297 37 1 24.19 231 THR B CA 1
ATOM 5393 C C . THR B 1 231 ? 7.824 20.219 37.031 1 24.19 231 THR B C 1
ATOM 5395 O O . THR B 1 231 ? 7.219 19.438 36.312 1 24.19 231 THR B O 1
ATOM 5398 N N . ASP B 1 232 ? 7.137 21.062 38.094 1 21.72 232 ASP B N 1
ATOM 5399 C CA . ASP B 1 232 ? 5.957 21.328 38.906 1 21.72 232 ASP B CA 1
ATOM 5400 C C . ASP B 1 232 ? 4.734 21.609 38.062 1 21.72 232 ASP B C 1
ATOM 5402 O O . ASP B 1 232 ? 3.598 21.484 38.5 1 21.72 232 ASP B O 1
ATOM 5406 N N . ASN B 1 233 ? 4.746 22.688 37.25 1 22.19 233 ASN B N 1
ATOM 5407 C CA . ASN B 1 233 ? 3.486 23.422 37.281 1 22.19 233 ASN B CA 1
ATOM 5408 C C . ASN B 1 233 ? 2.316 22.547 36.844 1 22.19 233 ASN B C 1
ATOM 5410 O O . ASN B 1 233 ? 2.293 22.047 35.719 1 22.19 233 ASN B O 1
ATOM 5414 N N . THR B 1 234 ? 1.521 22 37.906 1 23.17 234 THR B N 1
ATOM 5415 C CA . THR B 1 234 ? 0.36 21.156 38.188 1 23.17 234 THR B CA 1
ATOM 5416 C C . THR B 1 234 ? -0.868 21.672 37.438 1 23.17 234 THR B C 1
ATOM 5418 O O . THR B 1 234 ? -1.99 21.234 37.719 1 23.17 234 THR B O 1
ATOM 5421 N N . GLY B 1 235 ? -1.018 22.75 36.844 1 22.45 235 GLY B N 1
ATOM 5422 C CA . GLY B 1 235 ? -2.436 23.016 36.656 1 22.45 235 GLY B CA 1
ATOM 5423 C C . GLY B 1 235 ? -3.205 21.828 36.125 1 22.45 235 GLY B C 1
ATOM 5424 O O . GLY B 1 235 ? -2.879 21.297 35.062 1 22.45 235 GLY B O 1
ATOM 5425 N N . GLY B 1 236 ? -3.707 21.016 37.156 1 22.8 236 GLY B N 1
ATOM 5426 C CA . GLY B 1 236 ? -4.426 19.766 37.312 1 22.8 236 GLY B CA 1
ATOM 5427 C C . GLY B 1 236 ? -5.672 19.688 36.438 1 22.8 236 GLY B C 1
ATOM 5428 O O . GLY B 1 236 ? -6.633 20.422 36.656 1 22.8 236 GLY B O 1
ATOM 5429 N N . PHE B 1 237 ? -5.598 19.797 35.25 1 22.52 237 PHE B N 1
ATOM 5430 C CA . PHE B 1 237 ? -6.926 19.438 34.75 1 22.52 237 PHE B CA 1
ATOM 5431 C C . PHE B 1 237 ? -7.312 18.031 35.219 1 22.52 237 PHE B C 1
ATOM 5433 O O . PHE B 1 237 ? -6.496 17.109 35.156 1 22.52 237 PHE B O 1
ATOM 5440 N N . THR B 1 238 ? -8.016 18 36.312 1 20.72 238 THR B N 1
ATOM 5441 C CA . THR B 1 238 ? -8.688 16.844 36.906 1 20.72 238 THR B CA 1
ATOM 5442 C C . THR B 1 238 ? -9.43 16.047 35.844 1 20.72 238 THR B C 1
ATOM 5444 O O . THR B 1 238 ? -10.289 16.594 35.125 1 20.72 238 THR B O 1
ATOM 5447 N N . ALA B 1 239 ? -8.711 15.234 35.281 1 23.58 239 ALA B N 1
ATOM 5448 C CA . ALA B 1 239 ? -9.234 14.32 34.281 1 23.58 239 ALA B CA 1
ATOM 5449 C C . ALA B 1 239 ? -10.25 13.352 34.875 1 23.58 239 ALA B C 1
ATOM 5451 O O . ALA B 1 239 ? -9.961 12.695 35.875 1 23.58 239 ALA B O 1
ATOM 5452 N N . LEU B 1 240 ? -11.398 13.828 34.906 1 21.16 240 LEU B N 1
ATOM 5453 C CA . LEU B 1 240 ? -12.43 12.859 35.281 1 21.16 240 LEU B CA 1
ATOM 5454 C C . LEU B 1 240 ? -12.43 11.672 34.344 1 21.16 240 LEU B C 1
ATOM 5456 O O . LEU B 1 240 ? -12.625 11.844 33.125 1 21.16 240 LEU B O 1
ATOM 5460 N N . VAL B 1 241 ? -11.531 10.75 34.469 1 22.67 241 VAL B N 1
ATOM 5461 C CA . VAL B 1 241 ? -11.32 9.539 33.688 1 22.67 241 VAL B CA 1
ATOM 5462 C C . VAL B 1 241 ? -12.516 8.594 33.875 1 22.67 241 VAL B C 1
ATOM 5464 O O . VAL B 1 241 ? -12.719 8.047 34.969 1 22.67 241 VAL B O 1
ATOM 5467 N N . THR B 1 242 ? -13.703 9.031 33.531 1 22.38 242 THR B N 1
ATOM 5468 C CA . THR B 1 242 ? -14.633 7.918 33.625 1 22.38 242 THR B CA 1
ATOM 5469 C C . THR B 1 242 ? -14.289 6.824 32.625 1 22.38 242 THR B C 1
ATOM 5471 O O . THR B 1 242 ? -13.805 7.117 31.516 1 22.38 242 THR B O 1
ATOM 5474 N N . SER B 1 243 ? -14.109 5.555 33 1 23.77 243 SER B N 1
ATOM 5475 C CA . SER B 1 243 ? -13.781 4.262 32.406 1 23.77 243 SER B CA 1
ATOM 5476 C C . SER B 1 243 ? -14.703 3.941 31.234 1 23.77 243 SER B C 1
ATOM 5478 O O . SER B 1 243 ? -15.859 3.584 31.438 1 23.77 243 SER B O 1
ATOM 5480 N N . ILE B 1 244 ? -15.094 4.832 30.438 1 23.17 244 ILE B N 1
ATOM 5481 C CA . ILE B 1 244 ? -16.031 4.316 29.453 1 23.17 244 ILE B CA 1
ATOM 5482 C C . ILE B 1 244 ? -15.352 3.266 28.578 1 23.17 244 ILE B C 1
ATOM 5484 O O . ILE B 1 244 ? -14.281 3.516 28.016 1 23.17 244 ILE B O 1
ATOM 5488 N N . ARG B 1 245 ? -15.805 2.09 28.656 1 24.8 245 ARG B N 1
ATOM 5489 C CA . ARG B 1 245 ? -15.492 0.919 27.844 1 24.8 245 ARG B CA 1
ATOM 5490 C C . ARG B 1 245 ? -15.695 1.212 26.359 1 24.8 245 ARG B C 1
ATOM 5492 O O . ARG B 1 245 ? -16.812 1.452 25.906 1 24.8 245 ARG B O 1
ATOM 5499 N N . ILE B 1 246 ? -14.938 1.982 25.703 1 26.5 246 ILE B N 1
ATOM 5500 C CA . ILE B 1 246 ? -14.906 2.221 24.266 1 26.5 246 ILE B CA 1
ATOM 5501 C C . ILE B 1 246 ? -15.07 0.899 23.516 1 26.5 246 ILE B C 1
ATOM 5503 O O . ILE B 1 246 ? -14.25 -0.011 23.656 1 26.5 246 ILE B O 1
ATOM 5507 N N . LYS B 1 247 ? -16.266 0.589 23.203 1 28.05 247 LYS B N 1
ATOM 5508 C CA . LYS B 1 247 ? -16.469 -0.574 22.344 1 28.05 247 LYS B CA 1
ATOM 5509 C C . LYS B 1 247 ? -15.555 -0.535 21.125 1 28.05 247 LYS B C 1
ATOM 5511 O O . LYS B 1 247 ? -15.5 0.472 20.422 1 28.05 247 LYS B O 1
ATOM 5516 N N . LYS B 1 248 ? -14.594 -1.318 21.016 1 33.53 248 LYS B N 1
ATOM 5517 C CA . LYS B 1 248 ? -13.547 -1.587 20.047 1 33.53 248 LYS B CA 1
ATOM 5518 C C . LYS B 1 248 ? -14.133 -1.79 18.641 1 33.53 248 LYS B C 1
ATOM 5520 O O . LYS B 1 248 ? -15.023 -2.617 18.453 1 33.53 248 LYS B O 1
ATOM 5525 N N . PRO B 1 249 ? -14.32 -0.777 17.781 1 34.25 249 PRO B N 1
ATOM 5526 C CA . PRO B 1 249 ? -14.914 -0.916 16.453 1 34.25 249 PRO B CA 1
ATOM 5527 C C . PRO B 1 249 ? -14.883 -2.352 15.938 1 34.25 249 PRO B C 1
ATOM 5529 O O . PRO B 1 249 ? -14.266 -3.221 16.562 1 34.25 249 PRO B O 1
ATOM 5532 N N . PHE B 1 250 ? -14.625 -2.574 14.461 1 36.09 250 PHE B N 1
ATOM 5533 C CA . PHE B 1 250 ? -14.648 -3.904 13.867 1 36.09 250 PHE B CA 1
ATOM 5534 C C . PHE B 1 250 ? -13.945 -4.914 14.766 1 36.09 250 PHE B C 1
ATOM 5536 O O . PHE B 1 250 ? -13 -4.562 15.477 1 36.09 250 PHE B O 1
ATOM 5543 N N . GLY B 1 251 ? -14.562 -5.898 15.062 1 44.19 251 GLY B N 1
ATOM 5544 C CA . GLY B 1 251 ? -13.977 -6.922 15.906 1 44.19 251 GLY B CA 1
ATOM 5545 C C . GLY B 1 251 ? -12.484 -7.094 15.688 1 44.19 251 GLY B C 1
ATOM 5546 O O . GLY B 1 251 ? -12.008 -7.016 14.555 1 44.19 251 GLY B O 1
ATOM 5547 N N . ASN B 1 252 ? -11.594 -6.836 16.719 1 59.59 252 ASN B N 1
ATOM 5548 C CA . ASN B 1 252 ? -10.172 -6.691 17.016 1 59.59 252 ASN B CA 1
ATOM 5549 C C . ASN B 1 252 ? -9.32 -7.625 16.172 1 59.59 252 ASN B C 1
ATOM 5551 O O . ASN B 1 252 ? -8.281 -7.219 15.633 1 59.59 252 ASN B O 1
ATOM 5555 N N . SER B 1 253 ? -10.102 -8.68 15.773 1 67 253 SER B N 1
ATOM 5556 C CA . SER B 1 253 ? -9.234 -9.68 15.156 1 67 253 SER B CA 1
ATOM 5557 C C . SER B 1 253 ? -9.133 -9.469 13.648 1 67 253 SER B C 1
ATOM 5559 O O . SER B 1 253 ? -8.047 -9.594 13.078 1 67 253 SER B O 1
ATOM 5561 N N . GLU B 1 254 ? -10.312 -9 13.055 1 73 254 GLU B N 1
ATOM 5562 C CA . GLU B 1 254 ? -10.312 -8.797 11.602 1 73 254 GLU B CA 1
ATOM 5563 C C . GLU B 1 254 ? -9.492 -7.57 11.219 1 73 254 GLU B C 1
ATOM 5565 O O . GLU B 1 254 ? -8.781 -7.586 10.211 1 73 254 GLU B O 1
ATOM 5570 N N . ALA B 1 255 ? -9.602 -6.602 11.977 1 70.81 255 ALA B N 1
ATOM 5571 C CA . ALA B 1 255 ? -8.82 -5.395 11.734 1 70.81 255 ALA B CA 1
ATOM 5572 C C . ALA B 1 255 ? -7.328 -5.668 11.898 1 70.81 255 ALA B C 1
ATOM 5574 O O . ALA B 1 255 ? -6.512 -5.191 11.102 1 70.81 255 ALA B O 1
ATOM 5575 N N . LYS B 1 256 ? -7.07 -6.469 12.852 1 77.06 256 LYS B N 1
ATOM 5576 C CA . LYS B 1 256 ? -5.676 -6.848 13.07 1 77.06 256 LYS B CA 1
ATOM 5577 C C . LYS B 1 256 ? -5.145 -7.695 11.922 1 77.06 256 LYS B C 1
ATOM 5579 O O . LYS B 1 256 ? -3.996 -7.527 11.5 1 77.06 256 LYS B O 1
ATOM 5584 N N . LYS B 1 257 ? -6.012 -8.508 11.477 1 83.25 257 LYS B N 1
ATOM 5585 C CA . LYS B 1 257 ? -5.629 -9.359 10.352 1 83.25 257 LYS B CA 1
ATOM 5586 C C . LYS B 1 257 ? -5.363 -8.531 9.094 1 83.25 257 LYS B C 1
ATOM 5588 O O . LYS B 1 257 ? -4.375 -8.758 8.398 1 83.25 257 LYS B O 1
ATOM 5593 N N . ARG B 1 258 ? -6.145 -7.652 8.875 1 79 258 ARG B N 1
ATOM 5594 C CA . ARG B 1 258 ? -5.984 -6.785 7.715 1 79 258 ARG B CA 1
ATOM 5595 C C . ARG B 1 258 ? -4.707 -5.957 7.82 1 79 258 ARG B C 1
ATOM 5597 O O . ARG B 1 258 ? -3.994 -5.777 6.832 1 79 258 ARG B O 1
ATOM 5604 N N . THR B 1 259 ? -4.492 -5.527 9 1 79.25 259 THR B N 1
ATOM 5605 C CA . THR B 1 259 ? -3.289 -4.738 9.234 1 79.25 259 THR B CA 1
ATOM 5606 C C . THR B 1 259 ? -2.037 -5.582 9.008 1 79.25 259 THR B C 1
ATOM 5608 O O . THR B 1 259 ? -1.076 -5.121 8.391 1 79.25 259 THR B O 1
ATOM 5611 N N . HIS B 1 260 ? -2.096 -6.719 9.516 1 86.81 260 HIS B N 1
ATOM 5612 C CA . HIS B 1 260 ? -0.955 -7.613 9.352 1 86.81 260 HIS B CA 1
ATOM 5613 C C . HIS B 1 260 ? -0.762 -7.996 7.891 1 86.81 260 HIS B C 1
ATOM 5615 O O . HIS B 1 260 ? 0.371 -8.078 7.41 1 86.81 260 HIS B O 1
ATOM 5621 N N . GLU B 1 261 ? -1.812 -8.203 7.227 1 88.19 261 GLU B N 1
ATOM 5622 C CA . GLU B 1 261 ? -1.768 -8.523 5.805 1 88.19 261 GLU B CA 1
ATOM 5623 C C . GLU B 1 261 ? -1.148 -7.379 5 1 88.19 261 GLU B C 1
ATOM 5625 O O . GLU B 1 261 ? -0.36 -7.613 4.082 1 88.19 261 GLU B O 1
ATOM 5630 N N . ALA B 1 262 ? -1.489 -6.242 5.32 1 84.12 262 ALA B N 1
ATOM 5631 C CA . ALA B 1 262 ? -0.95 -5.07 4.633 1 84.12 262 ALA B CA 1
ATOM 5632 C C . ALA B 1 262 ? 0.56 -4.965 4.832 1 84.12 262 ALA B C 1
ATOM 5634 O O . ALA B 1 262 ? 1.286 -4.57 3.916 1 84.12 262 ALA B O 1
ATOM 5635 N N . LYS B 1 263 ? 1.006 -5.262 6.008 1 88 263 LYS B N 1
ATOM 5636 C CA . LYS B 1 263 ? 2.438 -5.242 6.297 1 88 263 LYS B CA 1
ATOM 5637 C C . LYS B 1 263 ? 3.178 -6.289 5.473 1 88 263 LYS B C 1
ATOM 5639 O O . LYS B 1 263 ? 4.262 -6.027 4.949 1 88 263 LYS B O 1
ATOM 5644 N N . ILE B 1 264 ? 2.562 -7.402 5.402 1 93.38 264 ILE B N 1
ATOM 5645 C CA . ILE B 1 264 ? 3.158 -8.453 4.59 1 93.38 264 ILE B CA 1
ATOM 5646 C C . ILE B 1 264 ? 3.199 -8.023 3.127 1 93.38 264 ILE B C 1
ATOM 5648 O O . ILE B 1 264 ? 4.219 -8.18 2.453 1 93.38 264 ILE B O 1
ATOM 5652 N N . ASN B 1 265 ? 2.15 -7.465 2.672 1 91.81 265 ASN B N 1
ATOM 5653 C CA . ASN B 1 265 ? 2.08 -7.027 1.281 1 91.81 265 ASN B CA 1
ATOM 5654 C C . ASN B 1 265 ? 3.145 -5.98 0.969 1 91.81 265 ASN B C 1
ATOM 5656 O O . ASN B 1 265 ? 3.795 -6.043 -0.076 1 91.81 265 ASN B O 1
ATOM 5660 N N . MET B 1 266 ? 3.307 -5.074 1.862 1 90 266 MET B N 1
ATOM 5661 C CA . MET B 1 266 ? 4.312 -4.035 1.673 1 90 266 MET B CA 1
ATOM 5662 C C . MET B 1 266 ? 5.707 -4.641 1.545 1 90 266 MET B C 1
ATOM 5664 O O . MET B 1 266 ? 6.457 -4.293 0.633 1 90 266 MET B O 1
ATOM 5668 N N . SER B 1 267 ? 6.016 -5.488 2.461 1 94.19 267 SER B N 1
ATOM 5669 C CA . SER B 1 267 ? 7.32 -6.141 2.43 1 94.19 267 SER B CA 1
ATOM 5670 C C . SER B 1 267 ? 7.5 -6.961 1.158 1 94.19 267 SER B C 1
ATOM 5672 O O . SER B 1 267 ? 8.586 -6.977 0.568 1 94.19 267 SER B O 1
ATOM 5674 N N . PHE B 1 268 ? 6.434 -7.621 0.791 1 96.94 268 PHE B N 1
ATOM 5675 C CA . PHE B 1 268 ? 6.469 -8.516 -0.362 1 96.94 268 PHE B CA 1
ATOM 5676 C C . PHE B 1 268 ? 6.668 -7.723 -1.65 1 96.94 268 PHE B C 1
ATOM 5678 O O . PHE B 1 268 ? 7.551 -8.047 -2.451 1 96.94 268 PHE B O 1
ATOM 5685 N N . VAL B 1 269 ? 5.926 -6.719 -1.884 1 95.31 269 VAL B N 1
ATOM 5686 C CA . VAL B 1 269 ? 6.016 -5.902 -3.092 1 95.31 269 VAL B CA 1
ATOM 5687 C C . VAL B 1 269 ? 7.367 -5.199 -3.143 1 95.31 269 VAL B C 1
ATOM 5689 O O . VAL B 1 269 ? 7.996 -5.121 -4.203 1 95.31 269 VAL B O 1
ATOM 5692 N N . ASN B 1 270 ? 7.801 -4.68 -1.987 1 95.12 270 ASN B N 1
ATOM 5693 C CA . ASN B 1 270 ? 9.109 -4.039 -1.944 1 95.12 270 ASN B CA 1
ATOM 5694 C C . ASN B 1 270 ? 10.227 -5.016 -2.295 1 95.12 270 ASN B C 1
ATOM 5696 O O . ASN B 1 270 ? 11.211 -4.637 -2.93 1 95.12 270 ASN B O 1
ATOM 5700 N N . LEU B 1 271 ? 10.07 -6.215 -1.816 1 97.88 271 LEU B N 1
ATOM 5701 C CA . LEU B 1 271 ? 11.047 -7.242 -2.152 1 97.88 271 LEU B CA 1
ATOM 5702 C C . LEU B 1 271 ? 11.109 -7.461 -3.66 1 97.88 271 LEU B C 1
ATOM 5704 O O . LEU B 1 271 ? 12.188 -7.434 -4.254 1 97.88 271 LEU B O 1
ATOM 5708 N N . LEU B 1 272 ? 9.977 -7.66 -4.27 1 98.06 272 LEU B N 1
ATOM 5709 C CA . LEU B 1 272 ? 9.906 -7.918 -5.703 1 98.06 272 LEU B CA 1
ATOM 5710 C C . LEU B 1 272 ? 10.453 -6.734 -6.496 1 98.06 272 LEU B C 1
ATOM 5712 O O . LEU B 1 272 ? 11.219 -6.918 -7.445 1 98.06 272 LEU B O 1
ATOM 5716 N N . TYR B 1 273 ? 10.07 -5.539 -6.055 1 95.38 273 TYR B N 1
ATOM 5717 C CA . TYR B 1 273 ? 10.547 -4.32 -6.707 1 95.38 273 TYR B CA 1
ATOM 5718 C C . TYR B 1 273 ? 12.062 -4.219 -6.633 1 95.38 273 TYR B C 1
ATOM 5720 O O . TYR B 1 273 ? 12.719 -3.928 -7.633 1 95.38 273 TYR B O 1
ATOM 5728 N N . THR B 1 274 ? 12.602 -4.461 -5.48 1 96.38 274 THR B N 1
ATOM 5729 C CA . THR B 1 274 ? 14.023 -4.25 -5.234 1 96.38 274 THR B CA 1
ATOM 5730 C C . THR B 1 274 ? 14.859 -5.344 -5.895 1 96.38 274 THR B C 1
ATOM 5732 O O . THR B 1 274 ? 15.969 -5.082 -6.371 1 96.38 274 THR B O 1
ATOM 5735 N N . ILE B 1 275 ? 14.336 -6.582 -5.918 1 96.88 275 ILE B N 1
ATOM 5736 C CA . ILE B 1 275 ? 15.016 -7.66 -6.629 1 96.88 275 ILE B CA 1
ATOM 5737 C C . ILE B 1 275 ? 15.219 -7.27 -8.094 1 96.88 275 ILE B C 1
ATOM 5739 O O . ILE B 1 275 ? 16.25 -7.57 -8.688 1 96.88 275 ILE B O 1
ATOM 5743 N N . CYS B 1 276 ? 14.289 -6.586 -8.641 1 95.06 276 CYS B N 1
ATOM 5744 C CA . CYS B 1 276 ? 14.297 -6.289 -10.07 1 95.06 276 CYS B CA 1
ATOM 5745 C C . CYS B 1 276 ? 14.742 -4.852 -10.32 1 95.06 276 CYS B C 1
ATOM 5747 O O . CYS B 1 276 ? 14.602 -4.34 -11.438 1 95.06 276 CYS B O 1
ATOM 5749 N N . LEU B 1 277 ? 15.227 -4.188 -9.352 1 92.56 277 LEU B N 1
ATOM 5750 C CA . LEU B 1 277 ? 15.508 -2.756 -9.367 1 92.56 277 LEU B CA 1
ATOM 5751 C C . LEU B 1 277 ? 16.422 -2.398 -10.531 1 92.56 277 LEU B C 1
ATOM 5753 O O . LEU B 1 277 ? 16.219 -1.389 -11.203 1 92.56 277 LEU B O 1
ATOM 5757 N N . LEU B 1 278 ? 17.391 -3.197 -10.812 1 89.25 278 LEU B N 1
ATOM 5758 C CA . LEU B 1 278 ? 18.438 -2.84 -11.758 1 89.25 278 LEU B CA 1
ATOM 5759 C C . LEU B 1 278 ? 18.125 -3.377 -13.148 1 89.25 278 LEU B C 1
ATOM 5761 O O . LEU B 1 278 ? 18.875 -3.146 -14.102 1 89.25 278 LEU B O 1
ATOM 5765 N N . LEU B 1 279 ? 17.016 -4.121 -13.266 1 89.31 279 LEU B N 1
ATOM 5766 C CA . LEU B 1 279 ? 16.625 -4.664 -14.562 1 89.31 279 LEU B CA 1
ATOM 5767 C C . LEU B 1 279 ? 16.141 -3.555 -15.492 1 89.31 279 LEU B C 1
ATOM 5769 O O . LEU B 1 279 ? 15.352 -2.697 -15.094 1 89.31 279 LEU B O 1
ATOM 5773 N N . PRO B 1 280 ? 16.672 -3.551 -16.672 1 85.31 280 PRO B N 1
ATOM 5774 C CA . PRO B 1 280 ? 16.156 -2.596 -17.656 1 85.31 280 PRO B CA 1
ATOM 5775 C C . PRO B 1 280 ? 14.781 -3 -18.203 1 85.31 280 PRO B C 1
ATOM 5777 O O . PRO B 1 280 ? 14.68 -3.477 -19.328 1 85.31 280 PRO B O 1
ATOM 5780 N N . THR B 1 281 ? 13.82 -2.906 -17.469 1 88.69 281 THR B N 1
ATOM 5781 C CA . THR B 1 281 ? 12.469 -3.299 -17.828 1 88.69 281 THR B CA 1
ATOM 5782 C C . THR B 1 281 ? 11.492 -2.141 -17.625 1 88.69 281 THR B C 1
ATOM 5784 O O . THR B 1 281 ? 11.672 -1.331 -16.719 1 88.69 281 THR B O 1
ATOM 5787 N N . GLU B 1 282 ? 10.547 -2.092 -18.469 1 87.94 282 GLU B N 1
ATOM 5788 C CA . GLU B 1 282 ? 9.484 -1.103 -18.328 1 87.94 282 GLU B CA 1
ATOM 5789 C C . GLU B 1 282 ? 8.383 -1.601 -17.391 1 87.94 282 GLU B C 1
ATOM 5791 O O . GLU B 1 282 ? 7.535 -0.82 -16.953 1 87.94 282 GLU B O 1
ATOM 5796 N N . LEU B 1 283 ? 8.438 -2.889 -17.109 1 92.38 283 LEU B N 1
ATOM 5797 C CA . LEU B 1 283 ? 7.484 -3.457 -16.156 1 92.38 283 LEU B CA 1
ATOM 5798 C C . LEU B 1 283 ? 7.926 -3.203 -14.727 1 92.38 283 LEU B C 1
ATOM 5800 O O . LEU B 1 283 ? 9.117 -3.279 -14.414 1 92.38 283 LEU B O 1
ATOM 5804 N N . LYS B 1 284 ? 6.977 -2.877 -13.891 1 90.62 284 LYS B N 1
ATOM 5805 C CA . LYS B 1 284 ? 7.32 -2.598 -12.5 1 90.62 284 LYS B CA 1
ATOM 5806 C C . LYS B 1 284 ? 6.375 -3.324 -11.547 1 90.62 284 LYS B C 1
ATOM 5808 O O . LYS B 1 284 ? 5.172 -3.418 -11.812 1 90.62 284 LYS B O 1
ATOM 5813 N N . TRP B 1 285 ? 6.965 -3.838 -10.508 1 93.69 285 TRP B N 1
ATOM 5814 C CA . TRP B 1 285 ? 6.18 -4.41 -9.422 1 93.69 285 TRP B CA 1
ATOM 5815 C C . TRP B 1 285 ? 5.551 -3.314 -8.57 1 93.69 285 TRP B C 1
ATOM 5817 O O . TRP B 1 285 ? 6.223 -2.355 -8.18 1 93.69 285 TRP B O 1
ATOM 5827 N N . ASP B 1 286 ? 4.336 -3.396 -8.344 1 87.81 286 ASP B N 1
ATOM 5828 C CA . ASP B 1 286 ? 3.684 -2.359 -7.547 1 87.81 286 ASP B CA 1
ATOM 5829 C C . ASP B 1 286 ? 2.547 -2.939 -6.711 1 87.81 286 ASP B C 1
ATOM 5831 O O . ASP B 1 286 ? 2.141 -4.086 -6.914 1 87.81 286 ASP B O 1
ATOM 5835 N N . SER B 1 287 ? 2.164 -2.211 -5.684 1 84.88 287 SER B N 1
ATOM 5836 C CA . SER B 1 287 ? 1.121 -2.629 -4.75 1 84.88 287 SER B CA 1
ATOM 5837 C C . SER B 1 287 ? -0.239 -2.07 -5.156 1 84.88 287 SER B C 1
ATOM 5839 O O . SER B 1 287 ? -1.149 -1.979 -4.332 1 84.88 287 SER B O 1
ATOM 5841 N N . LEU B 1 288 ? -0.376 -1.75 -6.371 1 77.88 288 LEU B N 1
ATOM 5842 C CA . LEU B 1 288 ? -1.647 -1.186 -6.809 1 77.88 288 LEU B CA 1
ATOM 5843 C C . LEU B 1 288 ? -2.748 -2.242 -6.793 1 77.88 288 LEU B C 1
ATOM 5845 O O . LEU B 1 288 ? -2.574 -3.332 -7.344 1 77.88 288 LEU B O 1
ATOM 5849 N N . GLN B 1 289 ? -3.789 -1.832 -6.102 1 75.56 289 GLN B N 1
ATOM 5850 C CA . GLN B 1 289 ? -4.945 -2.721 -6.117 1 75.56 289 GLN B CA 1
ATOM 5851 C C . GLN B 1 289 ? -5.691 -2.631 -7.445 1 75.56 289 GLN B C 1
ATOM 5853 O O . GLN B 1 289 ? -5.996 -1.533 -7.918 1 75.56 289 GLN B O 1
ATOM 5858 N N . HIS B 1 290 ? -5.777 -3.684 -8.125 1 76.38 290 HIS B N 1
ATOM 5859 C CA . HIS B 1 290 ? -6.5 -3.752 -9.391 1 76.38 290 HIS B CA 1
ATOM 5860 C C . HIS B 1 290 ? -7.82 -4.496 -9.234 1 76.38 290 HIS B C 1
ATOM 5862 O O . HIS B 1 290 ? -7.879 -5.535 -8.57 1 76.38 290 HIS B O 1
ATOM 5868 N N . HIS B 1 291 ? -8.797 -3.846 -9.789 1 76.94 291 HIS B N 1
ATOM 5869 C CA . HIS B 1 291 ? -10.109 -4.48 -9.805 1 76.94 291 HIS B CA 1
ATOM 5870 C C . HIS B 1 291 ? -10.273 -5.367 -11.039 1 76.94 291 HIS B C 1
ATOM 5872 O O . HIS B 1 291 ? -10.102 -4.902 -12.172 1 76.94 291 HIS B O 1
ATOM 5878 N N . LEU B 1 292 ? -10.5 -6.59 -10.75 1 80.75 292 LEU B N 1
ATOM 5879 C CA . LEU B 1 292 ? -10.766 -7.551 -11.812 1 80.75 292 LEU B CA 1
ATOM 5880 C C . LEU B 1 292 ? -12.234 -7.957 -11.82 1 80.75 292 LEU B C 1
ATOM 5882 O O . LEU B 1 292 ? -12.812 -8.25 -10.766 1 80.75 292 LEU B O 1
ATOM 5886 N N . ASN B 1 293 ? -12.789 -7.824 -12.953 1 79.19 293 ASN B N 1
ATOM 5887 C CA . ASN B 1 293 ? -14.203 -8.164 -13.086 1 79.19 293 ASN B CA 1
ATOM 5888 C C . ASN B 1 293 ? -14.406 -9.336 -14.047 1 79.19 293 ASN B C 1
ATOM 5890 O O . ASN B 1 293 ? -13.922 -9.305 -15.18 1 79.19 293 ASN B O 1
ATOM 5894 N N . LEU B 1 294 ? -14.961 -10.312 -13.477 1 83.06 294 LEU B N 1
ATOM 5895 C CA . LEU B 1 294 ? -15.461 -11.398 -14.312 1 83.06 294 LEU B CA 1
ATOM 5896 C C . LEU B 1 294 ? -16.922 -11.172 -14.68 1 83.06 294 LEU B C 1
ATOM 5898 O O . LEU B 1 294 ? -17.781 -11.055 -13.805 1 83.06 294 LEU B O 1
ATOM 5902 N N . HIS B 1 295 ? -17.172 -10.984 -15.93 1 84.38 295 HIS B N 1
ATOM 5903 C CA . HIS B 1 295 ? -18.531 -10.859 -16.453 1 84.38 295 HIS B CA 1
ATOM 5904 C C . HIS B 1 295 ? -18.734 -11.734 -17.672 1 84.38 295 HIS B C 1
ATOM 5906 O O . HIS B 1 295 ? -18.562 -11.289 -18.812 1 84.38 295 HIS B O 1
ATOM 5912 N N . ILE B 1 296 ? -19.188 -12.883 -17.391 1 83.94 296 ILE B N 1
ATOM 5913 C CA . ILE B 1 296 ? -19.469 -13.859 -18.453 1 83.94 296 ILE B CA 1
ATOM 5914 C C . ILE B 1 296 ? -20.922 -14.289 -18.375 1 83.94 296 ILE B C 1
ATOM 5916 O O . ILE B 1 296 ? -21.328 -15.023 -17.469 1 83.94 296 ILE B O 1
ATOM 5920 N N . GLY B 1 297 ? -21.641 -13.867 -19.391 1 82.38 297 GLY B N 1
ATOM 5921 C CA . GLY B 1 297 ? -23.062 -14.133 -19.266 1 82.38 297 GLY B CA 1
ATOM 5922 C C . GLY B 1 297 ? -23.688 -13.508 -18.047 1 82.38 297 GLY B C 1
ATOM 5923 O O . GLY B 1 297 ? -23.578 -12.297 -17.844 1 82.38 297 GLY B O 1
ATOM 5924 N N . GLU B 1 298 ? -24.203 -14.453 -17.25 1 82.44 298 GLU B N 1
ATOM 5925 C CA . GLU B 1 298 ? -24.859 -13.984 -16.031 1 82.44 298 GLU B CA 1
ATOM 5926 C C . GLU B 1 298 ? -23.891 -14.039 -14.844 1 82.44 298 GLU B C 1
ATOM 5928 O O . GLU B 1 298 ? -24.203 -13.531 -13.766 1 82.44 298 GLU B O 1
ATOM 5933 N N . ALA B 1 299 ? -22.766 -14.617 -15.133 1 86.06 299 ALA B N 1
ATOM 5934 C CA . ALA B 1 299 ? -21.797 -14.742 -14.055 1 86.06 299 ALA B CA 1
ATOM 5935 C C . ALA B 1 299 ? -21.062 -13.422 -13.82 1 86.06 299 ALA B C 1
ATOM 5937 O O . ALA B 1 299 ? -20.469 -12.859 -14.742 1 86.06 299 ALA B O 1
ATOM 5938 N N . GLU B 1 300 ? -21.188 -12.93 -12.57 1 83.69 300 GLU B N 1
ATOM 5939 C CA . GLU B 1 300 ? -20.516 -11.703 -12.18 1 83.69 300 GLU B CA 1
ATOM 5940 C C . GLU B 1 300 ? -19.719 -11.891 -10.891 1 83.69 300 GLU B C 1
ATOM 5942 O O . GLU B 1 300 ? -20.266 -12.312 -9.875 1 83.69 300 GLU B O 1
ATOM 5947 N N . TYR B 1 301 ? -18.438 -11.633 -11.094 1 83.44 301 TYR B N 1
ATOM 5948 C CA . TYR B 1 301 ? -17.516 -11.75 -9.969 1 83.44 301 TYR B CA 1
ATOM 5949 C C . TYR B 1 301 ? -16.5 -10.617 -9.969 1 83.44 301 TYR B C 1
ATOM 5951 O O . TYR B 1 301 ? -15.992 -10.234 -11.023 1 83.44 301 TYR B O 1
ATOM 5959 N N . LYS B 1 302 ? -16.422 -10.039 -8.758 1 81.88 302 LYS B N 1
ATOM 5960 C CA . LYS B 1 302 ? -15.438 -8.961 -8.609 1 81.88 302 LYS B CA 1
ATOM 5961 C C . LYS B 1 302 ? -14.336 -9.359 -7.629 1 81.88 302 LYS B C 1
ATOM 5963 O O . LYS B 1 302 ? -14.617 -9.93 -6.574 1 81.88 302 LYS B O 1
ATOM 5968 N N . ALA B 1 303 ? -13.117 -9.164 -8.148 1 81.62 303 ALA B N 1
ATOM 5969 C CA . ALA B 1 303 ? -11.953 -9.438 -7.312 1 81.62 303 ALA B CA 1
ATOM 5970 C C . ALA B 1 303 ? -11.008 -8.242 -7.281 1 81.62 303 ALA B C 1
ATOM 5972 O O . ALA B 1 303 ? -10.898 -7.504 -8.258 1 81.62 303 ALA B O 1
ATOM 5973 N N . ILE B 1 304 ? -10.43 -8.039 -6.062 1 82 304 ILE B N 1
ATOM 5974 C CA . ILE B 1 304 ? -9.383 -7.035 -5.91 1 82 304 ILE B CA 1
ATOM 5975 C C . ILE B 1 304 ? -8.055 -7.719 -5.566 1 82 304 ILE B C 1
ATOM 5977 O O . ILE B 1 304 ? -7.977 -8.469 -4.594 1 82 304 ILE B O 1
ATOM 5981 N N . VAL B 1 305 ? -7.102 -7.535 -6.379 1 86.75 305 VAL B N 1
ATOM 5982 C CA . VAL B 1 305 ? -5.812 -8.172 -6.129 1 86.75 305 VAL B CA 1
ATOM 5983 C C . VAL B 1 305 ? -4.902 -7.207 -5.367 1 86.75 305 VAL B C 1
ATOM 5985 O O . VAL B 1 305 ? -5.117 -5.992 -5.387 1 86.75 305 VAL B O 1
ATOM 5988 N N . ASP B 1 306 ? -3.859 -7.695 -4.734 1 87.88 306 ASP B N 1
ATOM 5989 C CA . ASP B 1 306 ? -3.031 -6.938 -3.799 1 87.88 306 ASP B CA 1
ATOM 5990 C C . ASP B 1 306 ? -1.888 -6.234 -4.523 1 87.88 306 ASP B C 1
ATOM 5992 O O . ASP B 1 306 ? -1.17 -5.426 -3.93 1 87.88 306 ASP B O 1
ATOM 5996 N N . GLY B 1 307 ? -1.677 -6.512 -5.762 1 91.62 307 GLY B N 1
ATOM 5997 C CA . GLY B 1 307 ? -0.623 -5.922 -6.57 1 91.62 307 GLY B CA 1
ATOM 5998 C C . GLY B 1 307 ? -0.241 -6.773 -7.766 1 91.62 307 GLY B C 1
ATOM 5999 O O . GLY B 1 307 ? -1.043 -7.582 -8.242 1 91.62 307 GLY B O 1
ATOM 6000 N N . GLY B 1 308 ? 0.916 -6.418 -8.336 1 94.25 308 GLY B N 1
ATOM 6001 C CA . GLY B 1 308 ? 1.381 -7.207 -9.469 1 94.25 308 GLY B CA 1
ATOM 6002 C C . GLY B 1 308 ? 2.525 -6.555 -10.219 1 94.25 308 GLY B C 1
ATOM 6003 O O . GLY B 1 308 ? 3.107 -5.574 -9.75 1 94.25 308 GLY B O 1
ATOM 6004 N N . LEU B 1 309 ? 2.932 -7.277 -11.18 1 95.75 309 LEU B N 1
ATOM 6005 C CA . LEU B 1 309 ? 3.791 -6.715 -12.219 1 95.75 309 LEU B CA 1
ATOM 6006 C C . LEU B 1 309 ? 2.961 -6.012 -13.289 1 95.75 309 LEU B C 1
ATOM 6008 O O . LEU B 1 309 ? 2.045 -6.605 -13.859 1 95.75 309 LEU B O 1
ATOM 6012 N N . VAL B 1 310 ? 3.268 -4.746 -13.477 1 91.19 310 VAL B N 1
ATOM 6013 C CA . VAL B 1 310 ? 2.4 -3.947 -14.328 1 91.19 310 VAL B CA 1
ATOM 6014 C C . VAL B 1 310 ? 3.227 -3.285 -15.43 1 91.19 310 VAL B C 1
ATOM 6016 O O . VAL B 1 310 ? 4.398 -2.959 -15.227 1 91.19 310 VAL B O 1
ATOM 6019 N N . ASP B 1 311 ? 2.613 -3.146 -16.578 1 88.69 311 ASP B N 1
ATOM 6020 C CA . ASP B 1 311 ? 3.258 -2.422 -17.672 1 88.69 311 ASP B CA 1
ATOM 6021 C C . ASP B 1 311 ? 2.973 -0.925 -17.578 1 88.69 311 ASP B C 1
ATOM 6023 O O . ASP B 1 311 ? 2.266 -0.476 -16.672 1 88.69 311 ASP B O 1
ATOM 6027 N N . PRO B 1 312 ? 3.568 -0.114 -18.453 1 80.38 312 PRO B N 1
ATOM 6028 C CA . PRO B 1 312 ? 3.412 1.34 -18.375 1 80.38 312 PRO B CA 1
ATOM 6029 C C . PRO B 1 312 ? 1.962 1.788 -18.531 1 80.38 312 PRO B C 1
ATOM 6031 O O . PRO B 1 312 ? 1.588 2.867 -18.078 1 80.38 312 PRO B O 1
ATOM 6034 N N . ASP B 1 313 ? 1.123 0.959 -19.156 1 77.38 313 ASP B N 1
ATOM 6035 C CA . ASP B 1 313 ? -0.278 1.302 -19.375 1 77.38 313 ASP B CA 1
ATOM 6036 C C . ASP B 1 313 ? -1.144 0.861 -18.203 1 77.38 313 ASP B C 1
ATOM 6038 O O . ASP B 1 313 ? -2.348 1.125 -18.172 1 77.38 313 ASP B O 1
ATOM 6042 N N . GLY B 1 314 ? -0.521 0.178 -17.328 1 78.19 314 GLY B N 1
ATOM 6043 C CA . GLY B 1 314 ? -1.247 -0.236 -16.125 1 78.19 314 GLY B CA 1
ATOM 6044 C C . GLY B 1 314 ? -1.841 -1.628 -16.25 1 78.19 314 GLY B C 1
ATOM 6045 O O . GLY B 1 314 ? -2.578 -2.07 -15.367 1 78.19 314 GLY B O 1
ATOM 6046 N N . GLU B 1 315 ? -1.544 -2.309 -17.25 1 84 315 GLU B N 1
ATOM 6047 C CA . GLU B 1 315 ? -2.059 -3.664 -17.422 1 84 315 GLU B CA 1
ATOM 6048 C C . GLU B 1 315 ? -1.229 -4.672 -16.641 1 84 315 GLU B C 1
ATOM 6050 O O . GLU B 1 315 ? 0.001 -4.594 -16.609 1 84 315 GLU B O 1
ATOM 6055 N N . MET B 1 316 ? -1.916 -5.578 -16.078 1 89.44 316 MET B N 1
ATOM 6056 C CA . MET B 1 316 ? -1.27 -6.578 -15.242 1 89.44 316 MET B CA 1
ATOM 6057 C C . MET B 1 316 ? -0.569 -7.637 -16.094 1 89.44 316 MET B C 1
ATOM 6059 O O . MET B 1 316 ? -1.131 -8.125 -17.062 1 89.44 316 MET B O 1
ATOM 6063 N N . GLN B 1 317 ? 0.613 -7.926 -15.656 1 92.31 317 GLN B N 1
ATOM 6064 C CA . GLN B 1 317 ? 1.378 -8.992 -16.297 1 92.31 317 GLN B CA 1
ATOM 6065 C C . GLN B 1 317 ? 1.54 -10.188 -15.352 1 92.31 317 GLN B C 1
ATOM 6067 O O . GLN B 1 317 ? 1.749 -11.312 -15.805 1 92.31 317 GLN B O 1
ATOM 6072 N N . VAL B 1 318 ? 1.553 -9.953 -14.102 1 96 318 VAL B N 1
ATOM 6073 C CA . VAL B 1 318 ? 1.575 -10.945 -13.023 1 96 318 VAL B CA 1
ATOM 6074 C C . VAL B 1 318 ? 0.717 -10.461 -11.859 1 96 318 VAL B C 1
ATOM 6076 O O . VAL B 1 318 ? 0.711 -9.273 -11.539 1 96 318 VAL B O 1
ATOM 6079 N N . LEU B 1 319 ? -0.012 -11.359 -11.211 1 95.94 319 LEU B N 1
ATOM 6080 C CA . LEU B 1 319 ? -0.836 -11 -10.062 1 95.94 319 LEU B CA 1
ATOM 6081 C C . LEU B 1 319 ? -0.1 -11.281 -8.758 1 95.94 319 LEU B C 1
ATOM 6083 O O . LEU B 1 319 ? 0.722 -12.203 -8.695 1 95.94 319 LEU B O 1
ATOM 6087 N N . LEU B 1 320 ? -0.41 -10.484 -7.773 1 96.69 320 LEU B N 1
ATOM 6088 C CA . LEU B 1 320 ? 0.041 -10.758 -6.41 1 96.69 320 LEU B CA 1
ATOM 6089 C C . LEU B 1 320 ? -1.146 -10.992 -5.484 1 96.69 320 LEU B C 1
ATOM 6091 O O . LEU B 1 320 ? -2.182 -10.336 -5.613 1 96.69 320 LEU B O 1
ATOM 6095 N N . GLU B 1 321 ? -0.994 -11.922 -4.598 1 94 321 GLU B N 1
ATOM 6096 C CA . GLU B 1 321 ? -1.963 -12.203 -3.543 1 94 321 GLU B CA 1
ATOM 6097 C C . GLU B 1 321 ? -1.27 -12.422 -2.201 1 94 321 GLU B C 1
ATOM 6099 O O . GLU B 1 321 ? -0.255 -13.117 -2.125 1 94 321 GLU B O 1
ATOM 6104 N N . VAL B 1 322 ? -1.825 -11.781 -1.173 1 94.38 322 VAL B N 1
ATOM 6105 C CA . VAL B 1 322 ? -1.199 -11.891 0.14 1 94.38 322 VAL B CA 1
ATOM 6106 C C . VAL B 1 322 ? -2.248 -12.266 1.184 1 94.38 322 VAL B C 1
ATOM 6108 O O . VAL B 1 322 ? -3.387 -11.797 1.127 1 94.38 322 VAL B O 1
ATOM 6111 N N . LYS B 1 323 ? -1.876 -13.164 2.082 1 90.5 323 LYS B N 1
ATOM 6112 C CA . LYS B 1 323 ? -2.684 -13.516 3.248 1 90.5 323 LYS B CA 1
ATOM 6113 C C . LYS B 1 323 ? -1.88 -13.367 4.535 1 90.5 323 LYS B C 1
ATOM 6115 O O . LYS B 1 323 ? -0.665 -13.578 4.543 1 90.5 323 LYS B O 1
ATOM 6120 N N . ALA B 1 324 ? -2.611 -13.102 5.598 1 90.69 324 ALA B N 1
ATOM 6121 C CA . ALA B 1 324 ? -1.984 -12.836 6.891 1 90.69 324 ALA B CA 1
ATOM 6122 C C . ALA B 1 324 ? -1.467 -14.125 7.527 1 90.69 324 ALA B C 1
ATOM 6124 O O . ALA B 1 324 ? -0.536 -14.094 8.336 1 90.69 324 ALA B O 1
ATOM 6125 N N . MET B 1 325 ? -2.08 -15.227 7.156 1 90.69 325 MET B N 1
ATOM 6126 C CA . MET B 1 325 ? -1.764 -16.484 7.816 1 90.69 325 MET B CA 1
ATOM 6127 C C . MET B 1 325 ? -1.261 -17.516 6.812 1 90.69 325 MET B C 1
ATOM 6129 O O . MET B 1 325 ? -1.467 -17.375 5.605 1 90.69 325 MET B O 1
ATOM 6133 N N . HIS B 1 326 ? -0.625 -18.5 7.41 1 90.62 326 HIS B N 1
ATOM 6134 C CA . HIS B 1 326 ? -0.179 -19.625 6.582 1 90.62 326 HIS B CA 1
ATOM 6135 C C . HIS B 1 326 ? -1.364 -20.406 6.035 1 90.62 326 HIS B C 1
ATOM 6137 O O . HIS B 1 326 ? -2.463 -20.344 6.59 1 90.62 326 HIS B O 1
ATOM 6143 N N . LEU B 1 327 ? -1.03 -21 4.938 1 86.56 327 LEU B N 1
ATOM 6144 C CA . LEU B 1 327 ? -2.033 -21.922 4.402 1 86.56 327 LEU B CA 1
ATOM 6145 C C . LEU B 1 327 ? -2.27 -23.094 5.352 1 86.56 327 LEU B C 1
ATOM 6147 O O . LEU B 1 327 ? -1.316 -23.703 5.84 1 86.56 327 LEU B O 1
ATOM 6151 N N . SER B 1 328 ? -3.492 -23.234 5.758 1 83.75 328 SER B N 1
ATOM 6152 C CA . SER B 1 328 ? -3.859 -24.344 6.641 1 83.75 328 SER B CA 1
ATOM 6153 C C . SER B 1 328 ? -4.895 -25.25 5.984 1 83.75 328 SER B C 1
ATOM 6155 O O . SER B 1 328 ? -5.484 -24.891 4.965 1 83.75 328 SER B O 1
ATOM 6157 N N . SER B 1 329 ? -5.059 -26.328 6.594 1 80.62 329 SER B N 1
ATOM 6158 C CA . SER B 1 329 ? -6.035 -27.297 6.086 1 80.62 329 SER B CA 1
ATOM 6159 C C . SER B 1 329 ? -7.449 -26.734 6.148 1 80.62 329 SER B C 1
ATOM 6161 O O . SER B 1 329 ? -8.289 -27.062 5.312 1 80.62 329 SER B O 1
ATOM 6163 N N . SER B 1 330 ? -7.645 -25.875 7.078 1 80.38 330 SER B N 1
ATOM 6164 C CA . SER B 1 330 ? -8.992 -25.344 7.27 1 80.38 330 SER B CA 1
ATOM 6165 C C . SER B 1 330 ? -9.289 -24.219 6.289 1 80.38 330 SER B C 1
ATOM 6167 O O . SER B 1 330 ? -10.445 -23.969 5.965 1 80.38 330 SER B O 1
ATOM 6169 N N . SER B 1 331 ? -8.266 -23.641 5.773 1 83.75 331 SER B N 1
ATOM 6170 C CA . SER B 1 331 ? -8.508 -22.438 4.977 1 83.75 331 SER B CA 1
ATOM 6171 C C . SER B 1 331 ? -8.109 -22.656 3.52 1 83.75 331 SER B C 1
ATOM 6173 O O . SER B 1 331 ? -8.477 -21.875 2.645 1 83.75 331 SER B O 1
ATOM 6175 N N . VAL B 1 332 ? -7.473 -23.719 3.227 1 88.75 332 VAL B N 1
ATOM 6176 C CA . VAL B 1 332 ? -6.828 -23.891 1.93 1 88.75 332 VAL B CA 1
ATOM 6177 C C . VAL B 1 332 ? -7.887 -23.938 0.829 1 88.75 332 VAL B C 1
ATOM 6179 O O . VAL B 1 332 ? -7.711 -23.344 -0.236 1 88.75 332 VAL B O 1
ATOM 6182 N N . LYS B 1 333 ? -8.953 -24.656 1.084 1 90.5 333 LYS B N 1
ATOM 6183 C CA . LYS B 1 333 ? -10 -24.797 0.073 1 90.5 333 LYS B CA 1
ATOM 6184 C C . LYS B 1 333 ? -10.531 -23.422 -0.343 1 90.5 333 LYS B C 1
ATOM 6186 O O . LYS B 1 333 ? -10.594 -23.109 -1.533 1 90.5 333 LYS B O 1
ATOM 6191 N N . GLU B 1 334 ? -10.852 -22.656 0.592 1 90.31 334 GLU B N 1
ATOM 6192 C CA . GLU B 1 334 ? -11.406 -21.328 0.328 1 90.31 334 GLU B CA 1
ATOM 6193 C C . GLU B 1 334 ? -10.398 -20.438 -0.382 1 90.31 334 GLU B C 1
ATOM 6195 O O . GLU B 1 334 ? -10.75 -19.703 -1.302 1 90.31 334 GLU B O 1
ATOM 6200 N N . VAL B 1 335 ? -9.195 -20.5 -0.002 1 90.88 335 VAL B N 1
ATOM 6201 C CA . VAL B 1 335 ? -8.141 -19.672 -0.579 1 90.88 335 VAL B CA 1
ATOM 6202 C C . VAL B 1 335 ? -7.938 -20.047 -2.045 1 90.88 335 VAL B C 1
ATOM 6204 O O . VAL B 1 335 ? -7.82 -19.172 -2.906 1 90.88 335 VAL B O 1
ATOM 6207 N N . LEU B 1 336 ? -7.984 -21.328 -2.293 1 93.31 336 LEU B N 1
ATOM 6208 C CA . LEU B 1 336 ? -7.758 -21.797 -3.656 1 93.31 336 LEU B CA 1
ATOM 6209 C C . LEU B 1 336 ? -8.93 -21.422 -4.559 1 93.31 336 LEU B C 1
ATOM 6211 O O . LEU B 1 336 ? -8.727 -21.062 -5.719 1 93.31 336 LEU B O 1
ATOM 6215 N N . MET B 1 337 ? -10.117 -21.516 -4.008 1 93.5 337 MET B N 1
ATOM 6216 C CA . MET B 1 337 ? -11.281 -21.078 -4.77 1 93.5 337 MET B CA 1
ATOM 6217 C C . MET B 1 337 ? -11.172 -19.594 -5.129 1 93.5 337 MET B C 1
ATOM 6219 O O . MET B 1 337 ? -11.383 -19.219 -6.281 1 93.5 337 MET B O 1
ATOM 6223 N N . GLN B 1 338 ? -10.781 -18.828 -4.188 1 91.19 338 GLN B N 1
ATOM 6224 C CA . GLN B 1 338 ? -10.648 -17.391 -4.398 1 91.19 338 GLN B CA 1
ATOM 6225 C C . GLN B 1 338 ? -9.586 -17.078 -5.453 1 91.19 338 GLN B C 1
ATOM 6227 O O . GLN B 1 338 ? -9.828 -16.297 -6.375 1 91.19 338 GLN B O 1
ATOM 6232 N N . GLN B 1 339 ? -8.492 -17.703 -5.355 1 93.06 339 GLN B N 1
ATOM 6233 C CA . GLN B 1 339 ? -7.387 -17.453 -6.273 1 93.06 339 GLN B CA 1
ATOM 6234 C C . GLN B 1 339 ? -7.723 -17.938 -7.68 1 93.06 339 GLN B C 1
ATOM 6236 O O . GLN B 1 339 ? -7.328 -17.312 -8.664 1 93.06 339 GLN B O 1
ATOM 6241 N N . GLY B 1 340 ? -8.375 -19.047 -7.703 1 93.44 340 GLY B N 1
ATOM 6242 C CA . GLY B 1 340 ? -8.828 -19.516 -9.008 1 93.44 340 GLY B CA 1
ATOM 6243 C C . GLY B 1 340 ? -9.727 -18.516 -9.719 1 93.44 340 GLY B C 1
ATOM 6244 O O . GLY B 1 340 ? -9.547 -18.25 -10.906 1 93.44 340 GLY B O 1
ATOM 6245 N N . LEU B 1 341 ? -10.633 -17.969 -9 1 92.88 341 LEU B N 1
ATOM 6246 C CA . LEU B 1 341 ? -11.562 -17.016 -9.57 1 92.88 341 LEU B CA 1
ATOM 6247 C C . LEU B 1 341 ? -10.852 -15.719 -9.945 1 92.88 341 LEU B C 1
ATOM 6249 O O . LEU B 1 341 ? -11.203 -15.07 -10.938 1 92.88 341 LEU B O 1
ATOM 6253 N N . GLU B 1 342 ? -9.883 -15.336 -9.117 1 92.5 342 GLU B N 1
ATOM 6254 C CA . GLU B 1 342 ? -9.086 -14.164 -9.453 1 92.5 342 GLU B CA 1
ATOM 6255 C C . GLU B 1 342 ? -8.328 -14.359 -10.758 1 92.5 342 GLU B C 1
ATOM 6257 O O . GLU B 1 342 ? -8.312 -13.477 -11.617 1 92.5 342 GLU B O 1
ATOM 6262 N N . MET B 1 343 ? -7.77 -15.492 -10.875 1 94.12 343 MET B N 1
ATOM 6263 C CA . MET B 1 343 ? -7.059 -15.828 -12.109 1 94.12 343 MET B CA 1
ATOM 6264 C C . MET B 1 343 ? -8.008 -15.82 -13.297 1 94.12 343 MET B C 1
ATOM 6266 O O . MET B 1 343 ? -7.688 -15.266 -14.352 1 94.12 343 MET B O 1
ATOM 6270 N N . LEU B 1 344 ? -9.141 -16.422 -13.102 1 92.31 344 LEU B N 1
ATOM 6271 C CA . LEU B 1 344 ? -10.125 -16.484 -14.172 1 92.31 344 LEU B CA 1
ATOM 6272 C C . LEU B 1 344 ? -10.586 -15.086 -14.57 1 92.31 344 LEU B C 1
ATOM 6274 O O . LEU B 1 344 ? -10.711 -14.781 -15.758 1 92.31 344 LEU B O 1
ATOM 6278 N N . ALA B 1 345 ? -10.82 -14.281 -13.594 1 90.81 345 ALA B N 1
ATOM 6279 C CA . ALA B 1 345 ? -11.219 -12.898 -13.867 1 90.81 345 ALA B CA 1
ATOM 6280 C C . ALA B 1 345 ? -10.141 -12.172 -14.664 1 90.81 345 ALA B C 1
ATOM 6282 O O . ALA B 1 345 ? -10.445 -11.43 -15.602 1 90.81 345 ALA B O 1
ATOM 6283 N N . TRP B 1 346 ? -8.945 -12.359 -14.297 1 91.44 346 TRP B N 1
ATOM 6284 C CA . TRP B 1 346 ? -7.828 -11.75 -15.008 1 91.44 346 TRP B CA 1
ATOM 6285 C C . TRP B 1 346 ? -7.77 -12.234 -16.453 1 91.44 346 TRP B C 1
ATOM 6287 O O . TRP B 1 346 ? -7.66 -11.43 -17.375 1 91.44 346 TRP B O 1
ATOM 6297 N N . ILE B 1 347 ? -7.855 -13.5 -16.625 1 88.38 347 ILE B N 1
ATOM 6298 C CA . ILE B 1 347 ? -7.785 -14.109 -17.953 1 88.38 347 ILE B CA 1
ATOM 6299 C C . ILE B 1 347 ? -8.914 -13.578 -18.828 1 88.38 347 ILE B C 1
ATOM 6301 O O . ILE B 1 347 ? -8.68 -13.133 -19.953 1 88.38 347 ILE B O 1
ATOM 6305 N N . THR B 1 348 ? -10.094 -13.547 -18.328 1 87.25 348 THR B N 1
ATOM 6306 C CA . THR B 1 348 ? -11.25 -13.148 -19.125 1 87.25 348 THR B CA 1
ATOM 6307 C C . THR B 1 348 ? -11.203 -11.656 -19.453 1 87.25 348 THR B C 1
ATOM 6309 O O . THR B 1 348 ? -11.594 -11.234 -20.547 1 87.25 348 THR B O 1
ATOM 6312 N N . THR B 1 349 ? -10.727 -10.914 -18.484 1 81.69 349 THR B N 1
ATOM 6313 C CA . THR B 1 349 ? -10.57 -9.484 -18.719 1 81.69 349 THR B CA 1
ATOM 6314 C C . THR B 1 349 ? -9.5 -9.219 -19.781 1 81.69 349 THR B C 1
ATOM 6316 O O . THR B 1 349 ? -9.703 -8.414 -20.688 1 81.69 349 THR B O 1
ATOM 6319 N N . THR B 1 350 ? -8.422 -9.875 -19.641 1 81 350 THR B N 1
ATOM 6320 C CA . THR B 1 350 ? -7.297 -9.672 -20.547 1 81 350 THR B CA 1
ATOM 6321 C C . THR B 1 350 ? -7.641 -10.141 -21.953 1 81 350 THR B C 1
ATOM 6323 O O . THR B 1 350 ? -7.285 -9.492 -22.938 1 81 350 THR B O 1
ATOM 6326 N N . LEU B 1 351 ? -8.398 -11.25 -22.047 1 79.88 351 LEU B N 1
ATOM 6327 C CA . LEU B 1 351 ? -8.727 -11.836 -23.344 1 79.88 351 LEU B CA 1
ATOM 6328 C C . LEU B 1 351 ? -9.984 -11.188 -23.922 1 79.88 351 LEU B C 1
ATOM 6330 O O . LEU B 1 351 ? -10.383 -11.5 -25.047 1 79.88 351 LEU B O 1
ATOM 6334 N N . GLY B 1 352 ? -10.594 -10.344 -23.125 1 75.75 352 GLY B N 1
ATOM 6335 C CA . GLY B 1 352 ? -11.781 -9.656 -23.609 1 75.75 352 GLY B CA 1
ATOM 6336 C C . GLY B 1 352 ? -13.016 -10.539 -23.641 1 75.75 352 GLY B C 1
ATOM 6337 O O . GLY B 1 352 ? -13.938 -10.289 -24.422 1 75.75 352 GLY B O 1
ATOM 6338 N N . ILE B 1 353 ? -12.953 -11.633 -22.906 1 79.88 353 ILE B N 1
ATOM 6339 C CA . ILE B 1 353 ? -14.117 -12.5 -22.797 1 79.88 353 ILE B CA 1
ATOM 6340 C C . ILE B 1 353 ? -15.102 -11.914 -21.781 1 79.88 353 ILE B C 1
ATOM 6342 O O . ILE B 1 353 ? -15 -12.188 -20.578 1 79.88 353 ILE B O 1
ATOM 6346 N N . GLN B 1 354 ? -15.961 -10.961 -22.234 1 77.25 354 GLN B N 1
ATOM 6347 C CA . GLN B 1 354 ? -16.906 -10.273 -21.359 1 77.25 354 GLN B CA 1
ATOM 6348 C C . GLN B 1 354 ? -18.266 -10.117 -22.016 1 77.25 354 GLN B C 1
ATOM 6350 O O . GLN B 1 354 ? -18.375 -10.125 -23.25 1 77.25 354 GLN B O 1
A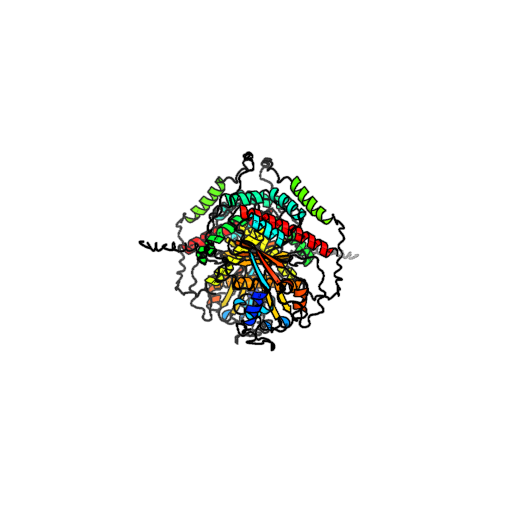TOM 6355 N N . GLY B 1 355 ? -19.344 -9.891 -21.203 1 72.31 355 GLY B N 1
ATOM 6356 C CA . GLY B 1 355 ? -20.656 -9.531 -21.719 1 72.31 355 GLY B CA 1
ATOM 6357 C C . GLY B 1 355 ? -21.609 -10.711 -21.797 1 72.31 355 GLY B C 1
ATOM 6358 O O . GLY B 1 355 ? -21.234 -11.844 -21.484 1 72.31 355 GLY B O 1
ATOM 6359 N N . PRO B 1 356 ? -22.938 -10.289 -21.938 1 64.06 356 PRO B N 1
ATOM 6360 C CA . PRO B 1 356 ? -24.016 -11.281 -21.938 1 64.06 356 PRO B CA 1
ATOM 6361 C C . PRO B 1 356 ? -23.875 -12.297 -23.062 1 64.06 356 PRO B C 1
ATOM 6363 O O . PRO B 1 356 ? -24.234 -13.469 -22.891 1 64.06 356 PRO B O 1
ATOM 6366 N N . LYS B 1 357 ? -23.828 -11.602 -24.344 1 57 357 LYS B N 1
ATOM 6367 C CA . LYS B 1 357 ? -23.672 -12.508 -25.484 1 57 357 LYS B CA 1
ATOM 6368 C C . LYS B 1 357 ? -22.203 -12.805 -25.75 1 57 357 LYS B C 1
ATOM 6370 O O . LYS B 1 357 ? -21.344 -11.953 -25.531 1 57 357 LYS B O 1
ATOM 6375 N N . GLY B 1 358 ? -21.797 -13.914 -25.422 1 49.38 358 GLY B N 1
ATOM 6376 C CA . GLY B 1 358 ? -20.391 -14.195 -25.688 1 49.38 358 GLY B CA 1
ATOM 6377 C C . GLY B 1 358 ? -19.906 -13.578 -26.984 1 49.38 358 GLY B C 1
ATOM 6378 O O . GLY B 1 358 ? -20.438 -13.867 -28.062 1 49.38 358 GLY B O 1
ATOM 6379 N N . PRO B 1 359 ? -19.672 -12.258 -26.953 1 44.97 359 PRO B N 1
ATOM 6380 C CA . PRO B 1 359 ? -19.188 -11.945 -28.297 1 44.97 359 PRO B CA 1
ATOM 6381 C C . PRO B 1 359 ? -18.281 -13.031 -28.875 1 44.97 359 PRO B C 1
ATOM 6383 O O . PRO B 1 359 ? -17.734 -13.836 -28.109 1 44.97 359 PRO B O 1
ATOM 6386 N N . ARG B 1 360 ? -18.531 -13.195 -30.156 1 41.75 360 ARG B N 1
ATOM 6387 C CA . ARG B 1 360 ? -17.5 -13.953 -30.875 1 41.75 360 ARG B CA 1
ATOM 6388 C C . ARG B 1 360 ? -16.109 -13.555 -30.422 1 41.75 360 ARG B C 1
ATOM 6390 O O . ARG B 1 360 ? -15.719 -12.391 -30.547 1 41.75 360 ARG B O 1
ATOM 6397 N N . VAL B 1 361 ? -15.734 -13.922 -29.25 1 44.19 361 VAL B N 1
ATOM 6398 C CA . VAL B 1 361 ? -14.43 -13.727 -28.625 1 44.19 361 VAL B CA 1
ATOM 6399 C C . VAL B 1 361 ? -13.328 -13.82 -29.688 1 44.19 361 VAL B C 1
ATOM 6401 O O . VAL B 1 361 ? -13.273 -14.789 -30.453 1 44.19 361 VAL B O 1
ATOM 6404 N N . GLN B 1 362 ? -13.07 -12.742 -30.344 1 39.78 362 GLN B N 1
ATOM 6405 C CA . GLN B 1 362 ? -11.805 -12.852 -31.062 1 39.78 362 GLN B CA 1
ATOM 6406 C C . GLN B 1 362 ? -10.688 -13.32 -30.141 1 39.78 362 GLN B C 1
ATOM 6408 O O . GLN B 1 362 ? -10.367 -12.656 -29.141 1 39.78 362 GLN B O 1
ATOM 6413 N N . ILE B 1 363 ? -10.672 -14.602 -29.922 1 40.97 363 ILE B N 1
ATOM 6414 C CA . ILE B 1 363 ? -9.492 -15.133 -29.25 1 40.97 363 ILE B CA 1
ATOM 6415 C C . ILE B 1 363 ? -8.242 -14.406 -29.766 1 40.97 363 ILE B C 1
ATOM 6417 O O . ILE B 1 363 ? -7.91 -14.484 -30.938 1 40.97 363 ILE B O 1
ATOM 6421 N N . ILE B 1 364 ? -8.062 -13.219 -29.328 1 40.06 364 ILE B N 1
ATOM 6422 C CA . ILE B 1 364 ? -6.797 -12.57 -29.656 1 40.06 364 ILE B CA 1
ATOM 6423 C C . ILE B 1 364 ? -5.633 -13.492 -29.297 1 40.06 364 ILE B C 1
ATOM 6425 O O . ILE B 1 364 ? -5.582 -14.023 -28.188 1 40.06 364 ILE B O 1
ATOM 6429 N N . HIS B 1 365 ? -5.117 -14.156 -30.328 1 39.19 365 HIS B N 1
ATOM 6430 C CA . HIS B 1 365 ? -3.861 -14.883 -30.188 1 39.19 365 HIS B CA 1
ATOM 6431 C C . HIS B 1 365 ? -2.842 -14.07 -29.391 1 39.19 365 HIS B C 1
ATOM 6433 O O . HIS B 1 365 ? -2.137 -13.234 -29.969 1 39.19 365 HIS B O 1
ATOM 6439 N N . SER B 1 366 ? -3.213 -13.453 -28.391 1 42.84 366 SER B N 1
ATOM 6440 C CA . SER B 1 366 ? -2.09 -12.844 -27.688 1 42.84 366 SER B CA 1
ATOM 6441 C C . SER B 1 366 ? -0.988 -13.859 -27.406 1 42.84 366 SER B C 1
ATOM 6443 O O . SER B 1 366 ? -1.268 -15.039 -27.203 1 42.84 366 SER B O 1
ATOM 6445 N N . PRO B 1 367 ? 0.246 -13.625 -27.969 1 46.25 367 PRO B N 1
ATOM 6446 C CA . PRO B 1 367 ? 1.361 -14.469 -27.531 1 46.25 367 PRO B CA 1
ATOM 6447 C C . PRO B 1 367 ? 1.126 -15.102 -26.156 1 46.25 367 PRO B C 1
ATOM 6449 O O . PRO B 1 367 ? 0.355 -14.562 -25.359 1 46.25 367 PRO B O 1
ATOM 6452 N N . ILE B 1 368 ? 1.495 -16.375 -26.156 1 51.78 368 ILE B N 1
ATOM 6453 C CA . ILE B 1 368 ? 1.462 -17.234 -24.969 1 51.78 368 ILE B CA 1
ATOM 6454 C C . ILE B 1 368 ? 1.778 -16.406 -23.719 1 51.78 368 ILE B C 1
ATOM 6456 O O . ILE B 1 368 ? 2.887 -15.883 -23.594 1 51.78 368 ILE B O 1
ATOM 6460 N N . ARG B 1 369 ? 0.79 -15.828 -23.203 1 68.62 369 ARG B N 1
ATOM 6461 C CA . ARG B 1 369 ? 0.927 -15.125 -21.938 1 68.62 369 ARG B CA 1
ATOM 6462 C C . ARG B 1 369 ? 0.979 -16.109 -20.766 1 68.62 369 ARG B C 1
ATOM 6464 O O . ARG B 1 369 ? 0.257 -17.109 -20.766 1 68.62 369 ARG B O 1
ATOM 6471 N N . ARG B 1 370 ? 2.023 -15.992 -20.172 1 86.38 370 ARG B N 1
ATOM 6472 C CA . ARG B 1 370 ? 2.113 -16.734 -18.922 1 86.38 370 ARG B CA 1
ATOM 6473 C C . ARG B 1 370 ? 1.181 -16.141 -17.859 1 86.38 370 ARG B C 1
ATOM 6475 O O . ARG B 1 370 ? 1.269 -14.953 -17.547 1 86.38 370 ARG B O 1
ATOM 6482 N N . TRP B 1 371 ? 0.253 -17 -17.484 1 93.69 371 TRP B N 1
ATOM 6483 C CA . TRP B 1 371 ? -0.67 -16.578 -16.422 1 93.69 371 TRP B CA 1
ATOM 6484 C C . TRP B 1 371 ? -0.131 -16.969 -15.055 1 93.69 371 TRP B C 1
ATOM 6486 O O . TRP B 1 371 ? -0.28 -18.109 -14.617 1 93.69 371 TRP B O 1
ATOM 6496 N N . VAL B 1 372 ? 0.481 -15.977 -14.414 1 96.94 372 VAL B N 1
ATOM 6497 C CA . VAL B 1 372 ? 1.198 -16.266 -13.18 1 96.94 372 VAL B CA 1
ATOM 6498 C C . VAL B 1 372 ? 0.666 -15.391 -12.047 1 96.94 372 VAL B C 1
ATOM 6500 O O . VAL B 1 372 ? 0.362 -14.219 -12.258 1 96.94 372 VAL B O 1
ATOM 6503 N N . MET B 1 373 ? 0.486 -15.984 -10.93 1 97.19 373 MET B N 1
ATOM 6504 C CA . MET B 1 373 ? 0.217 -15.297 -9.672 1 97.19 373 MET B CA 1
ATOM 6505 C C . MET B 1 373 ? 1.265 -15.656 -8.625 1 97.19 373 MET B C 1
ATOM 6507 O O . MET B 1 373 ? 1.641 -16.828 -8.484 1 97.19 373 MET B O 1
ATOM 6511 N N . LEU B 1 374 ? 1.869 -14.672 -8.031 1 97.94 374 LEU B N 1
ATOM 6512 C CA . LEU B 1 374 ? 2.699 -14.883 -6.848 1 97.94 374 LEU B CA 1
ATOM 6513 C C . LEU B 1 374 ? 1.899 -14.633 -5.574 1 97.94 374 LEU B C 1
ATOM 6515 O O . LEU B 1 374 ? 1.275 -13.578 -5.422 1 97.94 374 LEU B O 1
ATOM 6519 N N . ALA B 1 375 ? 1.909 -15.609 -4.707 1 96.75 375 ALA B N 1
ATOM 6520 C CA . ALA B 1 375 ? 1.146 -15.492 -3.467 1 96.75 375 ALA B CA 1
ATOM 6521 C C . ALA B 1 375 ? 2.047 -15.656 -2.248 1 96.75 375 ALA B C 1
ATOM 6523 O O . ALA B 1 375 ? 2.91 -16.531 -2.221 1 96.75 375 ALA B O 1
ATOM 6524 N N . GLN B 1 376 ? 1.884 -14.766 -1.329 1 96.75 376 GLN B N 1
ATOM 6525 C CA . GLN B 1 376 ? 2.574 -14.945 -0.055 1 96.75 376 GLN B CA 1
ATOM 6526 C C . GLN B 1 376 ? 1.58 -15.172 1.081 1 96.75 376 GLN B C 1
ATOM 6528 O O . GLN B 1 376 ? 0.689 -14.344 1.307 1 96.75 376 GLN B O 1
ATOM 6533 N N . TYR B 1 377 ? 1.742 -16.281 1.788 1 94 377 TYR B N 1
ATOM 6534 C CA . TYR B 1 377 ? 1.015 -16.609 3.008 1 94 377 TYR B CA 1
ATOM 6535 C C . TYR B 1 377 ? 1.924 -16.516 4.227 1 94 377 TYR B C 1
ATOM 6537 O O . TYR B 1 377 ? 2.678 -17.453 4.516 1 94 377 TYR B O 1
ATOM 6545 N N . ALA B 1 378 ? 1.766 -15.375 4.934 1 94.19 378 ALA B N 1
ATOM 6546 C CA . ALA B 1 378 ? 2.631 -15.102 6.074 1 94.19 378 ALA B CA 1
ATOM 6547 C C . ALA B 1 378 ? 4.102 -15.133 5.672 1 94.19 378 ALA B C 1
ATOM 6549 O O . ALA B 1 378 ? 4.586 -14.227 4.984 1 94.19 378 ALA B O 1
ATOM 6550 N N . THR B 1 379 ? 4.801 -16.281 5.969 1 94.31 379 THR B N 1
ATOM 6551 C CA . THR B 1 379 ? 6.238 -16.312 5.719 1 94.31 379 THR B CA 1
ATOM 6552 C C . THR B 1 379 ? 6.559 -17.203 4.516 1 94.31 379 THR B C 1
ATOM 6554 O O . THR B 1 379 ? 7.727 -17.469 4.23 1 94.31 379 THR B O 1
ATOM 6557 N N . GLN B 1 380 ? 5.52 -17.641 3.762 1 94.06 380 GLN B N 1
ATOM 6558 C CA . GLN B 1 380 ? 5.691 -18.594 2.666 1 94.06 380 GLN B CA 1
ATOM 6559 C C . GLN B 1 380 ? 5.199 -18 1.347 1 94.06 380 GLN B C 1
ATOM 6561 O O . GLN B 1 380 ? 4.09 -17.469 1.274 1 94.06 380 GLN B O 1
ATOM 6566 N N . ILE B 1 381 ? 6.031 -18.109 0.314 1 96.25 381 ILE B N 1
ATOM 6567 C CA . ILE B 1 381 ? 5.684 -17.578 -1.003 1 96.25 381 ILE B CA 1
ATOM 6568 C C . ILE B 1 381 ? 5.43 -18.734 -1.965 1 96.25 381 ILE B C 1
ATOM 6570 O O . ILE B 1 381 ? 6.141 -19.75 -1.94 1 96.25 381 ILE B O 1
ATOM 6574 N N . TYR B 1 382 ? 4.449 -18.625 -2.816 1 95.19 382 TYR B N 1
ATOM 6575 C CA . TYR B 1 382 ? 4.082 -19.625 -3.807 1 95.19 382 TYR B CA 1
ATOM 6576 C C . TYR B 1 382 ? 4 -19.016 -5.199 1 95.19 382 TYR B C 1
ATOM 6578 O O . TYR B 1 382 ? 3.611 -17.859 -5.355 1 95.19 382 TYR B O 1
ATOM 6586 N N . PHE B 1 383 ? 4.395 -19.844 -6.168 1 96.44 383 PHE B N 1
ATOM 6587 C CA . PHE B 1 383 ? 4.055 -19.578 -7.562 1 96.44 383 PHE B CA 1
ATOM 6588 C C . PHE B 1 383 ? 2.766 -20.281 -7.953 1 96.44 383 PHE B C 1
ATOM 6590 O O . PHE B 1 383 ? 2.605 -21.484 -7.691 1 96.44 383 PHE B O 1
ATOM 6597 N N . ILE B 1 384 ? 1.891 -19.547 -8.492 1 96.44 384 ILE B N 1
ATOM 6598 C CA . ILE B 1 384 ? 0.667 -20.125 -9.039 1 96.44 384 ILE B CA 1
ATOM 6599 C C . ILE B 1 384 ? 0.615 -19.891 -10.547 1 96.44 384 ILE B C 1
ATOM 6601 O O . ILE B 1 384 ? 0.662 -18.75 -11.008 1 96.44 384 ILE B O 1
ATOM 6605 N N . VAL B 1 385 ? 0.516 -20.953 -11.289 1 95.94 385 VAL B N 1
ATOM 6606 C CA . VAL B 1 385 ? 0.552 -20.859 -12.742 1 95.94 385 VAL B CA 1
ATOM 6607 C C . VAL B 1 385 ? -0.7 -21.516 -13.328 1 95.94 385 VAL B C 1
ATOM 6609 O O . VAL B 1 385 ? -1.077 -22.625 -12.938 1 95.94 385 VAL B O 1
ATOM 6612 N N . ALA B 1 386 ? -1.337 -20.797 -14.227 1 95.19 386 ALA B N 1
ATOM 6613 C CA . ALA B 1 386 ? -2.516 -21.328 -14.898 1 95.19 386 ALA B CA 1
ATOM 6614 C C . ALA B 1 386 ? -2.174 -21.797 -16.312 1 95.19 386 ALA B C 1
ATOM 6616 O O . ALA B 1 386 ? -1.471 -21.109 -17.047 1 95.19 386 ALA B O 1
ATOM 6617 N N . GLU B 1 387 ? -2.633 -22.953 -16.594 1 91.44 387 GLU B N 1
ATOM 6618 C CA . GLU B 1 387 ? -2.557 -23.5 -17.953 1 91.44 387 GLU B CA 1
ATOM 6619 C C . GLU B 1 387 ? -3.891 -23.344 -18.672 1 91.44 387 GLU B C 1
ATOM 6621 O O . GLU B 1 387 ? -4.902 -23.906 -18.25 1 91.44 387 GLU B O 1
ATOM 6626 N N . LEU B 1 388 ? -3.805 -22.641 -19.719 1 89.12 388 LEU B N 1
ATOM 6627 C CA . LEU B 1 388 ? -5.008 -22.328 -20.484 1 89.12 388 LEU B CA 1
ATOM 6628 C C . LEU B 1 388 ? -4.965 -22.953 -21.859 1 89.12 388 LEU B C 1
ATOM 6630 O O . LEU B 1 388 ? -3.977 -22.812 -22.594 1 89.12 388 LEU B O 1
ATOM 6634 N N . HIS B 1 389 ? -6.031 -23.672 -22.188 1 84.44 389 HIS B N 1
ATOM 6635 C CA . HIS B 1 389 ? -6.145 -24.297 -23.5 1 84.44 389 HIS B CA 1
ATOM 6636 C C . HIS B 1 389 ? -7.32 -23.734 -24.281 1 84.44 389 HIS B C 1
ATOM 6638 O O . HIS B 1 389 ? -8.234 -23.141 -23.703 1 84.44 389 HIS B O 1
ATOM 6644 N N . GLU B 1 390 ? -7.316 -23.938 -25.547 1 81.44 390 GLU B N 1
ATOM 6645 C CA . GLU B 1 390 ? -8.359 -23.422 -26.422 1 81.44 390 GLU B CA 1
ATOM 6646 C C . GLU B 1 390 ? -9.727 -24.016 -26.062 1 81.44 390 GLU B C 1
ATOM 6648 O O . GLU B 1 390 ? -10.75 -23.344 -26.188 1 81.44 390 GLU B O 1
ATOM 6653 N N . GLU B 1 391 ? -9.664 -25.234 -25.719 1 83.62 391 GLU B N 1
ATOM 6654 C CA . GLU B 1 391 ? -10.914 -25.906 -25.375 1 83.62 391 GLU B CA 1
ATOM 6655 C C . GLU B 1 391 ? -11.602 -25.234 -24.188 1 83.62 391 GLU B C 1
ATOM 6657 O O . GLU B 1 391 ? -12.828 -25.141 -24.141 1 83.62 391 GLU B O 1
ATOM 6662 N N . TYR B 1 392 ? -10.836 -24.812 -23.297 1 88.94 392 TYR B N 1
ATOM 6663 C CA . TYR B 1 392 ? -11.398 -24.125 -22.125 1 88.94 392 TYR B CA 1
ATOM 6664 C C . TYR B 1 392 ? -11.914 -22.734 -22.516 1 88.94 392 TYR B C 1
ATOM 6666 O O . TYR B 1 392 ? -12.938 -22.297 -22 1 88.94 392 TYR B O 1
ATOM 6674 N N . ILE B 1 393 ? -11.242 -22.094 -23.344 1 86.12 393 ILE B N 1
ATOM 6675 C CA . ILE B 1 393 ? -11.695 -20.797 -23.828 1 86.12 393 ILE B CA 1
ATOM 6676 C C . ILE B 1 393 ? -13.055 -20.938 -24.516 1 86.12 393 ILE B C 1
ATOM 6678 O O . ILE B 1 393 ? -13.938 -20.109 -24.328 1 86.12 393 ILE B O 1
ATOM 6682 N N . GLU B 1 394 ? -13.156 -21.969 -25.266 1 81.81 394 GLU B N 1
ATOM 6683 C CA . GLU B 1 394 ? -14.438 -22.234 -25.906 1 81.81 394 GLU B CA 1
ATOM 6684 C C . GLU B 1 394 ? -15.547 -22.406 -24.875 1 81.81 394 GLU B C 1
ATOM 6686 O O . GLU B 1 394 ? -16.672 -21.922 -25.078 1 81.81 394 GLU B O 1
ATOM 6691 N N . TYR B 1 395 ? -15.172 -23.109 -23.891 1 85.5 395 TYR B N 1
ATOM 6692 C CA . TYR B 1 395 ? -16.141 -23.281 -22.812 1 85.5 395 TYR B CA 1
ATOM 6693 C C . TYR B 1 395 ? -16.562 -21.938 -22.234 1 85.5 395 TYR B C 1
ATOM 6695 O O . TYR B 1 395 ? -17.75 -21.719 -21.969 1 85.5 395 TYR B O 1
ATOM 6703 N N . LEU B 1 396 ? -15.672 -21.031 -22.031 1 86.75 396 LEU B N 1
ATOM 6704 C CA . LEU B 1 396 ? -15.953 -19.719 -21.469 1 86.75 396 LEU B CA 1
ATOM 6705 C C . LEU B 1 396 ? -16.812 -18.906 -22.422 1 86.75 396 LEU B C 1
ATOM 6707 O O . LEU B 1 396 ? -17.672 -18.125 -21.984 1 86.75 396 LEU B O 1
ATOM 6711 N N . VAL B 1 397 ? -16.609 -19.062 -23.672 1 83.12 397 VAL B N 1
ATOM 6712 C CA . VAL B 1 397 ? -17.25 -18.219 -24.672 1 83.12 397 VAL B CA 1
ATOM 6713 C C . VAL B 1 397 ? -18.625 -18.781 -25.016 1 83.12 397 VAL B C 1
ATOM 6715 O O . VAL B 1 397 ? -19.594 -18.047 -25.109 1 83.12 397 VAL B O 1
ATOM 6718 N N . ILE B 1 398 ? -18.656 -20.094 -25.203 1 77.69 398 ILE B N 1
ATOM 6719 C CA . ILE B 1 398 ? -19.875 -20.703 -25.75 1 77.69 398 ILE B CA 1
ATOM 6720 C C . ILE B 1 398 ? -20.703 -21.312 -24.609 1 77.69 398 ILE B C 1
ATOM 6722 O O . ILE B 1 398 ? -21.922 -21.375 -24.703 1 77.69 398 ILE B O 1
ATOM 6726 N N . GLY B 1 399 ? -20.109 -21.688 -23.609 1 75.19 399 GLY B N 1
ATOM 6727 C CA . GLY B 1 399 ? -20.797 -22.281 -22.484 1 75.19 399 GLY B CA 1
ATOM 6728 C C . GLY B 1 399 ? -21 -23.781 -22.641 1 75.19 399 GLY B C 1
ATOM 6729 O O . GLY B 1 399 ? -21.438 -24.453 -21.703 1 75.19 399 GLY B O 1
ATOM 6730 N N . THR B 1 400 ? -20.891 -24.219 -23.812 1 67.19 400 THR B N 1
ATOM 6731 C CA . THR B 1 400 ? -21.172 -25.625 -24.016 1 67.19 400 THR B CA 1
ATOM 6732 C C . THR B 1 400 ? -19.906 -26.453 -23.844 1 67.19 400 THR B C 1
ATOM 6734 O O . THR B 1 400 ? -18.797 -25.953 -24.047 1 67.19 400 THR B O 1
ATOM 6737 N N . ARG B 1 401 ? -20.047 -27.625 -23.156 1 60.97 401 ARG B N 1
ATOM 6738 C CA . ARG B 1 401 ? -18.984 -28.609 -23 1 60.97 401 ARG B CA 1
ATOM 6739 C C . ARG B 1 401 ? -18.484 -29.094 -24.359 1 60.97 401 ARG B C 1
ATOM 6741 O O . ARG B 1 401 ? -19.25 -29.609 -25.172 1 60.97 401 ARG B O 1
ATOM 6748 N N . SER B 1 402 ? -17.453 -28.359 -24.844 1 58.72 402 SER B N 1
ATOM 6749 C CA . SER B 1 402 ? -16.891 -28.938 -26.062 1 58.72 402 SER B CA 1
ATOM 6750 C C . SER B 1 402 ? -15.781 -29.938 -25.734 1 58.72 402 SER B C 1
ATOM 6752 O O . SER B 1 402 ? -14.914 -29.656 -24.906 1 58.72 402 SER B O 1
ATOM 6754 N N . GLY B 1 403 ? -15.914 -31.172 -26.203 1 64.56 403 GLY B N 1
ATOM 6755 C CA . GLY B 1 403 ? -14.859 -32.156 -26.141 1 64.56 403 GLY B CA 1
ATOM 6756 C C . GLY B 1 403 ? -15.055 -33.156 -25.016 1 64.56 403 GLY B C 1
ATOM 6757 O O . GLY B 1 403 ? -16.109 -33.188 -24.391 1 64.56 403 GLY B O 1
ATOM 6758 N N . ASN B 1 404 ? -14.062 -33.969 -24.828 1 75.19 404 ASN B N 1
ATOM 6759 C CA . ASN B 1 404 ? -14.039 -35 -23.781 1 75.19 404 ASN B CA 1
ATOM 6760 C C . ASN B 1 404 ? -13.906 -34.375 -22.391 1 75.19 404 ASN B C 1
ATOM 6762 O O . ASN B 1 404 ? -12.914 -33.719 -22.094 1 75.19 404 ASN B O 1
ATOM 6766 N N . PRO B 1 405 ? -15.016 -34.5 -21.594 1 73.81 405 PRO B N 1
ATOM 6767 C CA . PRO B 1 405 ? -14.984 -33.875 -20.266 1 73.81 405 PRO B CA 1
ATOM 6768 C C . PRO B 1 405 ? -13.828 -34.406 -19.406 1 73.81 405 PRO B C 1
ATOM 6770 O O . PRO B 1 405 ? -13.461 -33.75 -18.406 1 73.81 405 PRO B O 1
ATOM 6773 N N . LEU B 1 406 ? -13.328 -35.469 -19.812 1 82.94 406 LEU B N 1
ATOM 6774 C CA . LEU B 1 406 ? -12.242 -36.062 -19.031 1 82.94 406 LEU B CA 1
ATOM 6775 C C . LEU B 1 406 ? -10.891 -35.531 -19.516 1 82.94 406 LEU B C 1
ATOM 6777 O O . LEU B 1 406 ? -9.852 -35.844 -18.922 1 82.94 406 LEU B O 1
ATOM 6781 N N . ASP B 1 407 ? -11.016 -34.688 -20.469 1 88.25 407 ASP B N 1
ATOM 6782 C CA . ASP B 1 407 ? -9.797 -34.062 -20.969 1 88.25 407 ASP B CA 1
ATOM 6783 C C . ASP B 1 407 ? -9.445 -32.812 -20.156 1 88.25 407 ASP B C 1
ATOM 6785 O O . ASP B 1 407 ? -10.266 -31.906 -20.016 1 88.25 407 ASP B O 1
ATOM 6789 N N . SER B 1 408 ? -8.203 -32.812 -19.688 1 89.5 408 SER B N 1
ATOM 6790 C CA . SER B 1 408 ? -7.738 -31.703 -18.859 1 89.5 408 SER B CA 1
ATOM 6791 C C . SER B 1 408 ? -7.738 -30.391 -19.641 1 89.5 408 SER B C 1
ATOM 6793 O O . SER B 1 408 ? -7.781 -29.312 -19.047 1 89.5 408 SER B O 1
ATOM 6795 N N . LYS B 1 409 ? -7.805 -30.5 -20.938 1 88.94 409 LYS B N 1
ATOM 6796 C CA . LYS B 1 409 ? -7.75 -29.312 -21.781 1 88.94 409 LYS B CA 1
ATOM 6797 C C . LYS B 1 409 ? -9.055 -28.531 -21.703 1 88.94 409 LYS B C 1
ATOM 6799 O O . LYS B 1 409 ? -9.102 -27.359 -22.078 1 88.94 409 LYS B O 1
ATOM 6804 N N . THR B 1 410 ? -10.078 -29.172 -21.266 1 90.81 410 THR B N 1
ATOM 6805 C CA . THR B 1 410 ? -11.367 -28.5 -21.156 1 90.81 410 THR B CA 1
ATOM 6806 C C . THR B 1 410 ? -11.484 -27.766 -19.812 1 90.81 410 THR B C 1
ATOM 6808 O O . THR B 1 410 ? -12.523 -27.188 -19.516 1 90.81 410 THR B O 1
ATOM 6811 N N . HIS B 1 411 ? -10.398 -27.859 -19.031 1 94.56 411 HIS B N 1
ATOM 6812 C CA . HIS B 1 411 ? -10.344 -27.234 -17.719 1 94.56 411 HIS B CA 1
ATOM 6813 C C . HIS B 1 411 ? -9.25 -26.188 -17.656 1 94.56 411 HIS B C 1
ATOM 6815 O O . HIS B 1 411 ? -8.359 -26.141 -18.516 1 94.56 411 HIS B O 1
ATOM 6821 N N . LEU B 1 412 ? -9.422 -25.281 -16.781 1 94.88 412 LEU B N 1
ATOM 6822 C CA . LEU B 1 412 ? -8.305 -24.422 -16.391 1 94.88 412 LEU B CA 1
ATOM 6823 C C . LEU B 1 412 ? -7.48 -25.062 -15.281 1 94.88 412 LEU B C 1
ATOM 6825 O O . LEU B 1 412 ? -7.941 -25.172 -14.141 1 94.88 412 LEU B O 1
ATOM 6829 N N . THR B 1 413 ? -6.297 -25.453 -15.594 1 95.31 413 THR B N 1
ATOM 6830 C CA . THR B 1 413 ? -5.469 -26.125 -14.602 1 95.31 413 THR B CA 1
ATOM 6831 C C . THR B 1 413 ? -4.547 -25.141 -13.898 1 95.31 413 THR B C 1
ATOM 6833 O O . THR B 1 413 ? -3.73 -24.469 -14.547 1 95.31 413 THR B O 1
ATOM 6836 N N . MET B 1 414 ? -4.711 -25.016 -12.617 1 95.81 414 MET B N 1
ATOM 6837 C CA . MET B 1 414 ? -3.877 -24.188 -11.758 1 95.81 414 MET B CA 1
ATOM 6838 C C . MET B 1 414 ? -2.818 -25.031 -11.047 1 95.81 414 MET B C 1
ATOM 6840 O O . MET B 1 414 ? -3.129 -26.078 -10.477 1 95.81 414 MET B O 1
ATOM 6844 N N . GLN B 1 415 ? -1.607 -24.594 -11.055 1 94.12 415 GLN B N 1
ATOM 6845 C CA . GLN B 1 415 ? -0.53 -25.25 -10.328 1 94.12 415 GLN B CA 1
ATOM 6846 C C . GLN B 1 415 ? -0.048 -24.391 -9.164 1 94.12 415 GLN B C 1
ATOM 6848 O O . GLN B 1 415 ? 0.294 -23.219 -9.344 1 94.12 415 GLN B O 1
ATOM 6853 N N . LEU B 1 416 ? -0.105 -24.953 -8.031 1 93.88 416 LEU B N 1
ATOM 6854 C CA . LEU B 1 416 ? 0.443 -24.328 -6.828 1 93.88 416 LEU B CA 1
ATOM 6855 C C . LEU B 1 416 ? 1.837 -24.859 -6.527 1 93.88 416 LEU B C 1
ATOM 6857 O O . LEU B 1 416 ? 1.989 -26.031 -6.164 1 93.88 416 LEU B O 1
ATOM 6861 N N . LEU B 1 417 ? 2.842 -24.031 -6.664 1 92.94 417 LEU B N 1
ATOM 6862 C CA . LEU B 1 417 ? 4.227 -24.469 -6.508 1 92.94 417 LEU B CA 1
ATOM 6863 C C . LEU B 1 417 ? 4.898 -23.734 -5.352 1 92.94 417 LEU B C 1
ATOM 6865 O O . LEU B 1 417 ? 4.863 -22.516 -5.281 1 92.94 417 LEU B O 1
ATOM 6869 N N . GLY B 1 418 ? 5.574 -24.406 -4.508 1 90.31 418 GLY B N 1
ATOM 6870 C CA . GLY B 1 418 ? 6.207 -23.891 -3.305 1 90.31 418 GLY B CA 1
ATOM 6871 C C . GLY B 1 418 ? 6.09 -24.828 -2.117 1 90.31 418 GLY B C 1
ATOM 6872 O O . GLY B 1 418 ? 5.914 -26.031 -2.285 1 90.31 418 GLY B O 1
ATOM 6873 N N . PRO B 1 419 ? 6.254 -24.234 -1.011 1 90.88 419 PRO B N 1
ATOM 6874 C CA . PRO B 1 419 ? 6.484 -22.844 -0.642 1 90.88 419 PRO B CA 1
ATOM 6875 C C . PRO B 1 419 ? 7.965 -22.453 -0.66 1 90.88 419 PRO B C 1
ATOM 6877 O O . PRO B 1 419 ? 8.828 -23.344 -0.602 1 90.88 419 PRO B O 1
ATOM 6880 N N . PHE B 1 420 ? 8.258 -21.172 -0.868 1 94.25 420 PHE B N 1
ATOM 6881 C CA . PHE B 1 420 ? 9.547 -20.547 -0.586 1 94.25 420 PHE B CA 1
ATOM 6882 C C . PHE B 1 420 ? 9.5 -19.766 0.714 1 94.25 420 PHE B C 1
ATOM 6884 O O . PHE B 1 420 ? 8.805 -18.75 0.802 1 94.25 420 PHE B O 1
ATOM 6891 N N . SER B 1 421 ? 10.219 -20.203 1.686 1 93.5 421 SER B N 1
ATOM 6892 C CA . SER B 1 421 ? 10.234 -19.5 2.965 1 93.5 421 SER B CA 1
ATOM 6893 C C . SER B 1 421 ? 11.086 -18.234 2.891 1 93.5 421 SER B C 1
ATOM 6895 O O . SER B 1 421 ? 12.219 -18.266 2.418 1 93.5 421 SER B O 1
ATOM 6897 N N . ILE B 1 422 ? 10.594 -17.141 3.473 1 95.56 422 ILE B N 1
ATOM 6898 C CA . ILE B 1 422 ? 11.336 -15.891 3.445 1 95.56 422 ILE B CA 1
ATOM 6899 C C . ILE B 1 422 ? 12.469 -15.938 4.465 1 95.56 422 ILE B C 1
ATOM 6901 O O . ILE B 1 422 ? 13.344 -15.062 4.473 1 95.56 422 ILE B O 1
ATOM 6905 N N . TYR B 1 423 ? 12.555 -17.016 5.25 1 93.31 423 TYR B N 1
ATOM 6906 C CA . TYR B 1 423 ? 13.578 -17.141 6.285 1 93.31 423 TYR B CA 1
ATOM 6907 C C . TYR B 1 423 ? 14.641 -18.156 5.887 1 93.31 423 TYR B C 1
ATOM 6909 O O . TYR B 1 423 ? 15.539 -18.469 6.672 1 93.31 423 TYR B O 1
ATOM 6917 N N . SER B 1 424 ? 14.523 -18.672 4.723 1 93.25 424 SER B N 1
ATOM 6918 C CA . SER B 1 424 ? 15.523 -19.594 4.191 1 93.25 424 SER B CA 1
ATOM 6919 C C . SER B 1 424 ? 16.359 -18.938 3.1 1 93.25 424 SER B C 1
ATOM 6921 O O . SER B 1 424 ? 15.844 -18.578 2.041 1 93.25 424 SER B O 1
ATOM 6923 N N . ALA B 1 425 ? 17.625 -18.875 3.398 1 95.38 425 ALA B N 1
ATOM 6924 C CA . ALA B 1 425 ? 18.531 -18.25 2.441 1 95.38 425 ALA B CA 1
ATOM 6925 C C . ALA B 1 425 ? 18.5 -18.969 1.1 1 95.38 425 ALA B C 1
ATOM 6927 O O . ALA B 1 425 ? 18.453 -18.344 0.044 1 95.38 425 ALA B O 1
ATOM 6928 N N . GLU B 1 426 ? 18.531 -20.281 1.116 1 93 426 GLU B N 1
ATOM 6929 C CA . GLU B 1 426 ? 18.562 -21.078 -0.107 1 93 426 GLU B CA 1
ATOM 6930 C C . GLU B 1 426 ? 17.266 -20.906 -0.901 1 93 426 GLU B C 1
ATOM 6932 O O . GLU B 1 426 ? 17.297 -20.75 -2.125 1 93 426 GLU B O 1
ATOM 6937 N N . GLU B 1 427 ? 16.219 -20.906 -0.213 1 94.31 427 GLU B N 1
ATOM 6938 C CA . GLU B 1 427 ? 14.922 -20.781 -0.882 1 94.31 427 GLU B CA 1
ATOM 6939 C C . GLU B 1 427 ? 14.742 -19.375 -1.449 1 94.31 427 GLU B C 1
ATOM 6941 O O . GLU B 1 427 ? 14.219 -19.203 -2.551 1 94.31 427 GLU B O 1
ATOM 6946 N N . MET B 1 428 ? 15.227 -18.375 -0.721 1 96 428 MET B N 1
ATOM 6947 C CA . MET B 1 428 ? 15.133 -17 -1.205 1 96 428 MET B CA 1
ATOM 6948 C C . MET B 1 428 ? 16.047 -16.781 -2.398 1 96 428 MET B C 1
ATOM 6950 O O . MET B 1 428 ? 15.727 -16 -3.305 1 96 428 MET B O 1
ATOM 6954 N N . ARG B 1 429 ? 17.172 -17.422 -2.369 1 95.5 429 ARG B N 1
ATOM 6955 C CA . ARG B 1 429 ? 18.062 -17.359 -3.529 1 95.5 429 ARG B CA 1
ATOM 6956 C C . ARG B 1 429 ? 17.375 -17.891 -4.777 1 95.5 429 ARG B C 1
ATOM 6958 O O . ARG B 1 429 ? 17.422 -17.281 -5.84 1 95.5 429 ARG B O 1
ATOM 6965 N N . ALA B 1 430 ? 16.766 -19.047 -4.605 1 94.88 430 ALA B N 1
ATOM 6966 C CA . ALA B 1 430 ? 16.031 -19.656 -5.715 1 94.88 430 ALA B CA 1
ATOM 6967 C C . ALA B 1 430 ? 14.875 -18.766 -6.148 1 94.88 430 ALA B C 1
ATOM 6969 O O . ALA B 1 430 ? 14.656 -18.562 -7.344 1 94.88 430 ALA B O 1
ATOM 6970 N N . PHE B 1 431 ? 14.219 -18.281 -5.184 1 96.81 431 PHE B N 1
ATOM 6971 C CA . PHE B 1 431 ? 13.078 -17.422 -5.453 1 96.81 431 PHE B CA 1
ATOM 6972 C C . PHE B 1 431 ? 13.5 -16.188 -6.25 1 96.81 431 PHE B C 1
ATOM 6974 O O . PHE B 1 431 ? 12.844 -15.82 -7.23 1 96.81 431 PHE B O 1
ATOM 6981 N N . GLY B 1 432 ? 14.531 -15.469 -5.77 1 97.31 432 GLY B N 1
ATOM 6982 C CA . GLY B 1 432 ? 15.023 -14.305 -6.48 1 97.31 432 GLY B CA 1
ATOM 6983 C C . GLY B 1 432 ? 15.367 -14.594 -7.93 1 97.31 432 GLY B C 1
ATOM 6984 O O . GLY B 1 432 ? 15.023 -13.812 -8.82 1 97.31 432 GLY B O 1
ATOM 6985 N N . PHE B 1 433 ? 15.992 -15.742 -8.117 1 96.31 433 PHE B N 1
ATOM 6986 C CA . PHE B 1 433 ? 16.344 -16.188 -9.469 1 96.31 433 PHE B CA 1
ATOM 6987 C C . PHE B 1 433 ? 15.086 -16.328 -10.32 1 96.31 433 PHE B C 1
ATOM 6989 O O . PHE B 1 433 ? 15.031 -15.844 -11.445 1 96.31 433 PHE B O 1
ATOM 6996 N N . LEU B 1 434 ? 14.125 -16.953 -9.82 1 97 434 LEU B N 1
ATOM 6997 C CA . LEU B 1 434 ? 12.898 -17.25 -10.555 1 97 434 LEU B CA 1
ATOM 6998 C C . LEU B 1 434 ? 12.125 -15.961 -10.852 1 97 434 LEU B C 1
ATOM 7000 O O . LEU B 1 434 ? 11.586 -15.797 -11.945 1 97 434 LEU B O 1
ATOM 7004 N N . VAL B 1 435 ? 12.094 -15.047 -9.891 1 97.88 435 VAL B N 1
ATOM 7005 C CA . VAL B 1 435 ? 11.375 -13.789 -10.062 1 97.88 435 VAL B CA 1
ATOM 7006 C C . VAL B 1 435 ? 12.031 -12.961 -11.164 1 97.88 435 VAL B C 1
ATOM 7008 O O . VAL B 1 435 ? 11.344 -12.375 -12 1 97.88 435 VAL B O 1
ATOM 7011 N N . VAL B 1 436 ? 13.32 -12.906 -11.125 1 97.06 436 VAL B N 1
ATOM 7012 C CA . VAL B 1 436 ? 14.055 -12.156 -12.141 1 97.06 436 VAL B CA 1
ATOM 7013 C C . VAL B 1 436 ? 13.805 -12.773 -13.516 1 97.06 436 VAL B C 1
ATOM 7015 O O . VAL B 1 436 ? 13.5 -12.062 -14.477 1 97.06 436 VAL B O 1
ATOM 7018 N N . ALA B 1 437 ? 13.906 -14.078 -13.578 1 96.25 437 ALA B N 1
ATOM 7019 C CA . ALA B 1 437 ? 13.672 -14.766 -14.852 1 96.25 437 ALA B CA 1
ATOM 7020 C C . ALA B 1 437 ? 12.258 -14.5 -15.359 1 96.25 437 ALA B C 1
ATOM 7022 O O . ALA B 1 437 ? 12.062 -14.219 -16.547 1 96.25 437 ALA B O 1
ATOM 7023 N N . LEU B 1 438 ? 11.32 -14.609 -14.492 1 96.5 438 LEU B N 1
ATOM 7024 C CA . LEU B 1 438 ? 9.93 -14.344 -14.836 1 96.5 438 LEU B CA 1
ATOM 7025 C C . LEU B 1 438 ? 9.758 -12.922 -15.359 1 96.5 438 LEU B C 1
ATOM 7027 O O . LEU B 1 438 ? 9.102 -12.711 -16.375 1 96.5 438 LEU B O 1
ATOM 7031 N N . THR B 1 439 ? 10.328 -11.945 -14.633 1 96.31 439 THR B N 1
ATOM 7032 C CA . THR B 1 439 ? 10.195 -10.547 -15.016 1 96.31 439 THR B CA 1
ATOM 7033 C C . THR B 1 439 ? 10.797 -10.305 -16.391 1 96.31 439 THR B C 1
ATOM 7035 O O . THR B 1 439 ? 10.219 -9.586 -17.219 1 96.31 439 THR B O 1
ATOM 7038 N N . ILE B 1 440 ? 11.898 -10.945 -16.656 1 93.75 440 ILE B N 1
ATOM 7039 C CA . ILE B 1 440 ? 12.586 -10.812 -17.938 1 93.75 440 ILE B CA 1
ATOM 7040 C C . ILE B 1 440 ? 11.703 -11.359 -19.062 1 93.75 440 ILE B C 1
ATOM 7042 O O . ILE B 1 440 ? 11.508 -10.703 -20.078 1 93.75 440 ILE B O 1
ATOM 7046 N N . VAL B 1 441 ? 11.148 -12.492 -18.891 1 92.81 441 VAL B N 1
ATOM 7047 C CA . VAL B 1 441 ? 10.367 -13.133 -19.938 1 92.81 441 VAL B CA 1
ATOM 7048 C C . VAL B 1 441 ? 9.055 -12.383 -20.156 1 92.81 441 VAL B C 1
ATOM 7050 O O . VAL B 1 441 ? 8.609 -12.211 -21.297 1 92.81 441 VAL B O 1
ATOM 7053 N N . GLN B 1 442 ? 8.445 -11.953 -19.047 1 93.31 442 GLN B N 1
ATOM 7054 C CA . GLN B 1 442 ? 7.227 -11.172 -19.188 1 93.31 442 GLN B CA 1
ATOM 7055 C C . GLN B 1 442 ? 7.477 -9.883 -19.969 1 93.31 442 GLN B C 1
ATOM 7057 O O . GLN B 1 442 ? 6.641 -9.461 -20.766 1 93.31 442 GLN B O 1
ATOM 7062 N N . HIS B 1 443 ? 8.578 -9.258 -19.703 1 92.12 443 HIS B N 1
ATOM 7063 C CA . HIS B 1 443 ? 8.93 -8.039 -20.406 1 92.12 443 HIS B CA 1
ATOM 7064 C C . HIS B 1 443 ? 9.102 -8.305 -21.906 1 92.12 443 HIS B C 1
ATOM 7066 O O . HIS B 1 443 ? 8.625 -7.523 -22.734 1 92.12 443 HIS B O 1
ATOM 7072 N N . ARG B 1 444 ? 9.789 -9.312 -22.219 1 87.5 444 ARG B N 1
ATOM 7073 C CA . ARG B 1 444 ? 9.984 -9.68 -23.609 1 87.5 444 ARG B CA 1
ATOM 7074 C C . ARG B 1 444 ? 8.656 -9.945 -24.312 1 87.5 444 ARG B C 1
ATOM 7076 O O . ARG B 1 444 ? 8.422 -9.469 -25.422 1 87.5 444 ARG B O 1
ATOM 7083 N N . ASP B 1 445 ? 7.863 -10.766 -23.656 1 83.56 445 ASP B N 1
ATOM 7084 C CA . ASP B 1 445 ? 6.566 -11.094 -24.25 1 83.56 445 ASP B CA 1
ATOM 7085 C C . ASP B 1 445 ? 5.707 -9.844 -24.422 1 83.56 445 ASP B C 1
ATOM 7087 O O . ASP B 1 445 ? 5.004 -9.703 -25.422 1 83.56 445 ASP B O 1
ATOM 7091 N N . TRP B 1 446 ? 5.754 -8.992 -23.438 1 86.31 446 TRP B N 1
ATOM 7092 C CA . TRP B 1 446 ? 5.023 -7.727 -23.5 1 86.31 446 TRP B CA 1
ATOM 7093 C C . TRP B 1 446 ? 5.531 -6.859 -24.656 1 86.31 446 TRP B C 1
ATOM 7095 O O . TRP B 1 446 ? 4.738 -6.301 -25.406 1 86.31 446 TRP B O 1
ATOM 7105 N N . LYS B 1 447 ? 6.785 -6.719 -24.828 1 85 447 LYS B N 1
ATOM 7106 C CA . LYS B 1 447 ? 7.352 -5.934 -25.922 1 85 447 LYS B CA 1
ATOM 7107 C C . LYS B 1 447 ? 6.926 -6.496 -27.266 1 85 447 LYS B C 1
ATOM 7109 O O . LYS B 1 447 ? 6.605 -5.738 -28.188 1 85 447 LYS B O 1
ATOM 7114 N N . LYS B 1 448 ? 6.945 -7.738 -27.375 1 79.62 448 LYS B N 1
ATOM 7115 C CA . LYS B 1 448 ? 6.539 -8.398 -28.609 1 79.62 448 LYS B CA 1
ATOM 7116 C C . LYS B 1 448 ? 5.074 -8.109 -28.922 1 79.62 448 LYS B C 1
ATOM 7118 O O . LYS B 1 448 ? 4.703 -7.953 -30.094 1 79.62 448 LYS B O 1
ATOM 7123 N N . SER B 1 449 ? 4.316 -8.062 -27.922 1 75.81 449 SER B N 1
ATOM 7124 C CA . SER B 1 449 ? 2.893 -7.816 -28.109 1 75.81 449 SER B CA 1
ATOM 7125 C C . SER B 1 449 ? 2.637 -6.395 -28.594 1 75.81 449 SER B C 1
ATOM 7127 O O . SER B 1 449 ? 1.606 -6.117 -29.219 1 75.81 449 SER B O 1
ATOM 7129 N N . LYS B 1 450 ? 3.516 -5.48 -28.328 1 77 450 LYS B N 1
ATOM 7130 C CA . LYS B 1 450 ? 3.363 -4.098 -28.781 1 77 450 LYS B CA 1
ATOM 7131 C C . LYS B 1 450 ? 3.867 -3.92 -30.203 1 77 450 LYS B C 1
ATOM 7133 O O . LYS B 1 450 ? 3.461 -2.984 -30.891 1 77 450 LYS B O 1
ATOM 7138 N N . GLU B 1 451 ? 4.746 -4.633 -30.672 1 68.69 451 GLU B N 1
ATOM 7139 C CA . GLU B 1 451 ? 5.281 -4.559 -32.031 1 68.69 451 GLU B CA 1
ATOM 7140 C C . GLU B 1 451 ? 4.34 -5.227 -33.031 1 68.69 451 GLU B C 1
ATOM 7142 O O . GLU B 1 451 ? 4.305 -4.852 -34.188 1 68.69 451 GLU B O 1
ATOM 7147 N N . ASP B 1 452 ? 3.611 -6.133 -32.594 1 57.03 452 ASP B N 1
ATOM 7148 C CA . ASP B 1 452 ? 2.662 -6.793 -33.469 1 57.03 452 ASP B CA 1
ATOM 7149 C C . ASP B 1 452 ? 1.359 -6.004 -33.562 1 57.03 452 ASP B C 1
ATOM 7151 O O . ASP B 1 452 ? 0.739 -5.949 -34.625 1 57.03 452 ASP B O 1
#

Foldseek 3Di:
DPPPVPPPPPPPDPPPPDPPVPPPLPLVFAQALVVLVVCLQVDWFDAAPPNPDKDPQDPGGDRLVPDFLQSHIHQDALLRNLVGVRNLSNQQEHEAEDPDPDLVVLLVVLCVLQVFDPVLLVVLVVLCVPPQLNVQLLVCLVVCLQDDAPDQADSPLCRVLVNLLNVLQVLCCVQPVFHDPPPPDPPPPPPPPPDDPPPPPPDDDPPPPPPVVVVVVVVVVVCVVPPPDDDDDCPPPPPPPDPPPPDDPPDPRVVSFVVSQVSVLVSVQSVLQSLCVPPPFQKGWDQDWDWFWDAFANYTYIDTFRTATAHPVGQHQETEHEGSHDDDSVCSNSVVSSVVVVLVSSVCVVQVQHDNQLPVRPSPPQPPRWSWYWYYGRFWIKIKTKDAAPLCVCCRRVRDNPDDSSDCNVHIYIYIGDTQGNSNSVSVSSVSSSSSSSSVVSRVSVVVSVVD/DPPPVPPPPPPPPPPPPDPPPPVPQPLVFAQALVVLVVVLQVDWFDAAPPNPDWDPQDPGGDRLNPDFLQSHIHQDALLRNLVGVRNLSNLQEHEAEDPDPDLVVLLVVLCVLQVFDPVLLVVLVVLCVPPQLNVQLLVCLVVCLQDDAPDQADSPLCRVLVNLLNVLQVLCCVQPVFHDPPPDPPPPPPPPPPDDPPDPPPDDDPPPPPPVVVVVVVVVVVCVVPPPDDDDPCPPPPPPPDPPPPPDPPDPRVVSFVVSQVSVLVSVQSVLQSLCVPPPFQKGWDQDWDWFWDARANYTYIDTFRTATAHPVGQHQETEHEGSHDDDSVCSNSVVSSVVVVLVSSVCVVQVQHDNQLPVRPSPPQDPRWRWYWYYGRFWIKIKTKDAAPLCVCCRRVSDNPDDSSDCNVHIYIYIGDTQGNSNSVSVSSVSSSSSSSSVVSRVSVVVSVVD

pLDDT: mean 73.77, std 24.91, range [20.47, 98.06]

Sequence (904 aa):
MDLSTSSKRRSPYHLRPSKSEEDEMELGVPDRPYKWEKEAARATITEPRPGKPHGPSLPLGEQPLNVSLRELSGWNSASKIGSQYGHFLTTKILWKYSQVKDLANMNTAVCEALDLPNWAKATAQEYVSGYGDWSQFIDHIAKYPIAKPGNPILIGAFSSIRDQQSRIEGACVELFGDRPPSPIAKKRRRLTNTSSPGQLMTSGTTTPFTAEKLERVTRRLQNLTLESRETDNTGGFTALVTSIRIKKPFGNSEAKKRTHEAKINMSFVNLLYTICLLLPTELKWDSLQHHLNLHIGEAEYKAIVDGGLVDPDGEMQVLLEVKAMHLSSSSVKEVLMQQGLEMLAWITTTLGIQGPKGPRVQIIHSPIRRWVMLAQYATQIYFIVAELHEEYIEYLVIGTRSGNPLDSKTHLTMQLLGPFSIYSAEEMRAFGFLVVALTIVQHRDWKKSKEDMDLSTSSKRRSPYHLRPSKSEEDEMELGVPDRPYKWEKEAARATITEPRPGKPHGPSLPLGEQPLNVSLRELSGWNSASKIGSQYGHFLTTKILWKYSQVKDLANMNTAVCEALDLPNWAKATAQEYVSGYGDWSQFIDHIAKYPIAKPGNPILIGAFSSIRDQQSRIEGACVELFGDRPPSPIAKKRRRLTNTSSPGQLMTSGTTTPFTAEKLERVTRRLQNLTLESRETDNTGGFTALVTSIRIKKPFGNSEAKKRTHEAKINMSFVNLLYTICLLLPTELKWDSLQHHLNLHIGEAEYKAIVDGGLVDPDGEMQVLLEVKAMHLSSSSVKEVLMQQGLEMLAWITTTLGIQGPKGPRVQIIHSPIRRWVMLAQYATQIYFIVAELHEEYIEYLVIGTRSGNPLDSKTHLTMQLLGPFSIYSAEEMRAFGFLVVALTIVQHRDWKKSKED

Organism: Penicillium expansum (NCBI:txid27334)